Protein 8HUI (pdb70)

Sequence (1185 aa):
ADTVYDVTTWAGATVSPYVDIGAVINQIIADIKSKQTTQTTRPGAVIYIPPGHYDLLTRVVIDVSFLQIKGAGHGFLSEAIRDESQTGSWVETLPGASHIRRVRNNDGHNEAFLVSRTGAPATVGRLNSIVFQDFCLDGVVNASKPYLPGNGKTGISFQSDNDAVRIIEGMGFVYLAHALIIKGADAPNITNNFIAECGSSIELTGASQVAKITNNFLISAWAGYSIFAENAEGLQISGNTILWACNITLSSSGNRASITSNKLLSNFPSSQIALLNNSSENLISANHFRRVHGDGTSTRFDDKFGMVHIAGNKNTVTGNQFSFDVPSSQNITPAGQQDPTIVLVKSGDNNYLASNHITSNVAAKVVLDASTTATRVLHSATTAQLDALTTNHFMVATPSADTVYDVTTWAGATVSPYVDIGAVINQIIADIKSKQTTQTTRPGAVIYIPPGHYDLLTRVVIDVSFLQIKGAGHGFLSEAIRDESQTGSWVETLPGASHIRVRNNDGHNNEAFLVSRTGGAPATVGRLNSIVFQDFCLDGVVNASKPYLPGNGKTGISFQSDNDAVRIEGMGFVYLAHALIIKGADAPNITNNFIAECGSSIELTGASQVAKITNNFLISAWAGYSIFAENAEGLQISGNTILWWACNITLSSSGNRASITSNKLLSNFPSSQIALLNNSSENLISANHFRRVHGDGTSTRFDDKFGMVHIAGNKNTVTGNQFSFDVPSSQNITPAGQDPTIVLVKSGDNNYLASNHITSNVAAKVVLDASTTATRVLHSAATTAQLDALTTNHFMVATPSADTVYDVTTWAGATVSPYVDIGAVINQIIADIKSKQTTQTTRPGAVIYIPPGHYDLLTRVVIDVSFLQIKGAGHGFLSEAIRDESQTGSWVETLPGASHIRVRNNDGHNNEAFLVSRTGAPATVGRLNSIVFQQDFCLDGVVNASKPYLPGNGKTGISFQSDNDAVRIIEGMGFVYLAHALIIKGADAPNITNNFIAECGSSIELTGASQVAKITNNFLISAWAGYSIFAENAEGLQISGNTILWACNITLSSSGNRASITSNKLLSNFPSSQIALLNNSSENLISANHFRRVHGDGTSTRFDDKFGMVHIAGNKNTVTGNQFSFDVPSSQNITPAGQQDPTIVLVKSGDNNYLASNHITSNVAAKVVLDASTTATRVLHSAATTAQLDALTTNHFMVATPSHHHHHH

Radius of gyration: 28.02 Å; Cα contacts (8 Å, |Δi|>4): 4346; chains: 3; bounding box: 76×67×79 Å

Secondary structure (DSSP, 8-state):
-TTEEETTT-TT-SS-HHHHHHHHHHHHHHHHHHH--STTS---EEEE--SEEEEE-S-EEE--TTEEEE-S------HHHHHTS--TT-S--S--SEEEEE---SS--EEEEE---S-HHHH--EE--EEES-EEE-S---TT-SSTT--EEEEE-S-EES-EEES-EEES-SEEEEEEEEES-EEES-EEESSSEEEEEEEEEES-EEES-EEE--TTS-SEEEESEES-EEES-EE-SB--EEEES-BS-EEES-EEEESSS-SEEEESS--S-EEES-EEEE--BSB---SS-TTS-SEEEESSS-EEES-EEEE---GGG-SSTTPPPEEEEEEE-BS-EEES-EEEESS--EEEE-TT-BSEEEESS--GGGEEESSS-EEEEPPP-/-TTEEETTT-TT-SS-HHHHHHHHHHHHHHHHHHH--STTS---EEEE--SEEEEE-S-EEE--TTEEEE-S------HHHHTTS--TT-S--S--SEEEEE---SS-SEEEEE---S-HHHH--EE--EEES-EEE-S---TT-SSTT--EEEEE-S-EES-EEES-EEES-SEEEEEEEEES-EEES-EEES-SEEEEEEEEEES-EEES-EEE--TTS-SEEEESEES-EEES-EE-SB--EEEES-BS-EEES-EEEESSS-SEEEESS--S-EEES-EEEE--BSB---SS-TTS-SEEEESSS-EEES-EEEE---GGG-SSTTS--EEEEEEE-BS-EEES-EEEESS--EEEE-TT-BSEEEESS--GGGEEESSS-EEEEPPP-/-TTEEETTT-TT-SS-HHHHHHHHHHHHHHHHHHH--STTS---EEEE--SEEEEE-S-EEE--TTEEEE-S------HHHHHTS--TT-S--S--SEEEEE---SS--EEEEE---S-HHHH--EE--EEES-EEE-S---TT-SSTT--EEEEE-S-EES-EEES-EEES-SEEEEEEEEES-EEES-EEESSSEEEEEEEEEES-EEES-EEE--TTS-SEEEESEES-EEES-EE-SB--EEEES-BS-EEES-EEEESSS-SEEEESS--S-EEES-EEEE--BSB---SS-TTS-SEEEESSS-EEES-EEEE---GGG-SSTTPPPEEEEEEE-BS-EEES-EEEESS--EEEE-TT-BSEEEESS--GGGEEESSS-EEEEPPP-S-----

B-factor: mean 13.57, std 6.39, range [5.33, 101.72]

Foldseek 3Di:
DVQEEELCPDPQDPDRQQEAVQSSVQSVQVVLCVVQPDPVRQCHHEYEQFKDHGEHADAHEAAGANYEYEWAAQQDDPLVVLVVDDCPPPPDNDRITSEYAYHYPPPDQENYEYEDDDDCVVVNAREAYEYYGEYYEPPDWDPLQVVTPVHEYYAYDTAYEAYEYARHHYASHQHDYHYENYEAYEAEHYEYASYQEYYEHPPAYEQYEHAHYEQHHEANYAPYEHENYEAYEAEHYEYEAQQAHEYAQYENYEHEHYEFEYCDAHNDEDHNAYEHYEAAHYEYEHEHDSDDDVPDAQQCANYEAAHEHYEYEHYEHEYEYPQCPHPPRPDAGEHYEDAAYEQYEHEHYHYHYPDQYAHEYHQRYAAYEHYLNAAPSRYHYPHPRYHYDHNYD/DVQEEELCPDPQDPDRQQEAVQSSVQSVQVVLCVQQPDPVRQQHHEYEQFKDHGEHADAHEAAGANYEYEWDFAQDDALVVLVVDDCPPPPDNDRITSEYAYHYPPPDQENYEYDDDDDCVVPNAREAYHYYGEYYEPPDWDPLQVVTPVHEYYAYDTAYEAYEYARHHYASHQEDYEYENYEAYEAEHYEYASYQEYYEYPDAYEQYEAAHYEQHHEANYAPYEHENYEAYEAEHYEYDAQQAHEYAQYENYEHEHYEFEYCDAHNDEDHNAYEHHEAAHYEYEHEHDSDDDVPDAQQCANYEAAHEHYEYEHYEHEEEYDLCPHPPRPDAGEHYEDAAYEQYEHEHYHYHYPDQYAHEYHQHYAAYEHYLNAAPSRYHYPHPRYHYHHNYD/DVQEEELQPPPQDPDRQQEAVQSSVQSVQVVLCVQQPDPVRQQHHEYEQFKDHGEHADAHEAAGANYEYEWAFAQDDPLVVLVVDDCPPPPDNDRITSEYAYHYPPPDQENYEYEDDDDCVPPNAREAYEYYGEYYEPPDWDPLQVVTPVHEYYAYDTAYEAYEYARYHYASEQEDYEYENYEAYEAEHYEYASYQEYYEYPDAYEQYEHAHYEQHHEANHAPYEHENYENYEAEHYEYEAQQAHEYAQYENYEHEHYEFEYCDAHNDEDHNAYEHHEAAHYEYEHEHDSDDDVPDAQQCANYEAAHEHYEYEHYEHEYEYDLCPHPPRPDAGEHYEDAAYEQAEYEHYHYHYPDQYAHEYHQHYAAYEHYLNAAPSRYHYNHPRYHYHHNDDDPPDDD

Structure (mmCIF, N/CA/C/O backbone):
data_8HUI
#
_entry.id   8HUI
#
_cell.length_a   97.760
_cell.length_b   105.600
_cell.length_c   131.950
_cell.angle_alpha   90.00
_cell.angle_beta   90.00
_cell.angle_gamma   90.00
#
_symmetry.space_group_name_H-M   'P 21 21 21'
#
loop_
_entity.id
_entity.type
_entity.pdbx_description
1 polymer Fructotransferase
2 branched beta-D-fructofuranose-(2-1)-alpha-D-fructofuranose
3 branched beta-D-fructofuranose-(2-1)-beta-D-fructofuranose-(2-1)-beta-D-fructofuranose-(2-1)-beta-D-fructofuranose-(2-1)-alpha-D-glucopyranose
4 non-polymer beta-D-fructofuranose
5 non-polymer 1,2-ETHANEDIOL
6 non-polymer '2-(N-MORPHOLINO)-ETHANESULFONIC ACID'
7 non-polymer DI(HYDROXYETHYL)ETHER
8 water water
#
loop_
_atom_site.group_PDB
_atom_site.id
_atom_site.type_symbol
_atom_site.label_atom_id
_atom_site.label_alt_id
_atom_site.label_comp_id
_atom_site.label_asym_id
_atom_site.label_entity_id
_atom_site.label_seq_id
_atom_site.pdbx_PDB_ins_code
_atom_site.Cartn_x
_atom_site.Cartn_y
_atom_site.Cartn_z
_atom_site.occupancy
_atom_site.B_iso_or_equiv
_atom_site.auth_seq_id
_atom_site.auth_comp_id
_atom_site.auth_asym_id
_atom_site.auth_atom_id
_atom_site.pdbx_PDB_model_num
ATOM 1 N N . ALA A 1 2 ? -23.474 -24.530 49.185 1.00 16.98 2 ALA A N 1
ATOM 2 C CA . ALA A 1 2 ? -22.403 -25.228 48.473 1.00 15.51 2 ALA A CA 1
ATOM 3 C C . ALA A 1 2 ? -21.231 -24.302 48.150 1.00 13.75 2 ALA A C 1
ATOM 4 O O . ALA A 1 2 ? -21.409 -23.094 47.934 1.00 18.83 2 ALA A O 1
ATOM 10 N N . ASP A 1 3 ? -20.049 -24.888 48.006 1.00 13.81 3 ASP A N 1
ATOM 11 C CA . ASP A 1 3 ? -18.848 -24.114 47.713 1.00 13.28 3 ASP A CA 1
ATOM 12 C C . ASP A 1 3 ? -18.651 -23.850 46.225 1.00 14.08 3 ASP A C 1
ATOM 13 O O . ASP A 1 3 ? -17.627 -23.282 45.842 1.00 15.87 3 ASP A O 1
ATOM 22 N N . THR A 1 4 ? -19.639 -24.170 45.397 1.00 13.07 4 THR A N 1
ATOM 23 C CA . THR A 1 4 ? -19.595 -23.910 43.967 1.00 11.44 4 THR A CA 1
ATOM 24 C C . THR A 1 4 ? -20.237 -22.588 43.582 1.00 12.74 4 THR A C 1
ATOM 25 O O . THR A 1 4 ? -20.396 -22.318 42.381 1.00 12.15 4 THR A O 1
ATOM 36 N N . VAL A 1 5 ? -20.632 -21.775 44.557 1.00 10.63 5 VAL A N 1
ATOM 37 C CA . VAL A 1 5 ? -21.252 -20.476 44.325 1.00 10.29 5 VAL A CA 1
ATOM 38 C C . VAL A 1 5 ? -20.295 -19.405 44.824 1.00 11.52 5 VAL A C 1
ATOM 39 O O . VAL A 1 5 ? -19.891 -19.410 45.997 1.00 16.03 5 VAL A O 1
ATOM 52 N N . TYR A 1 6 ? -19.936 -18.489 43.944 1.00 9.85 6 TYR A N 1
ATOM 53 C CA . TYR A 1 6 ? -18.996 -17.429 44.253 1.00 11.19 6 TYR A CA 1
ATOM 54 C C . TYR A 1 6 ? -19.619 -16.093 43.882 1.00 13.25 6 TYR A C 1
ATOM 55 O O . TYR A 1 6 ? -20.398 -15.983 42.924 1.00 12.66 6 TYR A O 1
ATOM 73 N N . ASP A 1 7 ? -19.275 -15.072 44.652 1.00 10.08 7 ASP A N 1
ATOM 74 C CA . ASP A 1 7 ? -19.596 -13.679 44.344 1.00 10.20 7 ASP A CA 1
ATOM 75 C C . ASP A 1 7 ? -18.270 -12.936 44.325 1.00 13.12 7 ASP A C 1
ATOM 76 O O . ASP A 1 7 ? -17.505 -13.019 45.288 1.00 12.25 7 ASP A O 1
ATOM 85 N N . VAL A 1 8 ? -17.973 -12.241 43.216 1.00 11.20 8 VAL A N 1
ATOM 86 C CA . VAL A 1 8 ? -16.648 -11.659 43.049 1.00 12.24 8 VAL A CA 1
ATOM 87 C C . VAL A 1 8 ? -16.347 -10.610 44.113 1.00 12.35 8 VAL A C 1
ATOM 88 O O . VAL A 1 8 ? -15.175 -10.281 44.333 1.00 12.49 8 VAL A O 1
ATOM 101 N N . THR A 1 9 ? -17.370 -10.047 44.753 1.00 10.90 9 THR A N 1
ATOM 102 C CA . THR A 1 9 ? -17.183 -9.027 45.787 1.00 11.19 9 THR A CA 1
ATOM 103 C C . THR A 1 9 ? -17.168 -9.568 47.211 1.00 13.53 9 THR A C 1
ATOM 104 O O . THR A 1 9 ? -16.834 -8.802 48.128 1.00 13.91 9 THR A O 1
ATOM 115 N N . THR A 1 10 ? -17.507 -10.840 47.437 1.00 12.38 10 THR A N 1
ATOM 116 C CA . THR A 1 10 ? -17.481 -11.396 48.787 1.00 14.48 10 THR A CA 1
ATOM 117 C C . THR A 1 10 ? -16.573 -12.604 48.949 1.00 18.56 10 THR A C 1
ATOM 118 O O . THR A 1 10 ? -16.337 -13.028 50.090 1.00 20.42 10 THR A O 1
ATOM 129 N N . TRP A 1 11 ? -16.040 -13.160 47.870 1.00 16.19 11 TRP A N 1
ATOM 130 C CA . TRP A 1 11 ? -15.210 -14.345 48.006 1.00 15.34 11 TRP A CA 1
ATOM 131 C C . TRP A 1 11 ? -13.928 -13.986 48.741 1.00 15.74 11 TRP A C 1
ATOM 132 O O . TRP A 1 11 ? -13.194 -13.083 48.325 1.00 17.01 11 TRP A O 1
ATOM 153 N N . ALA A 1 12 ? -13.655 -14.714 49.830 1.00 20.27 12 ALA A N 1
ATOM 154 C CA . ALA A 1 12 ? -12.533 -14.371 50.700 1.00 21.08 12 ALA A CA 1
ATOM 155 C C . ALA A 1 12 ? -11.180 -14.748 50.116 1.00 27.79 12 ALA A C 1
ATOM 156 O O . ALA A 1 12 ? -10.160 -14.247 50.595 1.00 23.07 12 ALA A O 1
ATOM 163 N N . GLY A 1 13 ? -11.140 -15.615 49.095 1.00 18.70 13 GLY A N 1
ATOM 164 C CA . GLY A 1 13 ? -9.882 -16.013 48.499 1.00 17.49 13 GLY A CA 1
ATOM 165 C C . GLY A 1 13 ? -9.275 -15.020 47.542 1.00 21.30 13 GLY A C 1
ATOM 166 O O . GLY A 1 13 ? -8.150 -15.232 47.087 1.00 25.50 13 GLY A O 1
ATOM 170 N N . ALA A 1 14 ? -9.977 -13.929 47.233 1.00 20.34 14 ALA A N 1
ATOM 171 C CA . ALA A 1 14 ? -9.468 -12.959 46.272 1.00 25.71 14 ALA A CA 1
ATOM 172 C C . ALA A 1 14 ? -8.324 -12.149 46.877 1.00 25.82 14 ALA A C 1
ATOM 173 O O . ALA A 1 14 ? -8.444 -11.638 47.994 1.00 28.91 14 ALA A O 1
ATOM 180 N N . THR A 1 15 ? -7.221 -12.020 46.127 1.00 22.55 15 THR A N 1
ATOM 181 C CA . THR A 1 15 ? -6.058 -11.226 46.534 1.00 25.00 15 THR A CA 1
ATOM 182 C C . THR A 1 15 ? -5.966 -9.872 45.825 1.00 27.24 15 THR A C 1
ATOM 183 O O . THR A 1 15 ? -5.003 -9.120 46.047 1.00 26.05 15 THR A O 1
ATOM 194 N N . VAL A 1 16 ? -6.939 -9.555 44.970 1.00 19.38 16 VAL A N 1
ATOM 195 C CA . VAL A 1 16 ? -7.051 -8.281 44.279 1.00 19.18 16 VAL A CA 1
ATOM 196 C C . VAL A 1 16 ? -8.512 -7.876 44.398 1.00 17.45 16 VAL A C 1
ATOM 197 O O . VAL A 1 16 ? -9.386 -8.733 44.527 1.00 18.14 16 VAL A O 1
ATOM 210 N N . SER A 1 17 ? -8.766 -6.564 44.400 1.00 16.24 17 SER A N 1
ATOM 211 C CA . SER A 1 17 ? -10.141 -6.062 44.402 1.00 15.34 17 SER A CA 1
ATOM 212 C C . SER A 1 17 ? -10.776 -6.272 43.030 1.00 13.62 17 SER A C 1
ATOM 213 O O . SER A 1 17 ? -10.161 -5.936 42.008 1.00 13.98 17 SER A O 1
ATOM 221 N N . PRO A 1 18 ? -12.006 -6.792 42.959 1.00 13.46 18 PRO A N 1
ATOM 222 C CA . PRO A 1 18 ? -12.656 -6.929 41.646 1.00 14.63 18 PRO A CA 1
ATOM 223 C C . PRO A 1 18 ? -12.937 -5.599 40.986 1.00 12.61 18 PRO A C 1
ATOM 224 O O . PRO A 1 18 ? -13.109 -5.542 39.766 1.00 12.10 18 PRO A O 1
ATOM 235 N N . TYR A 1 19 ? -12.997 -4.516 41.753 1.00 12.60 19 TYR A N 1
ATOM 236 C CA . TYR A 1 19 ? -13.199 -3.207 41.144 1.00 11.77 19 TYR A CA 1
ATOM 237 C C . TYR A 1 19 ? -11.959 -2.755 40.397 1.00 12.22 19 TYR A C 1
ATOM 238 O O . TYR A 1 19 ? -12.065 -2.026 39.396 1.00 12.99 19 TYR A O 1
ATOM 256 N N . VAL A 1 20 ? -10.786 -3.199 40.863 1.00 13.56 20 VAL A N 1
ATOM 257 C CA . VAL A 1 20 ? -9.518 -2.848 40.229 1.00 13.73 20 VAL A CA 1
ATOM 258 C C . VAL A 1 20 ? -9.214 -3.781 39.065 1.00 10.75 20 VAL A C 1
ATOM 259 O O . VAL A 1 20 ? -8.822 -3.330 37.981 1.00 12.61 20 VAL A O 1
ATOM 272 N N . ASP A 1 21 ? -9.366 -5.088 39.269 1.00 12.20 21 ASP A N 1
ATOM 273 C CA . ASP A 1 21 ? -9.166 -6.032 38.171 1.00 12.18 21 ASP A CA 1
ATOM 274 C C . ASP A 1 21 ? -10.064 -7.247 38.404 1.00 12.22 21 ASP A C 1
ATOM 275 O O . ASP A 1 21 ? -9.648 -8.242 38.992 1.00 11.21 21 ASP A O 1
ATOM 284 N N . ILE A 1 22 ? -11.287 -7.177 37.870 1.00 11.22 22 ILE A N 1
ATOM 285 C CA . ILE A 1 22 ? -12.190 -8.314 37.991 1.00 11.21 22 ILE A CA 1
ATOM 286 C C . ILE A 1 22 ? -11.661 -9.517 37.214 1.00 10.93 22 ILE A C 1
ATOM 287 O O . ILE A 1 22 ? -11.995 -10.663 37.530 1.00 11.61 22 ILE A O 1
ATOM 303 N N . GLY A 1 23 ? -10.832 -9.287 36.195 1.00 11.04 23 GLY A N 1
ATOM 304 C CA . GLY A 1 23 ? -10.284 -10.416 35.474 1.00 11.19 23 GLY A CA 1
ATOM 305 C C . GLY A 1 23 ? -9.387 -11.275 36.343 1.00 11.90 23 GLY A C 1
ATOM 306 O O . GLY A 1 23 ? -9.465 -12.506 36.314 1.00 13.02 23 GLY A O 1
ATOM 310 N N . ALA A 1 24 ? -8.524 -10.632 37.133 1.00 15.11 24 ALA A N 1
ATOM 311 C CA . ALA A 1 24 ? -7.701 -11.375 38.079 1.00 13.95 24 ALA A CA 1
ATOM 312 C C . ALA A 1 24 ? -8.557 -12.115 39.096 1.00 12.55 24 ALA A C 1
ATOM 313 O O . ALA A 1 24 ? -8.294 -13.283 39.413 1.00 12.91 24 ALA A O 1
ATOM 320 N N . VAL A 1 25 ? -9.600 -11.466 39.610 1.00 12.04 25 VAL A N 1
ATOM 321 C CA . VAL A 1 25 ? -10.452 -12.139 40.582 1.00 11.26 25 VAL A CA 1
ATOM 322 C C . VAL A 1 25 ? -11.098 -13.375 39.961 1.00 10.44 25 VAL A C 1
ATOM 323 O O . VAL A 1 25 ? -11.129 -14.447 40.572 1.00 11.15 25 VAL A O 1
ATOM 336 N N . ILE A 1 26 ? -11.649 -13.240 38.748 1.00 11.18 26 ILE A N 1
ATOM 337 C CA . ILE A 1 26 ? -12.291 -14.394 38.125 1.00 11.11 26 ILE A CA 1
ATOM 338 C C . ILE A 1 26 ? -11.276 -15.497 37.843 1.00 10.96 26 ILE A C 1
ATOM 339 O O . ILE A 1 26 ? -11.566 -16.678 38.052 1.00 12.02 26 ILE A O 1
ATOM 355 N N . ASN A 1 27 ? -10.069 -15.136 37.390 1.00 11.85 27 ASN A N 1
ATOM 356 C CA . ASN A 1 27 ? -9.037 -16.157 37.196 1.00 11.60 27 ASN A CA 1
ATOM 357 C C . ASN A 1 27 ? -8.698 -16.867 38.509 1.00 11.23 27 ASN A C 1
ATOM 358 O O . ASN A 1 27 ? -8.484 -18.083 38.526 1.00 13.78 27 ASN A O 1
ATOM 369 N N . GLN A 1 28 ? -8.636 -16.121 39.623 1.00 12.69 28 GLN A N 1
ATOM 370 C CA . GLN A 1 28 ? -8.375 -16.753 40.919 1.00 11.19 28 GLN A CA 1
ATOM 371 C C . GLN A 1 28 ? -9.496 -17.707 41.309 1.00 12.72 28 GLN A C 1
ATOM 372 O O . GLN A 1 28 ? -9.243 -18.780 41.877 1.00 13.10 28 GLN A O 1
ATOM 386 N N . ILE A 1 29 ? -10.749 -17.338 41.013 1.00 11.92 29 ILE A N 1
ATOM 387 C CA . ILE A 1 29 ? -11.874 -18.225 41.290 1.00 12.06 29 ILE A CA 1
ATOM 388 C C . ILE A 1 29 ? -11.757 -19.499 40.465 1.00 12.46 29 ILE A C 1
ATOM 389 O O . ILE A 1 29 ? -11.991 -20.599 40.966 1.00 13.37 29 ILE A O 1
ATOM 405 N N . ILE A 1 30 ? -11.398 -19.364 39.186 1.00 11.20 30 ILE A N 1
ATOM 406 C CA . ILE A 1 30 ? -11.238 -20.521 38.316 1.00 12.49 30 ILE A CA 1
ATOM 407 C C . ILE A 1 30 ? -10.151 -21.435 38.859 1.00 13.39 30 ILE A C 1
ATOM 408 O O . ILE A 1 30 ? -10.288 -22.668 38.857 1.00 13.00 30 ILE A O 1
ATOM 424 N N . ALA A 1 31 ? -9.052 -20.850 39.335 1.00 13.30 31 ALA A N 1
ATOM 425 C CA . ALA A 1 31 ? -8.010 -21.670 39.939 1.00 14.49 31 ALA A CA 1
ATOM 426 C C . ALA A 1 31 ? -8.542 -22.390 41.172 1.00 13.90 31 ALA A C 1
ATOM 427 O O . ALA A 1 31 ? -8.222 -23.559 41.405 1.00 13.33 31 ALA A O 1
ATOM 434 N N . ASP A 1 32 ? -9.353 -21.703 41.978 1.00 11.07 32 ASP A N 1
ATOM 435 C CA . ASP A 1 32 ? -9.969 -22.360 43.124 1.00 12.35 32 ASP A CA 1
ATOM 436 C C . ASP A 1 32 ? -10.858 -23.520 42.694 1.00 14.63 32 ASP A C 1
ATOM 437 O O . ASP A 1 32 ? -10.816 -24.599 43.292 1.00 13.52 32 ASP A O 1
ATOM 446 N N . ILE A 1 33 ? -11.693 -23.309 41.671 1.00 13.72 33 ILE A N 1
ATOM 447 C CA . ILE A 1 33 ? -12.560 -24.380 41.186 1.00 14.07 33 ILE A CA 1
ATOM 448 C C . ILE A 1 33 ? -11.731 -25.597 40.796 1.00 14.05 33 ILE A C 1
ATOM 449 O O . ILE A 1 33 ? -12.050 -26.733 41.161 1.00 13.67 33 ILE A O 1
ATOM 465 N N . LYS A 1 34 ? -10.680 -25.377 40.002 1.00 13.26 34 LYS A N 1
ATOM 466 C CA . LYS A 1 34 ? -9.855 -26.484 39.532 1.00 14.02 34 LYS A CA 1
ATOM 467 C C . LYS A 1 34 ? -9.148 -27.195 40.678 1.00 15.06 34 LYS A C 1
ATOM 468 O O . LYS A 1 34 ? -8.880 -28.401 40.596 1.00 17.97 34 LYS A O 1
ATOM 487 N N . SER A 1 35 ? -8.837 -26.470 41.752 1.00 15.00 35 SER A N 1
ATOM 488 C CA . SER A 1 35 ? -8.218 -27.107 42.915 1.00 15.89 35 SER A CA 1
ATOM 489 C C . SER A 1 35 ? -9.188 -28.017 43.652 1.00 20.57 35 SER A C 1
ATOM 490 O O . SER A 1 35 ? -8.754 -28.967 44.315 1.00 19.30 35 SER A O 1
ATOM 498 N N . LYS A 1 36 ? -10.489 -27.769 43.523 1.00 15.62 36 LYS A N 1
ATOM 499 C CA . LYS A 1 36 ? -11.509 -28.541 44.214 1.00 14.87 36 LYS A CA 1
ATOM 500 C C . LYS A 1 36 ? -12.194 -29.577 43.332 1.00 17.78 36 LYS A C 1
ATOM 501 O O . LYS A 1 36 ? -12.781 -30.530 43.857 1.00 18.30 36 LYS A O 1
ATOM 520 N N . GLN A 1 37 ? -12.152 -29.408 42.021 1.00 12.71 37 GLN A N 1
ATOM 521 C CA . GLN A 1 37 ? -12.865 -30.261 41.076 1.00 11.72 37 GLN A CA 1
ATOM 522 C C . GLN A 1 37 ? -11.806 -30.890 40.173 1.00 12.92 37 GLN A C 1
ATOM 523 O O . GLN A 1 37 ? -11.378 -30.316 39.167 1.00 12.15 37 GLN A O 1
ATOM 537 N N . THR A 1 38 ? -11.369 -32.086 40.555 1.00 15.52 38 THR A N 1
ATOM 538 C CA . THR A 1 38 ? -10.085 -32.595 40.093 1.00 16.27 38 THR A CA 1
ATOM 539 C C . THR A 1 38 ? -10.153 -33.888 39.292 1.00 17.01 38 THR A C 1
ATOM 540 O O . THR A 1 38 ? -9.096 -34.401 38.901 1.00 17.41 38 THR A O 1
ATOM 551 N N . THR A 1 39 ? -11.343 -34.431 39.025 1.00 12.50 39 THR A N 1
ATOM 552 C CA . THR A 1 39 ? -11.455 -35.604 38.178 1.00 14.70 39 THR A CA 1
ATOM 553 C C . THR A 1 39 ? -12.624 -35.431 37.219 1.00 12.64 39 THR A C 1
ATOM 554 O O . THR A 1 39 ? -13.497 -34.579 37.416 1.00 13.53 39 THR A O 1
ATOM 565 N N . GLN A 1 40 ? -12.640 -36.268 36.186 1.00 13.47 40 GLN A N 1
ATOM 566 C CA . GLN A 1 40 ? -13.613 -36.078 35.112 1.00 12.24 40 GLN A CA 1
ATOM 567 C C . GLN A 1 40 ? -15.045 -36.334 35.568 1.00 13.21 40 GLN A C 1
ATOM 568 O O . GLN A 1 40 ? -15.980 -35.924 34.867 1.00 12.84 40 GLN A O 1
ATOM 582 N N . THR A 1 41 ? -15.245 -36.972 36.725 1.00 11.94 41 THR A N 1
ATOM 583 C CA . THR A 1 41 ? -16.573 -37.195 37.285 1.00 12.42 41 THR A CA 1
ATOM 584 C C . THR A 1 41 ? -16.883 -36.287 38.467 1.00 10.64 41 THR A C 1
ATOM 585 O O . THR A 1 41 ? -17.931 -36.450 39.098 1.00 13.88 41 THR A O 1
ATOM 596 N N . THR A 1 42 ? -16.003 -35.345 38.789 1.00 10.55 42 THR A N 1
ATOM 597 C CA . THR A 1 42 ? -16.217 -34.432 39.905 1.00 12.00 42 THR A CA 1
ATOM 598 C C . THR A 1 42 ? -16.032 -32.982 39.466 1.00 14.17 42 THR A C 1
ATOM 599 O O . THR A 1 42 ? -15.546 -32.134 40.222 1.00 12.69 42 THR A O 1
ATOM 610 N N . ARG A 1 43 ? -16.467 -32.663 38.245 1.00 11.67 43 ARG A N 1
ATOM 611 C CA . ARG A 1 43 ? -16.316 -31.326 37.663 1.00 11.38 43 ARG A CA 1
ATOM 612 C C . ARG A 1 43 ? -17.674 -30.781 37.210 1.00 8.90 43 ARG A C 1
ATOM 613 O O . ARG A 1 43 ? -17.891 -30.486 36.024 1.00 10.28 43 ARG A O 1
ATOM 634 N N . PRO A 1 44 ? -18.602 -30.591 38.159 1.00 10.20 44 PRO A N 1
ATOM 635 C CA . PRO A 1 44 ? -19.927 -30.043 37.808 1.00 9.09 44 PRO A CA 1
ATOM 636 C C . PRO A 1 44 ? -19.882 -28.581 37.441 1.00 11.79 44 PRO A C 1
ATOM 637 O O . PRO A 1 44 ? -20.844 -28.065 36.850 1.00 10.67 44 PRO A O 1
ATOM 648 N N . GLY A 1 45 ? -18.814 -27.890 37.788 1.00 9.72 45 GLY A N 1
ATOM 649 C CA . GLY A 1 45 ? -18.707 -26.475 37.494 1.00 9.24 45 GLY A CA 1
ATOM 650 C C . GLY A 1 45 ? -19.086 -25.592 38.667 1.00 9.84 45 GLY A C 1
ATOM 651 O O . GLY A 1 45 ? -19.043 -25.993 39.832 1.00 11.16 45 GLY A O 1
ATOM 655 N N . ALA A 1 46 ? -19.489 -24.362 38.344 1.00 9.26 46 ALA A N 1
ATOM 656 C CA . ALA A 1 46 ? -19.633 -23.326 39.357 1.00 9.38 46 ALA A CA 1
ATOM 657 C C . ALA A 1 46 ? -20.429 -22.150 38.807 1.00 10.38 46 ALA A C 1
ATOM 658 O O . ALA A 1 46 ? -20.649 -22.021 37.597 1.00 11.14 46 ALA A O 1
ATOM 665 N N . VAL A 1 47 ? -20.826 -21.263 39.712 1.00 9.02 47 VAL A N 1
ATOM 666 C CA . VAL A 1 47 ? -21.442 -19.992 39.349 1.00 8.77 47 VAL A CA 1
ATOM 667 C C . VAL A 1 47 ? -20.624 -18.860 39.945 1.00 9.68 47 VAL A C 1
ATOM 668 O O . VAL A 1 47 ? -20.237 -18.912 41.122 1.00 11.07 47 VAL A O 1
ATOM 681 N N . ILE A 1 48 ? -20.356 -17.853 39.134 1.00 9.29 48 ILE A N 1
ATOM 682 C CA . ILE A 1 48 ? -19.742 -16.611 39.578 1.00 10.77 48 ILE A CA 1
ATOM 683 C C . ILE A 1 48 ? -20.759 -15.503 39.379 1.00 12.32 48 ILE A C 1
ATOM 684 O O . ILE A 1 48 ? -21.123 -15.174 38.242 1.00 11.32 48 ILE A O 1
ATOM 700 N N . TYR A 1 49 ? -21.189 -14.905 40.476 1.00 9.54 49 TYR A N 1
ATOM 701 C CA . TYR A 1 49 ? -22.101 -13.777 40.441 1.00 11.36 49 TYR A CA 1
ATOM 702 C C . TYR A 1 49 ? -21.338 -12.462 40.514 1.00 10.48 49 TYR A C 1
ATOM 703 O O . TYR A 1 49 ? -20.400 -12.309 41.311 1.00 9.67 49 TYR A O 1
ATOM 721 N N . ILE A 1 50 ? -21.737 -11.522 39.664 1.00 9.27 50 ILE A N 1
ATOM 722 C CA . ILE A 1 50 ? -21.181 -10.170 39.625 1.00 8.85 50 ILE A CA 1
ATOM 723 C C . ILE A 1 50 ? -22.308 -9.229 40.041 1.00 9.34 50 ILE A C 1
ATOM 724 O O . ILE A 1 50 ? -23.238 -8.997 39.254 1.00 9.68 50 ILE A O 1
ATOM 740 N N . PRO A 1 51 ? -22.305 -8.699 41.258 1.00 8.06 51 PRO A N 1
ATOM 741 C CA . PRO A 1 51 ? -23.343 -7.738 41.634 1.00 9.91 51 PRO A CA 1
ATOM 742 C C . PRO A 1 51 ? -23.248 -6.472 40.805 1.00 8.94 51 PRO A C 1
ATOM 743 O O . PRO A 1 51 ? -22.220 -6.192 40.179 1.00 9.13 51 PRO A O 1
ATOM 754 N N . PRO A 1 52 ? -24.285 -5.647 40.820 1.00 8.71 52 PRO A N 1
ATOM 755 C CA . PRO A 1 52 ? -24.177 -4.344 40.162 1.00 7.57 52 PRO A CA 1
ATOM 756 C C . PRO A 1 52 ? -22.966 -3.582 40.689 1.00 9.21 52 PRO A C 1
ATOM 757 O O . PRO A 1 52 ? -22.665 -3.613 41.885 1.00 9.68 52 PRO A O 1
ATOM 768 N N . GLY A 1 53 ? -22.262 -2.921 39.784 1.00 10.28 53 GLY A N 1
ATOM 769 C CA . GLY A 1 53 ? -21.034 -2.226 40.128 1.00 9.88 53 GLY A CA 1
ATOM 770 C C . GLY A 1 53 ? -20.253 -1.894 38.881 1.00 8.91 53 GLY A C 1
ATOM 771 O O . GLY A 1 53 ? -20.505 -2.425 37.807 1.00 9.25 53 GLY A O 1
ATOM 775 N N . HIS A 1 54 ? -19.270 -0.998 39.045 1.00 9.15 54 HIS A N 1
ATOM 776 C CA . HIS A 1 54 ? -18.307 -0.651 37.997 1.00 8.44 54 HIS A CA 1
ATOM 777 C C . HIS A 1 54 ? -17.013 -1.398 38.285 1.00 9.50 54 HIS A C 1
ATOM 778 O O . HIS A 1 54 ? -16.337 -1.120 39.284 1.00 12.54 54 HIS A O 1
ATOM 792 N N . TYR A 1 55 ? -16.660 -2.343 37.425 1.00 8.18 55 TYR A N 1
ATOM 793 C CA . TYR A 1 55 ? -15.480 -3.169 37.608 1.00 9.83 55 TYR A CA 1
ATOM 794 C C . TYR A 1 55 ? -14.537 -2.983 36.431 1.00 11.47 55 TYR A C 1
ATOM 795 O O . TYR A 1 55 ? -14.936 -3.191 35.287 1.00 11.72 55 TYR A O 1
ATOM 813 N N . ASP A 1 56 ? -13.279 -2.640 36.696 1.00 11.17 56 ASP A N 1
ATOM 814 C CA . ASP A 1 56 ? -12.288 -2.653 35.641 1.00 11.61 56 ASP A CA 1
ATOM 815 C C . ASP A 1 56 ? -11.775 -4.073 35.444 1.00 10.94 56 ASP A C 1
ATOM 816 O O . ASP A 1 56 ? -11.544 -4.810 36.410 1.00 10.43 56 ASP A O 1
ATOM 825 N N . LEU A 1 57 ? -11.554 -4.445 34.184 1.00 11.22 57 LEU A N 1
ATOM 826 C CA . LEU A 1 57 ? -10.836 -5.660 33.834 1.00 10.94 57 LEU A CA 1
ATOM 827 C C . LEU A 1 57 ? -9.492 -5.267 33.237 1.00 10.32 57 LEU A C 1
ATOM 828 O O . LEU A 1 57 ? -9.437 -4.603 32.196 1.00 11.27 57 LEU A O 1
ATOM 844 N N . LEU A 1 58 ? -8.411 -5.678 33.897 1.00 10.91 58 LEU A N 1
ATOM 845 C CA . LEU A 1 58 ? -7.058 -5.479 33.398 1.00 10.25 58 LEU A CA 1
ATOM 846 C C . LEU A 1 58 ? -6.420 -6.744 32.860 1.00 11.34 58 LEU A C 1
ATOM 847 O O . LEU A 1 58 ? -5.545 -6.655 31.985 1.00 12.04 58 LEU A O 1
ATOM 863 N N . THR A 1 59 ? -6.829 -7.907 33.374 1.00 11.10 59 THR A N 1
ATOM 864 C CA . THR A 1 59 ? -6.299 -9.200 32.973 1.00 12.67 59 THR A CA 1
ATOM 865 C C . THR A 1 59 ? -7.359 -10.015 32.238 1.00 10.96 59 THR A C 1
ATOM 866 O O . THR A 1 59 ? -8.463 -10.217 32.754 1.00 13.48 59 THR A O 1
ATOM 877 N N . ARG A 1 60 ? -7.004 -10.496 31.053 1.00 11.03 60 ARG A N 1
ATOM 878 C CA . ARG A 1 60 ? -7.895 -11.387 30.331 1.00 11.18 60 ARG A CA 1
ATOM 879 C C . ARG A 1 60 ? -8.231 -12.600 31.190 1.00 13.20 60 ARG A C 1
ATOM 880 O O . ARG A 1 60 ? -7.374 -13.188 31.854 1.00 12.87 60 ARG A O 1
ATOM 901 N N . VAL A 1 61 ? -9.502 -12.977 31.189 1.00 11.62 61 VAL A N 1
ATOM 902 C CA . VAL A 1 61 ? -9.946 -14.197 31.843 1.00 9.98 61 VAL A CA 1
ATOM 903 C C . VAL A 1 61 ? -9.824 -15.333 30.841 1.00 10.44 61 VAL A C 1
ATOM 904 O O . VAL A 1 61 ? -10.271 -15.192 29.700 1.00 10.87 61 VAL A O 1
ATOM 917 N N . VAL A 1 62 ? -9.258 -16.468 31.265 1.00 9.73 62 VAL A N 1
ATOM 918 C CA . VAL A 1 62 ? -9.195 -17.660 30.436 1.00 10.50 62 VAL A CA 1
ATOM 919 C C . VAL A 1 62 ? -10.022 -18.752 31.094 1.00 12.33 62 VAL A C 1
ATOM 920 O O . VAL A 1 62 ? -9.769 -19.136 32.246 1.00 12.87 62 VAL A O 1
ATOM 933 N N . ILE A 1 63 ? -11.017 -19.251 30.363 1.00 11.06 63 ILE A N 1
ATOM 934 C CA . ILE A 1 63 ? -11.943 -20.265 30.850 1.00 11.37 63 ILE A CA 1
ATOM 935 C C . ILE A 1 63 ? -11.725 -21.546 30.060 1.00 12.34 63 ILE A C 1
ATOM 936 O O . ILE A 1 63 ? -11.930 -21.574 28.840 1.00 11.76 63 ILE A O 1
ATOM 952 N N . ASP A 1 64 ? -11.348 -22.613 30.757 1.00 13.20 64 ASP A N 1
ATOM 953 C CA . ASP A 1 64 ? -11.320 -23.948 30.172 1.00 12.84 64 ASP A CA 1
ATOM 954 C C . ASP A 1 64 ? -12.079 -24.928 31.050 1.00 11.94 64 ASP A C 1
ATOM 955 O O . ASP A 1 64 ? -11.817 -26.136 31.019 1.00 15.93 64 ASP A O 1
ATOM 964 N N . VAL A 1 65 ? -13.064 -24.413 31.775 1.00 9.58 65 VAL A N 1
ATOM 965 C CA . VAL A 1 65 ? -13.905 -25.168 32.693 1.00 11.67 65 VAL A CA 1
ATOM 966 C C . VAL A 1 65 ? -15.304 -25.216 32.094 1.00 14.37 65 VAL A C 1
ATOM 967 O O . VAL A 1 65 ? -15.932 -24.170 31.875 1.00 13.61 65 VAL A O 1
ATOM 980 N N . SER A 1 66 ? -15.811 -26.425 31.869 1.00 10.16 66 SER A N 1
ATOM 981 C CA . SER A 1 66 ? -17.180 -26.577 31.393 1.00 10.73 66 SER A CA 1
ATOM 982 C C . SER A 1 66 ? -18.166 -26.216 32.503 1.00 10.30 66 SER A C 1
ATOM 983 O O . SER A 1 66 ? -17.848 -26.265 33.700 1.00 10.66 66 SER A O 1
ATOM 991 N N . PHE A 1 67 ? -19.377 -25.838 32.096 1.00 9.38 67 PHE A N 1
ATOM 992 C CA . PHE A 1 67 ? -20.475 -25.581 33.029 1.00 9.58 67 PHE A CA 1
ATOM 993 C C . PHE A 1 67 ? -20.170 -24.450 33.996 1.00 12.29 67 PHE A C 1
ATOM 994 O O . PHE A 1 67 ? -20.662 -24.447 35.136 1.00 17.52 67 PHE A O 1
ATOM 1011 N N . LEU A 1 68 ? -19.345 -23.506 33.596 1.00 9.97 68 LEU A N 1
ATOM 1012 C CA . LEU A 1 68 ? -19.172 -22.283 34.351 1.00 9.28 68 LEU A CA 1
ATOM 1013 C C . LEU A 1 68 ? -20.233 -21.270 33.933 1.00 10.80 68 LEU A C 1
ATOM 1014 O O . LEU A 1 68 ? -20.396 -20.986 32.740 1.00 9.41 68 LEU A O 1
ATOM 1030 N N . GLN A 1 69 ? -20.949 -20.736 34.915 1.00 9.96 69 GLN A N 1
ATOM 1031 C CA . GLN A 1 69 ? -21.934 -19.685 34.711 1.00 8.87 69 GLN A CA 1
ATOM 1032 C C . GLN A 1 69 ? -21.363 -18.416 35.312 1.00 9.77 69 GLN A C 1
ATOM 1033 O O . GLN A 1 69 ? -20.944 -18.406 36.475 1.00 10.70 69 GLN A O 1
ATOM 1047 N N . ILE A 1 70 ? -21.317 -17.360 34.520 1.00 9.09 70 ILE A N 1
ATOM 1048 C CA . ILE A 1 70 ? -20.957 -16.040 35.000 1.00 9.83 70 ILE A CA 1
ATOM 1049 C C . ILE A 1 70 ? -22.172 -15.166 34.757 1.00 8.03 70 ILE A C 1
ATOM 1050 O O . ILE A 1 70 ? -22.626 -15.035 33.610 1.00 9.16 70 ILE A O 1
ATOM 1066 N N . LYS A 1 71 ? -22.719 -14.595 35.827 1.00 8.87 71 LYS A N 1
ATOM 1067 C CA . LYS A 1 71 ? -24.044 -13.992 35.789 1.00 8.22 71 LYS A CA 1
ATOM 1068 C C . LYS A 1 71 ? -24.050 -12.695 36.575 1.00 9.02 71 LYS A C 1
ATOM 1069 O O . LYS A 1 71 ? -23.392 -12.579 37.617 1.00 9.88 71 LYS A O 1
ATOM 1088 N N . GLY A 1 72 ? -24.824 -11.739 36.091 1.00 8.25 72 GLY A N 1
ATOM 1089 C CA . GLY A 1 72 ? -24.976 -10.476 36.778 1.00 9.55 72 GLY A CA 1
ATOM 1090 C C . GLY A 1 72 ? -26.428 -10.063 36.904 1.00 9.09 72 GLY A C 1
ATOM 1091 O O . GLY A 1 72 ? -27.343 -10.898 36.847 1.00 10.28 72 GLY A O 1
ATOM 1096 N N . ALA A 1 73 ? -26.644 -8.754 37.055 1.00 8.77 73 ALA A N 1
ATOM 1097 C CA . ALA A 1 73 ? -27.954 -8.184 37.337 1.00 8.50 73 ALA A CA 1
ATOM 1098 C C . ALA A 1 73 ? -28.592 -7.469 36.147 1.00 13.59 73 ALA A C 1
ATOM 1099 O O . ALA A 1 73 ? -29.595 -6.774 36.330 1.00 20.16 73 ALA A O 1
ATOM 1106 N N . GLY A 1 74 ? -28.063 -7.607 34.946 1.00 10.37 74 GLY A N 1
ATOM 1107 C CA . GLY A 1 74 ? -28.711 -6.987 33.804 1.00 10.77 74 GLY A CA 1
ATOM 1108 C C . GLY A 1 74 ? -27.712 -6.573 32.746 1.00 8.83 74 GLY A C 1
ATOM 1109 O O . GLY A 1 74 ? -26.490 -6.615 32.934 1.00 9.24 74 GLY A O 1
ATOM 1113 N N . HIS A 1 75 ? -28.266 -6.146 31.607 1.00 7.79 75 HIS A N 1
ATOM 1114 C CA . HIS A 1 75 ? -27.471 -5.804 30.429 1.00 7.90 75 HIS A CA 1
ATOM 1115 C C . HIS A 1 75 ? -26.844 -4.414 30.537 1.00 8.95 75 HIS A C 1
ATOM 1116 O O . HIS A 1 75 ? -25.826 -4.169 29.900 1.00 8.83 75 HIS A O 1
ATOM 1130 N N . GLY A 1 76 ? -27.412 -3.507 31.335 1.00 7.47 76 GLY A N 1
ATOM 1131 C CA . GLY A 1 76 ? -26.698 -2.300 31.727 1.00 9.21 76 GLY A CA 1
ATOM 1132 C C . GLY A 1 76 ? -26.411 -1.312 30.623 1.00 9.49 76 GLY A C 1
ATOM 1133 O O . GLY A 1 76 ? -25.533 -0.465 30.791 1.00 10.83 76 GLY A O 1
ATOM 1137 N N . PHE A 1 77 ? -27.128 -1.361 29.510 1.00 7.84 77 PHE A N 1
ATOM 1138 C CA . PHE A 1 77 ? -26.757 -0.532 28.372 1.00 8.07 77 PHE A CA 1
ATOM 1139 C C . PHE A 1 77 ? -27.059 0.951 28.609 1.00 10.56 77 PHE A C 1
ATOM 1140 O O . PHE A 1 77 ? -28.120 1.327 29.125 1.00 9.14 77 PHE A O 1
ATOM 1157 N N . LEU A 1 78 ? -26.126 1.799 28.156 1.00 8.28 78 LEU A N 1
ATOM 1158 C CA . LEU A 1 78 ? -26.315 3.229 27.983 1.00 9.10 78 LEU A CA 1
ATOM 1159 C C . LEU A 1 78 ? -25.627 3.571 26.670 1.00 8.89 78 LEU A C 1
ATOM 1160 O O . LEU A 1 78 ? -24.556 3.029 26.371 1.00 10.26 78 LEU A O 1
ATOM 1176 N N . SER A 1 79 ? -26.240 4.447 25.873 1.00 9.14 79 SER A N 1
ATOM 1177 C CA . SER A 1 79 ? -25.655 4.806 24.578 1.00 8.75 79 SER A CA 1
ATOM 1178 C C . SER A 1 79 ? -24.458 5.724 24.783 1.00 11.10 79 SER A C 1
ATOM 1179 O O . SER A 1 79 ? -24.592 6.934 24.994 1.00 11.57 79 SER A O 1
ATOM 1187 N N . GLU A 1 80 ? -23.271 5.142 24.726 1.00 9.63 80 GLU A N 1
ATOM 1188 C CA . GLU A 1 80 ? -22.052 5.938 24.776 1.00 9.72 80 GLU A CA 1
ATOM 1189 C C . GLU A 1 80 ? -21.864 6.732 23.496 1.00 12.04 80 GLU A C 1
ATOM 1190 O O . GLU A 1 80 ? -21.274 7.813 23.533 1.00 11.97 80 GLU A O 1
ATOM 1202 N N . ALA A 1 81 ? -22.397 6.251 22.369 1.00 9.87 81 ALA A N 1
ATOM 1203 C CA . ALA A 1 81 ? -22.365 7.061 21.148 1.00 10.29 81 ALA A CA 1
ATOM 1204 C C . ALA A 1 81 ? -23.125 8.371 21.324 1.00 11.38 81 ALA A C 1
ATOM 1205 O O . ALA A 1 81 ? -22.626 9.439 20.947 1.00 13.18 81 ALA A O 1
ATOM 1212 N N . ILE A 1 82 ? -24.341 8.319 21.878 1.00 12.86 82 ILE A N 1
ATOM 1213 C CA . ILE A 1 82 ? -25.080 9.556 22.097 1.00 10.46 82 ILE A CA 1
ATOM 1214 C C . ILE A 1 82 ? -24.370 10.410 23.133 1.00 13.09 82 ILE A C 1
ATOM 1215 O O . ILE A 1 82 ? -24.204 11.618 22.951 1.00 13.11 82 ILE A O 1
ATOM 1231 N N . ARG A 1 83 ? -23.922 9.791 24.223 1.00 12.77 83 ARG A N 1
ATOM 1232 C CA . ARG A 1 83 ? -23.176 10.525 25.237 1.00 11.78 83 ARG A CA 1
ATOM 1233 C C . ARG A 1 83 ? -22.037 11.314 24.610 1.00 15.16 83 ARG A C 1
ATOM 1234 O O . ARG A 1 83 ? -21.836 12.498 24.917 1.00 12.45 83 ARG A O 1
ATOM 1255 N N . ASP A 1 84 ? -21.266 10.663 23.741 1.00 14.26 84 ASP A N 1
ATOM 1256 C CA . ASP A 1 84 ? -20.059 11.276 23.202 1.00 14.43 84 ASP A CA 1
ATOM 1257 C C . ASP A 1 84 ? -20.356 12.401 22.216 1.00 17.72 84 ASP A C 1
ATOM 1258 O O . ASP A 1 84 ? -19.438 13.153 21.874 1.00 22.33 84 ASP A O 1
ATOM 1267 N N . GLU A 1 85 ? -21.595 12.546 21.754 1.00 12.26 85 GLU A N 1
ATOM 1268 C CA . GLU A 1 85 ? -21.966 13.702 20.941 1.00 17.20 85 GLU A CA 1
ATOM 1269 C C . GLU A 1 85 ? -22.873 14.676 21.679 1.00 17.66 85 GLU A C 1
ATOM 1270 O O . GLU A 1 85 ? -23.450 15.570 21.046 1.00 20.38 85 GLU A O 1
ATOM 1282 N N . SER A 1 86 ? -22.988 14.553 23.001 1.00 12.98 86 SER A N 1
ATOM 1283 C CA . SER A 1 86 ? -23.875 15.374 23.813 1.00 13.00 86 SER A CA 1
ATOM 1284 C C . SER A 1 86 ? -23.064 16.204 24.799 1.00 13.10 86 SER A C 1
ATOM 1285 O O . SER A 1 86 ? -21.874 15.985 24.994 1.00 15.54 86 SER A O 1
ATOM 1294 N N . GLN A 1 87 ? -23.742 17.161 25.435 1.00 16.10 87 GLN A N 1
ATOM 1295 C CA . GLN A 1 87 ? -23.185 17.927 26.545 1.00 16.06 87 GLN A CA 1
ATOM 1296 C C . GLN A 1 87 ? -23.685 17.245 27.811 1.00 13.07 87 GLN A C 1
ATOM 1297 O O . GLN A 1 87 ? -24.871 17.328 28.132 1.00 16.09 87 GLN A O 1
ATOM 1311 N N . THR A 1 88 ? -22.785 16.586 28.533 1.00 13.46 88 THR A N 1
ATOM 1312 C CA . THR A 1 88 ? -23.187 15.633 29.561 1.00 13.15 88 THR A CA 1
ATOM 1313 C C . THR A 1 88 ? -22.913 16.105 30.980 1.00 13.14 88 THR A C 1
ATOM 1314 O O . THR A 1 88 ? -23.052 15.311 31.913 1.00 12.81 88 THR A O 1
ATOM 1325 N N . GLY A 1 89 ? -22.597 17.384 31.181 1.00 14.27 89 GLY A N 1
ATOM 1326 C CA . GLY A 1 89 ? -22.259 17.856 32.516 1.00 15.01 89 GLY A CA 1
ATOM 1327 C C . GLY A 1 89 ? -23.341 17.606 33.548 1.00 14.73 89 GLY A C 1
ATOM 1328 O O . GLY A 1 89 ? -23.043 17.333 34.715 1.00 16.74 89 GLY A O 1
ATOM 1332 N N . SER A 1 90 ? -24.598 17.682 33.141 1.00 12.62 90 SER A N 1
ATOM 1333 C CA . SER A 1 90 ? -25.719 17.477 34.038 1.00 11.49 90 SER A CA 1
ATOM 1334 C C . SER A 1 90 ? -26.390 16.116 33.863 1.00 11.85 90 SER A C 1
ATOM 1335 O O . SER A 1 90 ? -27.456 15.892 34.443 1.00 13.61 90 SER A O 1
ATOM 1343 N N . TRP A 1 91 ? -25.807 15.198 33.094 1.00 10.71 91 TRP A N 1
ATOM 1344 C CA . TRP A 1 91 ? -26.406 13.869 33.001 1.00 10.48 91 TRP A CA 1
ATOM 1345 C C . TRP A 1 91 ? -26.349 13.178 34.359 1.00 9.45 91 TRP A C 1
ATOM 1346 O O . TRP A 1 91 ? -25.332 13.226 35.064 1.00 10.81 91 TRP A O 1
ATOM 1367 N N . VAL A 1 92 ? -27.437 12.506 34.731 1.00 8.66 92 VAL A N 1
ATOM 1368 C CA . VAL A 1 92 ? -27.435 11.820 36.011 1.00 10.22 92 VAL A CA 1
ATOM 1369 C C . VAL A 1 92 ? -26.395 10.710 36.002 1.00 9.83 92 VAL A C 1
ATOM 1370 O O . VAL A 1 92 ? -25.730 10.459 37.008 1.00 10.82 92 VAL A O 1
ATOM 1383 N N . GLU A 1 93 ? -26.256 10.012 34.877 1.00 10.23 93 GLU A N 1
ATOM 1384 C CA . GLU A 1 93 ? -25.237 8.987 34.749 1.00 9.81 93 GLU A CA 1
ATOM 1385 C C . GLU A 1 93 ? -24.620 9.067 33.363 1.00 11.35 93 GLU A C 1
ATOM 1386 O O . GLU A 1 93 ? -25.292 9.406 32.389 1.00 11.20 93 GLU A O 1
ATOM 1398 N N . THR A 1 94 ? -23.318 8.771 33.282 1.00 9.86 94 THR A N 1
ATOM 1399 C CA . THR A 1 94 ? -22.607 8.857 32.018 1.00 10.16 94 THR A CA 1
ATOM 1400 C C . THR A 1 94 ? -21.951 7.544 31.634 1.00 10.88 94 THR A C 1
ATOM 1401 O O . THR A 1 94 ? -21.291 7.485 30.590 1.00 14.70 94 THR A O 1
ATOM 1412 N N . LEU A 1 95 ? -22.125 6.486 32.430 1.00 9.33 95 LEU A N 1
ATOM 1413 C CA . LEU A 1 95 ? -21.533 5.192 32.127 1.00 10.01 95 LEU A CA 1
ATOM 1414 C C . LEU A 1 95 ? -22.610 4.123 32.024 1.00 8.58 95 LEU A C 1
ATOM 1415 O O . LEU A 1 95 ? -23.610 4.183 32.749 1.00 9.35 95 LEU A O 1
ATOM 1431 N N . PRO A 1 96 ? -22.419 3.107 31.159 1.00 8.55 96 PRO A N 1
ATOM 1432 C CA . PRO A 1 96 ? -23.212 1.875 31.295 1.00 9.74 96 PRO A CA 1
ATOM 1433 C C . PRO A 1 96 ? -23.097 1.347 32.713 1.00 10.38 96 PRO A C 1
ATOM 1434 O O . PRO A 1 96 ? -22.122 1.648 33.422 1.00 10.17 96 PRO A O 1
ATOM 1445 N N . GLY A 1 97 ? -24.088 0.572 33.153 1.00 9.53 97 GLY A N 1
ATOM 1446 C CA . GLY A 1 97 ? -24.146 0.107 34.523 1.00 8.71 97 GLY A CA 1
ATOM 1447 C C . GLY A 1 97 ? -24.564 -1.335 34.670 1.00 8.76 97 GLY A C 1
ATOM 1448 O O . GLY A 1 97 ? -24.119 -2.208 33.920 1.00 8.77 97 GLY A O 1
ATOM 1452 N N . ALA A 1 98 ? -25.390 -1.586 35.675 1.00 9.38 98 ALA A N 1
ATOM 1453 C CA . ALA A 1 98 ? -25.705 -2.933 36.153 1.00 9.00 98 ALA A CA 1
ATOM 1454 C C . ALA A 1 98 ? -24.392 -3.597 36.553 1.00 11.68 98 ALA A C 1
ATOM 1455 O O . ALA A 1 98 ? -23.544 -2.958 37.208 1.00 10.53 98 ALA A O 1
ATOM 1462 N N . SER A 1 99 ? -24.164 -4.843 36.161 1.00 7.15 99 SER A N 1
ATOM 1463 C CA . SER A 1 99 ? -22.933 -5.570 36.465 1.00 8.97 99 SER A CA 1
ATOM 1464 C C . SER A 1 99 ? -21.984 -5.256 35.326 1.00 8.28 99 SER A C 1
ATOM 1465 O O . SER A 1 99 ? -21.954 -5.948 34.303 1.00 10.36 99 SER A O 1
ATOM 1473 N N . HIS A 1 100 ? -21.216 -4.198 35.507 1.00 9.46 100 HIS A N 1
ATOM 1474 C CA . HIS A 1 100 ? -20.557 -3.484 34.422 1.00 7.59 100 HIS A CA 1
ATOM 1475 C C . HIS A 1 100 ? -19.051 -3.719 34.423 1.00 9.26 100 HIS A C 1
ATOM 1476 O O . HIS A 1 100 ? -18.333 -3.209 35.291 1.00 10.05 100 HIS A O 1
ATOM 1490 N N . ILE A 1 101 ? -18.559 -4.467 33.446 1.00 8.42 101 ILE A N 1
ATOM 1491 C CA . ILE A 1 101 ? -17.132 -4.712 33.279 1.00 10.22 101 ILE A CA 1
ATOM 1492 C C . ILE A 1 101 ? -16.590 -3.746 32.234 1.00 10.01 101 ILE A C 1
ATOM 1493 O O . ILE A 1 101 ? -17.020 -3.756 31.070 1.00 10.05 101 ILE A O 1
ATOM 1509 N N A ARG A 1 102 ? -15.664 -2.892 32.657 0.55 10.48 102 ARG A N 1
ATOM 1510 N N B ARG A 1 102 ? -15.627 -2.930 32.645 0.45 10.52 102 ARG A N 1
ATOM 1511 C CA A ARG A 1 102 ? -14.943 -2.000 31.759 0.55 9.31 102 ARG A CA 1
ATOM 1512 C CA B ARG A 1 102 ? -14.942 -1.998 31.757 0.45 9.34 102 ARG A CA 1
ATOM 1513 C C A ARG A 1 102 ? -13.719 -2.758 31.258 0.55 10.60 102 ARG A C 1
ATOM 1514 C C B ARG A 1 102 ? -13.698 -2.711 31.248 0.45 10.55 102 ARG A C 1
ATOM 1515 O O A ARG A 1 102 ? -12.846 -3.147 32.053 0.55 11.62 102 ARG A O 1
ATOM 1516 O O B ARG A 1 102 ? -12.776 -3.003 32.025 0.45 12.01 102 ARG A O 1
ATOM 1557 N N . VAL A 1 103 ? -13.685 -3.025 29.955 1.00 9.61 103 VAL A N 1
ATOM 1558 C CA . VAL A 1 103 ? -12.628 -3.840 29.359 1.00 10.71 103 VAL A CA 1
ATOM 1559 C C . VAL A 1 103 ? -11.425 -2.931 29.136 1.00 9.66 103 VAL A C 1
ATOM 1560 O O . VAL A 1 103 ? -11.432 -2.090 28.240 1.00 10.93 103 VAL A O 1
ATOM 1573 N N . ARG A 1 104 ? -10.385 -3.105 29.956 1.00 10.94 104 ARG A N 1
ATOM 1574 C CA . ARG A 1 104 ? -9.226 -2.215 29.975 1.00 12.52 104 ARG A CA 1
ATOM 1575 C C . ARG A 1 104 ? -7.933 -3.000 30.091 1.00 12.69 104 ARG A C 1
ATOM 1576 O O . ARG A 1 104 ? -7.041 -2.644 30.869 1.00 13.28 104 ARG A O 1
ATOM 1597 N N . ASN A 1 105 ? -7.811 -4.092 29.340 1.00 12.32 105 ASN A N 1
ATOM 1598 C CA . ASN A 1 105 ? -6.639 -4.948 29.413 1.00 10.67 105 ASN A CA 1
ATOM 1599 C C . ASN A 1 105 ? -5.352 -4.145 29.431 1.00 11.21 105 ASN A C 1
ATOM 1600 O O . ASN A 1 105 ? -5.151 -3.265 28.597 1.00 14.03 105 ASN A O 1
ATOM 1611 N N . ASN A 1 106 ? -4.468 -4.496 30.364 1.00 12.15 106 ASN A N 1
ATOM 1612 C CA . ASN A 1 106 ? -3.090 -4.009 30.364 1.00 15.17 106 ASN A CA 1
ATOM 1613 C C . ASN A 1 106 ? -2.096 -5.128 30.097 1.00 16.89 106 ASN A C 1
ATOM 1614 O O . ASN A 1 106 ? -0.880 -4.931 30.264 1.00 16.58 106 ASN A O 1
ATOM 1625 N N . ASP A 1 107 ? -2.582 -6.299 29.691 1.00 15.97 107 ASP A N 1
ATOM 1626 C CA . ASP A 1 107 ? -1.773 -7.495 29.551 1.00 15.84 107 ASP A CA 1
ATOM 1627 C C . ASP A 1 107 ? -1.413 -7.809 28.105 1.00 17.86 107 ASP A C 1
ATOM 1628 O O . ASP A 1 107 ? -0.860 -8.877 27.835 1.00 16.64 107 ASP A O 1
ATOM 1637 N N . GLY A 1 108 ? -1.691 -6.901 27.174 1.00 14.68 108 GLY A N 1
ATOM 1638 C CA . GLY A 1 108 ? -1.359 -7.127 25.784 1.00 17.20 108 GLY A CA 1
ATOM 1639 C C . GLY A 1 108 ? -2.336 -7.995 25.020 1.00 19.48 108 GLY A C 1
ATOM 1640 O O . GLY A 1 108 ? -2.105 -8.262 23.835 1.00 20.76 108 GLY A O 1
ATOM 1644 N N . HIS A 1 109 ? -3.424 -8.435 25.649 1.00 14.53 109 HIS A N 1
ATOM 1645 C CA . HIS A 1 109 ? -4.451 -9.220 24.978 1.00 13.44 109 HIS A CA 1
ATOM 1646 C C . HIS A 1 109 ? -5.661 -8.331 24.724 1.00 12.95 109 HIS A C 1
ATOM 1647 O O . HIS A 1 109 ? -5.876 -7.332 25.418 1.00 14.86 109 HIS A O 1
ATOM 1661 N N . ASN A 1 110 ? -6.445 -8.680 23.704 1.00 13.57 110 ASN A N 1
ATOM 1662 C CA . ASN A 1 110 ? -7.570 -7.833 23.348 1.00 15.11 110 ASN A CA 1
ATOM 1663 C C . ASN A 1 110 ? -8.917 -8.327 23.852 1.00 12.94 110 ASN A C 1
ATOM 1664 O O . ASN A 1 110 ? -9.870 -7.541 23.821 1.00 13.30 110 ASN A O 1
ATOM 1675 N N . GLU A 1 111 ? -9.009 -9.563 24.342 1.00 11.25 111 GLU A N 1
ATOM 1676 C CA . GLU A 1 111 ? -10.261 -10.132 24.840 1.00 11.03 111 GLU A CA 1
ATOM 1677 C C . GLU A 1 111 ? -10.412 -9.925 26.339 1.00 12.13 111 GLU A C 1
ATOM 1678 O O . GLU A 1 111 ? -9.463 -10.091 27.102 1.00 13.11 111 GLU A O 1
ATOM 1690 N N . ALA A 1 112 ? -11.628 -9.596 26.767 1.00 10.18 112 ALA A N 1
ATOM 1691 C CA . ALA A 1 112 ? -11.957 -9.684 28.185 1.00 11.32 112 ALA A CA 1
ATOM 1692 C C . ALA A 1 112 ? -12.043 -11.136 28.635 1.00 9.62 112 ALA A C 1
ATOM 1693 O O . ALA A 1 112 ? -11.474 -11.519 29.670 1.00 11.08 112 ALA A O 1
ATOM 1700 N N . PHE A 1 113 ? -12.761 -11.966 27.873 1.00 10.05 113 PHE A N 1
ATOM 1701 C CA . PHE A 1 113 ? -12.890 -13.389 28.153 1.00 10.07 113 PHE A CA 1
ATOM 1702 C C . PHE A 1 113 ? -12.429 -14.185 26.946 1.00 11.56 113 PHE A C 1
ATOM 1703 O O . PHE A 1 113 ? -12.909 -13.960 25.827 1.00 11.64 113 PHE A O 1
ATOM 1720 N N . LEU A 1 114 ? -11.508 -15.111 27.181 1.00 9.84 114 LEU A N 1
ATOM 1721 C CA . LEU A 1 114 ? -11.123 -16.117 26.208 1.00 8.47 114 LEU A CA 1
ATOM 1722 C C . LEU A 1 114 ? -11.559 -17.474 26.744 1.00 10.38 114 LEU A C 1
ATOM 1723 O O . LEU A 1 114 ? -11.153 -17.877 27.837 1.00 11.50 114 LEU A O 1
ATOM 1739 N N . VAL A 1 115 ? -12.397 -18.172 25.996 1.00 10.52 115 VAL A N 1
ATOM 1740 C CA . VAL A 1 115 ? -12.845 -19.503 26.372 1.00 10.12 115 VAL A CA 1
ATOM 1741 C C . VAL A 1 115 ? -12.122 -20.469 25.453 1.00 11.96 115 VAL A C 1
ATOM 1742 O O . VAL A 1 115 ? -12.378 -20.494 24.244 1.00 13.10 115 VAL A O 1
ATOM 1755 N N . SER A 1 116 ? -11.175 -21.224 26.000 1.00 10.21 116 SER A N 1
ATOM 1756 C CA . SER A 1 116 ? -10.319 -22.054 25.162 1.00 10.71 116 SER A CA 1
ATOM 1757 C C . SER A 1 116 ? -9.702 -23.161 26.001 1.00 10.76 116 SER A C 1
ATOM 1758 O O . SER A 1 116 ? -9.151 -22.896 27.078 1.00 12.66 116 SER A O 1
ATOM 1766 N N . ARG A 1 117 ? -9.787 -24.379 25.493 1.00 11.36 117 ARG A N 1
ATOM 1767 C CA . ARG A 1 117 ? -9.161 -25.561 26.063 1.00 12.42 117 ARG A CA 1
ATOM 1768 C C . ARG A 1 117 ? -8.149 -26.099 25.062 1.00 17.00 117 ARG A C 1
ATOM 1769 O O . ARG A 1 117 ? -8.435 -26.188 23.865 1.00 14.43 117 ARG A O 1
ATOM 1790 N N . THR A 1 118 ? -6.983 -26.487 25.567 1.00 18.51 118 THR A N 1
ATOM 1791 C CA . THR A 1 118 ? -5.945 -27.073 24.738 1.00 20.30 118 THR A CA 1
ATOM 1792 C C . THR A 1 118 ? -6.186 -28.564 24.574 1.00 17.05 118 THR A C 1
ATOM 1793 O O . THR A 1 118 ? -6.618 -29.240 25.510 1.00 22.51 118 THR A O 1
ATOM 1804 N N . GLY A 1 119 ? -5.895 -29.073 23.376 1.00 21.01 119 GLY A N 1
ATOM 1805 C CA . GLY A 1 119 ? -5.970 -30.497 23.107 1.00 19.22 119 GLY A CA 1
ATOM 1806 C C . GLY A 1 119 ? -6.974 -30.828 22.028 1.00 19.26 119 GLY A C 1
ATOM 1807 O O . GLY A 1 119 ? -7.863 -30.018 21.748 1.00 23.22 119 GLY A O 1
ATOM 1811 N N . ALA A 1 120 ? -6.839 -32.002 21.407 1.00 16.98 120 ALA A N 1
ATOM 1812 C CA . ALA A 1 120 ? -7.818 -32.447 20.431 1.00 19.75 120 ALA A CA 1
ATOM 1813 C C . ALA A 1 120 ? -9.137 -32.740 21.131 1.00 16.91 120 ALA A C 1
ATOM 1814 O O . ALA A 1 120 ? -9.150 -33.453 22.137 1.00 16.45 120 ALA A O 1
ATOM 1821 N N . PRO A 1 121 ? -10.266 -32.241 20.623 1.00 16.77 121 PRO A N 1
ATOM 1822 C CA . PRO A 1 121 ? -11.542 -32.508 21.301 1.00 14.87 121 PRO A CA 1
ATOM 1823 C C . PRO A 1 121 ? -11.880 -33.975 21.454 1.00 16.23 121 PRO A C 1
ATOM 1824 O O . PRO A 1 121 ? -12.550 -34.350 22.420 1.00 17.27 121 PRO A O 1
ATOM 1835 N N . ALA A 1 122 ? -11.471 -34.834 20.520 1.00 17.39 122 ALA A N 1
ATOM 1836 C CA . ALA A 1 122 ? -11.753 -36.256 20.689 1.00 17.20 122 ALA A CA 1
ATOM 1837 C C . ALA A 1 122 ? -11.031 -36.820 21.906 1.00 13.91 122 ALA A C 1
ATOM 1838 O O . ALA A 1 122 ? -11.507 -37.776 22.529 1.00 16.95 122 ALA A O 1
ATOM 1845 N N . THR A 1 123 ? -9.902 -36.218 22.272 1.00 17.12 123 THR A N 1
ATOM 1846 C CA . THR A 1 123 ? -9.069 -36.713 23.359 1.00 18.13 123 THR A CA 1
ATOM 1847 C C . THR A 1 123 ? -9.414 -36.075 24.696 1.00 14.96 123 THR A C 1
ATOM 1848 O O . THR A 1 123 ? -9.424 -36.768 25.717 1.00 14.80 123 THR A O 1
ATOM 1859 N N . VAL A 1 124 ? -9.688 -34.764 24.720 1.00 13.05 124 VAL A N 1
ATOM 1860 C CA . VAL A 1 124 ? -9.903 -34.039 25.970 1.00 14.31 124 VAL A CA 1
ATOM 1861 C C . VAL A 1 124 ? -11.335 -33.602 26.179 1.00 12.17 124 VAL A C 1
ATOM 1862 O O . VAL A 1 124 ? -11.653 -33.101 27.270 1.00 12.95 124 VAL A O 1
ATOM 1875 N N . GLY A 1 125 ? -12.194 -33.771 25.194 1.00 11.87 125 GLY A N 1
ATOM 1876 C CA . GLY A 1 125 ? -13.585 -33.343 25.276 1.00 13.22 125 GLY A CA 1
ATOM 1877 C C . GLY A 1 125 ? -13.763 -31.911 24.812 1.00 12.12 125 GLY A C 1
ATOM 1878 O O . GLY A 1 125 ? -12.867 -31.079 24.914 1.00 14.54 125 GLY A O 1
ATOM 1882 N N . ARG A 1 126 ? -14.951 -31.618 24.292 1.00 13.22 126 ARG A N 1
ATOM 1883 C CA . ARG A 1 126 ? -15.296 -30.231 24.010 1.00 10.90 126 ARG A CA 1
ATOM 1884 C C . ARG A 1 126 ? -15.551 -29.487 25.319 1.00 11.88 126 ARG A C 1
ATOM 1885 O O . ARG A 1 126 ? -15.789 -30.086 26.379 1.00 11.61 126 ARG A O 1
ATOM 1906 N N . LEU A 1 127 ? -15.534 -28.167 25.235 1.00 10.24 127 LEU A N 1
ATOM 1907 C CA . LEU A 1 127 ? -16.065 -27.333 26.305 1.00 9.19 127 LEU A CA 1
ATOM 1908 C C . LEU A 1 127 ? -17.576 -27.293 26.192 1.00 9.71 127 LEU A C 1
ATOM 1909 O O . LEU A 1 127 ? -18.117 -27.115 25.097 1.00 11.96 127 LEU A O 1
ATOM 1925 N N . ASN A 1 128 ? -18.255 -27.478 27.313 1.00 8.74 128 ASN A N 1
ATOM 1926 C CA . ASN A 1 128 ? -19.695 -27.718 27.329 1.00 8.64 128 ASN A CA 1
ATOM 1927 C C . ASN A 1 128 ? -20.435 -26.690 28.172 1.00 8.39 128 ASN A C 1
ATOM 1928 O O . ASN A 1 128 ? -20.085 -26.458 29.333 1.00 8.44 128 ASN A O 1
ATOM 1939 N N . SER A 1 129 ? -21.499 -26.126 27.602 1.00 8.27 129 SER A N 1
ATOM 1940 C CA . SER A 1 129 ? -22.552 -25.452 28.367 1.00 8.31 129 SER A CA 1
ATOM 1941 C C . SER A 1 129 ? -22.003 -24.407 29.345 1.00 8.67 129 SER A C 1
ATOM 1942 O O . SER A 1 129 ? -22.454 -24.302 30.489 1.00 10.33 129 SER A O 1
ATOM 1950 N N . ILE A 1 130 ? -21.032 -23.621 28.878 1.00 7.63 130 ILE A N 1
ATOM 1951 C CA . ILE A 1 130 ? -20.622 -22.407 29.567 1.00 8.94 130 ILE A CA 1
ATOM 1952 C C . ILE A 1 130 ? -21.678 -21.340 29.338 1.00 9.08 130 ILE A C 1
ATOM 1953 O O . ILE A 1 130 ? -22.188 -21.184 28.216 1.00 9.39 130 ILE A O 1
ATOM 1969 N N . VAL A 1 131 ? -22.025 -20.606 30.399 1.00 8.77 131 VAL A N 1
ATOM 1970 C CA . VAL A 1 131 ? -23.154 -19.676 30.386 1.00 9.31 131 VAL A CA 1
ATOM 1971 C C . VAL A 1 131 ? -22.680 -18.292 30.796 1.00 11.04 131 VAL A C 1
ATOM 1972 O O . VAL A 1 131 ? -22.142 -18.112 31.896 1.00 11.94 131 VAL A O 1
ATOM 1985 N N . PHE A 1 132 ? -22.912 -17.315 29.929 1.00 8.00 132 PHE A N 1
ATOM 1986 C CA . PHE A 1 132 ? -22.724 -15.906 30.241 1.00 7.40 132 PHE A CA 1
ATOM 1987 C C . PHE A 1 132 ? -24.109 -15.287 30.249 1.00 8.79 132 PHE A C 1
ATOM 1988 O O . PHE A 1 132 ? -24.800 -15.327 29.225 1.00 8.99 132 PHE A O 1
ATOM 2005 N N . GLN A 1 133 ? -24.516 -14.701 31.379 1.00 7.92 133 GLN A N 1
ATOM 2006 C CA . GLN A 1 133 ? -25.881 -14.216 31.518 1.00 8.28 133 GLN A CA 1
ATOM 2007 C C . GLN A 1 133 ? -25.927 -12.866 32.218 1.00 7.82 133 GLN A C 1
ATOM 2008 O O . GLN A 1 133 ? -25.320 -12.681 33.276 1.00 7.77 133 GLN A O 1
ATOM 2022 N N . ASP A 1 134 ? -26.681 -11.921 31.651 1.00 7.88 134 ASP A N 1
ATOM 2023 C CA . ASP A 1 134 ? -27.124 -10.743 32.389 1.00 6.98 134 ASP A CA 1
ATOM 2024 C C . ASP A 1 134 ? -25.966 -9.942 32.994 1.00 8.82 134 ASP A C 1
ATOM 2025 O O . ASP A 1 134 ? -26.028 -9.503 34.148 1.00 8.45 134 ASP A O 1
ATOM 2034 N N . PHE A 1 135 ? -24.923 -9.684 32.210 1.00 8.98 135 PHE A N 1
ATOM 2035 C CA . PHE A 1 135 ? -23.965 -8.656 32.612 1.00 9.09 135 PHE A CA 1
ATOM 2036 C C . PHE A 1 135 ? -23.551 -7.826 31.405 1.00 9.68 135 PHE A C 1
ATOM 2037 O O . PHE A 1 135 ? -23.983 -8.082 30.277 1.00 9.21 135 PHE A O 1
ATOM 2054 N N . CYS A 1 136 ? -22.762 -6.780 31.662 1.00 8.63 136 CYS A N 1
ATOM 2055 C CA . CYS A 1 136 ? -22.407 -5.789 30.661 1.00 8.80 136 CYS A CA 1
ATOM 2056 C C . CYS A 1 136 ? -20.903 -5.804 30.419 1.00 10.96 136 CYS A C 1
ATOM 2057 O O . CYS A 1 136 ? -20.108 -5.719 31.363 1.00 10.80 136 CYS A O 1
ATOM 2065 N N . LEU A 1 137 ? -20.520 -5.915 29.149 1.00 9.25 137 LEU A N 1
ATOM 2066 C CA . LEU A 1 137 ? -19.140 -5.751 28.704 1.00 9.00 137 LEU A CA 1
ATOM 2067 C C . LEU A 1 137 ? -19.012 -4.481 27.864 1.00 9.13 137 LEU A C 1
ATOM 2068 O O . LEU A 1 137 ? -19.724 -4.301 26.869 1.00 8.85 137 LEU A O 1
ATOM 2084 N N . ASP A 1 138 ? -18.058 -3.624 28.236 1.00 8.73 138 ASP A N 1
ATOM 2085 C CA . ASP A 1 138 ? -17.989 -2.250 27.748 1.00 8.80 138 ASP A CA 1
ATOM 2086 C C . ASP A 1 138 ? -16.545 -1.888 27.424 1.00 8.77 138 ASP A C 1
ATOM 2087 O O . ASP A 1 138 ? -15.673 -1.962 28.292 1.00 9.58 138 ASP A O 1
ATOM 2096 N N . GLY A 1 139 ? -16.291 -1.481 26.179 1.00 9.56 139 GLY A N 1
ATOM 2097 C CA . GLY A 1 139 ? -14.964 -1.052 25.771 1.00 10.08 139 GLY A CA 1
ATOM 2098 C C . GLY A 1 139 ? -14.572 0.360 26.167 1.00 10.18 139 GLY A C 1
ATOM 2099 O O . GLY A 1 139 ? -13.451 0.768 25.858 1.00 11.48 139 GLY A O 1
ATOM 2103 N N A VAL A 1 140 ? -15.482 1.113 26.792 0.50 10.37 140 VAL A N 1
ATOM 2104 N N B VAL A 1 140 ? -15.482 1.113 26.793 0.50 10.37 140 VAL A N 1
ATOM 2105 C CA A VAL A 1 140 ? -15.208 2.363 27.508 0.50 10.08 140 VAL A CA 1
ATOM 2106 C CA B VAL A 1 140 ? -15.208 2.363 27.508 0.50 10.08 140 VAL A CA 1
ATOM 2107 C C A VAL A 1 140 ? -15.090 3.571 26.584 0.50 9.31 140 VAL A C 1
ATOM 2108 C C B VAL A 1 140 ? -15.090 3.570 26.584 0.50 9.31 140 VAL A C 1
ATOM 2109 O O A VAL A 1 140 ? -15.767 4.584 26.789 0.50 12.41 140 VAL A O 1
ATOM 2110 O O B VAL A 1 140 ? -15.767 4.584 26.789 0.50 12.41 140 VAL A O 1
ATOM 2135 N N . ASN A 1 141 ? -14.217 3.488 25.578 1.00 10.84 141 ASN A N 1
ATOM 2136 C CA . ASN A 1 141 ? -14.051 4.564 24.610 1.00 11.26 141 ASN A CA 1
ATOM 2137 C C . ASN A 1 141 ? -13.863 3.947 23.238 1.00 10.38 141 ASN A C 1
ATOM 2138 O O . ASN A 1 141 ? -13.104 2.987 23.083 1.00 11.28 141 ASN A O 1
ATOM 2150 N N . ALA A 1 142 ? -14.543 4.520 22.250 1.00 11.22 142 ALA A N 1
ATOM 2151 C CA . ALA A 1 142 ? -14.521 3.997 20.889 1.00 12.37 142 ALA A CA 1
ATOM 2152 C C . ALA A 1 142 ? -15.108 5.068 19.988 1.00 11.43 142 ALA A C 1
ATOM 2153 O O . ALA A 1 142 ? -15.839 5.955 20.444 1.00 13.47 142 ALA A O 1
ATOM 2160 N N . SER A 1 143 ? -14.764 4.989 18.703 1.00 12.83 143 SER A N 1
ATOM 2161 C CA . SER A 1 143 ? -15.262 5.903 17.688 1.00 13.81 143 SER A CA 1
ATOM 2162 C C . SER A 1 143 ? -15.808 5.120 16.507 1.00 9.94 143 SER A C 1
ATOM 2163 O O . SER A 1 143 ? -15.238 4.094 16.115 1.00 12.50 143 SER A O 1
ATOM 2171 N N . LYS A 1 144 ? -16.890 5.635 15.931 1.00 12.26 144 LYS A N 1
ATOM 2172 C CA . LYS A 1 144 ? -17.540 4.972 14.806 1.00 10.47 144 LYS A CA 1
ATOM 2173 C C . LYS A 1 144 ? -16.551 4.766 13.662 1.00 13.46 144 LYS A C 1
ATOM 2174 O O . LYS A 1 144 ? -15.746 5.658 13.365 1.00 13.13 144 LYS A O 1
ATOM 2193 N N . PRO A 1 145 ? -16.605 3.628 12.966 1.00 11.21 145 PRO A N 1
ATOM 2194 C CA . PRO A 1 145 ? -17.570 2.526 13.099 1.00 9.71 145 PRO A CA 1
ATOM 2195 C C . PRO A 1 145 ? -17.097 1.425 14.022 1.00 9.80 145 PRO A C 1
ATOM 2196 O O . PRO A 1 145 ? -17.578 0.294 13.934 1.00 10.79 145 PRO A O 1
ATOM 2207 N N . TYR A 1 146 ? -16.133 1.688 14.903 1.00 10.56 146 TYR A N 1
ATOM 2208 C CA . TYR A 1 146 ? -15.730 0.782 15.971 1.00 8.49 146 TYR A CA 1
ATOM 2209 C C . TYR A 1 146 ? -14.961 -0.424 15.477 1.00 8.60 146 TYR A C 1
ATOM 2210 O O . TYR A 1 146 ? -14.720 -1.363 16.255 1.00 10.07 146 TYR A O 1
ATOM 2228 N N . LEU A 1 147 ? -14.536 -0.426 14.218 1.00 11.04 147 LEU A N 1
ATOM 2229 C CA . LEU A 1 147 ? -13.790 -1.543 13.658 1.00 12.10 147 LEU A CA 1
ATOM 2230 C C . LEU A 1 147 ? -12.922 -0.949 12.567 1.00 14.81 147 LEU A C 1
ATOM 2231 O O . LEU A 1 147 ? -13.458 -0.392 11.605 1.00 13.76 147 LEU A O 1
ATOM 2247 N N . PRO A 1 148 ? -11.593 -1.016 12.693 1.00 12.07 148 PRO A N 1
ATOM 2248 C CA . PRO A 1 148 ? -10.799 -1.669 13.754 1.00 12.61 148 PRO A CA 1
ATOM 2249 C C . PRO A 1 148 ? -11.050 -1.101 15.159 1.00 13.64 148 PRO A C 1
ATOM 2250 O O . PRO A 1 148 ? -10.882 -1.793 16.164 1.00 13.30 148 PRO A O 1
ATOM 2261 N N . GLY A 1 149 ? -11.439 0.163 15.226 1.00 13.73 149 GLY A N 1
ATOM 2262 C CA . GLY A 1 149 ? -11.802 0.787 16.486 1.00 13.96 149 GLY A CA 1
ATOM 2263 C C . GLY A 1 149 ? -10.745 0.642 17.558 1.00 13.48 149 GLY A C 1
ATOM 2264 O O . GLY A 1 149 ? -9.538 0.843 17.326 1.00 14.70 149 GLY A O 1
ATOM 2268 N N . ASN A 1 150 ? -11.200 0.281 18.758 1.00 10.85 150 ASN A N 1
ATOM 2269 C CA . ASN A 1 150 ? -10.321 0.119 19.912 1.00 11.46 150 ASN A CA 1
ATOM 2270 C C . ASN A 1 150 ? -9.736 -1.283 20.009 1.00 11.59 150 ASN A C 1
ATOM 2271 O O . ASN A 1 150 ? -9.011 -1.587 20.972 1.00 12.25 150 ASN A O 1
ATOM 2282 N N . GLY A 1 151 ? -10.053 -2.149 19.057 1.00 10.73 151 GLY A N 1
ATOM 2283 C CA . GLY A 1 151 ? -9.510 -3.494 19.013 1.00 11.82 151 GLY A CA 1
ATOM 2284 C C . GLY A 1 151 ? -9.982 -4.447 20.092 1.00 17.43 151 GLY A C 1
ATOM 2285 O O . GLY A 1 151 ? -9.477 -5.572 20.167 1.00 17.16 151 GLY A O 1
ATOM 2289 N N . LYS A 1 152 ? -10.954 -4.058 20.910 1.00 10.72 152 LYS A N 1
ATOM 2290 C CA . LYS A 1 152 ? -11.355 -4.857 22.059 1.00 9.83 152 LYS A CA 1
ATOM 2291 C C . LYS A 1 152 ? -12.447 -5.855 21.702 1.00 8.52 152 LYS A C 1
ATOM 2292 O O . LYS A 1 152 ? -13.322 -5.562 20.890 1.00 10.08 152 LYS A O 1
ATOM 2311 N N . THR A 1 153 ? -12.345 -7.045 22.288 1.00 9.49 153 THR A N 1
ATOM 2312 C CA . THR A 1 153 ? -13.306 -8.137 22.121 1.00 9.28 153 THR A CA 1
ATOM 2313 C C . THR A 1 153 ? -13.916 -8.476 23.471 1.00 10.83 153 THR A C 1
ATOM 2314 O O . THR A 1 153 ? -13.210 -8.546 24.483 1.00 10.39 153 THR A O 1
ATOM 2325 N N . GLY A 1 154 ? -15.233 -8.651 23.507 1.00 9.15 154 GLY A N 1
ATOM 2326 C CA . GLY A 1 154 ? -15.883 -9.061 24.741 1.00 8.55 154 GLY A CA 1
ATOM 2327 C C . GLY A 1 154 ? -15.630 -10.493 25.163 1.00 10.91 154 GLY A C 1
ATOM 2328 O O . GLY A 1 154 ? -14.961 -10.755 26.168 1.00 10.84 154 GLY A O 1
ATOM 2332 N N . ILE A 1 155 ? -16.187 -11.435 24.410 1.00 9.07 155 ILE A N 1
ATOM 2333 C CA . ILE A 1 155 ? -16.072 -12.860 24.687 1.00 9.92 155 ILE A CA 1
ATOM 2334 C C . ILE A 1 155 ? -15.646 -13.539 23.396 1.00 8.99 155 ILE A C 1
ATOM 2335 O O . ILE A 1 155 ? -16.254 -13.311 22.339 1.00 9.15 155 ILE A O 1
ATOM 2351 N N . SER A 1 156 ? -14.616 -14.376 23.482 1.00 9.50 156 SER A N 1
ATOM 2352 C CA . SER A 1 156 ? -14.118 -15.133 22.347 1.00 8.56 156 SER A CA 1
ATOM 2353 C C . SER A 1 156 ? -13.944 -16.591 22.742 1.00 9.66 156 SER A C 1
ATOM 2354 O O . SER A 1 156 ? -13.149 -16.906 23.631 1.00 10.45 156 SER A O 1
ATOM 2362 N N . PHE A 1 157 ? -14.674 -17.481 22.079 1.00 9.28 157 PHE A N 1
ATOM 2363 C CA . PHE A 1 157 ? -14.505 -18.914 22.250 1.00 8.82 157 PHE A CA 1
ATOM 2364 C C . PHE A 1 157 ? -13.589 -19.392 21.127 1.00 10.73 157 PHE A C 1
ATOM 2365 O O . PHE A 1 157 ? -13.913 -19.207 19.955 1.00 10.91 157 PHE A O 1
ATOM 2382 N N . GLN A 1 158 ? -12.451 -20.005 21.475 1.00 10.04 158 GLN A N 1
ATOM 2383 C CA . GLN A 1 158 ? -11.418 -20.322 20.487 1.00 9.56 158 GLN A CA 1
ATOM 2384 C C . GLN A 1 158 ? -11.083 -21.803 20.432 1.00 9.49 158 GLN A C 1
ATOM 2385 O O . GLN A 1 158 ? -10.094 -22.184 19.787 1.00 11.33 158 GLN A O 1
ATOM 2399 N N . SER A 1 159 ? -11.896 -22.649 21.045 1.00 8.47 159 SER A N 1
ATOM 2400 C CA . SER A 1 159 ? -11.774 -24.092 20.922 1.00 9.18 159 SER A CA 1
ATOM 2401 C C . SER A 1 159 ? -13.177 -24.690 20.858 1.00 10.77 159 SER A C 1
ATOM 2402 O O . SER A 1 159 ? -14.164 -24.038 21.213 1.00 9.95 159 SER A O 1
ATOM 2410 N N . ASP A 1 160 ? -13.264 -25.930 20.386 1.00 11.23 160 ASP A N 1
ATOM 2411 C CA . ASP A 1 160 ? -14.563 -26.505 20.038 1.00 10.94 160 ASP A CA 1
ATOM 2412 C C . ASP A 1 160 ? -15.472 -26.615 21.250 1.00 10.01 160 ASP A C 1
ATOM 2413 O O . ASP A 1 160 ? -15.041 -26.969 22.356 1.00 10.10 160 ASP A O 1
ATOM 2422 N N . ASN A 1 161 ? -16.752 -26.308 21.041 1.00 9.40 161 ASN A N 1
ATOM 2423 C CA . ASN A 1 161 ? -17.651 -26.111 22.161 1.00 7.80 161 ASN A CA 1
ATOM 2424 C C . ASN A 1 161 ? -19.042 -26.608 21.799 1.00 9.39 161 ASN A C 1
ATOM 2425 O O . ASN A 1 161 ? -19.429 -26.620 20.630 1.00 9.39 161 ASN A O 1
ATOM 2436 N N . ASP A 1 162 ? -19.786 -27.020 22.823 1.00 8.10 162 ASP A N 1
ATOM 2437 C CA . ASP A 1 162 ? -21.118 -27.567 22.664 1.00 7.78 162 ASP A CA 1
ATOM 2438 C C . ASP A 1 162 ? -22.069 -26.898 23.638 1.00 7.68 162 ASP A C 1
ATOM 2439 O O . ASP A 1 162 ? -21.785 -26.812 24.840 1.00 8.58 162 ASP A O 1
ATOM 2448 N N . ALA A 1 163 ? -23.202 -26.441 23.116 1.00 7.14 163 ALA A N 1
ATOM 2449 C CA . ALA A 1 163 ? -24.318 -25.960 23.915 1.00 7.46 163 ALA A CA 1
ATOM 2450 C C . ALA A 1 163 ? -23.958 -24.764 24.799 1.00 7.36 163 ALA A C 1
ATOM 2451 O O . ALA A 1 163 ? -24.511 -24.589 25.881 1.00 7.57 163 ALA A O 1
ATOM 2458 N N . VAL A 1 164 ? -23.048 -23.905 24.354 1.00 6.77 164 VAL A N 1
ATOM 2459 C CA . VAL A 1 164 ? -22.787 -22.685 25.112 1.00 6.93 164 VAL A CA 1
ATOM 2460 C C . VAL A 1 164 ? -23.988 -21.759 25.020 1.00 6.53 164 VAL A C 1
ATOM 2461 O O . VAL A 1 164 ? -24.877 -21.925 24.183 1.00 8.46 164 VAL A O 1
ATOM 2474 N N . ARG A 1 165 ? -24.014 -20.770 25.912 1.00 7.71 165 ARG A N 1
ATOM 2475 C CA . ARG A 1 165 ? -25.224 -19.978 26.115 1.00 8.68 165 ARG A CA 1
ATOM 2476 C C . ARG A 1 165 ? -24.808 -18.570 26.505 1.00 8.47 165 ARG A C 1
ATOM 2477 O O . ARG A 1 165 ? -24.133 -18.364 27.523 1.00 9.33 165 ARG A O 1
ATOM 2498 N N A ILE A 1 166 ? -25.203 -17.598 25.696 0.69 7.79 166 ILE A N 1
ATOM 2499 N N B ILE A 1 166 ? -25.176 -17.609 25.666 0.31 7.85 166 ILE A N 1
ATOM 2500 C CA A ILE A 1 166 ? -24.945 -16.187 25.937 0.69 8.99 166 ILE A CA 1
ATOM 2501 C CA B ILE A 1 166 ? -24.964 -16.189 25.907 0.31 8.88 166 ILE A CA 1
ATOM 2502 C C A ILE A 1 166 ? -26.309 -15.518 25.940 0.69 5.65 166 ILE A C 1
ATOM 2503 C C B ILE A 1 166 ? -26.353 -15.574 25.948 0.31 5.78 166 ILE A C 1
ATOM 2504 O O A ILE A 1 166 ? -26.951 -15.413 24.883 0.69 7.27 166 ILE A O 1
ATOM 2505 O O B ILE A 1 166 ? -27.055 -15.552 24.926 0.31 7.10 166 ILE A O 1
ATOM 2536 N N . GLU A 1 167 ? -26.761 -15.083 27.115 1.00 6.68 167 GLU A N 1
ATOM 2537 C CA . GLU A 1 167 ? -28.142 -14.655 27.307 1.00 7.97 167 GLU A CA 1
ATOM 2538 C C . GLU A 1 167 ? -28.293 -13.393 28.136 1.00 5.51 167 GLU A C 1
ATOM 2539 O O . GLU A 1 167 ? -27.704 -13.280 29.207 1.00 6.78 167 GLU A O 1
ATOM 2552 N N . GLY A 1 168 ? -29.117 -12.452 27.667 1.00 6.51 168 GLY A N 1
ATOM 2553 C CA . GLY A 1 168 ? -29.476 -11.325 28.511 1.00 8.27 168 GLY A CA 1
ATOM 2554 C C . GLY A 1 168 ? -28.380 -10.317 28.715 1.00 7.29 168 GLY A C 1
ATOM 2555 O O . GLY A 1 168 ? -28.510 -9.435 29.589 1.00 8.56 168 GLY A O 1
ATOM 2559 N N . MET A 1 169 ? -27.318 -10.408 27.928 1.00 6.80 169 MET A N 1
ATOM 2560 C CA . MET A 1 169 ? -26.144 -9.575 28.119 1.00 5.43 169 MET A CA 1
ATOM 2561 C C . MET A 1 169 ? -26.292 -8.233 27.458 1.00 9.35 169 MET A C 1
ATOM 2562 O O . MET A 1 169 ? -27.160 -8.020 26.606 1.00 8.97 169 MET A O 1
ATOM 2576 N N . GLY A 1 170 ? -25.431 -7.321 27.899 1.00 7.54 170 GLY A N 1
ATOM 2577 C CA . GLY A 1 170 ? -25.165 -6.088 27.192 1.00 7.49 170 GLY A CA 1
ATOM 2578 C C . GLY A 1 170 ? -23.724 -6.060 26.728 1.00 7.41 170 GLY A C 1
ATOM 2579 O O . GLY A 1 170 ? -22.814 -6.446 27.473 1.00 8.18 170 GLY A O 1
ATOM 2583 N N . PHE A 1 171 ? -23.523 -5.618 25.495 1.00 8.89 171 PHE A N 1
ATOM 2584 C CA . PHE A 1 171 ? -22.191 -5.397 24.944 1.00 7.81 171 PHE A CA 1
ATOM 2585 C C . PHE A 1 171 ? -22.185 -4.030 24.272 1.00 7.41 171 PHE A C 1
ATOM 2586 O O . PHE A 1 171 ? -23.081 -3.740 23.476 1.00 8.48 171 PHE A O 1
ATOM 2603 N N . VAL A 1 172 ? -21.164 -3.207 24.537 1.00 7.61 172 VAL A N 1
ATOM 2604 C CA . VAL A 1 172 ? -21.119 -1.857 23.989 1.00 6.78 172 VAL A CA 1
ATOM 2605 C C . VAL A 1 172 ? -19.674 -1.414 23.841 1.00 8.35 172 VAL A C 1
ATOM 2606 O O . VAL A 1 172 ? -18.824 -1.722 24.680 1.00 8.47 172 VAL A O 1
ATOM 2619 N N . TYR A 1 173 ? -19.410 -0.671 22.760 1.00 10.17 173 TYR A N 1
ATOM 2620 C CA . TYR A 1 173 ? -18.116 -0.016 22.535 1.00 8.08 173 TYR A CA 1
ATOM 2621 C C . TYR A 1 173 ? -16.964 -1.025 22.432 1.00 10.66 173 TYR A C 1
ATOM 2622 O O . TYR A 1 173 ? -15.833 -0.779 22.870 1.00 11.24 173 TYR A O 1
ATOM 2640 N N . LEU A 1 174 ? -17.236 -2.157 21.790 1.00 9.06 174 LEU A N 1
ATOM 2641 C CA . LEU A 1 174 ? -16.237 -3.170 21.512 1.00 9.93 174 LEU A CA 1
ATOM 2642 C C . LEU A 1 174 ? -16.099 -3.328 20.005 1.00 9.73 174 LEU A C 1
ATOM 2643 O O . LEU A 1 174 ? -17.067 -3.151 19.258 1.00 10.03 174 LEU A O 1
ATOM 2659 N N . ALA A 1 175 ? -14.872 -3.623 19.551 1.00 7.87 175 ALA A N 1
ATOM 2660 C CA . ALA A 1 175 ? -14.674 -3.961 18.146 1.00 10.25 175 ALA A CA 1
ATOM 2661 C C . ALA A 1 175 ? -15.410 -5.246 17.781 1.00 8.53 175 ALA A C 1
ATOM 2662 O O . ALA A 1 175 ? -16.045 -5.318 16.723 1.00 8.52 175 ALA A O 1
ATOM 2669 N N . HIS A 1 176 ? -15.345 -6.256 18.655 1.00 9.26 176 HIS A N 1
ATOM 2670 C CA . HIS A 1 176 ? -16.027 -7.532 18.476 1.00 8.44 176 HIS A CA 1
ATOM 2671 C C . HIS A 1 176 ? -16.738 -7.840 19.778 1.00 10.02 176 HIS A C 1
ATOM 2672 O O . HIS A 1 176 ? -16.084 -8.019 20.804 1.00 8.94 176 HIS A O 1
ATOM 2686 N N . ALA A 1 177 ? -18.065 -7.908 19.753 1.00 7.74 177 ALA A N 1
ATOM 2687 C CA . ALA A 1 177 ? -18.792 -8.274 20.969 1.00 9.68 177 ALA A CA 1
ATOM 2688 C C . ALA A 1 177 ? -18.590 -9.746 21.322 1.00 6.92 177 ALA A C 1
ATOM 2689 O O . ALA A 1 177 ? -18.061 -10.079 22.387 1.00 7.94 177 ALA A O 1
ATOM 2696 N N . LEU A 1 178 ? -18.988 -10.642 20.422 1.00 7.74 178 LEU A N 1
ATOM 2697 C CA . LEU A 1 178 ? -19.003 -12.079 20.655 1.00 8.09 178 LEU A CA 1
ATOM 2698 C C . LEU A 1 178 ? -18.438 -12.805 19.444 1.00 8.03 178 LEU A C 1
ATOM 2699 O O . LEU A 1 178 ? -18.936 -12.642 18.331 1.00 8.60 178 LEU A O 1
ATOM 2715 N N . ILE A 1 179 ? -17.432 -13.647 19.687 1.00 7.31 179 ILE A N 1
ATOM 2716 C CA . ILE A 1 179 ? -16.814 -14.500 18.684 1.00 8.26 179 ILE A CA 1
ATOM 2717 C C . ILE A 1 179 ? -16.881 -15.925 19.214 1.00 8.36 179 ILE A C 1
ATOM 2718 O O . ILE A 1 179 ? -16.461 -16.186 20.347 1.00 8.75 179 ILE A O 1
ATOM 2734 N N . ILE A 1 180 ? -17.437 -16.837 18.422 1.00 8.23 180 ILE A N 1
ATOM 2735 C CA . ILE A 1 180 ? -17.443 -18.248 18.774 1.00 8.21 180 ILE A CA 1
ATOM 2736 C C . ILE A 1 180 ? -16.899 -19.033 17.595 1.00 9.21 180 ILE A C 1
ATOM 2737 O O . ILE A 1 180 ? -17.530 -19.059 16.535 1.00 9.01 180 ILE A O 1
ATOM 2753 N N . LYS A 1 181 ? -15.766 -19.703 17.793 1.00 9.70 181 LYS A N 1
ATOM 2754 C CA . LYS A 1 181 ? -15.180 -20.581 16.793 1.00 8.11 181 LYS A CA 1
ATOM 2755 C C . LYS A 1 181 ? -15.571 -22.025 17.078 1.00 9.57 181 LYS A C 1
ATOM 2756 O O . LYS A 1 181 ? -15.503 -22.490 18.221 1.00 9.90 181 LYS A O 1
ATOM 2775 N N . GLY A 1 182 ? -15.962 -22.741 16.030 1.00 8.27 182 GLY A N 1
ATOM 2776 C CA . GLY A 1 182 ? -16.220 -24.164 16.163 1.00 8.86 182 GLY A CA 1
ATOM 2777 C C . GLY A 1 182 ? -17.339 -24.506 17.113 1.00 8.32 182 GLY A C 1
ATOM 2778 O O . GLY A 1 182 ? -17.226 -25.441 17.917 1.00 11.61 182 GLY A O 1
ATOM 2782 N N . ALA A 1 183 ? -18.436 -23.791 16.990 1.00 8.64 183 ALA A N 1
ATOM 2783 C CA . ALA A 1 183 ? -19.563 -23.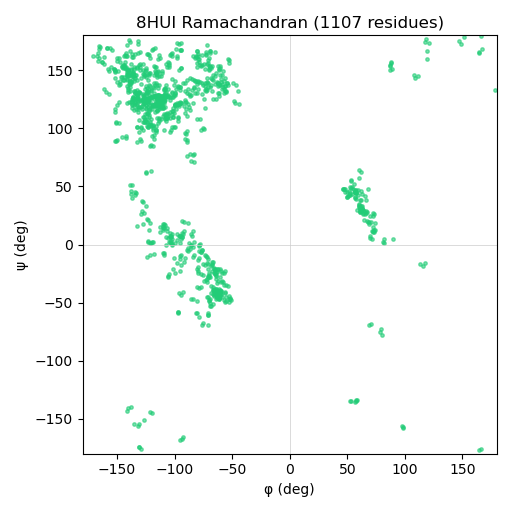932 17.904 1.00 8.76 183 ALA A CA 1
ATOM 2784 C C . ALA A 1 183 ? -20.573 -24.959 17.413 1.00 10.09 183 ALA A C 1
ATOM 2785 O O . ALA A 1 183 ? -20.997 -24.927 16.253 1.00 10.68 183 ALA A O 1
ATOM 2792 N N . ASP A 1 184 ? -20.975 -25.845 18.315 1.00 8.92 184 ASP A N 1
ATOM 2793 C CA . ASP A 1 184 ? -22.066 -26.781 18.100 1.00 8.10 184 ASP A CA 1
ATOM 2794 C C . ASP A 1 184 ? -23.196 -26.359 19.028 1.00 9.63 184 ASP A C 1
ATOM 2795 O O . ASP A 1 184 ? -22.991 -26.239 20.241 1.00 8.20 184 ASP A O 1
ATOM 2804 N N . ALA A 1 185 ? -24.396 -26.136 18.458 1.00 8.45 185 ALA A N 1
ATOM 2805 C CA . ALA A 1 185 ? -25.605 -25.767 19.189 1.00 7.63 185 ALA A CA 1
ATOM 2806 C C . ALA A 1 185 ? -25.410 -24.639 20.192 1.00 8.04 185 ALA A C 1
ATOM 2807 O O . ALA A 1 185 ? -25.936 -24.708 21.305 1.00 8.21 185 ALA A O 1
ATOM 2814 N N . PRO A 1 186 ? -24.716 -23.563 19.835 1.00 6.43 186 PRO A N 1
ATOM 2815 C CA . PRO A 1 186 ? -24.689 -22.392 20.711 1.00 7.21 186 PRO A CA 1
ATOM 2816 C C . PRO A 1 186 ? -26.030 -21.693 20.734 1.00 8.36 186 PRO A C 1
ATOM 2817 O O . PRO A 1 186 ? -26.770 -21.690 19.749 1.00 8.43 186 PRO A O 1
ATOM 2828 N N . ASN A 1 187 ? -26.324 -21.058 21.868 1.00 7.81 187 ASN A N 1
ATOM 2829 C CA . ASN A 1 187 ? -27.590 -20.361 22.095 1.00 7.27 187 ASN A CA 1
ATOM 2830 C C . ASN A 1 187 ? -27.243 -18.915 22.423 1.00 8.11 187 ASN A C 1
ATOM 2831 O O . ASN A 1 187 ? -26.686 -18.634 23.486 1.00 9.20 187 ASN A O 1
ATOM 2842 N N . ILE A 1 188 ? -27.581 -18.003 21.529 1.00 6.46 188 ILE A N 1
ATOM 2843 C CA . ILE A 1 188 ? -27.272 -16.587 21.679 1.00 6.91 188 ILE A CA 1
ATOM 2844 C C . ILE A 1 188 ? -28.623 -15.886 21.659 1.00 7.48 188 ILE A C 1
ATOM 2845 O O . ILE A 1 188 ? -29.221 -15.693 20.591 1.00 6.97 188 ILE A O 1
ATOM 2861 N N . THR A 1 189 ? -29.114 -15.501 22.832 1.00 6.74 189 THR A N 1
ATOM 2862 C CA . THR A 1 189 ? -30.521 -15.120 22.962 1.00 8.88 189 THR A CA 1
ATOM 2863 C C . THR A 1 189 ? -30.728 -13.981 23.951 1.00 8.56 189 THR A C 1
ATOM 2864 O O . THR A 1 189 ? -30.081 -13.914 24.987 1.00 7.94 189 THR A O 1
ATOM 2875 N N . ASN A 1 190 ? -31.649 -13.081 23.616 1.00 7.90 190 ASN A N 1
ATOM 2876 C CA . ASN A 1 190 ? -32.096 -12.026 24.515 1.00 7.08 190 ASN A CA 1
ATOM 2877 C C . ASN A 1 190 ? -30.998 -11.058 24.891 1.00 6.91 190 ASN A C 1
ATOM 2878 O O . ASN A 1 190 ? -31.071 -10.435 25.951 1.00 8.74 190 ASN A O 1
ATOM 2889 N N . ASN A 1 191 ? -30.034 -10.843 24.005 1.00 7.44 191 ASN A N 1
ATOM 2890 C CA . ASN A 1 191 ? -28.945 -9.922 24.293 1.00 6.16 191 ASN A CA 1
ATOM 2891 C C . ASN A 1 191 ? -29.219 -8.529 23.735 1.00 7.52 191 ASN A C 1
ATOM 2892 O O . ASN A 1 191 ? -30.124 -8.311 22.932 1.00 8.19 191 ASN A O 1
ATOM 2903 N N . PHE A 1 192 ? -28.405 -7.573 24.182 1.00 8.14 192 PHE A N 1
ATOM 2904 C CA . PHE A 1 192 ? -28.449 -6.194 23.711 1.00 6.67 192 PHE A CA 1
ATOM 2905 C C . PHE A 1 192 ? -27.015 -5.836 23.319 1.00 7.85 192 PHE A C 1
ATOM 2906 O O . PHE A 1 192 ? -26.172 -5.566 24.182 1.00 8.22 192 PHE A O 1
ATOM 2923 N N . ILE A 1 193 ? -26.727 -5.880 22.028 1.00 7.89 193 ILE A N 1
ATOM 2924 C CA . ILE A 1 193 ? -25.394 -5.625 21.509 1.00 8.25 193 ILE A CA 1
ATOM 2925 C C . ILE A 1 193 ? -25.490 -4.385 20.654 1.00 7.98 193 ILE A C 1
ATOM 2926 O O . ILE A 1 193 ? -26.219 -4.387 19.660 1.00 9.00 193 ILE A O 1
ATOM 2942 N N . ALA A 1 194 ? -24.752 -3.331 21.010 1.00 8.66 194 ALA A N 1
ATOM 2943 C CA . ALA A 1 194 ? -24.923 -2.078 20.299 1.00 8.68 194 ALA A CA 1
ATOM 2944 C C . ALA A 1 194 ? -23.644 -1.265 20.324 1.00 8.10 194 ALA A C 1
ATOM 2945 O O . ALA A 1 194 ? -22.862 -1.339 21.272 1.00 8.84 194 ALA A O 1
ATOM 2952 N N . GLU A 1 195 ? -23.455 -0.469 19.271 1.00 8.87 195 GLU A N 1
ATOM 2953 C CA . GLU A 1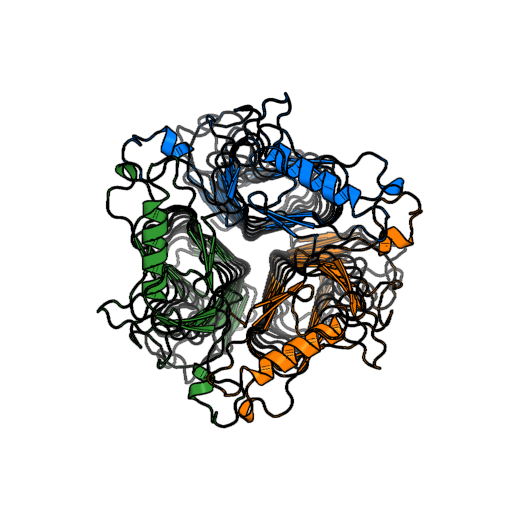 195 ? -22.304 0.438 19.188 1.00 8.52 195 GLU A CA 1
ATOM 2954 C C . GLU A 1 195 ? -21.018 -0.365 19.311 1.00 8.69 195 GLU A C 1
ATOM 2955 O O . GLU A 1 195 ? -20.108 -0.031 20.066 1.00 9.42 195 GLU A O 1
ATOM 2967 N N . CYS A 1 196 ? -20.991 -1.494 18.588 1.00 8.29 196 CYS A N 1
ATOM 2968 C CA . CYS A 1 196 ? -19.837 -2.364 18.434 1.00 7.47 196 CYS A CA 1
ATOM 2969 C C . CYS A 1 196 ? -19.502 -2.482 16.950 1.00 8.16 196 CYS A C 1
ATOM 2970 O O . CYS A 1 196 ? -20.316 -2.156 16.074 1.00 8.69 196 CYS A O 1
ATOM 2978 N N . GLY A 1 197 ? -18.264 -2.892 16.672 1.00 10.17 197 GLY A N 1
ATOM 2979 C CA . GLY A 1 197 ? -17.856 -3.066 15.286 1.00 8.94 197 GLY A CA 1
ATOM 2980 C C . GLY A 1 197 ? -18.604 -4.195 14.603 1.00 8.50 197 GLY A C 1
ATOM 2981 O O . GLY A 1 197 ? -19.140 -4.028 13.504 1.00 9.34 197 GLY A O 1
ATOM 2985 N N . SER A 1 198 ? -18.616 -5.355 15.238 1.00 8.22 198 SER A N 1
ATOM 2986 C CA . SER A 1 198 ? -19.405 -6.520 14.864 1.00 8.32 198 SER A CA 1
ATOM 2987 C C . SER A 1 198 ? -20.076 -7.038 16.123 1.00 7.20 198 SER A C 1
ATOM 2988 O O . SER A 1 198 ? -19.557 -6.848 17.230 1.00 9.67 198 SER A O 1
ATOM 2996 N N . SER A 1 199 ? -21.223 -7.701 15.954 1.00 7.72 199 SER A N 1
ATOM 2997 C CA . SER A 1 199 ? -21.981 -8.232 17.087 1.00 7.93 199 SER A CA 1
ATOM 2998 C C . SER A 1 199 ? -21.710 -9.710 17.351 1.00 10.15 199 SER A C 1
ATOM 2999 O O . SER A 1 199 ? -21.298 -10.076 18.459 1.00 9.36 199 SER A O 1
ATOM 3007 N N . ILE A 1 200 ? -21.945 -10.575 16.361 1.00 7.98 200 ILE A N 1
ATOM 3008 C CA . ILE A 1 200 ? -21.783 -12.014 16.507 1.00 7.33 200 ILE A CA 1
ATOM 3009 C C . ILE A 1 200 ? -20.976 -12.535 15.328 1.00 9.34 200 ILE A C 1
ATOM 3010 O O . ILE A 1 200 ? -21.382 -12.349 14.175 1.00 8.66 200 ILE A O 1
ATOM 3026 N N . GLU A 1 201 ? -19.877 -13.236 15.613 1.00 8.66 201 GLU A N 1
ATOM 3027 C CA . GLU A 1 201 ? -19.078 -13.903 14.583 1.00 6.94 201 GLU A CA 1
ATOM 3028 C C . GLU A 1 201 ? -18.940 -15.373 14.942 1.00 7.31 201 GLU A C 1
ATOM 3029 O O . GLU A 1 201 ? -18.377 -15.707 15.989 1.00 9.07 201 GLU A O 1
ATOM 3041 N N . LEU A 1 202 ? -19.465 -16.247 14.073 1.00 8.90 202 LEU A N 1
ATOM 3042 C CA . LEU A 1 202 ? -19.385 -17.705 14.223 1.00 7.46 202 LEU A CA 1
ATOM 3043 C C . LEU A 1 202 ? -18.328 -18.171 13.227 1.00 8.26 202 LEU A C 1
ATOM 3044 O O . LEU A 1 202 ? -18.607 -18.341 12.035 1.00 8.45 202 LEU A O 1
ATOM 3060 N N . THR A 1 203 ? -17.104 -18.349 13.713 1.00 8.63 203 THR A N 1
ATOM 3061 C CA . THR A 1 203 ? -15.944 -18.518 12.849 1.00 7.93 203 THR A CA 1
ATOM 3062 C C . THR A 1 203 ? -15.525 -19.975 12.804 1.00 7.32 203 THR A C 1
ATOM 3063 O O . THR A 1 203 ? -15.894 -20.771 13.664 1.00 9.04 203 THR A O 1
ATOM 3074 N N . GLY A 1 204 ? -14.714 -20.305 11.793 1.00 9.10 204 GLY A N 1
ATOM 3075 C CA . GLY A 1 204 ? -14.233 -21.658 11.554 1.00 10.11 204 GLY A CA 1
ATOM 3076 C C . GLY A 1 204 ? -15.315 -22.477 10.895 1.00 8.26 204 GLY A C 1
ATOM 3077 O O . GLY A 1 204 ? -15.300 -22.699 9.684 1.00 10.30 204 GLY A O 1
ATOM 3081 N N . ALA A 1 205 ? -16.296 -22.863 11.704 1.00 9.00 205 ALA A N 1
ATOM 3082 C CA . ALA A 1 205 ? -17.492 -23.561 11.277 1.00 8.79 205 ALA A CA 1
ATOM 3083 C C . ALA A 1 205 ? -18.448 -23.515 12.448 1.00 9.04 205 ALA A C 1
ATOM 3084 O O . ALA A 1 205 ? -18.035 -23.274 13.583 1.00 10.51 205 ALA A O 1
ATOM 3091 N N . SER A 1 206 ? -19.725 -23.769 12.164 1.00 7.31 206 SER A N 1
ATOM 3092 C CA . SER A 1 206 ? -20.706 -23.927 13.224 1.00 7.28 206 SER A CA 1
ATOM 3093 C C . SER A 1 206 ? -21.754 -24.929 12.781 1.00 8.00 206 SER A C 1
ATOM 3094 O O . SER A 1 206 ? -21.987 -25.147 11.591 1.00 8.55 206 SER A O 1
ATOM 3102 N N . GLN A 1 207 ? -22.401 -25.514 13.788 1.00 8.33 207 GLN A N 1
ATOM 3103 C CA . GLN A 1 207 ? -23.484 -26.469 13.590 1.00 6.82 207 GLN A CA 1
ATOM 3104 C C . GLN A 1 207 ? -24.662 -26.044 14.465 1.00 7.83 207 GLN A C 1
ATOM 3105 O O . GLN A 1 207 ? -24.486 -25.820 15.667 1.00 9.00 207 GLN A O 1
ATOM 3119 N N . VAL A 1 208 ? -25.834 -25.855 13.842 1.00 6.21 208 VAL A N 1
ATOM 3120 C CA . VAL A 1 208 ? -27.117 -25.547 14.491 1.00 7.39 208 VAL A CA 1
ATOM 3121 C C . VAL A 1 208 ? -27.022 -24.449 15.556 1.00 8.35 208 VAL A C 1
ATOM 3122 O O . VAL A 1 208 ? -27.614 -24.550 16.637 1.00 8.40 208 VAL A O 1
ATOM 3135 N N . ALA A 1 209 ? -26.369 -23.351 15.228 1.00 8.87 209 ALA A N 1
ATOM 3136 C CA . ALA A 1 209 ? -26.429 -22.203 16.109 1.00 6.02 209 ALA A CA 1
ATOM 3137 C C . ALA A 1 209 ? -27.846 -21.639 16.133 1.00 8.51 209 ALA A C 1
ATOM 3138 O O . ALA A 1 209 ? -28.552 -21.641 15.122 1.00 7.58 209 ALA A O 1
ATOM 3145 N N . LYS A 1 210 ? -28.246 -21.117 17.288 1.00 7.07 210 LYS A N 1
ATOM 3146 C CA . LYS A 1 210 ? -29.543 -20.486 17.472 1.00 6.89 210 LYS A CA 1
ATOM 3147 C C . LYS A 1 210 ? -29.340 -19.061 17.955 1.00 7.29 210 LYS A C 1
ATOM 3148 O O . LYS A 1 210 ? -28.785 -18.841 19.039 1.00 7.92 210 LYS A O 1
ATOM 3167 N N . ILE A 1 211 ? -29.742 -18.101 17.128 1.00 6.79 211 ILE A N 1
ATOM 3168 C CA . ILE A 1 211 ? -29.578 -16.681 17.417 1.00 6.06 211 ILE A CA 1
ATOM 3169 C C . ILE A 1 211 ? -30.972 -16.068 17.404 1.00 6.45 211 ILE A C 1
ATOM 3170 O O . ILE A 1 211 ? -31.560 -15.854 16.337 1.00 7.03 211 ILE A O 1
ATOM 3186 N N . THR A 1 212 ? -31.511 -15.786 18.593 1.00 6.67 212 THR A N 1
ATOM 3187 C CA . THR A 1 212 ? -32.914 -15.418 18.729 1.00 6.98 212 THR A CA 1
ATOM 3188 C C . THR A 1 212 ? -33.099 -14.253 19.685 1.00 7.03 212 THR A C 1
ATOM 3189 O O . THR A 1 212 ? -32.415 -14.124 20.703 1.00 7.80 212 THR A O 1
ATOM 3200 N N . ASN A 1 213 ? -34.078 -13.414 19.371 1.00 6.87 213 ASN A N 1
ATOM 3201 C CA . ASN A 1 213 ? -34.613 -12.475 20.351 1.00 6.71 213 ASN A CA 1
ATOM 3202 C C . ASN A 1 213 ? -33.564 -11.478 20.834 1.00 6.45 213 ASN A C 1
ATOM 3203 O O . ASN A 1 213 ? -33.624 -11.031 21.981 1.00 7.89 213 ASN A O 1
ATOM 3214 N N . ASN A 1 214 ? -32.625 -11.097 19.961 1.00 6.62 214 ASN A N 1
ATOM 3215 C CA . ASN A 1 214 ? -31.598 -10.131 20.318 1.00 6.44 214 ASN A CA 1
ATOM 3216 C C . ASN A 1 214 ? -31.877 -8.768 19.695 1.00 6.39 214 ASN A C 1
ATOM 3217 O O . ASN A 1 214 ? -32.511 -8.653 18.643 1.00 7.18 214 ASN A O 1
ATOM 3228 N N . PHE A 1 215 ? -31.323 -7.735 20.326 1.00 6.51 215 PHE A N 1
ATOM 3229 C CA . PHE A 1 215 ? -31.049 -6.461 19.676 1.00 6.33 215 PHE A CA 1
ATOM 3230 C C . PHE A 1 215 ? -29.594 -6.500 19.215 1.00 7.52 215 PHE A C 1
ATOM 3231 O O . PHE A 1 215 ? -28.694 -6.711 20.040 1.00 7.15 215 PHE A O 1
ATOM 3248 N N . LEU A 1 216 ? -29.365 -6.315 17.909 1.00 8.18 216 LEU A N 1
ATOM 3249 C CA . LEU A 1 216 ? -28.025 -6.292 17.311 1.00 6.66 216 LEU A CA 1
ATOM 3250 C C . LEU A 1 216 ? -27.868 -4.978 16.563 1.00 7.30 216 LEU A C 1
ATOM 3251 O O . LEU A 1 216 ? -28.590 -4.715 15.594 1.00 8.36 216 LEU A O 1
ATOM 3267 N N . ILE A 1 217 ? -26.982 -4.121 17.066 1.00 8.38 217 ILE A N 1
ATOM 3268 C CA . ILE A 1 217 ? -26.881 -2.730 16.621 1.00 8.83 217 ILE A CA 1
ATOM 3269 C C . ILE A 1 217 ? -25.429 -2.336 16.379 1.00 10.01 217 ILE A C 1
ATOM 3270 O O . ILE A 1 217 ? -24.956 -1.315 16.903 1.00 8.11 217 ILE A O 1
ATOM 3286 N N . SER A 1 218 ? -24.669 -3.228 15.748 1.00 7.74 218 SER A N 1
ATOM 3287 C CA . SER A 1 218 ? -23.315 -2.924 15.304 1.00 8.51 218 SER A CA 1
ATOM 3288 C C . SER A 1 218 ? -23.341 -2.055 14.046 1.00 8.49 218 SER A C 1
ATOM 3289 O O . SER A 1 218 ? -24.344 -1.968 13.330 1.00 9.38 218 SER A O 1
ATOM 3297 N N . ALA A 1 219 ? -22.194 -1.433 13.761 1.00 9.04 219 ALA A N 1
ATOM 3298 C CA . ALA A 1 219 ? -22.062 -0.420 12.728 1.00 8.71 219 ALA A CA 1
ATOM 3299 C C . ALA A 1 219 ? -21.569 -1.025 11.405 1.00 9.06 219 ALA A C 1
ATOM 3300 O O . ALA A 1 219 ? -21.599 -2.244 11.190 1.00 9.03 219 ALA A O 1
ATOM 3307 N N . TRP A 1 220 ? -21.185 -0.157 10.463 1.00 8.64 220 TRP A N 1
ATOM 3308 C CA . TRP A 1 220 ? -21.177 -0.482 9.039 1.00 8.96 220 TRP A CA 1
ATOM 3309 C C . TRP A 1 220 ? -19.893 -1.113 8.521 1.00 9.68 220 TRP A C 1
ATOM 3310 O O . TRP A 1 220 ? -19.839 -1.463 7.330 1.00 10.59 220 TRP A O 1
ATOM 3331 N N . ALA A 1 221 ? -18.860 -1.262 9.353 1.00 8.24 221 ALA A N 1
ATOM 3332 C CA . ALA A 1 221 ? -17.609 -1.863 8.910 1.00 8.09 221 ALA A CA 1
ATOM 3333 C C . ALA A 1 221 ? -17.527 -3.346 9.183 1.00 10.30 221 ALA A C 1
ATOM 3334 O O . ALA A 1 221 ? -16.674 -4.031 8.599 1.00 11.55 221 ALA A O 1
ATOM 3341 N N . GLY A 1 222 ? -18.377 -3.850 10.066 1.00 8.25 222 GLY A N 1
ATOM 3342 C CA . GLY A 1 222 ? -18.367 -5.241 10.435 1.00 8.50 222 GLY A CA 1
ATOM 3343 C C . GLY A 1 222 ? -19.676 -5.925 10.110 1.00 8.11 222 GLY A C 1
ATOM 3344 O O . GLY A 1 222 ? -20.327 -5.587 9.118 1.00 9.90 222 GLY A O 1
ATOM 3348 N N . TYR A 1 223 ? -20.080 -6.870 10.967 1.00 8.39 223 TYR A N 1
ATOM 3349 C CA . TYR A 1 223 ? -21.228 -7.724 10.709 1.00 8.32 223 TYR A CA 1
ATOM 3350 C C . TYR A 1 223 ? -22.101 -7.772 11.951 1.00 8.81 223 TYR A C 1
ATOM 3351 O O . TYR A 1 223 ? -21.588 -7.862 13.071 1.00 8.80 223 TYR A O 1
ATOM 3369 N N . SER A 1 224 ? -23.417 -7.767 11.743 1.00 8.90 224 SER A N 1
ATOM 3370 C CA . SER A 1 224 ? -24.322 -8.092 12.829 1.00 9.20 224 SER A CA 1
ATOM 3371 C C . SER A 1 224 ? -24.215 -9.566 13.161 1.00 9.49 224 SER A C 1
ATOM 3372 O O . SER A 1 224 ? -24.110 -9.952 14.326 1.00 8.39 224 SER A O 1
ATOM 3380 N N . ILE A 1 225 ? -24.271 -10.407 12.133 1.00 7.74 225 ILE A N 1
ATOM 3381 C CA . ILE A 1 225 ? -24.012 -11.835 12.264 1.00 6.96 225 ILE A CA 1
ATOM 3382 C C . ILE A 1 225 ? -23.152 -12.236 11.080 1.00 7.84 225 ILE A C 1
ATOM 3383 O O . ILE A 1 225 ? -23.572 -12.064 9.930 1.00 8.41 225 ILE A O 1
ATOM 3399 N N . PHE A 1 226 ? -21.959 -12.767 11.356 1.00 8.37 226 PHE A N 1
ATOM 3400 C CA . PHE A 1 226 ? -21.110 -13.394 10.360 1.00 6.51 226 PHE A CA 1
ATOM 3401 C C . PHE A 1 226 ? -20.996 -14.858 10.727 1.00 9.62 226 PHE A C 1
ATOM 3402 O O . PHE A 1 226 ? -20.681 -15.190 11.871 1.00 9.54 226 PHE A O 1
ATOM 3419 N N . ALA A 1 227 ? -21.252 -15.734 9.771 1.00 8.69 227 ALA A N 1
ATOM 3420 C CA . ALA A 1 227 ? -21.103 -17.157 10.010 1.00 6.92 227 ALA A CA 1
ATOM 3421 C C . ALA A 1 227 ? -20.479 -17.783 8.778 1.00 8.12 227 ALA A C 1
ATOM 3422 O O . ALA A 1 227 ? -21.055 -17.695 7.690 1.00 9.09 227 ALA A O 1
ATOM 3429 N N . GLU A 1 228 ? -19.339 -18.451 8.949 1.00 8.04 228 GLU A N 1
ATOM 3430 C CA . GLU A 1 228 ? -18.727 -19.199 7.861 1.00 7.84 228 GLU A CA 1
ATOM 3431 C C . GLU A 1 228 ? -18.804 -20.697 8.149 1.00 7.41 228 GLU A C 1
ATOM 3432 O O . GLU A 1 228 ? -18.715 -21.132 9.301 1.00 9.46 228 GLU A O 1
ATOM 3444 N N . ASN A 1 229 ? -18.991 -21.482 7.089 1.00 8.50 229 ASN A N 1
ATOM 3445 C CA . ASN A 1 229 ? -19.179 -22.928 7.211 1.00 8.60 229 ASN A CA 1
ATOM 3446 C C . ASN A 1 229 ? -20.217 -23.250 8.273 1.00 7.35 229 ASN A C 1
ATOM 3447 O O . ASN A 1 229 ? -20.029 -24.103 9.129 1.00 7.51 229 ASN A O 1
ATOM 3458 N N . ALA A 1 230 ? -21.342 -22.548 8.192 1.00 8.73 230 ALA A N 1
ATOM 3459 C CA . ALA A 1 230 ? -22.429 -22.722 9.144 1.00 8.38 230 ALA A CA 1
ATOM 3460 C C . ALA A 1 230 ? -23.460 -23.649 8.539 1.00 8.44 230 ALA A C 1
ATOM 3461 O O . ALA A 1 230 ? -24.022 -23.344 7.476 1.00 9.08 230 ALA A O 1
ATOM 3468 N N . GLU A 1 231 ? -23.704 -24.776 9.200 1.00 6.80 231 GLU A N 1
ATOM 3469 C CA . GLU A 1 231 ? -24.806 -25.665 8.857 1.00 8.40 231 GLU A CA 1
ATOM 3470 C C . GLU A 1 231 ? -25.969 -25.412 9.813 1.00 8.43 231 GLU A C 1
ATOM 3471 O O . GLU A 1 231 ? -25.782 -25.386 11.035 1.00 8.24 231 GLU A O 1
ATOM 3483 N N . GLY A 1 232 ? -27.155 -25.202 9.262 1.00 7.56 232 GLY A N 1
ATOM 3484 C CA . GLY A 1 232 ? -28.350 -25.219 10.096 1.00 6.46 232 GLY A CA 1
ATOM 3485 C C . GLY A 1 232 ? -28.556 -24.037 11.026 1.00 8.49 232 GLY A C 1
ATOM 3486 O O . GLY A 1 232 ? -29.267 -24.175 12.022 1.00 8.62 232 GLY A O 1
ATOM 3490 N N . LEU A 1 233 ? -27.988 -22.875 10.720 1.00 8.69 233 LEU A N 1
ATOM 3491 C CA . LEU A 1 233 ? -28.172 -21.695 11.547 1.00 8.47 233 LEU A CA 1
ATOM 3492 C C . LEU A 1 233 ? -29.638 -21.305 11.616 1.00 11.81 233 LEU A C 1
ATOM 3493 O O . LEU A 1 233 ? -30.353 -21.324 10.614 1.00 13.66 233 LEU A O 1
ATOM 3509 N N . GLN A 1 234 ? -30.099 -20.944 12.810 1.00 7.16 234 GLN A N 1
ATOM 3510 C CA . GLN A 1 234 ? -31.415 -20.363 12.980 1.00 9.01 234 GLN A CA 1
ATOM 3511 C C . GLN A 1 234 ? -31.262 -18.939 13.490 1.00 9.97 234 GLN A C 1
ATOM 3512 O O . GLN A 1 234 ? -30.643 -18.703 14.538 1.00 9.91 234 GLN A O 1
ATOM 3526 N N . ILE A 1 235 ? -31.883 -18.007 12.784 1.00 9.47 235 ILE A N 1
ATOM 3527 C CA . ILE A 1 235 ? -31.825 -16.595 13.128 1.00 5.82 235 ILE A CA 1
ATOM 3528 C C . ILE A 1 235 ? -33.268 -16.109 13.102 1.00 7.96 235 ILE A C 1
ATOM 3529 O O . ILE A 1 235 ? -33.858 -15.971 12.019 1.00 8.11 235 ILE A O 1
ATOM 3545 N N . SER A 1 236 ? -33.846 -15.856 14.277 1.00 7.67 236 SER A N 1
ATOM 3546 C CA . SER A 1 236 ? -35.242 -15.455 14.304 1.00 9.54 236 SER A CA 1
ATOM 3547 C C . SER A 1 236 ? -35.580 -14.592 15.509 1.00 8.38 236 SER A C 1
ATOM 3548 O O . SER A 1 236 ? -34.961 -14.695 16.564 1.00 7.72 236 SER A O 1
ATOM 3556 N N . GLY A 1 237 ? -36.573 -13.722 15.339 1.00 7.83 237 GLY A N 1
ATOM 3557 C CA . GLY A 1 237 ? -37.041 -12.892 16.427 1.00 9.23 237 GLY A CA 1
ATOM 3558 C C . GLY A 1 237 ? -36.102 -11.774 16.818 1.00 7.77 237 GLY A C 1
ATOM 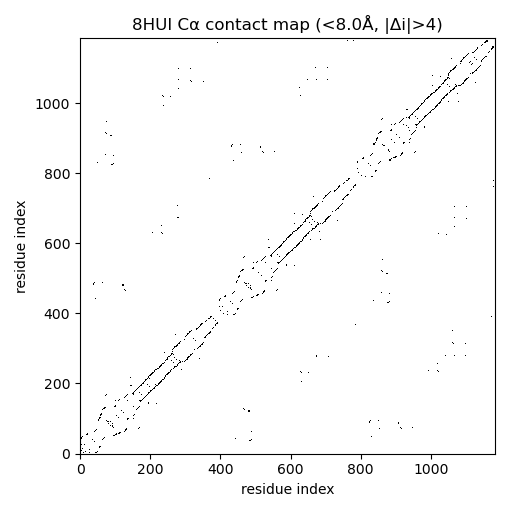3559 O O . GLY A 1 237 ? -36.287 -11.169 17.883 1.00 9.12 237 GLY A O 1
ATOM 3563 N N . ASN A 1 238 ? -35.116 -11.450 15.986 1.00 6.84 238 ASN A N 1
ATOM 3564 C CA . ASN A 1 238 ? -34.156 -10.418 16.316 1.00 6.09 238 ASN A CA 1
ATOM 3565 C C . ASN A 1 238 ? -34.580 -9.081 15.730 1.00 7.49 238 ASN A C 1
ATOM 3566 O O . ASN A 1 238 ? -35.294 -9.011 14.724 1.00 7.93 238 ASN A O 1
ATOM 3577 N N . THR A 1 239 ? -34.153 -8.006 16.400 1.00 7.64 239 THR A N 1
ATOM 3578 C CA . THR A 1 239 ? -34.220 -6.642 15.874 1.00 6.40 239 THR A CA 1
ATOM 3579 C C . THR A 1 239 ? -32.778 -6.260 15.596 1.00 7.14 239 THR A C 1
ATOM 3580 O O . THR A 1 239 ? -31.989 -6.092 16.536 1.00 7.94 239 THR A O 1
ATOM 3591 N N . ILE A 1 240 ? -32.445 -6.143 14.314 1.00 6.46 240 ILE A N 1
ATOM 3592 C CA . ILE A 1 240 ? -31.092 -5.875 13.844 1.00 6.67 240 ILE A CA 1
ATOM 3593 C C . ILE A 1 240 ? -31.103 -4.538 13.117 1.00 6.33 240 ILE A C 1
ATOM 3594 O O . ILE A 1 240 ? -31.815 -4.376 12.121 1.00 7.40 240 ILE A O 1
ATOM 3610 N N . LEU A 1 241 ? -30.324 -3.577 13.626 1.00 7.01 241 LEU A N 1
ATOM 3611 C CA . LEU A 1 241 ? -30.494 -2.174 13.295 1.00 6.44 241 LEU A CA 1
ATOM 3612 C C . LEU A 1 241 ? -29.171 -1.529 12.916 1.00 9.31 241 LEU A C 1
ATOM 3613 O O . LEU A 1 241 ? -28.118 -2.157 13.014 1.00 9.45 241 LEU A O 1
ATOM 3629 N N B TRP A 1 242 ? -29.257 -0.255 12.491 0.99 8.22 242 TRP A N 1
ATOM 3630 C CA B TRP A 1 242 ? -28.153 0.622 12.094 0.99 8.96 242 TRP A CA 1
ATOM 3631 C C B TRP A 1 242 ? -27.499 0.187 10.794 0.99 7.69 242 TRP A C 1
ATOM 3632 O O B TRP A 1 242 ? -27.615 0.863 9.764 0.99 8.06 242 TRP A O 1
ATOM 3653 N N . ALA A 1 243 ? -26.801 -0.939 10.855 1.00 7.46 243 ALA A N 1
ATOM 3654 C CA . ALA A 1 243 ? -26.072 -1.495 9.731 1.00 7.43 243 ALA A CA 1
ATOM 3655 C C . ALA A 1 243 ? -26.287 -2.995 9.671 1.00 7.54 243 ALA A C 1
ATOM 3656 O O . ALA A 1 243 ? -25.344 -3.782 9.627 1.00 9.98 243 ALA A O 1
ATOM 3663 N N . CYS A 1 244 ? -27.541 -3.412 9.715 1.00 6.87 244 CYS A N 1
ATOM 3664 C CA . CYS A 1 244 ? -27.842 -4.831 9.667 1.00 7.96 244 CYS A CA 1
ATOM 3665 C C . CYS A 1 244 ? -27.079 -5.482 8.526 1.00 8.83 244 CYS A C 1
ATOM 3666 O O . CYS A 1 244 ? -27.237 -5.093 7.364 1.00 8.44 244 CYS A O 1
ATOM 3674 N N . ASN A 1 245 ? -26.287 -6.499 8.866 1.00 8.62 245 ASN A N 1
ATOM 3675 C CA . ASN A 1 245 ? -25.544 -7.261 7.870 1.00 7.77 245 ASN A CA 1
ATOM 3676 C C . ASN A 1 245 ? -25.383 -8.664 8.444 1.00 7.03 245 ASN A C 1
ATOM 3677 O O . ASN A 1 245 ? -24.613 -8.879 9.391 1.00 8.55 245 ASN A O 1
ATOM 3688 N N . ILE A 1 246 ? -26.166 -9.584 7.902 1.00 7.07 246 ILE A N 1
ATOM 3689 C CA . ILE A 1 246 ? -26.058 -11.010 8.147 1.00 7.02 246 ILE A CA 1
ATOM 3690 C C . ILE A 1 246 ? -25.336 -11.594 6.938 1.00 6.50 246 ILE A C 1
ATOM 3691 O O . ILE A 1 246 ? -25.899 -11.633 5.839 1.00 8.67 246 ILE A O 1
ATOM 3707 N N . THR A 1 247 ? -24.093 -12.026 7.123 1.00 7.45 247 THR A N 1
ATOM 3708 C CA . THR A 1 247 ? -23.307 -12.632 6.060 1.00 7.77 247 THR A CA 1
ATOM 3709 C C . THR A 1 247 ? -23.070 -14.094 6.402 1.00 7.44 247 THR A C 1
ATOM 3710 O O . THR A 1 247 ? -22.480 -14.415 7.445 1.00 8.60 247 THR A O 1
ATOM 3721 N N . LEU A 1 248 ? -23.513 -14.966 5.509 1.00 7.94 248 LEU A N 1
ATOM 3722 C CA . LEU A 1 248 ? -23.168 -16.383 5.524 1.00 7.49 248 LEU A CA 1
ATOM 3723 C C . LEU A 1 248 ? -22.113 -16.616 4.460 1.00 7.73 248 LEU A C 1
ATOM 3724 O O . LEU A 1 248 ? -22.285 -16.190 3.316 1.00 9.90 248 LEU A O 1
ATOM 3740 N N . SER A 1 249 ? -20.995 -17.233 4.852 1.00 7.36 249 SER A N 1
ATOM 3741 C CA . SER A 1 249 ? -19.930 -17.627 3.937 1.00 8.23 249 SER A CA 1
ATOM 3742 C C . SER A 1 249 ? -19.940 -19.147 3.934 1.00 9.06 249 SER A C 1
ATOM 3743 O O . SER A 1 249 ? -19.558 -19.768 4.926 1.00 9.60 249 SER A O 1
ATOM 3751 N N A SER A 1 250 ? -20.377 -19.746 2.827 0.66 8.28 250 SER A N 1
ATOM 3752 N N B SER A 1 250 ? -20.406 -19.741 2.835 0.34 8.34 250 SER A N 1
ATOM 3753 C CA A SER A 1 250 ? -20.594 -21.192 2.771 0.66 9.29 250 SER A CA 1
ATOM 3754 C CA B SER A 1 250 ? -20.600 -21.190 2.753 0.34 9.34 250 SER A CA 1
ATOM 3755 C C A SER A 1 250 ? -21.501 -21.634 3.915 0.66 8.50 250 SER A C 1
ATOM 3756 C C B SER A 1 250 ? -21.539 -21.691 3.849 0.34 8.57 250 SER A C 1
ATOM 3757 O O A SER A 1 250 ? -21.161 -22.505 4.718 0.66 10.19 250 SER A O 1
ATOM 3758 O O B SER A 1 250 ? -21.269 -22.684 4.529 0.34 10.06 250 SER A O 1
ATOM 3773 N N . GLY A 1 251 ? -22.655 -20.990 4.011 1.00 8.07 251 GLY A N 1
ATOM 3774 C CA . GLY A 1 251 ? -23.685 -21.369 4.960 1.00 9.60 251 GLY A CA 1
ATOM 3775 C C . GLY A 1 251 ? -24.830 -22.048 4.231 1.00 9.88 251 GLY A C 1
ATOM 3776 O O . GLY A 1 251 ? -25.282 -21.580 3.185 1.00 10.61 251 GLY A O 1
ATOM 3781 N N . ASN A 1 252 ? -25.312 -23.139 4.798 1.00 8.51 252 ASN A N 1
ATOM 3782 C CA . ASN A 1 252 ? -26.340 -23.955 4.166 1.00 7.94 252 ASN A CA 1
ATOM 3783 C C . ASN A 1 252 ? -27.418 -24.319 5.174 1.00 8.13 252 ASN A C 1
ATOM 3784 O O . ASN A 1 252 ? -27.147 -24.537 6.352 1.00 8.41 252 ASN A O 1
ATOM 3795 N N . ARG A 1 253 ? -28.651 -24.396 4.688 1.00 7.46 253 ARG A N 1
ATOM 3796 C CA . ARG A 1 253 ? -29.782 -24.876 5.484 1.00 7.97 253 ARG A CA 1
ATOM 3797 C C . ARG A 1 253 ? -30.060 -23.973 6.682 1.00 10.30 253 ARG A C 1
ATOM 3798 O O . ARG A 1 253 ? -30.568 -24.421 7.723 1.00 9.09 253 ARG A O 1
ATOM 3819 N N . ALA A 1 254 ? -29.766 -22.686 6.528 1.00 8.63 254 ALA A N 1
ATOM 3820 C CA . ALA A 1 254 ? -30.148 -21.719 7.539 1.00 7.01 254 ALA A CA 1
ATOM 3821 C C . ALA A 1 254 ? -31.629 -21.380 7.432 1.00 9.02 254 ALA A C 1
ATOM 3822 O O . ALA A 1 254 ? -32.226 -21.436 6.360 1.00 8.77 254 ALA A O 1
ATOM 3829 N N . SER A 1 255 ? -32.203 -20.962 8.555 1.00 8.03 255 SER A N 1
ATOM 3830 C CA . SER A 1 255 ? -33.577 -20.494 8.643 1.00 8.21 255 SER A CA 1
ATOM 3831 C C . SER A 1 255 ? -33.530 -19.096 9.238 1.00 8.60 255 SER A C 1
ATOM 3832 O O . SER A 1 255 ? -33.218 -18.934 10.422 1.00 8.33 255 SER A O 1
ATOM 3840 N N . ILE A 1 256 ? -33.791 -18.094 8.397 1.00 7.75 256 ILE A N 1
ATOM 3841 C CA . ILE A 1 256 ? -33.704 -16.682 8.775 1.00 6.58 256 ILE A CA 1
ATOM 3842 C C . ILE A 1 256 ? -35.101 -16.107 8.651 1.00 7.41 256 ILE A C 1
ATOM 3843 O O . ILE A 1 256 ? -35.539 -15.727 7.557 1.00 7.73 256 ILE A O 1
ATOM 3859 N N . THR A 1 257 ? -35.805 -16.019 9.777 1.00 6.91 257 THR A N 1
ATOM 3860 C CA . THR A 1 257 ? -37.235 -15.797 9.756 1.00 8.80 257 THR A CA 1
ATOM 3861 C C . THR A 1 257 ? -37.657 -14.891 10.900 1.00 8.48 257 THR A C 1
ATOM 3862 O O . THR A 1 257 ? -37.057 -14.871 11.975 1.00 7.91 257 THR A O 1
ATOM 3873 N N . SER A 1 258 ? -38.743 -14.180 10.675 1.00 7.81 258 SER A N 1
ATOM 3874 C CA . SER A 1 258 ? -39.383 -13.394 11.728 1.00 6.54 258 SER A CA 1
ATOM 3875 C C . SER A 1 258 ? -38.390 -12.465 12.421 1.00 9.61 258 SER A C 1
ATOM 3876 O O . SER A 1 258 ? -38.358 -12.358 13.651 1.00 9.79 258 SER A O 1
ATOM 3884 N N . ASN A 1 259 ? -37.625 -11.720 11.609 1.00 7.14 259 ASN A N 1
ATOM 3885 C CA . ASN A 1 259 ? -36.751 -10.666 12.105 1.00 6.94 259 ASN A CA 1
ATOM 3886 C C . ASN A 1 259 ? -37.166 -9.311 11.559 1.00 8.57 259 ASN A C 1
ATOM 3887 O O . ASN A 1 259 ? -37.741 -9.202 10.470 1.00 8.23 259 ASN A O 1
ATOM 3898 N N . LYS A 1 260 ? -36.837 -8.280 12.336 1.00 7.76 260 LYS A N 1
ATOM 3899 C CA . LYS A 1 260 ? -36.923 -6.879 11.944 1.00 7.52 260 LYS A CA 1
ATOM 3900 C C . LYS A 1 260 ? -35.496 -6.470 11.602 1.00 8.21 260 LYS A C 1
ATOM 3901 O O . LYS A 1 260 ? -34.626 -6.481 12.480 1.00 8.13 260 LYS A O 1
ATOM 3920 N N . LEU A 1 261 ? -35.260 -6.097 10.338 1.00 8.02 261 LEU A N 1
ATOM 3921 C CA . LEU A 1 261 ? -33.926 -5.898 9.785 1.00 8.03 261 LEU A CA 1
ATOM 3922 C C . LEU A 1 261 ? -33.838 -4.506 9.184 1.00 8.83 261 LEU A C 1
ATOM 3923 O O . LEU A 1 261 ? -34.626 -4.154 8.301 1.00 9.49 261 LEU A O 1
ATOM 3939 N N . LEU A 1 262 ? -32.881 -3.715 9.633 1.00 7.88 262 LEU A N 1
ATOM 3940 C CA . LEU A 1 262 ? -32.760 -2.353 9.150 1.00 6.75 262 LEU A CA 1
ATOM 3941 C C . LEU A 1 262 ? -31.300 -1.987 8.975 1.00 7.98 262 LEU A C 1
ATOM 3942 O O . LEU A 1 262 ? -30.453 -2.287 9.829 1.00 8.32 262 LEU A O 1
ATOM 3958 N N . SER A 1 263 ? -31.004 -1.332 7.853 1.00 8.10 263 SER A N 1
ATOM 3959 C CA . SER A 1 263 ? -29.664 -0.824 7.617 1.00 7.31 263 SER A CA 1
ATOM 3960 C C . SER A 1 263 ? -29.704 0.501 6.879 1.00 7.51 263 SER A C 1
ATOM 3961 O O . SER A 1 263 ? -30.656 0.806 6.153 1.00 8.27 263 SER A O 1
ATOM 3969 N N . ASN A 1 264 ? -28.645 1.294 7.081 1.00 8.61 264 ASN A N 1
ATOM 3970 C CA . ASN A 1 264 ? -28.365 2.477 6.278 1.00 8.61 264 ASN A CA 1
ATOM 3971 C C . ASN A 1 264 ? -27.429 2.167 5.115 1.00 9.11 264 ASN A C 1
ATOM 3972 O O . ASN A 1 264 ? -26.956 3.092 4.432 1.00 10.56 264 ASN A O 1
ATOM 3983 N N . PHE A 1 265 ? -27.174 0.891 4.867 1.00 9.00 265 PHE A N 1
ATOM 3984 C CA . PHE A 1 265 ? -26.194 0.421 3.902 1.00 9.01 265 PHE A CA 1
ATOM 3985 C C . PHE A 1 265 ? -26.721 -0.808 3.199 1.00 9.98 265 PHE A C 1
ATOM 3986 O O . PHE A 1 265 ? -27.647 -1.463 3.688 1.00 9.35 265 PHE A O 1
ATOM 4003 N N . PRO A 1 266 ? -26.112 -1.183 2.082 1.00 9.52 266 PRO A N 1
ATOM 4004 C CA . PRO A 1 266 ? -26.461 -2.455 1.444 1.00 9.30 266 PRO A CA 1
ATOM 4005 C C . PRO A 1 266 ? -26.047 -3.664 2.266 1.00 8.23 266 PRO A C 1
ATOM 4006 O O . PRO A 1 266 ? -25.410 -3.531 3.320 1.00 9.38 266 PRO A O 1
ATOM 4017 N N A SER A 1 267 ? -26.384 -4.856 1.772 0.89 8.69 267 SER A N 1
ATOM 4018 N N B SER A 1 267 ? -26.375 -4.854 1.761 0.11 8.76 267 SER A N 1
ATOM 4019 C CA A SER A 1 267 ? -25.964 -6.132 2.349 0.89 8.63 267 SER A CA 1
ATOM 4020 C CA B SER A 1 267 ? -25.953 -6.122 2.358 0.11 8.67 267 SER A CA 1
ATOM 4021 C C A SER A 1 267 ? -26.626 -6.450 3.686 0.89 9.13 267 SER A C 1
ATOM 4022 C C B SER A 1 267 ? -26.609 -6.364 3.718 0.11 9.05 267 SER A C 1
ATOM 4023 O O A SER A 1 267 ? -25.970 -6.893 4.631 0.89 8.76 267 SER A O 1
ATOM 4024 O O B SER A 1 267 ? -25.936 -6.617 4.717 0.11 8.48 267 SER A O 1
ATOM 4039 N N . GLN A 1 268 ? -27.939 -6.279 3.753 1.00 8.42 268 GLN A N 1
ATOM 4040 C CA . GLN A 1 268 ? -28.661 -6.716 4.942 1.00 7.76 268 GLN A CA 1
ATOM 4041 C C . GLN A 1 268 ? -28.554 -8.226 5.139 1.00 7.37 268 GLN A C 1
ATOM 4042 O O . GLN A 1 268 ? -28.356 -8.691 6.268 1.00 8.36 268 GLN A O 1
ATOM 4057 N N . ILE A 1 269 ? -28.665 -9.008 4.068 1.00 8.67 269 ILE A N 1
ATOM 4058 C CA . ILE A 1 269 ? -28.291 -10.422 4.091 1.00 7.69 269 ILE A CA 1
ATOM 4059 C C . ILE A 1 269 ? -27.444 -10.697 2.861 1.00 8.20 269 ILE A C 1
ATOM 4060 O O . ILE A 1 269 ? -27.855 -10.398 1.736 1.00 8.56 269 ILE A O 1
ATOM 4076 N N . ALA A 1 270 ? -26.291 -11.310 3.073 1.00 9.10 270 ALA A N 1
ATOM 4077 C CA . ALA A 1 270 ? -25.423 -11.752 1.993 1.00 7.31 270 ALA A CA 1
ATOM 4078 C C . ALA A 1 270 ? -25.179 -13.242 2.154 1.00 8.66 270 ALA A C 1
ATOM 4079 O O . ALA A 1 270 ? -24.647 -13.683 3.180 1.00 8.31 270 ALA A O 1
ATOM 4086 N N . LEU A 1 271 ? -25.605 -14.008 1.166 1.00 7.80 271 LEU A N 1
ATOM 4087 C CA . LEU A 1 271 ? -25.359 -15.443 1.101 1.00 7.25 271 LEU A CA 1
ATOM 4088 C C . LEU A 1 271 ? -24.189 -15.598 0.134 1.00 8.39 271 LEU A C 1
ATOM 4089 O O . LEU A 1 271 ? -24.359 -15.490 -1.085 1.00 10.59 271 LEU A O 1
ATOM 4105 N N . LEU A 1 272 ? -22.992 -15.807 0.679 1.00 8.51 272 LEU A N 1
ATOM 4106 C CA . LEU A 1 272 ? -21.772 -15.764 -0.110 1.00 9.15 272 LEU A CA 1
ATOM 4107 C C . LEU A 1 272 ? -21.114 -17.134 -0.186 1.00 9.70 272 LEU A C 1
ATOM 4108 O O . LEU A 1 272 ? -21.367 -18.035 0.616 1.00 8.55 272 LEU A O 1
ATOM 4124 N N . ASN A 1 273 ? -20.208 -17.269 -1.147 1.00 10.17 273 ASN A N 1
ATOM 4125 C CA . ASN A 1 273 ? -19.351 -18.454 -1.250 1.00 8.36 273 ASN A CA 1
ATOM 4126 C C . ASN A 1 273 ? -20.182 -19.733 -1.256 1.00 10.21 273 ASN A C 1
ATOM 4127 O O . ASN A 1 273 ? -20.003 -20.646 -0.441 1.00 12.00 273 ASN A O 1
ATOM 4138 N N . ASN A 1 274 ? -21.128 -19.776 -2.192 1.00 10.24 274 ASN A N 1
ATOM 4139 C CA . ASN A 1 274 ? -21.962 -20.952 -2.437 1.00 10.24 274 ASN A CA 1
ATOM 4140 C C . ASN A 1 274 ? -22.764 -21.335 -1.196 1.00 11.67 274 ASN A C 1
ATOM 4141 O O . ASN A 1 274 ? -22.681 -22.458 -0.689 1.00 14.35 274 ASN A O 1
ATOM 4152 N N . SER A 1 275 ? -23.551 -20.381 -0.724 1.00 9.20 275 SER A N 1
ATOM 4153 C CA . SER A 1 275 ? -24.461 -20.600 0.395 1.00 8.86 275 SER A CA 1
ATOM 4154 C C . SER A 1 275 ? -25.806 -21.035 -0.169 1.00 8.39 275 SER A C 1
ATOM 4155 O O . SER A 1 275 ? -26.439 -20.276 -0.920 1.00 10.27 275 SER A O 1
ATOM 4163 N N . SER A 1 276 ? -26.251 -22.245 0.196 1.00 7.86 276 SER A N 1
ATOM 4164 C CA . SER A 1 276 ? -27.386 -22.883 -0.465 1.00 8.55 276 SER A CA 1
ATOM 4165 C C . SER A 1 276 ? -28.484 -23.354 0.484 1.00 8.03 276 SER A C 1
ATOM 4166 O O . SER A 1 276 ? -28.269 -23.650 1.661 1.00 8.91 276 SER A O 1
ATOM 4174 N N . GLU A 1 277 ? -29.687 -23.456 -0.073 1.00 7.25 277 GLU A N 1
ATOM 4175 C CA . GLU A 1 277 ? -30.830 -24.043 0.620 1.00 7.20 277 GLU A CA 1
ATOM 4176 C C . GLU A 1 277 ? -31.098 -23.324 1.938 1.00 8.03 277 GLU A C 1
ATOM 4177 O O . GLU A 1 277 ? -31.439 -23.949 2.947 1.00 7.62 277 GLU A O 1
ATOM 4189 N N . ASN A 1 278 ? -30.984 -21.994 1.921 1.00 7.37 278 ASN A N 1
ATOM 4190 C CA . ASN A 1 278 ? -31.310 -21.155 3.065 1.00 8.32 278 ASN A CA 1
ATOM 4191 C C . ASN A 1 278 ? -32.666 -20.494 2.860 1.00 7.80 278 ASN A C 1
ATOM 4192 O O . ASN A 1 278 ? -32.998 -20.090 1.748 1.00 8.38 278 ASN A O 1
ATOM 4204 N N . LEU A 1 279 ? -33.426 -20.371 3.943 1.00 6.90 279 LEU A N 1
ATOM 4205 C CA . LEU A 1 279 ? -34.740 -19.751 3.955 1.00 6.30 279 LEU A CA 1
ATOM 4206 C C . LEU A 1 279 ? -34.635 -18.350 4.539 1.00 6.01 279 LEU A C 1
ATOM 4207 O O . LEU A 1 279 ? -34.087 -18.158 5.624 1.00 7.68 279 LEU A O 1
ATOM 4223 N N . ILE A 1 280 ? -35.205 -17.390 3.827 1.00 6.49 280 ILE A N 1
ATOM 4224 C CA . ILE A 1 280 ? -35.372 -16.009 4.279 1.00 7.89 280 ILE A CA 1
ATOM 4225 C C . ILE A 1 280 ? -36.869 -15.745 4.171 1.00 8.18 280 ILE A C 1
ATOM 4226 O O . ILE A 1 280 ? -37.397 -15.525 3.071 1.00 7.34 280 ILE A O 1
ATOM 4242 N N . SER A 1 281 ? -37.578 -15.789 5.296 1.00 6.39 281 SER A N 1
ATOM 4243 C CA . SER A 1 281 ? -39.032 -15.723 5.239 1.00 8.42 281 SER A CA 1
ATOM 4244 C C . SER A 1 281 ? -39.607 -14.886 6.374 1.00 8.04 281 SER A C 1
ATOM 4245 O O . SER A 1 281 ? -39.117 -14.928 7.500 1.00 8.25 281 SER A O 1
ATOM 4253 N N . ALA A 1 282 ? -40.662 -14.135 6.079 1.00 9.37 282 ALA A N 1
ATOM 4254 C CA . ALA A 1 282 ? -41.376 -13.368 7.096 1.00 7.73 282 ALA A CA 1
ATOM 4255 C C . ALA A 1 282 ? -40.464 -12.408 7.857 1.00 7.81 282 ALA A C 1
ATOM 4256 O O . ALA A 1 282 ? -40.546 -12.283 9.083 1.00 8.36 282 ALA A O 1
ATOM 4263 N N . ASN A 1 283 ? -39.612 -11.680 7.120 1.00 7.03 283 ASN A N 1
ATOM 4264 C CA . ASN A 1 283 ? -38.792 -10.625 7.688 1.00 8.20 283 ASN A CA 1
ATOM 4265 C C . ASN A 1 283 ? -39.184 -9.281 7.104 1.00 8.92 283 ASN A C 1
ATOM 4266 O O . ASN A 1 283 ? -39.530 -9.175 5.927 1.00 9.29 283 ASN A O 1
ATOM 4277 N N . HIS A 1 284 ? -39.099 -8.250 7.922 1.00 7.30 284 HIS A N 1
ATOM 4278 C CA . HIS A 1 284 ? -39.224 -6.890 7.425 1.00 7.15 284 HIS A CA 1
ATOM 4279 C C . HIS A 1 284 ? -37.833 -6.322 7.184 1.00 9.96 284 HIS A C 1
ATOM 4280 O O . HIS A 1 284 ? -37.018 -6.242 8.111 1.00 8.67 284 HIS A O 1
ATOM 4294 N N . PHE A 1 285 ? -37.549 -5.930 5.937 1.00 7.95 285 PHE A N 1
ATOM 4295 C CA . PHE A 1 285 ? -36.300 -5.291 5.588 1.00 6.89 285 PHE A CA 1
ATOM 4296 C C . PHE A 1 285 ? -36.532 -3.807 5.313 1.00 6.79 285 PHE A C 1
ATOM 4297 O O . PHE A 1 285 ? -37.361 -3.454 4.466 1.00 9.24 285 PHE A O 1
ATOM 4314 N N . ARG A 1 286 ? -35.758 -2.946 5.967 1.00 7.82 286 ARG A N 1
ATOM 4315 C CA . ARG A 1 286 ? -35.816 -1.504 5.749 1.00 6.80 286 ARG A CA 1
ATOM 4316 C C . ARG A 1 286 ? -34.417 -1.005 5.447 1.00 7.03 286 ARG A C 1
ATOM 4317 O O . ARG A 1 286 ? -33.499 -1.186 6.248 1.00 8.82 286 ARG A O 1
ATOM 4338 N N . ARG A 1 287 ? -34.257 -0.355 4.295 1.00 8.37 287 ARG A N 1
ATOM 4339 C CA . ARG A 1 287 ? -33.028 0.320 3.912 1.00 7.44 287 ARG A CA 1
ATOM 4340 C C . ARG A 1 287 ? -33.300 1.810 3.914 1.00 8.03 287 ARG A C 1
ATOM 4341 O O . ARG A 1 287 ? -34.217 2.267 3.229 1.00 9.54 287 ARG A O 1
ATOM 4362 N N . VAL A 1 288 ? -32.489 2.547 4.663 1.00 9.20 288 VAL A N 1
ATOM 4363 C CA . VAL A 1 288 ? -32.552 4.003 4.764 1.00 10.59 288 VAL A CA 1
ATOM 4364 C C . VAL A 1 288 ? -31.142 4.559 4.554 1.00 10.53 288 VAL A C 1
ATOM 4365 O O . VAL A 1 288 ? -30.224 3.816 4.196 1.00 10.49 288 VAL A O 1
ATOM 4378 N N . HIS A 1 289 ? -30.962 5.870 4.728 1.00 11.41 289 HIS A N 1
ATOM 4379 C CA . HIS A 1 289 ? -29.661 6.481 4.487 1.00 10.91 289 HIS A CA 1
ATOM 4380 C C . HIS A 1 289 ? -29.378 7.556 5.525 1.00 10.00 289 HIS A C 1
ATOM 4381 O O . HIS A 1 289 ? -30.280 8.259 5.988 1.00 13.56 289 HIS A O 1
ATOM 4395 N N . GLY A 1 290 ? -28.100 7.689 5.870 1.00 14.21 290 GLY A N 1
ATOM 4396 C CA . GLY A 1 290 ? -27.597 8.886 6.525 1.00 13.96 290 GLY A CA 1
ATOM 4397 C C . GLY A 1 290 ? -27.044 8.693 7.914 1.00 15.38 290 GLY A C 1
ATOM 4398 O O . GLY A 1 290 ? -26.326 9.584 8.405 1.00 15.35 290 GLY A O 1
ATOM 4402 N N . ASP A 1 291 ? -27.328 7.566 8.569 1.00 13.30 291 ASP A N 1
ATOM 4403 C CA . ASP A 1 291 ? -26.806 7.296 9.916 1.00 11.14 291 ASP A CA 1
ATOM 4404 C C . ASP A 1 291 ? -25.441 6.649 9.736 1.00 13.81 291 ASP A C 1
ATOM 4405 O O . ASP A 1 291 ? -25.267 5.436 9.849 1.00 12.58 291 ASP A O 1
ATOM 4414 N N . GLY A 1 292 ? -24.459 7.493 9.427 1.00 11.35 292 GLY A N 1
ATOM 4415 C CA . GLY A 1 292 ? -23.174 7.047 8.938 1.00 13.40 292 GLY A CA 1
ATOM 4416 C C . GLY A 1 292 ? -23.176 6.905 7.426 1.00 13.97 292 GLY A C 1
ATOM 4417 O O . GLY A 1 292 ? -24.215 6.722 6.786 1.00 15.87 292 GLY A O 1
ATOM 4421 N N . THR A 1 293 ? -21.989 6.988 6.850 1.00 15.33 293 THR A N 1
ATOM 4422 C CA . THR A 1 293 ? -21.838 6.746 5.425 1.00 15.79 293 THR A CA 1
ATOM 4423 C C . THR A 1 293 ? -20.637 5.853 5.181 1.00 14.37 293 THR A C 1
ATOM 4424 O O . THR A 1 293 ? -19.699 5.798 5.979 1.00 14.69 293 THR A O 1
ATOM 4435 N N . SER A 1 294 ? -20.702 5.112 4.088 1.00 14.15 294 SER A N 1
ATOM 4436 C CA . SER A 1 294 ? -19.662 4.153 3.769 1.00 14.17 294 SER A CA 1
ATOM 4437 C C . SER A 1 294 ? -19.691 3.885 2.275 1.00 11.76 294 SER A C 1
ATOM 4438 O O . SER A 1 294 ? -20.743 3.951 1.636 1.00 15.04 294 SER A O 1
ATOM 4446 N N . THR A 1 295 ? -18.529 3.579 1.726 1.00 14.14 295 THR A N 1
ATOM 4447 C CA . THR A 1 295 ? -18.441 3.057 0.367 1.00 13.64 295 THR A CA 1
ATOM 4448 C C . THR A 1 295 ? -18.074 1.581 0.337 1.00 15.01 295 THR A C 1
ATOM 4449 O O . THR A 1 295 ? -17.668 1.064 -0.706 1.00 16.98 295 THR A O 1
ATOM 4460 N N . ARG A 1 296 ? -18.223 0.879 1.461 1.00 11.80 296 ARG A N 1
ATOM 4461 C CA . ARG A 1 296 ? -17.924 -0.543 1.492 1.00 10.07 296 ARG A CA 1
ATOM 4462 C C . ARG A 1 296 ? -18.704 -1.310 0.425 1.00 11.55 296 ARG A C 1
ATOM 4463 O O . ARG A 1 296 ? -18.147 -2.169 -0.272 1.00 11.02 296 ARG A O 1
ATOM 4484 N N . PHE A 1 297 ? -19.989 -1.018 0.291 1.00 10.66 297 PHE A N 1
ATOM 4485 C CA . PHE A 1 297 ? -20.821 -1.572 -0.758 1.00 9.98 297 PHE A CA 1
ATOM 4486 C C . PHE A 1 297 ? -21.474 -0.430 -1.508 1.00 12.64 297 PHE A C 1
ATOM 4487 O O . PHE A 1 297 ? -21.789 0.617 -0.923 1.00 14.68 297 PHE A O 1
ATOM 4504 N N . ASP A 1 298 ? -21.736 -0.635 -2.796 1.00 10.23 298 ASP A N 1
ATOM 4505 C CA . ASP A 1 298 ? -22.617 0.276 -3.517 1.00 10.11 298 ASP A CA 1
ATOM 4506 C C . ASP A 1 298 ? -24.030 -0.297 -3.550 1.00 11.06 298 ASP A C 1
ATOM 4507 O O . ASP A 1 298 ? -24.283 -1.422 -3.091 1.00 10.80 298 ASP A O 1
ATOM 4516 N N . ASP A 1 299 ? -24.969 0.501 -4.046 1.00 10.97 299 ASP A N 1
ATOM 4517 C CA . ASP A 1 299 ? -26.380 0.123 -3.957 1.00 11.87 299 ASP A CA 1
ATOM 4518 C C . ASP A 1 299 ? -26.802 -0.927 -4.983 1.00 12.01 299 ASP A C 1
ATOM 4519 O O . ASP A 1 299 ? -27.973 -1.335 -4.987 1.00 11.02 299 ASP A O 1
ATOM 4528 N N . LYS A 1 300 ? -25.887 -1.390 -5.833 1.00 10.40 300 LYS A N 1
ATOM 4529 C CA . LYS A 1 300 ? -26.122 -2.539 -6.680 1.00 9.05 300 LYS A CA 1
ATOM 4530 C C . LYS A 1 300 ? -25.781 -3.851 -5.983 1.00 10.80 300 LYS A C 1
ATOM 4531 O O . LYS A 1 300 ? -26.028 -4.914 -6.542 1.00 11.74 300 LYS A O 1
ATOM 4550 N N . PHE A 1 301 ? -25.246 -3.812 -4.759 1.00 8.33 301 PHE A N 1
ATOM 4551 C CA . PHE A 1 301 ? -24.899 -5.049 -4.069 1.00 9.24 301 PHE A CA 1
ATOM 4552 C C . PHE A 1 301 ? -26.138 -5.847 -3.670 1.00 10.18 301 PHE A C 1
ATOM 4553 O O . PHE A 1 301 ? -26.114 -7.091 -3.672 1.00 9.06 301 PHE A O 1
ATOM 4570 N N . GLY A 1 302 ? -27.201 -5.149 -3.308 1.00 9.84 302 GLY A N 1
ATOM 4571 C CA . GLY A 1 302 ? -28.454 -5.745 -2.911 1.00 10.99 302 GLY A CA 1
ATOM 4572 C C . GLY A 1 302 ? -28.743 -5.532 -1.434 1.00 11.67 302 GLY A C 1
ATOM 4573 O O . GLY A 1 302 ? -27.841 -5.525 -0.585 1.00 9.69 302 GLY A O 1
ATOM 4577 N N . MET A 1 303 ? -30.024 -5.361 -1.124 1.00 8.92 303 MET A N 1
ATOM 4578 C CA . MET A 1 303 ? -30.468 -5.524 0.253 1.00 8.24 303 MET A CA 1
ATOM 4579 C C . MET A 1 303 ? -30.278 -6.973 0.674 1.00 8.86 303 MET A C 1
ATOM 4580 O O . MET A 1 303 ? -29.813 -7.260 1.783 1.00 8.06 303 MET A O 1
ATOM 4594 N N . VAL A 1 304 ? -30.603 -7.896 -0.226 1.00 8.38 304 VAL A N 1
ATOM 4595 C CA . VAL A 1 304 ? -30.223 -9.308 -0.145 1.00 6.12 304 VAL A CA 1
ATOM 4596 C C . VAL A 1 304 ? -29.343 -9.620 -1.353 1.00 8.62 304 VAL A C 1
ATOM 4597 O O . VAL A 1 304 ? -29.689 -9.267 -2.486 1.00 8.32 304 VAL A O 1
ATOM 4610 N N . HIS A 1 305 ? -28.234 -10.328 -1.114 1.00 8.92 305 HIS A N 1
ATOM 4611 C CA . HIS A 1 305 ? -27.262 -10.703 -2.137 1.00 8.75 305 HIS A CA 1
ATOM 4612 C C . HIS A 1 305 ? -27.098 -12.212 -2.068 1.00 7.73 305 HIS A C 1
ATOM 4613 O O . HIS A 1 305 ? -26.788 -12.741 -0.998 1.00 9.03 305 HIS A O 1
ATOM 4627 N N . ILE A 1 306 ? -27.300 -12.909 -3.187 1.00 7.30 306 ILE A N 1
ATOM 4628 C CA . ILE A 1 306 ? -27.309 -14.374 -3.216 1.00 9.81 306 ILE A CA 1
ATOM 4629 C C . ILE A 1 306 ? -26.249 -14.898 -4.179 1.00 9.09 306 ILE A C 1
ATOM 4630 O O . ILE A 1 306 ? -26.310 -14.624 -5.388 1.00 9.41 306 ILE A O 1
ATOM 4646 N N . ALA A 1 307 ? -25.313 -15.690 -3.654 1.00 8.77 307 ALA A N 1
ATOM 4647 C CA . ALA A 1 307 ? -24.332 -16.455 -4.425 1.00 8.77 307 ALA A CA 1
ATOM 4648 C C . ALA A 1 307 ? -24.394 -17.891 -3.908 1.00 8.45 307 ALA A C 1
ATOM 4649 O O . ALA A 1 307 ? -23.664 -18.264 -2.986 1.00 10.22 307 ALA A O 1
ATOM 4656 N N . GLY A 1 308 ? -25.257 -18.697 -4.506 1.00 7.63 308 GLY A N 1
ATOM 4657 C CA . GLY A 1 308 ? -25.525 -20.034 -4.020 1.00 9.77 308 GLY A CA 1
ATOM 4658 C C . GLY A 1 308 ? -26.775 -20.573 -4.673 1.00 9.52 308 GLY A C 1
ATOM 4659 O O . GLY A 1 308 ? -27.417 -19.901 -5.474 1.00 9.84 308 GLY A O 1
ATOM 4663 N N . ASN A 1 309 ? -27.113 -21.803 -4.304 1.00 8.63 309 ASN A N 1
ATOM 4664 C CA . ASN A 1 309 ? -28.193 -22.530 -4.964 1.00 7.57 309 ASN A CA 1
ATOM 4665 C C . ASN A 1 309 ? -29.414 -22.726 -4.074 1.00 9.33 309 ASN A C 1
ATOM 4666 O O . ASN A 1 309 ? -29.310 -22.907 -2.862 1.00 8.86 309 ASN A O 1
ATOM 4677 N N . LYS A 1 310 ? -30.579 -22.771 -4.705 1.00 7.83 310 LYS A N 1
ATOM 4678 C CA . LYS A 1 310 ? -31.765 -23.356 -4.083 1.00 7.08 310 LYS A CA 1
ATOM 4679 C C . LYS A 1 310 ? -32.180 -22.627 -2.801 1.00 10.33 310 LYS A C 1
ATOM 4680 O O . LYS A 1 310 ? -32.794 -23.226 -1.915 1.00 8.85 310 LYS A O 1
ATOM 4699 N N . ASN A 1 311 ? -31.880 -21.331 -2.695 1.00 7.25 311 ASN A N 1
ATOM 4700 C CA . ASN A 1 311 ? -32.340 -20.540 -1.568 1.00 7.46 311 ASN A CA 1
ATOM 4701 C C . ASN A 1 311 ? -33.798 -20.138 -1.783 1.00 7.96 311 ASN A C 1
ATOM 4702 O O . ASN A 1 311 ? -34.322 -20.205 -2.895 1.00 9.84 311 ASN A O 1
ATOM 4713 N N . THR A 1 312 ? -34.466 -19.733 -0.698 1.00 8.19 312 THR A N 1
ATOM 4714 C CA . THR A 1 312 ? -35.902 -19.487 -0.679 1.00 8.24 312 THR A CA 1
ATOM 4715 C C . THR A 1 312 ? -36.160 -18.172 0.033 1.00 7.37 312 THR A C 1
ATOM 4716 O O . THR A 1 312 ? -35.792 -18.019 1.196 1.00 8.47 312 THR A O 1
ATOM 4727 N N . VAL A 1 313 ? -36.810 -17.245 -0.655 1.00 7.81 313 VAL A N 1
ATOM 4728 C CA . VAL A 1 313 ? -37.075 -15.904 -0.151 1.00 7.16 313 VAL A CA 1
ATOM 4729 C C . VAL A 1 313 ? -38.574 -15.672 -0.285 1.00 9.77 313 VAL A C 1
ATOM 4730 O O . VAL A 1 313 ? -39.066 -15.429 -1.398 1.00 9.82 313 VAL A O 1
ATOM 4743 N N . THR A 1 314 ? -39.303 -15.714 0.838 1.00 7.82 314 THR A N 1
ATOM 4744 C CA . THR A 1 314 ? -40.770 -15.700 0.816 1.00 9.58 314 THR A CA 1
ATOM 4745 C C . THR A 1 314 ? -41.368 -14.815 1.895 1.00 9.89 314 THR A C 1
ATOM 4746 O O . THR A 1 314 ? -40.892 -14.785 3.028 1.00 9.48 314 THR A O 1
ATOM 4757 N N . GLY A 1 315 ? -42.437 -14.111 1.548 1.00 7.59 315 GLY A N 1
ATOM 4758 C CA . GLY A 1 315 ? -43.229 -13.477 2.577 1.00 8.76 315 GLY A CA 1
ATOM 4759 C C . GLY A 1 315 ? -42.578 -12.317 3.285 1.00 11.03 315 GLY A C 1
ATOM 4760 O O . GLY A 1 315 ? -42.950 -12.007 4.419 1.00 14.72 315 GLY A O 1
ATOM 4764 N N . ASN A 1 316 ? -41.620 -11.661 2.647 1.00 8.04 316 ASN A N 1
ATOM 4765 C CA . ASN A 1 316 ? -40.912 -10.534 3.237 1.00 8.10 316 ASN A CA 1
ATOM 4766 C C . ASN A 1 316 ? -41.442 -9.222 2.671 1.00 7.87 316 ASN A C 1
ATOM 4767 O O . ASN A 1 316 ? -42.048 -9.189 1.595 1.00 8.13 316 ASN A O 1
ATOM 4778 N N . GLN A 1 317 ? -41.155 -8.127 3.377 1.00 7.02 317 GLN A N 1
ATOM 4779 C CA . GLN A 1 317 ? -41.247 -6.797 2.798 1.00 8.49 317 GLN A CA 1
ATOM 4780 C C . GLN A 1 317 ? -39.847 -6.235 2.612 1.00 8.72 317 GLN A C 1
ATOM 4781 O O . GLN A 1 317 ? -39.012 -6.293 3.526 1.00 8.50 317 GLN A O 1
ATOM 4795 N N . PHE A 1 318 ? -39.594 -5.665 1.440 1.00 7.11 318 PHE A N 1
ATOM 4796 C CA . PHE A 1 318 ? -38.362 -4.918 1.171 1.00 9.87 318 PHE A CA 1
ATOM 4797 C C . PHE A 1 318 ? -38.777 -3.472 1.005 1.00 7.61 318 PHE A C 1
ATOM 4798 O O . PHE A 1 318 ? -39.390 -3.115 -0.007 1.00 9.37 318 PHE A O 1
ATOM 4815 N N . SER A 1 319 ? -38.446 -2.647 1.988 1.00 8.57 319 SER A N 1
ATOM 4816 C CA . SER A 1 319 ? -38.795 -1.230 2.005 1.00 8.07 319 SER A CA 1
ATOM 4817 C C . SER A 1 319 ? -37.513 -0.409 1.894 1.00 9.34 319 SER A C 1
ATOM 4818 O O . SER A 1 319 ? -36.616 -0.533 2.731 1.00 10.22 319 SER A O 1
ATOM 4826 N N . PHE A 1 320 ? -37.420 0.421 0.853 1.00 10.34 320 PHE A N 1
ATOM 4827 C CA . PHE A 1 320 ? -36.182 1.107 0.487 1.00 9.99 320 PHE A CA 1
ATOM 4828 C C . PHE A 1 320 ? -36.478 2.595 0.361 1.00 10.14 320 PHE A C 1
ATOM 4829 O O . PHE A 1 320 ? -37.373 2.978 -0.394 1.00 10.93 320 PHE A O 1
ATOM 4846 N N . ASP A 1 321 ? -35.734 3.430 1.090 1.00 10.15 321 ASP A N 1
ATOM 4847 C CA . ASP A 1 321 ? -35.930 4.897 1.043 1.00 9.82 321 ASP A CA 1
ATOM 4848 C C . ASP A 1 321 ? -34.559 5.559 1.134 1.00 11.04 321 ASP A C 1
ATOM 4849 O O . ASP A 1 321 ? -34.066 5.838 2.230 1.00 11.17 321 ASP A O 1
ATOM 4858 N N . VAL A 1 322 ? -33.966 5.850 -0.026 1.00 9.53 322 VAL A N 1
ATOM 4859 C CA . VAL A 1 322 ? -32.667 6.515 -0.086 1.00 12.23 322 VAL A CA 1
ATOM 4860 C C . VAL A 1 322 ? -32.827 7.655 -1.085 1.00 11.40 322 VAL A C 1
ATOM 4861 O O . VAL A 1 322 ? -33.260 7.405 -2.211 1.00 12.30 322 VAL A O 1
ATOM 4874 N N . PRO A 1 323 ? -32.497 8.895 -0.737 1.00 15.80 323 PRO A N 1
ATOM 4875 C CA . PRO A 1 323 ? -32.622 9.983 -1.714 1.00 13.00 323 PRO A CA 1
ATOM 4876 C C . PRO A 1 323 ? -31.793 9.686 -2.954 1.00 14.99 323 PRO A C 1
ATOM 4877 O O . PRO A 1 323 ? -30.677 9.167 -2.864 1.00 15.00 323 PRO A O 1
ATOM 4888 N N A SER A 1 324 ? -32.345 10.043 -4.123 0.87 16.67 324 SER A N 1
ATOM 4889 N N B SER A 1 324 ? -32.352 10.034 -4.118 0.13 16.76 324 SER A N 1
ATOM 4890 C CA A SER A 1 324 ? -31.712 9.681 -5.388 0.87 15.54 324 SER A CA 1
ATOM 4891 C CA B SER A 1 324 ? -31.720 9.685 -5.387 0.13 15.72 324 SER A CA 1
ATOM 4892 C C A SER A 1 324 ? -30.283 10.202 -5.463 0.87 16.93 324 SER A C 1
ATOM 4893 C C B SER A 1 324 ? -30.288 10.197 -5.454 0.13 17.05 324 SER A C 1
ATOM 4894 O O A SER A 1 324 ? -29.386 9.518 -5.972 0.87 19.80 324 SER A O 1
ATOM 4895 O O B SER A 1 324 ? -29.397 9.511 -5.969 0.13 19.71 324 SER A O 1
ATOM 4910 N N . GLN A 1 325 ? -30.045 11.400 -4.934 1.00 18.29 325 GLN A N 1
ATOM 4911 C CA . GLN A 1 325 ? -28.709 11.985 -4.986 1.00 16.70 325 GLN A CA 1
ATOM 4912 C C . GLN A 1 325 ? -27.684 11.224 -4.154 1.00 18.36 325 GLN A C 1
ATOM 4913 O O . GLN A 1 325 ? -26.484 11.439 -4.337 1.00 22.88 325 GLN A O 1
ATOM 4928 N N . ASN A 1 326 ? -28.117 10.333 -3.261 1.00 14.86 326 ASN A N 1
ATOM 4929 C CA . ASN A 1 326 ? -27.214 9.544 -2.437 1.00 15.71 326 ASN A CA 1
ATOM 4930 C C . ASN A 1 326 ? -27.105 8.094 -2.897 1.00 14.53 326 ASN A C 1
ATOM 4931 O O . ASN A 1 326 ? -26.407 7.302 -2.256 1.00 18.46 326 ASN A O 1
ATOM 4942 N N . ILE A 1 327 ? -27.768 7.727 -3.971 1.00 13.64 327 ILE A N 1
ATOM 4943 C CA . ILE A 1 327 ? -27.666 6.367 -4.486 1.00 13.87 327 ILE A CA 1
ATOM 4944 C C . ILE A 1 327 ? -26.381 6.212 -5.283 1.00 12.41 327 ILE A C 1
ATOM 4945 O O . ILE A 1 327 ? -25.955 7.130 -5.994 1.00 15.66 327 ILE A O 1
ATOM 4961 N N . THR A 1 328 ? -25.737 5.055 -5.141 1.00 13.07 328 THR A N 1
ATOM 4962 C CA . THR A 1 328 ? -24.502 4.759 -5.843 1.00 14.22 328 THR A CA 1
ATOM 4963 C C . THR A 1 328 ? -24.627 3.463 -6.635 1.00 15.42 328 THR A C 1
ATOM 4964 O O . THR A 1 328 ? -25.301 2.519 -6.202 1.00 13.13 328 THR A O 1
ATOM 4975 N N . PRO A 1 329 ? -24.013 3.392 -7.809 1.00 13.43 329 PRO A N 1
ATOM 4976 C CA . PRO A 1 329 ? -23.396 4.507 -8.545 1.00 15.87 329 PRO A CA 1
ATOM 4977 C C . PRO A 1 329 ? -24.455 5.527 -8.899 1.00 17.58 329 PRO A C 1
ATOM 4978 O O . PRO A 1 329 ? -25.642 5.206 -9.046 1.00 15.82 329 PRO A O 1
ATOM 4989 N N . ALA A 1 330 ? -24.035 6.780 -9.062 1.00 19.38 330 ALA A N 1
ATOM 4990 C CA . ALA A 1 330 ? -24.971 7.869 -9.276 1.00 21.51 330 ALA A CA 1
ATOM 4991 C C . ALA A 1 330 ? -25.842 7.607 -10.493 1.00 19.10 330 ALA A C 1
ATOM 4992 O O . ALA A 1 330 ? -25.348 7.192 -11.547 1.00 24.40 330 ALA A O 1
ATOM 4999 N N . GLY A 1 331 ? -27.141 7.838 -10.329 1.00 19.62 331 GLY A N 1
ATOM 5000 C CA . GLY A 1 331 ? -28.095 7.725 -11.409 1.00 18.72 331 GLY A CA 1
ATOM 5001 C C . GLY A 1 331 ? -28.555 6.319 -11.727 1.00 22.95 331 GLY A C 1
ATOM 5002 O O . GLY A 1 331 ? -29.419 6.151 -12.594 1.00 22.18 331 GLY A O 1
ATOM 5006 N N A GLN A 1 332 ? -28.029 5.310 -11.058 0.90 18.74 332 GLN A N 1
ATOM 5007 N N B GLN A 1 332 ? -28.025 5.303 -11.054 0.10 18.73 332 GLN A N 1
ATOM 5008 C CA A GLN A 1 332 ? -28.385 3.937 -11.378 0.90 13.53 332 GLN A CA 1
ATOM 5009 C CA B GLN A 1 332 ? -28.357 3.919 -11.360 0.10 13.80 332 GLN A CA 1
ATOM 5010 C C A GLN A 1 332 ? -29.473 3.436 -10.436 0.90 13.51 332 GLN A C 1
ATOM 5011 C C B GLN A 1 332 ? -29.432 3.396 -10.413 0.10 13.69 332 GLN A C 1
ATOM 5012 O O A GLN A 1 332 ? -29.634 3.930 -9.318 0.90 16.00 332 GLN A O 1
ATOM 5013 O O B GLN A 1 332 ? -29.507 3.786 -9.246 0.10 15.93 332 GLN A O 1
ATOM 5040 N N . ASP A 1 333 ? -30.266 2.507 -10.939 1.00 12.23 333 ASP A N 1
ATOM 5041 C CA . ASP A 1 333 ? -31.365 1.954 -10.158 1.00 13.06 333 ASP A CA 1
ATOM 5042 C C . ASP A 1 333 ? -30.823 1.022 -9.081 1.00 10.68 333 ASP A C 1
ATOM 5043 O O . ASP A 1 333 ? -30.073 0.090 -9.403 1.00 12.34 333 ASP A O 1
ATOM 5053 N N . PRO A 1 334 ? -31.195 1.213 -7.817 1.00 10.72 334 PRO A N 1
ATOM 5054 C CA . PRO A 1 334 ? -30.666 0.346 -6.763 1.00 9.79 334 PRO A CA 1
ATOM 5055 C C . PRO A 1 334 ? -31.257 -1.045 -6.851 1.00 10.38 334 PRO A C 1
ATOM 5056 O O . PRO A 1 334 ? -32.334 -1.262 -7.411 1.00 9.89 334 PRO A O 1
ATOM 5067 N N . THR A 1 335 ? -30.537 -1.989 -6.255 1.00 9.57 335 THR A N 1
ATOM 5068 C CA . THR A 1 335 ? -30.905 -3.399 -6.302 1.00 7.70 335 THR A CA 1
ATOM 5069 C C . THR A 1 335 ? -31.510 -3.861 -4.980 1.00 7.84 335 THR A C 1
ATOM 5070 O O . THR A 1 335 ? -30.918 -3.685 -3.914 1.00 9.94 335 THR A O 1
ATOM 5081 N N . ILE A 1 336 ? -32.694 -4.466 -5.065 1.00 9.39 336 ILE A N 1
ATOM 5082 C CA . ILE A 1 336 ? -33.340 -5.030 -3.888 1.00 9.70 336 ILE A CA 1
ATOM 5083 C C . ILE A 1 336 ? -32.763 -6.398 -3.576 1.00 9.87 336 ILE A C 1
ATOM 5084 O O . ILE A 1 336 ? -32.240 -6.636 -2.483 1.00 8.82 336 ILE A O 1
ATOM 5100 N N . VAL A 1 337 ? -32.861 -7.321 -4.529 1.00 8.28 337 VAL A N 1
ATOM 5101 C CA . VAL A 1 337 ? -32.220 -8.630 -4.438 1.00 7.67 337 VAL A CA 1
ATOM 5102 C C . VAL A 1 337 ? -31.300 -8.780 -5.636 1.00 10.20 337 VAL A C 1
ATOM 5103 O O . VAL A 1 337 ? -31.757 -8.632 -6.774 1.00 9.86 337 VAL A O 1
ATOM 5116 N N . LEU A 1 338 ? -30.023 -9.092 -5.388 1.00 9.52 338 LEU A N 1
ATOM 5117 C CA . LEU A 1 338 ? -29.086 -9.448 -6.442 1.00 7.44 338 LEU A CA 1
ATOM 5118 C C . LEU A 1 338 ? -28.878 -10.946 -6.341 1.00 9.87 338 LEU A C 1
ATOM 5119 O O . LEU A 1 338 ? -28.309 -11.429 -5.355 1.00 9.96 338 LEU A O 1
ATOM 5135 N N . VAL A 1 339 ? -29.344 -11.680 -7.344 1.00 9.19 339 VAL A N 1
ATOM 5136 C CA . VAL A 1 339 ? -28.993 -13.086 -7.481 1.00 8.92 339 VAL A CA 1
ATOM 5137 C C . VAL A 1 339 ? -27.733 -13.083 -8.338 1.00 9.72 339 VAL A C 1
ATOM 5138 O O . VAL A 1 339 ? -27.794 -12.967 -9.561 1.00 10.01 339 VAL A O 1
ATOM 5151 N N . LYS A 1 340 ? -26.572 -13.109 -7.666 1.00 8.26 340 LYS A N 1
ATOM 5152 C CA . LYS A 1 340 ? -25.274 -12.939 -8.313 1.00 9.71 340 LYS A CA 1
ATOM 5153 C C . LYS A 1 340 ? -24.818 -14.198 -9.033 1.00 10.09 340 LYS A C 1
ATOM 5154 O O . LYS A 1 340 ? -24.178 -14.114 -10.088 1.00 10.21 340 LYS A O 1
ATOM 5173 N N . SER A 1 341 ? -25.103 -15.368 -8.475 1.00 9.03 341 SER A N 1
ATOM 5174 C CA . SER A 1 341 ? -24.774 -16.641 -9.091 1.00 10.69 341 SER A CA 1
ATOM 5175 C C . SER A 1 341 ? -25.623 -17.714 -8.435 1.00 9.13 341 SER A C 1
ATOM 5176 O O . SER A 1 341 ? -26.145 -17.523 -7.330 1.00 10.68 341 SER A O 1
ATOM 5184 N N . GLY A 1 342 ? -25.741 -18.845 -9.119 1.00 9.29 342 GLY A N 1
ATOM 5185 C CA . GLY A 1 342 ? -26.375 -20.026 -8.570 1.00 8.85 342 GLY A CA 1
ATOM 5186 C C . GLY A 1 342 ? -27.621 -20.448 -9.330 1.00 9.11 342 GLY A C 1
ATOM 5187 O O . GLY A 1 342 ? -28.126 -19.759 -10.219 1.00 10.95 342 GLY A O 1
ATOM 5191 N N . ASP A 1 343 ? -28.130 -21.598 -8.903 1.00 8.61 343 ASP A N 1
ATOM 5192 C CA . ASP A 1 343 ? -29.154 -22.361 -9.593 1.00 9.63 343 ASP A CA 1
ATOM 5193 C C . ASP A 1 343 ? -30.376 -22.550 -8.700 1.00 8.90 343 ASP A C 1
ATOM 5194 O O . ASP A 1 343 ? -30.259 -22.896 -7.521 1.00 8.65 343 ASP A O 1
ATOM 5203 N N . ASN A 1 344 ? -31.557 -22.366 -9.285 1.00 7.33 344 ASN A N 1
ATOM 5204 C CA . ASN A 1 344 ? -32.821 -22.770 -8.676 1.00 8.87 344 ASN A CA 1
ATOM 5205 C C . ASN A 1 344 ? -33.146 -21.984 -7.411 1.00 9.19 344 ASN A C 1
ATOM 5206 O O . ASN A 1 344 ? -33.847 -22.467 -6.535 1.00 8.38 344 ASN A O 1
ATOM 5217 N N . ASN A 1 345 ? -32.679 -20.751 -7.309 1.00 7.03 345 ASN A N 1
ATOM 5218 C CA . ASN A 1 345 ? -33.142 -19.875 -6.249 1.00 8.07 345 ASN A CA 1
ATOM 5219 C C . ASN A 1 345 ? -34.597 -19.489 -6.492 1.00 7.67 345 ASN A C 1
ATOM 5220 O O . ASN A 1 345 ? -35.094 -19.492 -7.624 1.00 8.48 345 ASN A O 1
ATOM 5231 N N . TYR A 1 346 ? -35.302 -19.200 -5.410 1.00 7.36 346 TYR A N 1
ATOM 5232 C CA . TYR A 1 346 ? -36.751 -19.017 -5.449 1.00 6.99 346 TYR A CA 1
ATOM 5233 C C . TYR A 1 346 ? -37.161 -17.804 -4.631 1.00 7.38 346 TYR A C 1
ATOM 5234 O O . TYR A 1 346 ? -36.849 -17.715 -3.432 1.00 8.17 346 TYR A O 1
ATOM 5252 N N . LEU A 1 347 ? -37.874 -16.882 -5.271 1.00 8.27 347 LEU A N 1
ATOM 5253 C CA . LEU A 1 347 ? -38.406 -15.690 -4.633 1.00 7.37 347 LEU A CA 1
ATOM 5254 C C . LEU A 1 347 ? -39.911 -15.722 -4.860 1.00 7.53 347 LEU A C 1
ATOM 5255 O O . LEU A 1 347 ? -40.358 -15.795 -6.011 1.00 9.40 347 LEU A O 1
ATOM 5271 N N . ALA A 1 348 ? -40.693 -15.680 -3.785 1.00 7.52 348 ALA A N 1
ATOM 5272 C CA . ALA A 1 348 ? -42.148 -15.664 -3.938 1.00 9.11 348 ALA A CA 1
ATOM 5273 C C . ALA A 1 348 ? -42.832 -14.832 -2.865 1.00 8.88 348 ALA A C 1
ATOM 5274 O O . ALA A 1 348 ? -42.441 -14.856 -1.698 1.00 9.34 348 ALA A O 1
ATOM 5281 N N . SER A 1 349 ? -43.905 -14.149 -3.260 1.00 9.30 349 SER A N 1
ATOM 5282 C CA . SER A 1 349 ? -44.784 -13.452 -2.321 1.00 9.59 349 SER A CA 1
ATOM 5283 C C . SER A 1 349 ? -44.013 -12.469 -1.438 1.00 7.74 349 SER A C 1
ATOM 5284 O O . SER A 1 349 ? -44.190 -12.426 -0.214 1.00 9.60 349 SER A O 1
ATOM 5292 N N . ASN A 1 350 ? -43.163 -11.666 -2.065 1.00 7.99 350 ASN A N 1
ATOM 5293 C CA . ASN A 1 350 ? -42.497 -10.561 -1.385 1.00 7.70 350 ASN A CA 1
ATOM 5294 C C . ASN A 1 350 ? -43.016 -9.263 -1.975 1.00 9.11 350 ASN A C 1
ATOM 5295 O O . ASN A 1 350 ? -43.282 -9.186 -3.176 1.00 10.36 350 ASN A O 1
ATOM 5306 N N . HIS A 1 351 ? -43.129 -8.240 -1.130 1.00 8.40 351 HIS A N 1
ATOM 5307 C CA . HIS A 1 351 ? -43.575 -6.915 -1.541 1.00 8.61 351 HIS A CA 1
ATOM 5308 C C . HIS A 1 351 ? -42.390 -5.955 -1.519 1.00 9.75 351 HIS A C 1
ATOM 5309 O O . HIS A 1 351 ? -41.728 -5.815 -0.489 1.00 9.95 351 HIS A O 1
ATOM 5323 N N . ILE A 1 352 ? -42.127 -5.296 -2.648 1.00 7.95 352 ILE A N 1
ATOM 5324 C CA . ILE A 1 352 ? -41.022 -4.352 -2.786 1.00 9.69 352 ILE A CA 1
ATOM 5325 C C . ILE A 1 352 ? -41.609 -2.959 -2.897 1.00 8.79 352 ILE A C 1
ATOM 5326 O O . ILE A 1 352 ? -42.343 -2.659 -3.853 1.00 10.41 352 ILE A O 1
ATOM 5342 N N . THR A 1 353 ? -41.283 -2.111 -1.944 1.00 10.14 353 THR A N 1
ATOM 5343 C CA . THR A 1 353 ? -41.719 -0.719 -1.940 1.00 9.65 353 THR A CA 1
ATOM 5344 C C . THR A 1 353 ? -40.485 0.165 -1.852 1.00 12.25 353 THR A C 1
ATOM 5345 O O . THR A 1 353 ? -39.662 -0.010 -0.951 1.00 14.15 353 THR A O 1
ATOM 5356 N N . SER A 1 354 ? -40.341 1.099 -2.791 1.00 11.72 354 SER A N 1
ATOM 5357 C CA . SER A 1 354 ? -39.129 1.901 -2.891 1.00 13.18 354 SER A CA 1
ATOM 5358 C C . SER A 1 354 ? -39.476 3.320 -3.320 1.00 13.12 354 SER A C 1
ATOM 5359 O O . SER A 1 354 ? -40.468 3.554 -4.008 1.00 15.34 354 SER A O 1
ATOM 5367 N N . ASN A 1 355 ? -38.632 4.268 -2.928 1.00 11.82 355 ASN A N 1
ATOM 5368 C CA . ASN A 1 355 ? -38.897 5.669 -3.261 1.00 10.63 355 ASN A CA 1
ATOM 5369 C C . ASN A 1 355 ? -38.479 6.012 -4.680 1.00 12.81 355 ASN A C 1
ATOM 5370 O O . ASN A 1 355 ? -38.976 6.997 -5.238 1.00 14.28 355 ASN A O 1
ATOM 5381 N N . VAL A 1 356 ? -37.588 5.221 -5.264 1.00 12.42 356 VAL A N 1
ATOM 5382 C CA . VAL A 1 356 ? -37.186 5.313 -6.659 1.00 12.26 356 VAL A CA 1
ATOM 5383 C C . VAL A 1 356 ? -37.297 3.914 -7.248 1.00 13.99 356 VAL A C 1
ATOM 5384 O O . VAL A 1 356 ? -37.381 2.931 -6.523 1.00 13.08 356 VAL A O 1
ATOM 5397 N N . ALA A 1 357 ? -37.261 3.830 -8.574 1.00 13.45 357 ALA A N 1
ATOM 5398 C CA . ALA A 1 357 ? -37.321 2.536 -9.242 1.00 15.73 357 ALA A CA 1
ATOM 5399 C C . ALA A 1 357 ? -36.184 1.661 -8.739 1.00 13.83 357 ALA A C 1
ATOM 5400 O O . ALA A 1 357 ? -35.029 2.085 -8.720 1.00 15.32 357 ALA A O 1
ATOM 5407 N N . ALA A 1 358 ? -36.509 0.429 -8.353 1.00 14.82 358 ALA A N 1
ATOM 5408 C CA . ALA A 1 358 ? -35.521 -0.499 -7.812 1.00 13.36 358 ALA A CA 1
ATOM 5409 C C . ALA A 1 358 ? -35.765 -1.861 -8.429 1.00 11.84 358 ALA A C 1
ATOM 5410 O O . ALA A 1 358 ? -36.827 -2.120 -8.988 1.00 17.05 358 ALA A O 1
ATOM 5417 N N . LYS A 1 359 ? -34.767 -2.733 -8.364 1.00 9.78 359 LYS A N 1
ATOM 5418 C CA . LYS A 1 359 ? -34.827 -3.954 -9.155 1.00 11.11 359 LYS A CA 1
ATOM 5419 C C . LYS A 1 359 ? -34.370 -5.190 -8.398 1.00 9.77 359 LYS A C 1
ATOM 5420 O O . LYS A 1 359 ? -33.478 -5.138 -7.551 1.00 11.69 359 LYS A O 1
ATOM 5439 N N . VAL A 1 360 ? -34.952 -6.317 -8.782 1.00 10.89 360 VAL A N 1
ATOM 5440 C CA . VAL A 1 360 ? -34.366 -7.632 -8.549 1.00 8.63 360 VAL A CA 1
ATOM 5441 C C . VAL A 1 360 ? -33.505 -7.919 -9.773 1.00 10.61 360 VAL A C 1
ATOM 5442 O O . VAL A 1 360 ? -34.004 -7.900 -10.907 1.00 10.07 360 VAL A O 1
ATOM 5455 N N . VAL A 1 361 ? -32.214 -8.173 -9.566 1.00 9.53 361 VAL A N 1
ATOM 5456 C CA . VAL A 1 361 ? -31.273 -8.388 -10.661 1.00 7.89 361 VAL A CA 1
ATOM 5457 C C . VAL A 1 361 ? -30.880 -9.849 -10.683 1.00 9.02 361 VAL A C 1
ATOM 5458 O O . VAL A 1 361 ? -30.486 -10.404 -9.643 1.00 9.99 361 VAL A O 1
ATOM 5471 N N . LEU A 1 362 ? -30.991 -10.478 -11.860 1.00 8.21 362 LEU A N 1
ATOM 5472 C CA . LEU A 1 362 ? -30.531 -11.846 -12.076 1.00 8.60 362 LEU A CA 1
ATOM 5473 C C . LEU A 1 362 ? -29.275 -11.779 -12.939 1.00 9.09 362 LEU A C 1
ATOM 5474 O O . LEU A 1 362 ? -29.350 -11.444 -14.125 1.00 9.57 362 LEU A O 1
ATOM 5490 N N . ASP A 1 363 ? -28.135 -12.124 -12.351 1.00 7.82 363 ASP A N 1
ATOM 5491 C CA . ASP A 1 363 ? -26.882 -12.152 -13.101 1.00 10.43 363 ASP A CA 1
ATOM 5492 C C . ASP A 1 363 ? -26.973 -13.166 -14.236 1.00 12.48 363 ASP A C 1
ATOM 5493 O O . ASP A 1 363 ? -27.682 -14.172 -14.151 1.00 10.10 363 ASP A O 1
ATOM 5502 N N . ALA A 1 364 ? -26.233 -12.899 -15.318 1.00 9.93 364 ALA A N 1
ATOM 5503 C CA . ALA A 1 364 ? -26.302 -13.772 -16.481 1.00 8.67 364 ALA A CA 1
ATOM 5504 C C . ALA A 1 364 ? -25.870 -15.207 -16.185 1.00 10.55 364 ALA A C 1
ATOM 5505 O O . ALA A 1 364 ? -26.245 -16.117 -16.930 1.00 11.34 364 ALA A O 1
ATOM 5512 N N . SER A 1 365 ? -25.111 -15.432 -15.118 1.00 11.06 365 SER A N 1
ATOM 5513 C CA . SER A 1 365 ? -24.656 -16.773 -14.766 1.00 10.52 365 SER A CA 1
ATOM 5514 C C . SER A 1 365 ? -25.725 -17.592 -14.055 1.00 11.12 365 SER A C 1
ATOM 5515 O O . SER A 1 365 ? -25.571 -18.816 -13.924 1.00 13.32 365 SER A O 1
ATOM 5523 N N . THR A 1 366 ? -26.799 -16.960 -13.604 1.00 9.39 366 THR A N 1
ATOM 5524 C CA . THR A 1 366 ? -27.798 -17.670 -12.814 1.00 9.79 366 THR A CA 1
ATOM 5525 C C . THR A 1 366 ? -28.673 -18.540 -13.702 1.00 11.13 366 THR A C 1
ATOM 5526 O O . THR A 1 366 ? -28.843 -18.282 -14.901 1.00 12.49 366 THR A O 1
ATOM 5537 N N . THR A 1 367 ? -29.223 -19.593 -13.101 1.00 9.78 367 THR A N 1
ATOM 5538 C CA . THR A 1 367 ? -30.082 -20.512 -13.829 1.00 10.40 367 THR A CA 1
ATOM 5539 C C . THR A 1 367 ? -31.297 -20.872 -12.990 1.00 11.17 367 THR A C 1
ATOM 5540 O O . THR A 1 367 ? -31.213 -21.026 -11.768 1.00 10.85 367 THR A O 1
ATOM 5551 N N . ALA A 1 368 ? -32.430 -20.982 -13.664 1.00 9.95 368 ALA A N 1
ATOM 5552 C CA . ALA A 1 368 ? -33.661 -21.508 -13.079 1.00 10.19 368 ALA A CA 1
ATOM 5553 C C . ALA A 1 368 ? -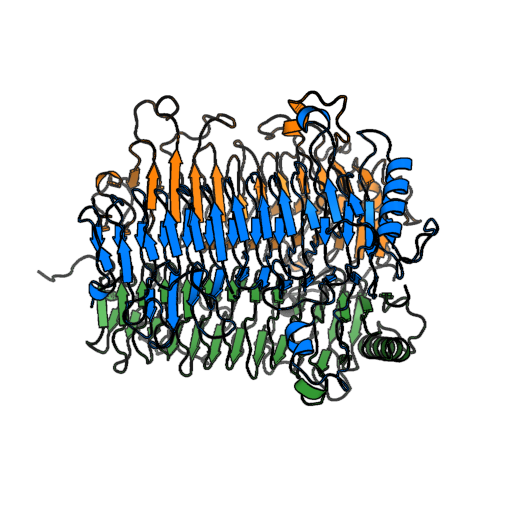34.124 -20.709 -11.862 1.00 11.43 368 ALA A C 1
ATOM 5554 O O . ALA A 1 368 ? -34.766 -21.267 -10.968 1.00 10.67 368 ALA A O 1
ATOM 5561 N N . THR A 1 369 ? -33.822 -19.409 -11.804 1.00 9.03 369 THR A N 1
ATOM 5562 C CA . THR A 1 369 ? -34.402 -18.583 -10.750 1.00 7.61 369 THR A CA 1
ATOM 5563 C C . THR A 1 369 ? -35.898 -18.401 -10.971 1.00 10.07 369 THR A C 1
ATOM 5564 O O . THR A 1 369 ? -36.346 -18.126 -12.079 1.00 10.36 369 THR A O 1
ATOM 5575 N N . ARG A 1 370 ? -36.679 -18.531 -9.907 1.00 8.78 370 ARG A N 1
ATOM 5576 C CA . ARG A 1 370 ? -38.113 -18.283 -9.952 1.00 8.09 370 ARG A CA 1
ATOM 5577 C C . ARG A 1 370 ? -38.415 -16.993 -9.197 1.00 8.66 370 ARG A C 1
ATOM 5578 O O . ARG A 1 370 ? -37.891 -16.774 -8.094 1.00 8.70 370 ARG A O 1
ATOM 5599 N N . VAL A 1 371 ? -39.229 -16.127 -9.799 1.00 8.70 371 VAL A N 1
ATOM 5600 C CA . VAL A 1 371 ? -39.617 -14.838 -9.228 1.00 9.27 371 VAL A CA 1
ATOM 5601 C C . VAL A 1 371 ? -41.128 -14.765 -9.397 1.00 9.57 371 VAL A C 1
ATOM 5602 O O . VAL A 1 371 ? -41.619 -14.487 -10.497 1.00 9.15 371 VAL A O 1
ATOM 5615 N N . LEU A 1 372 ? -41.866 -15.037 -8.312 1.00 8.18 372 LEU A N 1
ATOM 5616 C CA . LEU A 1 372 ? -43.292 -15.372 -8.354 1.00 8.09 372 LEU A CA 1
ATOM 5617 C C . LEU A 1 372 ? -44.025 -14.411 -7.427 1.00 10.05 372 LEU A C 1
ATOM 5618 O O . LEU A 1 372 ? -43.966 -14.552 -6.201 1.00 10.61 372 LEU A O 1
ATOM 5634 N N . HIS A 1 373 ? -44.736 -13.442 -7.996 1.00 9.21 373 HIS A N 1
ATOM 5635 C CA . HIS A 1 373 ? -45.367 -12.401 -7.195 1.00 9.81 373 HIS A CA 1
ATOM 5636 C C . HIS A 1 373 ? -44.375 -11.763 -6.229 1.00 8.70 373 HIS A C 1
ATOM 5637 O O . HIS A 1 373 ? -44.684 -11.503 -5.053 1.00 9.06 373 HIS A O 1
ATOM 5651 N N . SER A 1 374 ? -43.165 -11.527 -6.728 1.00 9.02 374 SER A N 1
ATOM 5652 C CA . SER A 1 374 ? -42.085 -10.966 -5.930 1.00 8.21 374 SER A CA 1
ATOM 5653 C C . SER A 1 374 ? -41.388 -9.821 -6.646 1.00 10.16 374 SER A C 1
ATOM 5654 O O . SER A 1 374 ? -40.258 -9.471 -6.291 1.00 10.75 374 SER A O 1
ATOM 5662 N N A ALA A 1 375 ? -42.014 -9.283 -7.688 1.00 9.86 375 ALA A N 1
ATOM 5663 C CA A ALA A 1 375 ? -41.480 -8.193 -8.491 1.00 9.34 375 ALA A CA 1
ATOM 5664 C C A ALA A 1 375 ? -42.498 -7.925 -9.601 1.00 8.56 375 ALA A C 1
ATOM 5665 O O A ALA A 1 375 ? -42.942 -8.869 -10.271 1.00 9.67 375 ALA A O 1
ATOM 5672 N N . THR A 1 376 ? -42.841 -6.669 -9.837 1.00 10.80 376 THR A N 1
ATOM 5673 C CA . THR A 1 376 ? -43.522 -6.331 -11.073 1.00 7.51 376 THR A CA 1
ATOM 5674 C C . THR A 1 376 ? -42.530 -6.430 -12.225 1.00 12.27 376 THR A C 1
ATOM 5675 O O . THR A 1 376 ? -41.325 -6.570 -12.016 1.00 10.64 376 THR A O 1
ATOM 5686 N N . THR A 1 377 ? -43.038 -6.316 -13.457 1.00 11.20 377 THR A N 1
ATOM 5687 C CA . THR A 1 377 ? -42.141 -6.335 -14.612 1.00 12.81 377 THR A CA 1
ATOM 5688 C C . THR A 1 377 ? -41.087 -5.243 -14.488 1.00 13.19 377 THR A C 1
ATOM 5689 O O . THR A 1 377 ? -39.900 -5.475 -14.757 1.00 14.96 377 THR A O 1
ATOM 5700 N N . ALA A 1 378 ? -41.487 -4.052 -14.048 1.00 12.69 378 ALA A N 1
ATOM 5701 C CA . ALA A 1 378 ? -40.520 -2.970 -13.907 1.00 14.25 378 ALA A CA 1
ATOM 5702 C C . ALA A 1 378 ? -39.472 -3.243 -12.834 1.00 15.89 378 ALA A C 1
ATOM 5703 O O . ALA A 1 378 ? -38.404 -2.623 -12.863 1.00 19.44 378 ALA A O 1
ATOM 5710 N N . GLN A 1 379 ? -39.753 -4.144 -11.891 1.00 10.03 379 GLN A N 1
ATOM 5711 C CA . GLN A 1 379 ? -38.848 -4.451 -10.792 1.00 10.98 379 GLN A CA 1
ATOM 5712 C C . GLN A 1 379 ? -37.945 -5.644 -11.060 1.00 14.48 379 GLN A C 1
ATOM 5713 O O . GLN A 1 379 ? -37.239 -6.074 -10.142 1.00 14.47 379 GLN A O 1
ATOM 5727 N N . LEU A 1 380 ? -37.980 -6.233 -12.250 1.00 10.51 380 LEU A N 1
ATOM 5728 C CA . LEU A 1 380 ? -37.078 -7.317 -12.599 1.00 10.97 380 LEU A CA 1
ATOM 5729 C C . LEU A 1 380 ? -36.126 -6.861 -13.692 1.00 11.44 380 LEU A C 1
ATOM 5730 O O . LEU A 1 380 ? -36.562 -6.327 -14.720 1.00 12.87 380 LEU A O 1
ATOM 5746 N N . ASP A 1 381 ? -34.831 -7.051 -13.450 1.00 11.40 381 ASP A N 1
ATOM 5747 C CA . ASP A 1 381 ? -33.761 -6.851 -14.421 1.00 9.53 381 ASP A CA 1
ATOM 5748 C C . ASP A 1 381 ? -33.077 -8.206 -14.589 1.00 11.26 381 ASP A C 1
ATOM 5749 O O . ASP A 1 381 ? -32.070 -8.510 -13.948 1.00 9.17 381 ASP A O 1
ATOM 5758 N N . ALA A 1 382 ? -33.635 -9.036 -15.455 1.00 10.67 382 ALA A N 1
ATOM 5759 C CA . ALA A 1 382 ? -33.100 -10.366 -15.697 1.00 10.31 382 ALA A CA 1
ATOM 5760 C C . ALA A 1 382 ? -32.051 -10.301 -16.808 1.00 11.66 382 ALA A C 1
ATOM 5761 O O . ALA A 1 382 ? -32.365 -9.890 -17.929 1.00 14.13 382 ALA A O 1
ATOM 5768 N N . LEU A 1 383 ? -30.817 -10.705 -16.507 1.00 10.91 383 LEU A N 1
ATOM 5769 C CA . LEU A 1 383 ? -29.722 -10.669 -17.478 1.00 9.37 383 LEU A CA 1
ATOM 5770 C C . LEU A 1 383 ? -29.499 -12.027 -18.135 1.00 10.01 383 LEU A C 1
ATOM 5771 O O . LEU A 1 383 ? -28.525 -12.207 -18.882 1.00 9.85 383 LEU A O 1
ATOM 5787 N N . THR A 1 384 ? -30.407 -12.974 -17.898 1.00 11.55 384 THR A N 1
ATOM 5788 C CA . THR A 1 384 ? -30.441 -14.253 -18.582 1.00 11.18 384 THR A CA 1
ATOM 5789 C C . THR A 1 384 ? -31.900 -14.628 -18.785 1.00 10.23 384 THR A C 1
ATOM 5790 O O . THR A 1 384 ? -32.743 -14.349 -17.928 1.00 11.96 384 THR A O 1
ATOM 5801 N N . THR A 1 385 ? -32.195 -15.271 -19.921 1.00 11.16 385 THR A N 1
ATOM 5802 C CA . THR A 1 385 ? -33.527 -15.812 -20.133 1.00 11.96 385 THR A CA 1
ATOM 5803 C C . THR A 1 385 ? -33.776 -17.057 -19.297 1.00 11.47 385 THR A C 1
ATOM 5804 O O . THR A 1 385 ? -34.914 -17.525 -19.239 1.00 12.00 385 THR A O 1
ATOM 5815 N N . ASN A 1 386 ? -32.755 -17.602 -18.640 1.00 10.72 386 ASN A N 1
ATOM 5816 C CA . ASN A 1 386 ? -32.906 -18.826 -17.844 1.00 9.08 386 ASN A CA 1
ATOM 5817 C C . ASN A 1 386 ? -33.449 -18.474 -16.457 1.00 12.11 386 ASN A C 1
ATOM 5818 O O . ASN A 1 386 ? -32.747 -18.493 -15.441 1.00 10.97 386 ASN A O 1
ATOM 5829 N N . HIS A 1 387 ? -34.718 -18.083 -16.446 1.00 9.26 387 HIS A N 1
ATOM 5830 C CA . HIS A 1 387 ? -35.455 -17.789 -15.225 1.00 10.89 387 HIS A CA 1
ATOM 5831 C C . HIS A 1 387 ? -36.935 -17.963 -15.531 1.00 9.61 387 HIS A C 1
ATOM 5832 O O . HIS A 1 387 ? -37.334 -18.128 -16.685 1.00 11.20 387 HIS A O 1
ATOM 5846 N N . PHE A 1 388 ? -37.750 -17.957 -14.472 1.00 10.42 388 PHE A N 1
ATOM 5847 C CA . PHE A 1 388 ? -39.206 -18.009 -14.588 1.00 8.18 388 PHE A CA 1
ATOM 5848 C C . PHE A 1 388 ? -39.799 -16.832 -13.834 1.00 11.01 388 PHE A C 1
ATOM 5849 O O . PHE A 1 388 ? -39.562 -16.679 -12.631 1.00 13.08 388 PHE A O 1
ATOM 5866 N N . MET A 1 389 ? -40.577 -16.009 -14.520 1.00 9.67 389 MET A N 1
ATOM 5867 C CA . MET A 1 389 ? -41.205 -14.825 -13.951 1.00 10.48 389 MET A CA 1
ATOM 5868 C C . MET A 1 389 ? -42.716 -15.024 -13.976 1.00 9.72 389 MET A C 1
ATOM 5869 O O . MET A 1 389 ? -43.294 -15.325 -15.035 1.00 12.27 389 MET A O 1
ATOM 5883 N N . VAL A 1 390 ? -43.357 -14.883 -12.824 1.00 8.12 390 VAL A N 1
ATOM 5884 C CA . VAL A 1 390 ? -44.797 -14.681 -12.720 1.00 9.64 390 VAL A CA 1
ATOM 5885 C C . VAL A 1 390 ? -44.934 -13.323 -12.056 1.00 10.25 390 VAL A C 1
ATOM 5886 O O . VAL A 1 390 ? -44.724 -13.185 -10.839 1.00 10.75 390 VAL A O 1
ATOM 5899 N N . ALA A 1 391 ? -45.210 -12.299 -12.855 1.00 11.34 391 ALA A N 1
ATOM 5900 C CA . ALA A 1 391 ? -45.075 -10.932 -12.385 1.00 9.80 391 ALA A CA 1
ATOM 5901 C C . ALA A 1 391 ? -46.089 -10.576 -11.307 1.00 9.27 391 ALA A C 1
ATOM 5902 O O . ALA A 1 391 ? -47.264 -10.958 -11.366 1.00 10.10 391 ALA A O 1
ATOM 5909 N N . THR A 1 392 ? -45.653 -9.792 -10.338 1.00 9.89 392 THR A N 1
ATOM 5910 C CA . THR A 1 392 ? -46.610 -9.059 -9.532 1.00 9.86 392 THR A CA 1
ATOM 5911 C C . THR A 1 392 ? -47.365 -8.107 -10.456 1.00 11.15 392 THR A C 1
ATOM 5912 O O . THR A 1 392 ? -46.731 -7.407 -11.249 1.00 9.75 392 THR A O 1
ATOM 5923 N N . PRO A 1 393 ? -48.700 -8.079 -10.426 1.00 10.14 393 PRO A N 1
ATOM 5924 C CA . PRO A 1 393 ? -49.418 -7.301 -11.444 1.00 10.63 393 PRO A CA 1
ATOM 5925 C C . PRO A 1 393 ? -49.124 -5.808 -11.360 1.00 12.58 393 PRO A C 1
ATOM 5926 O O . PRO A 1 393 ? -48.862 -5.257 -10.287 1.00 12.66 393 PRO A O 1
ATOM 5937 N N . SER A 1 394 ? -49.143 -5.156 -12.530 1.00 12.54 394 SER A N 1
ATOM 5938 C CA . SER A 1 394 ? -48.939 -3.716 -12.625 1.00 13.46 394 SER A CA 1
ATOM 5939 C C . SER A 1 394 ? -49.629 -3.124 -13.851 1.00 16.97 394 SER A C 1
ATOM 5940 O O . SER A 1 394 ? -49.840 -1.905 -13.875 1.00 20.64 394 SER A O 1
ATOM 5948 N N . ALA B 1 2 ? -36.365 -13.954 53.737 1.00 16.02 2 ALA B N 1
ATOM 5949 C CA . ALA B 1 2 ? -37.647 -14.618 53.984 1.00 14.64 2 ALA B CA 1
ATOM 5950 C C . ALA B 1 2 ? -37.461 -16.122 54.041 1.00 14.31 2 ALA B C 1
ATOM 5951 O O . ALA B 1 2 ? -36.542 -16.666 53.413 1.00 16.79 2 ALA B O 1
ATOM 5957 N N . ASP B 1 3 ? -38.358 -16.802 54.756 1.00 13.74 3 ASP B N 1
ATOM 5958 C CA . ASP B 1 3 ? -38.233 -18.244 54.918 1.00 12.64 3 ASP B CA 1
ATOM 5959 C C . ASP B 1 3 ? -38.818 -19.025 53.752 1.00 13.35 3 ASP B C 1
ATOM 5960 O O . ASP B 1 3 ? -38.969 -20.243 53.839 1.00 14.74 3 ASP B O 1
ATOM 5969 N N . THR B 1 4 ? -39.137 -18.347 52.661 1.00 11.00 4 THR B N 1
ATOM 5970 C CA . THR B 1 4 ? -39.658 -18.987 51.464 1.00 10.75 4 THR B CA 1
ATOM 5971 C C . THR B 1 4 ? -38.563 -19.277 50.461 1.00 10.55 4 THR B C 1
ATOM 5972 O O . THR B 1 4 ? -38.868 -19.686 49.327 1.00 11.03 4 THR B O 1
ATOM 5983 N N . VAL B 1 5 ? -37.306 -19.061 50.835 1.00 11.20 5 VAL B N 1
ATOM 5984 C CA . VAL B 1 5 ? -36.154 -19.275 49.968 1.00 8.95 5 VAL B CA 1
ATOM 5985 C C . VAL B 1 5 ? -35.311 -20.375 50.582 1.00 11.63 5 VAL B C 1
ATOM 5986 O O . VAL B 1 5 ? -34.847 -20.246 51.722 1.00 13.19 5 VAL B O 1
ATOM 5999 N N . TYR B 1 6 ? -35.104 -21.448 49.826 1.00 10.44 6 TYR B N 1
ATOM 6000 C CA . TYR B 1 6 ? -34.370 -22.623 50.262 1.00 9.21 6 TYR B CA 1
ATOM 6001 C C . TYR B 1 6 ? -33.248 -22.914 49.276 1.00 9.89 6 TYR B C 1
ATOM 6002 O O . TYR B 1 6 ? -33.385 -22.677 48.073 1.00 12.94 6 TYR B O 1
ATOM 6020 N N . ASP B 1 7 ? -32.137 -23.424 49.795 1.00 11.24 7 ASP B N 1
ATOM 6021 C CA . ASP B 1 7 ? -31.036 -23.974 49.009 1.00 11.37 7 ASP B CA 1
ATOM 6022 C C . ASP B 1 7 ? -30.851 -25.404 49.490 1.00 11.37 7 ASP B C 1
ATOM 6023 O O . ASP B 1 7 ? -30.698 -25.641 50.691 1.00 11.04 7 ASP B O 1
ATOM 6032 N N . VAL B 1 8 ? -30.906 -26.369 48.567 1.00 11.02 8 VAL B N 1
ATOM 6033 C CA . VAL B 1 8 ? -30.894 -27.762 48.986 1.00 11.00 8 VAL B CA 1
ATOM 6034 C C . VAL B 1 8 ? -29.618 -28.136 49.721 1.00 11.18 8 VAL B C 1
ATOM 6035 O O . VAL B 1 8 ? -29.591 -29.161 50.420 1.00 11.93 8 VAL B O 1
ATOM 6048 N N . THR B 1 9 ? -28.531 -27.374 49.532 1.00 10.00 9 THR B N 1
ATOM 6049 C CA . THR B 1 9 ? -27.259 -27.692 50.174 1.00 10.05 9 THR B CA 1
ATOM 6050 C C . THR B 1 9 ? -27.038 -26.965 51.491 1.00 11.83 9 THR B C 1
ATOM 6051 O O . THR B 1 9 ? -26.069 -27.284 52.190 1.00 16.51 9 THR B O 1
ATOM 6062 N N . THR B 1 10 ? -27.883 -25.992 51.851 1.00 11.63 10 THR B N 1
ATOM 6063 C CA . THR B 1 10 ? -27.691 -25.242 53.088 1.00 13.59 10 THR B CA 1
ATOM 6064 C C . THR B 1 10 ? -28.892 -25.267 54.017 1.00 18.30 10 THR B C 1
ATOM 6065 O O . THR B 1 10 ? -28.761 -24.838 55.169 1.00 17.61 10 THR B O 1
ATOM 6076 N N . TRP B 1 11 ? -30.049 -25.749 53.569 1.00 14.18 11 TRP B N 1
ATOM 6077 C CA . TRP B 1 11 ? -31.228 -25.748 54.419 1.00 13.84 11 TRP B CA 1
ATOM 6078 C C . TRP B 1 11 ? -31.001 -26.660 55.618 1.00 19.00 11 TRP B C 1
ATOM 6079 O O . TRP B 1 11 ? -30.690 -27.841 55.460 1.00 18.35 11 TRP B O 1
ATOM 6100 N N . ALA B 1 12 ? -31.182 -26.107 56.824 1.00 18.72 12 ALA B N 1
ATOM 6101 C CA . ALA B 1 12 ? -30.849 -26.836 58.051 1.00 22.90 12 ALA B CA 1
ATOM 6102 C C . ALA B 1 12 ? -31.845 -27.945 58.387 1.00 19.66 12 ALA B C 1
ATOM 6103 O O . ALA B 1 12 ? -31.521 -28.834 59.186 1.00 23.07 12 ALA B O 1
ATOM 6110 N N . GLY B 1 13 ? -33.049 -27.922 57.804 1.00 17.84 13 GLY B N 1
ATOM 6111 C CA . GLY B 1 13 ? -34.031 -28.956 58.063 1.00 18.56 13 GLY B CA 1
ATOM 6112 C C . GLY B 1 13 ? -33.800 -30.276 57.356 1.00 19.97 13 GLY B C 1
ATOM 6113 O O . GLY B 1 13 ? -34.522 -31.237 57.632 1.00 23.41 13 GLY B O 1
ATOM 6117 N N . ALA B 1 14 ? -32.819 -30.352 56.461 1.00 18.78 14 ALA B N 1
ATOM 6118 C CA . ALA B 1 14 ? -32.596 -31.574 55.697 1.00 21.47 14 ALA B CA 1
ATOM 6119 C C . ALA B 1 14 ? -32.014 -32.662 56.589 1.00 20.41 14 ALA B C 1
ATOM 6120 O O . ALA B 1 14 ? -31.051 -32.421 57.320 1.00 24.67 14 ALA B O 1
ATOM 6127 N N . THR B 1 15 ? -32.579 -33.868 56.496 1.00 18.37 15 THR B N 1
ATOM 6128 C CA . THR B 1 15 ? -32.092 -35.038 57.216 1.00 24.89 15 THR B CA 1
ATOM 6129 C C . THR B 1 15 ? -31.399 -36.050 56.310 1.00 23.59 15 THR B C 1
ATOM 6130 O O . THR B 1 15 ? -30.921 -37.085 56.794 1.00 18.83 15 THR B O 1
ATOM 6141 N N . VAL B 1 16 ? -31.324 -35.770 55.011 1.00 16.22 16 VAL B N 1
ATOM 6142 C CA . VAL B 1 16 ? -30.622 -36.582 54.029 1.00 17.07 16 VAL B CA 1
ATOM 6143 C C . VAL B 1 16 ? -29.736 -35.619 53.248 1.00 13.73 16 VAL B C 1
ATOM 6144 O O . VAL B 1 16 ? -30.068 -34.440 53.116 1.00 15.19 16 VAL B O 1
ATOM 6157 N N . SER B 1 17 ? -28.599 -36.116 52.751 1.00 14.22 17 SER B N 1
ATOM 6158 C CA . SER B 1 17 ? -27.739 -35.293 51.894 1.00 13.82 17 SER B CA 1
ATOM 6159 C C . SER B 1 17 ? -28.367 -35.139 50.514 1.00 11.71 17 SER B C 1
ATOM 6160 O O . SER B 1 17 ? -28.809 -36.138 49.929 1.00 13.83 17 SER B O 1
ATOM 6168 N N . PRO B 1 18 ? -28.433 -33.923 49.958 1.00 12.79 18 PRO B N 1
ATOM 6169 C CA . PRO B 1 18 ? -28.953 -33.789 48.593 1.00 12.73 18 PRO B CA 1
ATOM 6170 C C . PRO B 1 18 ? -28.084 -34.460 47.549 1.00 12.09 18 PRO B C 1
ATOM 6171 O O . PRO B 1 18 ? -28.553 -34.724 46.439 1.00 12.82 18 PRO B O 1
ATOM 6182 N N . TYR B 1 19 ? -26.808 -34.688 47.840 1.00 11.27 19 TYR B N 1
ATOM 6183 C CA . TYR B 1 19 ? -25.959 -35.381 46.889 1.00 10.27 19 TYR B CA 1
ATOM 6184 C C . TYR B 1 19 ? -26.323 -36.855 46.835 1.00 12.14 19 TYR B C 1
ATOM 6185 O O . TYR B 1 19 ? -26.216 -37.482 45.775 1.00 13.37 19 TYR B O 1
ATOM 6203 N N . VAL B 1 20 ? -26.797 -37.401 47.956 1.00 13.89 20 VAL B N 1
ATOM 6204 C CA . VAL B 1 20 ? -27.241 -38.787 48.013 1.00 14.16 20 VAL B CA 1
ATOM 6205 C C . VAL B 1 20 ? -28.656 -38.929 47.462 1.00 11.50 20 VAL B C 1
ATOM 6206 O O . VAL B 1 20 ? -28.919 -39.819 46.647 1.00 12.92 20 VAL B O 1
ATOM 6219 N N . ASP B 1 21 ? -29.593 -38.079 47.911 1.00 13.24 21 ASP B N 1
ATOM 6220 C CA . ASP B 1 21 ? -30.963 -38.145 47.386 1.00 11.39 21 ASP B CA 1
ATOM 6221 C C . ASP B 1 21 ? -31.591 -36.750 47.456 1.00 11.18 21 ASP B C 1
ATOM 6222 O O . ASP B 1 21 ? -32.306 -36.416 48.405 1.00 10.98 21 ASP B O 1
ATOM 6231 N N . ILE B 1 22 ? -31.394 -35.980 46.384 1.00 10.30 22 ILE B N 1
ATOM 6232 C CA . ILE B 1 22 ? -32.000 -34.657 46.293 1.00 9.89 22 ILE B CA 1
ATOM 6233 C C . ILE B 1 22 ? -33.520 -34.747 46.238 1.00 10.45 22 ILE B C 1
ATOM 6234 O O . ILE B 1 22 ? -34.226 -33.810 46.625 1.00 10.58 22 ILE B O 1
ATOM 6250 N N . GLY B 1 23 ? -34.055 -35.866 45.775 1.00 10.54 23 GLY B N 1
ATOM 6251 C CA . GLY B 1 23 ? -35.502 -36.025 45.786 1.00 10.23 23 GLY B CA 1
ATOM 6252 C C . GLY B 1 23 ? -36.059 -36.006 47.194 1.00 10.80 23 GLY B C 1
ATOM 6253 O O . GLY B 1 23 ? -37.045 -35.317 47.480 1.00 11.35 23 GLY B O 1
ATOM 6257 N N . ALA B 1 24 ? -35.405 -36.744 48.100 1.00 10.90 24 ALA B N 1
ATOM 6258 C CA . ALA B 1 24 ? -35.790 -36.717 49.507 1.00 10.19 24 ALA B CA 1
ATOM 6259 C C . ALA B 1 24 ? -35.691 -35.307 50.082 1.00 11.29 24 ALA B C 1
ATOM 6260 O O . ALA B 1 24 ? -36.593 -34.847 50.792 1.00 11.86 24 ALA B O 1
ATOM 6267 N N . VAL B 1 25 ? -34.593 -34.603 49.793 1.00 11.29 25 VAL B N 1
ATOM 6268 C CA . VAL B 1 25 ? -34.430 -33.255 50.336 1.00 10.84 25 VAL B CA 1
ATOM 6269 C C . VAL B 1 25 ? -35.540 -32.327 49.837 1.00 12.66 25 VAL B C 1
ATOM 6270 O O . VAL B 1 25 ? -36.128 -31.563 50.615 1.00 11.04 25 VAL B O 1
ATOM 6283 N N . ILE B 1 26 ? -35.845 -32.373 48.533 1.00 11.89 26 ILE B N 1
ATOM 6284 C CA . ILE B 1 26 ? -36.889 -31.503 48.002 1.00 12.97 26 ILE B CA 1
ATOM 6285 C C . ILE B 1 26 ? -38.246 -31.882 48.585 1.00 11.10 26 ILE B C 1
ATOM 6286 O O . ILE B 1 26 ? -39.062 -31.012 48.916 1.00 9.97 26 ILE B O 1
ATOM 6302 N N . ASN B 1 27 ? -38.499 -33.182 48.760 1.00 9.72 27 ASN B N 1
ATOM 6303 C CA . ASN B 1 27 ? -39.738 -33.579 49.417 1.00 11.45 27 ASN B CA 1
ATOM 6304 C C . ASN B 1 27 ? -39.801 -33.038 50.844 1.00 11.81 27 ASN B C 1
ATOM 6305 O O . ASN B 1 27 ? -40.868 -32.623 51.317 1.00 11.47 27 ASN B O 1
ATOM 6316 N N . GLN B 1 28 ? -38.668 -33.032 51.549 1.00 11.24 28 GLN B N 1
ATOM 6317 C CA . GLN B 1 28 ? -38.644 -32.487 52.906 1.00 10.05 28 GLN B CA 1
ATOM 6318 C C . GLN B 1 28 ? -38.901 -30.988 52.898 1.00 10.81 28 GLN B C 1
ATOM 6319 O O . GLN B 1 28 ? -39.608 -30.464 53.763 1.00 12.02 28 GLN B O 1
ATOM 6333 N N . ILE B 1 29 ? -38.350 -30.280 51.919 1.00 11.03 29 ILE B N 1
ATOM 6334 C CA . ILE B 1 29 ? -38.632 -28.852 51.799 1.00 9.72 29 ILE B CA 1
ATOM 6335 C C . ILE B 1 29 ? -40.114 -28.615 51.546 1.00 10.95 29 ILE B C 1
ATOM 6336 O O . ILE B 1 29 ? -40.720 -27.704 52.117 1.00 11.60 29 ILE B O 1
ATOM 6352 N N . ILE B 1 30 ? -40.708 -29.386 50.641 1.00 10.42 30 ILE B N 1
ATOM 6353 C CA . ILE B 1 30 ? -42.126 -29.227 50.347 1.00 10.34 30 ILE B CA 1
ATOM 6354 C C . ILE B 1 30 ? -42.974 -29.454 51.596 1.00 10.04 30 ILE B C 1
ATOM 6355 O O . ILE B 1 30 ? -43.941 -28.721 51.844 1.00 12.24 30 ILE B O 1
ATOM 6371 N N . ALA B 1 31 ? -42.643 -30.478 52.388 1.00 12.87 31 ALA B N 1
ATOM 6372 C CA . ALA B 1 31 ? -43.357 -30.683 53.647 1.00 11.74 31 ALA B CA 1
ATOM 6373 C C . ALA B 1 31 ? -43.213 -29.475 54.565 1.00 12.34 31 ALA B C 1
ATOM 6374 O O . ALA B 1 31 ? -44.169 -29.077 55.242 1.00 12.87 31 ALA B O 1
ATOM 6381 N N . ASP B 1 32 ? -42.023 -28.884 54.610 1.00 10.86 32 ASP B N 1
ATOM 6382 C CA . ASP B 1 32 ? -41.821 -27.684 55.412 1.00 10.51 32 ASP B CA 1
ATOM 6383 C C . ASP B 1 32 ? -42.681 -26.539 54.906 1.00 12.42 32 ASP B C 1
ATOM 6384 O O . ASP B 1 32 ? -43.331 -25.843 55.690 1.00 13.36 32 ASP B O 1
ATOM 6393 N N . ILE B 1 33 ? -42.702 -26.330 53.586 1.00 11.25 33 ILE B N 1
ATOM 6394 C CA . ILE B 1 33 ? -43.562 -25.304 53.018 1.00 12.79 33 ILE B CA 1
ATOM 6395 C C . ILE B 1 33 ? -45.007 -25.523 53.451 1.00 13.19 33 ILE B C 1
ATOM 6396 O O . ILE B 1 33 ? -45.696 -24.592 53.895 1.00 12.15 33 ILE B O 1
ATOM 6412 N N . LYS B 1 34 ? -45.495 -26.759 53.316 1.00 12.18 34 LYS B N 1
ATOM 6413 C CA . LYS B 1 34 ? -46.883 -27.044 53.665 1.00 13.67 34 LYS B CA 1
ATOM 6414 C C . LYS B 1 34 ? -47.149 -26.791 55.147 1.00 12.88 34 LYS B C 1
ATOM 6415 O O . LYS B 1 34 ? -48.269 -26.404 55.513 1.00 15.49 34 LYS B O 1
ATOM 6434 N N . SER B 1 35 ? -46.148 -26.999 56.010 1.00 11.60 35 SER B N 1
ATOM 6435 C CA . SER B 1 35 ? -46.337 -26.747 57.441 1.00 12.51 35 SER B CA 1
ATOM 6436 C C . SER B 1 35 ? -46.449 -25.262 57.756 1.00 15.93 35 SER B C 1
ATOM 6437 O O . SER B 1 35 ? -47.070 -24.894 58.767 1.00 15.31 35 SER B O 1
ATOM 6445 N N . LYS B 1 36 ? -45.824 -24.408 56.937 1.00 13.09 36 LYS B N 1
ATOM 6446 C CA . LYS B 1 36 ? -45.829 -22.965 57.139 1.00 12.18 36 LYS B CA 1
ATOM 6447 C C . LYS B 1 36 ? -46.905 -22.240 56.343 1.00 13.13 36 LYS B C 1
ATOM 6448 O O . LYS B 1 36 ? -47.281 -21.119 56.706 1.00 18.17 36 LYS B O 1
ATOM 6467 N N . GLN B 1 37 ? -47.384 -22.822 55.261 1.00 11.16 37 GLN B N 1
ATOM 6468 C CA . GLN B 1 37 ? -48.328 -22.171 54.353 1.00 12.26 37 GLN B CA 1
ATOM 6469 C C . GLN B 1 37 ? -49.610 -22.996 54.360 1.00 10.46 37 GLN B C 1
ATOM 6470 O O . GLN B 1 37 ? -49.750 -23.952 53.600 1.00 12.44 37 GLN B O 1
ATOM 6484 N N . THR B 1 38 ? -50.562 -22.599 55.207 1.00 13.09 38 THR B N 1
ATOM 6485 C CA . THR B 1 38 ? -51.607 -23.508 55.643 1.00 12.87 38 THR B CA 1
ATOM 6486 C C . THR B 1 38 ? -53.027 -23.088 55.314 1.00 13.99 38 THR B C 1
ATOM 6487 O O . THR B 1 38 ? -53.955 -23.808 55.710 1.00 15.31 38 THR B O 1
ATOM 6498 N N . THR B 1 39 ? -53.249 -21.952 54.643 1.00 13.01 39 THR B N 1
ATOM 6499 C CA . THR B 1 39 ? -54.589 -21.580 54.209 1.00 12.95 39 THR B CA 1
ATOM 6500 C C . THR B 1 39 ? -54.543 -21.097 52.766 1.00 11.97 39 THR B C 1
ATOM 6501 O O . THR B 1 39 ? -53.472 -20.803 52.214 1.00 12.49 39 THR B O 1
ATOM 6512 N N . GLN B 1 40 ? -55.713 -21.039 52.148 1.00 12.43 40 GLN B N 1
ATOM 6513 C CA . GLN B 1 40 ? -55.755 -20.730 50.720 1.00 11.55 40 GLN B CA 1
ATOM 6514 C C . GLN B 1 40 ? -55.308 -19.302 50.414 1.00 11.48 40 GLN B C 1
ATOM 6515 O O . GLN B 1 40 ? -55.002 -19.010 49.247 1.00 11.44 40 GLN B O 1
ATOM 6529 N N . THR B 1 41 ? -55.239 -18.416 51.413 1.00 11.60 41 THR B N 1
ATOM 6530 C CA . THR B 1 41 ? -54.723 -17.066 51.224 1.00 10.34 41 THR B CA 1
ATOM 6531 C C . THR B 1 41 ? -53.304 -16.884 51.756 1.00 11.06 41 THR B C 1
ATOM 6532 O O . THR B 1 41 ? -52.791 -15.761 51.724 1.00 11.93 41 THR B O 1
ATOM 6543 N N . THR B 1 42 ? -52.671 -17.944 52.258 1.00 11.36 42 THR B N 1
ATOM 6544 C CA . THR B 1 42 ? -51.321 -17.857 52.799 1.00 10.58 42 THR B CA 1
ATOM 6545 C C . THR B 1 42 ? -50.378 -18.855 52.132 1.00 9.95 42 THR B C 1
ATOM 6546 O O . THR B 1 42 ? -49.422 -19.333 52.756 1.00 11.40 42 THR B O 1
ATOM 6557 N N . ARG B 1 43 ? -50.597 -19.138 50.847 1.00 9.78 43 ARG B N 1
ATOM 6558 C CA . ARG B 1 43 ? -49.793 -20.099 50.085 1.00 9.08 43 ARG B CA 1
ATOM 6559 C C . ARG B 1 43 ? -49.127 -19.450 48.873 1.00 9.21 43 ARG B C 1
ATOM 6560 O O . ARG B 1 43 ? -49.373 -19.827 47.716 1.00 8.83 43 ARG B O 1
ATOM 6581 N N . PRO B 1 44 ? -48.240 -18.489 49.109 1.00 9.96 44 PRO B N 1
ATOM 6582 C CA . PRO B 1 44 ? -47.555 -17.840 47.979 1.00 9.47 44 PRO B CA 1
ATOM 6583 C C . PRO B 1 44 ? -46.537 -18.730 47.299 1.00 10.76 44 PRO B C 1
ATOM 6584 O O . PRO B 1 44 ? -46.113 -18.416 46.185 1.00 11.29 44 PRO B O 1
ATOM 6595 N N . GLY B 1 45 ? -46.119 -19.815 47.929 1.00 10.54 45 GLY B N 1
ATOM 6596 C CA . GLY B 1 45 ? -45.129 -20.688 47.344 1.00 10.20 45 GLY B CA 1
ATOM 6597 C C . GLY B 1 45 ? -43.734 -20.432 47.877 1.00 10.46 45 GLY B C 1
ATOM 6598 O O . GLY B 1 45 ? -43.537 -19.848 48.947 1.00 10.95 45 GLY B O 1
ATOM 6602 N N . ALA B 1 46 ? -42.737 -20.835 47.082 1.00 7.36 46 ALA B N 1
ATOM 6603 C CA . ALA B 1 46 ? -41.364 -20.841 47.555 1.00 9.05 46 ALA B CA 1
ATOM 6604 C C . ALA B 1 46 ? -40.419 -20.969 46.371 1.00 9.25 46 ALA B C 1
ATOM 6605 O O . ALA B 1 46 ? -40.845 -21.253 45.250 1.00 11.71 46 ALA B O 1
ATOM 6612 N N . VAL B 1 47 ? -39.126 -20.782 46.637 1.00 9.40 47 VAL B N 1
ATOM 6613 C CA . VAL B 1 47 ? -38.076 -21.068 45.668 1.00 8.95 47 VAL B CA 1
ATOM 6614 C C . VAL B 1 47 ? -37.097 -22.048 46.291 1.00 11.02 47 VAL B C 1
ATOM 6615 O O . VAL B 1 47 ? -36.689 -21.883 47.452 1.00 11.08 47 VAL B O 1
ATOM 6628 N N . ILE B 1 48 ? -36.727 -23.064 45.514 1.00 9.67 48 ILE B N 1
ATOM 6629 C CA . ILE B 1 48 ? -35.708 -24.048 45.855 1.00 8.60 48 ILE B CA 1
ATOM 6630 C C . ILE B 1 48 ? -34.577 -23.877 44.855 1.00 10.33 48 ILE B C 1
ATOM 6631 O O . ILE B 1 48 ? -34.756 -24.110 43.649 1.00 11.34 48 ILE B O 1
ATOM 6647 N N . TYR B 1 49 ? -33.411 -23.465 45.348 1.00 10.83 49 TYR B N 1
ATOM 6648 C CA . TYR B 1 49 ? -32.218 -23.282 44.537 1.00 10.35 49 TYR B CA 1
ATOM 6649 C C . TYR B 1 49 ? -31.335 -24.509 44.646 1.00 9.72 49 TYR B C 1
ATOM 6650 O O . TYR B 1 49 ? -31.124 -25.058 45.743 1.00 10.80 49 TYR B O 1
ATOM 6668 N N . ILE B 1 50 ? -30.822 -24.939 43.497 1.00 10.77 50 ILE B N 1
ATOM 6669 C CA . ILE B 1 50 ? -29.889 -26.054 43.421 1.00 10.27 50 ILE B CA 1
ATOM 6670 C C . ILE B 1 50 ? -28.570 -25.493 42.910 1.00 8.92 50 ILE B C 1
ATOM 6671 O O . ILE B 1 50 ? -28.478 -25.143 41.730 1.00 10.10 50 ILE B O 1
ATOM 6687 N N . PRO B 1 51 ? -27.532 -25.389 43.734 1.00 9.18 51 PRO B N 1
ATOM 6688 C CA . PRO B 1 51 ? -26.257 -24.895 43.241 1.00 9.11 51 PRO B CA 1
ATOM 6689 C C . PRO B 1 51 ? -25.610 -25.897 42.307 1.00 11.22 51 PRO B C 1
ATOM 6690 O O . PRO B 1 51 ? -25.997 -27.073 42.259 1.00 10.26 51 PRO B O 1
ATOM 6701 N N . PRO B 1 52 ? -24.588 -25.484 41.570 1.00 8.86 52 PRO B N 1
ATOM 6702 C CA . PRO B 1 52 ? -23.858 -26.461 40.759 1.00 9.58 52 PRO B CA 1
ATOM 6703 C C . PRO B 1 52 ? -23.386 -27.620 41.624 1.00 11.53 52 PRO B C 1
ATOM 6704 O O . PRO B 1 52 ? -22.930 -27.429 42.755 1.00 11.49 52 PRO B O 1
ATOM 6715 N N . GLY B 1 53 ? -23.532 -28.823 41.088 1.00 9.47 53 GLY B N 1
ATOM 6716 C CA . GLY B 1 53 ? -23.131 -30.028 41.787 1.00 8.66 53 GLY B CA 1
ATOM 6717 C C . GLY B 1 53 ? -23.708 -31.239 41.086 1.00 9.85 53 GLY B C 1
ATOM 6718 O O . GLY B 1 53 ? -24.562 -31.130 40.205 1.00 10.20 53 GLY B O 1
ATOM 6722 N N . HIS B 1 54 ? -23.219 -32.413 41.485 1.00 10.59 54 HIS B N 1
ATOM 6723 C CA . HIS B 1 54 ? -23.736 -33.695 41.020 1.00 10.43 54 HIS B CA 1
ATOM 6724 C C . HIS B 1 54 ? -24.613 -34.275 42.124 1.00 10.63 54 HIS B C 1
ATOM 6725 O O . HIS B 1 54 ? -24.112 -34.637 43.196 1.00 12.22 54 HIS B O 1
ATOM 6739 N N . TYR B 1 55 ? -25.903 -34.406 41.859 1.00 10.44 55 TYR B N 1
ATOM 6740 C CA . TYR B 1 55 ? -26.868 -34.857 42.848 1.00 8.52 55 TYR B CA 1
ATOM 6741 C C . TYR B 1 55 ? -27.595 -36.083 42.333 1.00 11.83 55 TYR B C 1
ATOM 6742 O O . TYR B 1 55 ? -28.219 -36.034 41.266 1.00 12.70 55 TYR B O 1
ATOM 6760 N N . ASP B 1 56 ? -27.566 -37.166 43.098 1.00 11.98 56 ASP B N 1
ATOM 6761 C CA . ASP B 1 56 ? -28.420 -38.297 42.782 1.00 11.04 56 ASP B CA 1
ATOM 6762 C C . ASP B 1 56 ? -29.836 -38.040 43.271 1.00 10.45 56 ASP B C 1
ATOM 6763 O O . ASP B 1 56 ? -30.046 -37.513 44.368 1.00 10.64 56 ASP B O 1
ATOM 6772 N N . LEU B 1 57 ? -30.819 -38.432 42.463 1.00 9.85 57 LEU B N 1
ATOM 6773 C CA . LEU B 1 57 ? -32.207 -38.479 42.899 1.00 9.04 57 LEU B CA 1
ATOM 6774 C C . LEU B 1 57 ? -32.618 -39.939 43.003 1.00 10.51 57 LEU B C 1
ATOM 6775 O O . LEU B 1 57 ? -32.601 -40.665 42.002 1.00 12.10 57 LEU B O 1
ATOM 6791 N N . LEU B 1 58 ? -32.960 -40.367 44.217 1.00 10.44 58 LEU B N 1
ATOM 6792 C CA . LEU B 1 58 ? -33.443 -41.729 44.449 1.00 9.94 58 LEU B CA 1
ATOM 6793 C C . LEU B 1 58 ? -34.941 -41.792 44.682 1.00 11.21 58 LEU B C 1
ATOM 6794 O O . LEU B 1 58 ? -35.561 -42.842 44.449 1.00 13.14 58 LEU B O 1
ATOM 6810 N N . THR B 1 59 ? -35.536 -40.701 45.155 1.00 9.00 59 THR B N 1
ATOM 6811 C CA . THR B 1 59 ? -36.949 -40.629 45.475 1.00 10.56 59 THR B CA 1
ATOM 6812 C C . THR B 1 59 ? -37.614 -39.608 44.567 1.00 10.60 59 THR B C 1
ATOM 6813 O O . THR B 1 59 ? -37.173 -38.458 44.495 1.00 12.58 59 THR B O 1
ATOM 6824 N N . ARG B 1 60 ? -38.687 -40.023 43.907 1.00 9.52 60 ARG B N 1
ATOM 6825 C CA . ARG B 1 60 ? -39.491 -39.099 43.129 1.00 9.52 60 ARG B CA 1
ATOM 6826 C C . ARG B 1 60 ? -39.984 -37.945 43.987 1.00 12.52 60 ARG B C 1
ATOM 6827 O O . ARG B 1 60 ? -40.443 -38.130 45.123 1.00 11.86 60 ARG B O 1
ATOM 6848 N N . VAL B 1 61 ? -39.904 -36.749 43.429 1.00 10.05 61 VAL B N 1
ATOM 6849 C CA . VAL B 1 61 ? -40.473 -35.553 44.044 1.00 10.71 61 VAL B CA 1
ATOM 6850 C C . VAL B 1 61 ? -41.917 -35.429 43.597 1.00 10.02 61 VAL B C 1
ATOM 6851 O O . VAL B 1 61 ? -42.200 -35.469 42.396 1.00 10.71 61 VAL B O 1
ATOM 6864 N N . VAL B 1 62 ? -42.834 -35.239 44.545 1.00 10.99 62 VAL B N 1
ATOM 6865 C CA . VAL B 1 62 ? -44.235 -34.968 44.240 1.00 9.93 62 VAL B CA 1
ATOM 6866 C C . VAL B 1 62 ? -44.536 -33.518 44.599 1.00 13.25 62 VAL B C 1
ATOM 6867 O O . VAL B 1 62 ? -44.363 -33.086 45.754 1.00 13.12 62 VAL B O 1
ATOM 6880 N N . ILE B 1 63 ? -44.978 -32.752 43.610 1.00 13.73 63 ILE B N 1
ATOM 6881 C CA . ILE B 1 63 ? -45.308 -31.346 43.794 1.00 11.91 63 ILE B CA 1
ATOM 6882 C C . ILE B 1 63 ? -46.801 -31.205 43.629 1.00 11.44 63 ILE B C 1
ATOM 6883 O O . ILE B 1 63 ? -47.330 -31.460 42.540 1.00 10.34 63 ILE B O 1
ATOM 6899 N N . ASP B 1 64 ? -47.487 -30.766 44.695 1.00 11.47 64 ASP B N 1
ATOM 6900 C CA . ASP B 1 64 ? -48.886 -30.362 44.610 1.00 11.81 64 ASP B CA 1
ATOM 6901 C C . ASP B 1 64 ? -49.056 -28.963 45.188 1.00 12.89 64 ASP B C 1
ATOM 6902 O O . ASP B 1 64 ? -50.134 -28.615 45.696 1.00 13.45 64 ASP B O 1
ATOM 6911 N N . VAL B 1 65 ? -47.996 -28.167 45.127 1.00 10.92 65 VAL B N 1
ATOM 6912 C CA . VAL B 1 65 ? -47.970 -26.796 45.610 1.00 11.72 65 VAL B CA 1
ATOM 6913 C C . VAL B 1 65 ? -47.851 -25.866 44.409 1.00 11.43 65 VAL B C 1
ATOM 6914 O O . VAL B 1 65 ? -46.928 -25.998 43.599 1.00 12.40 65 VAL B O 1
ATOM 6927 N N . SER B 1 66 ? -48.763 -24.919 44.301 1.00 9.50 66 SER B N 1
ATOM 6928 C CA . SER B 1 66 ? -48.657 -23.914 43.249 1.00 9.99 66 SER B CA 1
ATOM 6929 C C . SER B 1 66 ? -47.526 -22.932 43.544 1.00 9.93 66 SER B C 1
ATOM 6930 O O . SER B 1 66 ? -47.139 -22.707 44.694 1.00 10.36 66 SER B O 1
ATOM 6938 N N . PHE B 1 67 ? -47.000 -22.324 42.477 1.00 8.13 67 PHE B N 1
ATOM 6939 C CA . PHE B 1 67 ? -46.008 -21.261 42.587 1.00 10.00 67 PHE B CA 1
ATOM 6940 C C . PHE B 1 67 ? -44.720 -21.736 43.241 1.00 11.26 67 PHE B C 1
ATOM 6941 O O . PHE B 1 67 ? -44.058 -20.983 43.963 1.00 17.29 67 PHE B O 1
ATOM 6958 N N . LEU B 1 68 ? -44.353 -22.988 43.052 1.00 6.77 68 LEU B N 1
ATOM 6959 C CA . LEU B 1 68 ? -43.040 -23.450 43.454 1.00 8.53 68 LEU B CA 1
ATOM 6960 C C . LEU B 1 68 ? -42.093 -23.226 42.290 1.00 8.30 68 LEU B C 1
ATOM 6961 O O . LEU B 1 68 ? -42.391 -23.616 41.156 1.00 9.99 68 LEU B O 1
ATOM 6977 N N . GLN B 1 69 ? -40.960 -22.601 42.577 1.00 8.78 69 GLN B N 1
ATOM 6978 C CA . GLN B 1 69 ? -39.868 -22.453 41.631 1.00 8.37 69 GLN B CA 1
ATOM 6979 C C . GLN B 1 69 ? -38.714 -23.337 42.082 1.00 11.16 69 GLN B C 1
ATOM 6980 O O . GLN B 1 69 ? -38.297 -23.285 43.246 1.00 10.03 69 GLN B O 1
ATOM 6994 N N . ILE B 1 70 ? -38.208 -24.150 41.170 1.00 9.15 70 ILE B N 1
ATOM 6995 C CA . ILE B 1 70 ? -36.991 -24.917 41.382 1.00 8.21 70 ILE B CA 1
ATOM 6996 C C . ILE B 1 70 ? -36.027 -24.457 40.317 1.00 8.12 70 ILE B C 1
ATOM 6997 O O . ILE B 1 70 ? -36.335 -24.553 39.113 1.00 9.08 70 ILE B O 1
ATOM 7013 N N . LYS B 1 71 ? -34.895 -23.904 40.749 1.00 8.89 71 LYS B N 1
ATOM 7014 C CA . LYS B 1 71 ? -33.989 -23.193 39.857 1.00 10.14 71 LYS B CA 1
ATOM 7015 C C . LYS B 1 71 ? -32.555 -23.583 40.138 1.00 11.03 71 LYS B C 1
ATOM 7016 O O . LYS B 1 71 ? -32.179 -23.814 41.294 1.00 11.19 71 LYS B O 1
ATOM 7035 N N . GLY B 1 72 ? -31.746 -23.636 39.082 1.00 7.98 72 GLY B N 1
ATOM 7036 C CA . GLY B 1 72 ? -30.326 -23.855 39.222 1.00 11.20 72 GLY B CA 1
ATOM 7037 C C . GLY B 1 72 ? -29.482 -22.864 38.438 1.00 9.79 72 GLY B C 1
ATOM 7038 O O . GLY B 1 72 ? -29.899 -21.750 38.133 1.00 10.53 72 GLY B O 1
ATOM 7043 N N . ALA B 1 73 ? -28.265 -23.316 38.103 1.00 9.82 73 ALA B N 1
ATOM 7044 C CA . ALA B 1 73 ? -27.238 -22.476 37.512 1.00 11.47 73 ALA B CA 1
ATOM 7045 C C . ALA B 1 73 ? -27.063 -22.677 36.015 1.00 17.12 73 ALA B C 1
ATOM 7046 O O . ALA B 1 73 ? -26.141 -22.093 35.435 1.00 23.69 73 ALA B O 1
ATOM 7053 N N . GLY B 1 74 ? -27.903 -23.468 35.374 1.00 9.22 74 GLY B N 1
ATOM 7054 C CA . GLY B 1 74 ? -27.792 -23.633 33.933 1.00 11.61 74 GLY B CA 1
ATOM 7055 C C . GLY B 1 74 ? -28.187 -25.020 33.475 1.00 10.85 74 GLY B C 1
ATOM 7056 O O . GLY B 1 74 ? -28.451 -25.939 34.257 1.00 9.71 74 GLY B O 1
ATOM 7060 N N . HIS B 1 75 ? -28.201 -25.168 32.146 1.00 9.88 75 HIS B N 1
ATOM 7061 C CA . HIS B 1 75 ? -28.718 -26.374 31.523 1.00 8.76 75 HIS B CA 1
ATOM 7062 C C . HIS B 1 75 ? -27.743 -27.545 31.595 1.00 9.02 75 HIS B C 1
ATOM 7063 O O . HIS B 1 75 ? -28.187 -28.687 31.518 1.00 8.40 75 HIS B O 1
ATOM 7077 N N . GLY B 1 76 ? -26.437 -27.289 31.697 1.00 8.35 76 GLY B N 1
ATOM 7078 C CA . GLY B 1 76 ? -25.465 -28.326 32.040 1.00 10.07 76 GLY B CA 1
ATOM 7079 C C . GLY B 1 76 ? -25.246 -29.423 31.014 1.00 10.09 76 GLY B C 1
ATOM 7080 O O . GLY B 1 76 ? -24.725 -30.484 31.363 1.00 9.98 76 GLY B O 1
ATOM 7084 N N . PHE B 1 77 ? -25.600 -29.208 29.757 1.00 9.29 77 PHE B N 1
ATOM 7085 C CA . PHE B 1 77 ? -25.591 -30.296 28.791 1.00 8.45 77 PHE B CA 1
ATOM 7086 C C . PHE B 1 77 ? -24.166 -30.719 28.440 1.00 8.28 77 PHE B C 1
ATOM 7087 O O . PHE B 1 77 ? -23.279 -29.886 28.229 1.00 9.05 77 PHE B O 1
ATOM 7104 N N . LEU B 1 78 ? -23.978 -32.036 28.327 1.00 9.35 78 LEU B N 1
ATOM 7105 C CA . LEU B 1 78 ? -22.825 -32.671 27.703 1.00 8.03 78 LEU B CA 1
ATOM 7106 C C . LEU B 1 78 ? -23.406 -33.815 26.888 1.00 10.78 78 LEU B C 1
ATOM 7107 O O . LEU B 1 78 ? -24.333 -34.488 27.346 1.00 10.46 78 LEU B O 1
ATOM 7123 N N . SER B 1 79 ? -22.868 -34.027 25.686 1.00 8.87 79 SER B N 1
ATOM 7124 C CA . SER B 1 79 ? -23.392 -35.058 24.792 1.00 10.07 79 SER B CA 1
ATOM 7125 C C . SER B 1 79 ? -22.896 -36.409 25.290 1.00 11.55 79 SER B C 1
ATOM 7126 O O . SER B 1 79 ? -21.754 -36.806 25.028 1.00 12.08 79 SER B O 1
ATOM 7134 N N . GLU B 1 80 ? -23.749 -37.110 26.029 1.00 10.80 80 GLU B N 1
ATOM 7135 C CA . GLU B 1 80 ? -23.419 -38.454 26.483 1.00 7.84 80 GLU B CA 1
ATOM 7136 C C . GLU B 1 80 ? -23.403 -39.429 25.322 1.00 11.64 80 GLU B C 1
ATOM 7137 O O . GLU B 1 80 ? -22.693 -40.443 25.364 1.00 11.88 80 GLU B O 1
ATOM 7149 N N . ALA B 1 81 ? -24.154 -39.138 24.272 1.00 11.59 81 ALA B N 1
ATOM 7150 C CA . ALA B 1 81 ? -24.104 -39.988 23.095 1.00 12.15 81 ALA B CA 1
ATOM 7151 C C . ALA B 1 81 ? -22.702 -39.993 22.499 1.00 12.10 81 ALA B C 1
ATOM 7152 O O . ALA B 1 81 ? -22.180 -41.057 22.146 1.00 12.81 81 ALA B O 1
ATOM 7159 N N . ILE B 1 82 ? -22.082 -38.813 22.365 1.00 10.65 82 ILE B N 1
ATOM 7160 C CA . ILE B 1 82 ? -20.725 -38.743 21.828 1.00 14.19 82 ILE B CA 1
ATOM 7161 C C . ILE B 1 82 ? -19.737 -39.360 22.810 1.00 12.58 82 ILE B C 1
ATOM 7162 O O . ILE B 1 82 ? -18.856 -40.130 22.417 1.00 13.58 82 ILE B O 1
ATOM 7178 N N . ARG B 1 83 ? -19.896 -39.078 24.101 1.00 10.96 83 ARG B N 1
ATOM 7179 C CA . ARG B 1 83 ? -19.054 -39.707 25.116 1.00 10.92 83 ARG B CA 1
ATOM 7180 C C . ARG B 1 83 ? -19.054 -41.223 24.962 1.00 12.41 83 ARG B C 1
ATOM 7181 O O . ARG B 1 83 ? -18.004 -41.879 24.992 1.00 12.49 83 ARG B O 1
ATOM 7202 N N . ASP B 1 84 ? -20.231 -41.802 24.803 1.00 11.02 84 ASP B N 1
ATOM 7203 C CA . ASP B 1 84 ? -20.367 -43.248 24.795 1.00 13.17 84 ASP B CA 1
ATOM 7204 C C . ASP B 1 84 ? -19.812 -43.907 23.538 1.00 18.13 84 ASP B C 1
ATOM 7205 O O . ASP B 1 84 ? -19.737 -45.137 23.505 1.00 23.52 84 ASP B O 1
ATOM 7214 N N . GLU B 1 85 ? -19.467 -43.148 22.501 1.00 13.27 85 GLU B N 1
ATOM 7215 C CA . GLU B 1 85 ? -18.811 -43.688 21.313 1.00 14.81 85 GLU B CA 1
ATOM 7216 C C . GLU B 1 85 ? -17.377 -43.187 21.170 1.00 20.18 85 GLU B C 1
ATOM 7217 O O . GLU B 1 85 ? -16.784 -43.324 20.096 1.00 24.29 85 GLU B O 1
ATOM 7229 N N . SER B 1 86 ? -16.809 -42.619 22.237 1.00 14.92 86 SER B N 1
ATOM 7230 C CA . SER B 1 86 ? -15.485 -42.020 22.234 1.00 16.05 86 SER B CA 1
ATOM 7231 C C . SER B 1 86 ? -14.594 -42.740 23.233 1.00 16.91 86 SER B C 1
ATOM 7232 O O . SER B 1 86 ? -15.062 -43.497 24.086 1.00 17.35 86 SER B O 1
ATOM 7241 N N . GLN B 1 87 ? -13.296 -42.463 23.130 1.00 15.99 87 GLN B N 1
ATOM 7242 C CA . GLN B 1 87 ? -12.311 -42.913 24.104 1.00 16.59 87 GLN B CA 1
ATOM 7243 C C . GLN B 1 87 ? -12.098 -41.748 25.061 1.00 16.47 87 GLN B C 1
ATOM 7244 O O . GLN B 1 87 ? -11.474 -40.747 24.694 1.00 20.26 87 GLN B O 1
ATOM 7258 N N . THR B 1 88 ? -12.637 -41.863 26.273 1.00 14.82 88 THR B N 1
ATOM 7259 C CA . THR B 1 88 ? -12.781 -40.715 27.163 1.00 16.83 88 THR B CA 1
ATOM 7260 C C . THR B 1 88 ? -11.807 -40.702 28.333 1.00 19.28 88 THR B C 1
ATOM 7261 O O . THR B 1 88 ? -11.985 -39.906 29.261 1.00 14.57 88 THR B O 1
ATOM 7272 N N . GLY B 1 89 ? -10.761 -41.526 28.310 1.00 18.51 89 GLY B N 1
ATOM 7273 C CA . GLY B 1 89 ? -9.870 -41.578 29.458 1.00 17.10 89 GLY B CA 1
ATOM 7274 C C . GLY B 1 89 ? -9.227 -40.247 29.791 1.00 16.86 89 GLY B C 1
ATOM 7275 O O . GLY B 1 89 ? -8.941 -39.970 30.960 1.00 20.09 89 GLY B O 1
ATOM 7279 N N . SER B 1 90 ? -8.980 -39.415 28.781 1.00 15.59 90 SER B N 1
ATOM 7280 C CA . SER B 1 90 ? -8.370 -38.104 28.958 1.00 14.21 90 SER B CA 1
ATOM 7281 C C . SER B 1 90 ? -9.372 -36.952 28.858 1.00 13.22 90 SER B C 1
ATOM 7282 O O . SER B 1 90 ? -8.957 -35.783 28.889 1.00 15.38 90 SER B O 1
ATOM 7290 N N . TRP B 1 91 ? -10.670 -37.248 28.751 1.00 14.28 91 TRP B N 1
ATOM 7291 C CA . TRP B 1 91 ? -11.659 -36.176 28.778 1.00 12.09 91 TRP B CA 1
ATOM 7292 C C . TRP B 1 91 ? -11.599 -35.437 30.112 1.00 14.29 91 TRP B C 1
ATOM 7293 O O . TRP B 1 91 ? -11.501 -36.047 31.184 1.00 14.10 91 TRP B O 1
ATOM 7314 N N . VAL B 1 92 ? -11.671 -34.105 30.038 1.00 13.22 92 VAL B N 1
ATOM 7315 C CA . VAL B 1 92 ? -11.637 -33.292 31.247 1.00 10.57 92 VAL B CA 1
ATOM 7316 C C . VAL B 1 92 ? -12.887 -33.542 32.082 1.00 12.96 92 VAL B C 1
ATOM 7317 O O . VAL B 1 92 ? -12.822 -33.594 33.317 1.00 12.77 92 VAL B O 1
ATOM 7330 N N . GLU B 1 93 ? -14.042 -33.695 31.430 1.00 13.11 93 GLU B N 1
ATOM 7331 C CA . GLU B 1 93 ? -15.269 -34.080 32.118 1.00 11.97 93 GLU B CA 1
ATOM 7332 C C . GLU B 1 93 ? -16.010 -35.110 31.283 1.00 12.13 93 GLU B C 1
ATOM 7333 O O . GLU B 1 93 ? -15.981 -35.073 30.050 1.00 12.34 93 GLU B O 1
ATOM 7345 N N . THR B 1 94 ? -16.685 -36.033 31.972 1.00 10.58 94 THR B N 1
ATOM 7346 C CA . THR B 1 94 ? -17.467 -37.061 31.304 1.00 11.67 94 THR B CA 1
ATOM 7347 C C . THR B 1 94 ? -18.935 -37.041 31.697 1.00 13.44 94 THR B C 1
ATOM 7348 O O . THR B 1 94 ? -19.698 -37.884 31.216 1.00 14.62 94 THR B O 1
ATOM 7359 N N . LEU B 1 95 ? -19.351 -36.105 32.548 1.00 10.54 95 LEU B N 1
ATOM 7360 C CA . LEU B 1 95 ? -20.730 -36.040 32.994 1.00 13.09 95 LEU B CA 1
ATOM 7361 C C . LEU B 1 95 ? -21.326 -34.686 32.655 1.00 10.71 95 LEU B C 1
ATOM 7362 O O . LEU B 1 95 ? -20.628 -33.658 32.710 1.00 9.89 95 LEU B O 1
ATOM 7378 N N . PRO B 1 96 ? -22.625 -34.641 32.326 1.00 9.05 96 PRO B N 1
ATOM 7379 C CA . PRO B 1 96 ? -23.316 -33.347 32.355 1.00 10.50 96 PRO B CA 1
ATOM 7380 C C . PRO B 1 96 ? -23.133 -32.677 33.707 1.00 11.67 96 PRO B C 1
ATOM 7381 O O . PRO B 1 96 ? -22.848 -33.340 34.714 1.00 10.51 96 PRO B O 1
ATOM 7392 N N . GLY B 1 97 ? -23.332 -31.362 33.754 1.00 10.36 97 GLY B N 1
ATOM 7393 C CA . GLY B 1 97 ? -22.964 -30.596 34.923 1.00 10.46 97 GLY B CA 1
ATOM 7394 C C . GLY B 1 97 ? -23.945 -29.498 35.261 1.00 9.33 97 GLY B C 1
ATOM 7395 O O . GLY B 1 97 ? -25.163 -29.673 35.117 1.00 9.80 97 GLY B O 1
ATOM 7399 N N . ALA B 1 98 ? -23.411 -28.378 35.723 1.00 8.50 98 ALA B N 1
ATOM 7400 C CA . ALA B 1 98 ? -24.193 -27.287 36.301 1.00 8.38 98 ALA B CA 1
ATOM 7401 C C . ALA B 1 98 ? -24.961 -27.851 37.490 1.00 9.39 98 ALA B C 1
ATOM 7402 O O . ALA B 1 98 ? -24.370 -28.573 38.317 1.00 10.97 98 ALA B O 1
ATOM 7409 N N . SER B 1 99 ? -26.250 -27.568 37.622 1.00 8.53 99 SER B N 1
ATOM 7410 C CA . SER B 1 99 ? -27.062 -28.078 38.723 1.00 7.97 99 SER B CA 1
ATOM 7411 C C . SER B 1 99 ? -27.635 -29.389 38.213 1.00 9.59 99 SER B C 1
ATOM 7412 O O . SER B 1 99 ? -28.663 -29.424 37.551 1.00 10.53 99 SER B O 1
ATOM 7420 N N . HIS B 1 100 ? -26.924 -30.477 38.466 1.00 9.02 100 HIS B N 1
ATOM 7421 C CA . HIS B 1 100 ? -27.061 -31.713 37.703 1.00 8.54 100 HIS B CA 1
ATOM 7422 C C . HIS B 1 100 ? -27.738 -32.782 38.549 1.00 11.05 100 HIS B C 1
ATOM 7423 O O . HIS B 1 100 ? -27.145 -33.307 39.504 1.00 10.94 100 HIS B O 1
ATOM 7437 N N . ILE B 1 101 ? -28.954 -33.151 38.175 1.00 8.46 101 ILE B N 1
ATOM 7438 C CA . ILE B 1 101 ? -29.692 -34.210 38.847 1.00 10.20 101 ILE B CA 1
ATOM 7439 C C . ILE B 1 101 ? -29.549 -35.476 38.025 1.00 11.81 101 ILE B C 1
ATOM 7440 O O . ILE B 1 101 ? -29.943 -35.528 36.847 1.00 11.05 101 ILE B O 1
ATOM 7456 N N . ARG B 1 102 ? -28.978 -36.490 38.653 1.00 10.74 102 ARG B N 1
ATOM 7457 C CA . ARG B 1 102 ? -28.881 -37.826 38.077 1.00 10.08 102 ARG B CA 1
ATOM 7458 C C . ARG B 1 102 ? -30.117 -38.594 38.518 1.00 10.09 102 ARG B C 1
ATOM 7459 O O . ARG B 1 102 ? -30.309 -38.883 39.713 1.00 9.84 102 ARG B O 1
ATOM 7480 N N . VAL B 1 103 ? -30.970 -38.906 37.555 1.00 8.60 103 VAL B N 1
ATOM 7481 C CA . VAL B 1 103 ? -32.260 -39.510 37.830 1.00 11.15 103 VAL B CA 1
ATOM 7482 C C . VAL B 1 103 ? -31.983 -40.992 38.044 1.00 9.05 103 VAL B C 1
ATOM 7483 O O . VAL B 1 103 ? -31.670 -41.712 37.099 1.00 12.41 103 VAL B O 1
ATOM 7496 N N . ARG B 1 104 ? -32.079 -41.439 39.297 1.00 9.95 104 ARG B N 1
ATOM 7497 C CA . ARG B 1 104 ? -31.704 -42.809 39.694 1.00 12.82 104 ARG B CA 1
ATOM 7498 C C . ARG B 1 104 ? -32.720 -43.399 40.666 1.00 10.76 104 ARG B C 1
ATOM 7499 O O . ARG B 1 104 ? -32.360 -44.009 41.677 1.00 12.80 104 ARG B O 1
ATOM 7520 N N . ASN B 1 105 ? -34.014 -43.252 40.366 1.00 11.63 105 ASN B N 1
ATOM 7521 C CA . ASN B 1 105 ? -35.055 -43.721 41.270 1.00 11.86 105 ASN B CA 1
ATOM 7522 C C . ASN B 1 105 ? -34.831 -45.153 41.724 1.00 14.15 105 ASN B C 1
ATOM 7523 O O . ASN B 1 105 ? -34.482 -46.031 40.931 1.00 12.65 105 ASN B O 1
ATOM 7534 N N . ASN B 1 106 ? -35.085 -45.378 43.014 1.00 13.32 106 ASN B N 1
ATOM 7535 C CA . ASN B 1 106 ? -35.148 -46.718 43.579 1.00 14.30 106 ASN B CA 1
ATOM 7536 C C . ASN B 1 106 ? -36.451 -46.933 44.336 1.00 16.65 106 ASN B C 1
ATOM 7537 O O . ASN B 1 106 ? -36.550 -47.878 45.136 1.00 17.42 106 ASN B O 1
ATOM 7548 N N . ASP B 1 107 ? -37.457 -46.089 44.084 1.00 13.00 107 ASP B N 1
ATOM 7549 C CA . ASP B 1 107 ? -38.709 -46.078 44.824 1.00 12.87 107 ASP B CA 1
ATOM 7550 C C . ASP B 1 107 ? -39.872 -46.701 44.066 1.00 14.27 107 ASP B C 1
ATOM 7551 O O . ASP B 1 107 ? -41.012 -46.638 44.546 1.00 16.33 107 ASP B O 1
ATOM 7560 N N . GLY B 1 108 ? -39.613 -47.302 42.914 1.00 15.33 108 GLY B N 1
ATOM 7561 C CA . GLY B 1 108 ? -40.647 -47.922 42.128 1.00 15.56 108 GLY B CA 1
ATOM 7562 C C . GLY B 1 108 ? -41.312 -47.002 41.134 1.00 15.54 108 GLY B C 1
ATOM 7563 O O . GLY B 1 108 ? -42.282 -47.413 40.484 1.00 16.07 108 GLY B O 1
ATOM 7567 N N . HIS B 1 109 ? -40.829 -45.765 41.001 1.00 13.25 109 HIS B N 1
ATOM 7568 C CA . HIS B 1 109 ? -41.378 -44.804 40.065 1.00 12.51 109 HIS B CA 1
ATOM 7569 C C . HIS B 1 109 ? -40.331 -44.422 39.027 1.00 12.94 109 HIS B C 1
ATOM 7570 O O . HIS B 1 109 ? -39.126 -44.553 39.251 1.00 16.67 109 HIS B O 1
ATOM 7584 N N A ASN B 1 110 ? -40.819 -43.947 37.873 0.52 13.00 110 ASN B N 1
ATOM 7585 N N B ASN B 1 110 ? -40.801 -43.940 37.873 0.48 12.98 110 ASN B N 1
ATOM 7586 C CA A ASN B 1 110 ? -39.973 -43.623 36.731 0.52 13.14 110 ASN B CA 1
ATOM 7587 C CA B ASN B 1 110 ? -39.906 -43.618 36.773 0.48 13.16 110 ASN B CA 1
ATOM 7588 C C A ASN B 1 110 ? -39.641 -42.139 36.627 0.52 11.81 110 ASN B C 1
ATOM 7589 C C B ASN B 1 110 ? -39.689 -42.130 36.567 0.48 11.77 110 ASN B C 1
ATOM 7590 O O A ASN B 1 110 ? -38.668 -41.791 35.955 0.52 11.65 110 ASN B O 1
ATOM 7591 O O B ASN B 1 110 ? -38.847 -41.764 35.747 0.48 11.90 110 ASN B O 1
ATOM 7612 N N . GLU B 1 111 ? -40.411 -41.276 37.279 1.00 10.93 111 GLU B N 1
ATOM 7613 C CA . GLU B 1 111 ? -40.264 -39.833 37.136 1.00 12.32 111 GLU B CA 1
ATOM 7614 C C . GLU B 1 111 ? -39.375 -39.262 38.227 1.00 10.59 111 GLU B C 1
ATOM 7615 O O . GLU B 1 111 ? -39.480 -39.644 39.397 1.00 11.09 111 GLU B O 1
ATOM 7628 N N . ALA B 1 112 ? -38.532 -38.302 37.853 1.00 10.86 112 ALA B N 1
ATOM 7629 C CA . ALA B 1 112 ? -37.846 -37.514 38.871 1.00 9.75 112 ALA B CA 1
ATOM 7630 C C . ALA B 1 112 ? -38.820 -36.570 39.572 1.00 12.29 112 ALA B C 1
ATOM 7631 O O . ALA B 1 112 ? -38.815 -36.461 40.808 1.00 11.14 112 ALA B O 1
ATOM 7638 N N . PHE B 1 113 ? -39.668 -35.881 38.799 1.00 9.57 113 PHE B N 1
ATOM 7639 C CA . PHE B 1 113 ? -40.653 -34.946 39.322 1.00 9.70 113 PHE B CA 1
ATOM 7640 C C . PHE B 1 113 ? -42.025 -35.318 38.795 1.00 12.80 113 PHE B C 1
ATOM 7641 O O . PHE B 1 113 ? -42.222 -35.420 37.584 1.00 11.72 113 PHE B O 1
ATOM 7658 N N . LEU B 1 114 ? -42.971 -35.503 39.705 1.00 11.46 114 LEU B N 1
ATOM 7659 C CA . LEU B 1 114 ? -44.380 -35.693 39.388 1.00 7.61 114 LEU B CA 1
ATOM 7660 C C . LEU B 1 114 ? -45.109 -34.488 39.964 1.00 10.40 114 LEU B C 1
ATOM 7661 O O . LEU B 1 114 ? -45.049 -34.242 41.173 1.00 12.45 114 LEU B O 1
ATOM 7677 N N . VAL B 1 115 ? -45.771 -33.729 39.105 1.00 10.44 115 VAL B N 1
ATOM 7678 C CA . VAL B 1 115 ? -46.525 -32.548 39.506 1.00 9.52 115 VAL B CA 1
ATOM 7679 C C . VAL B 1 115 ? -47.994 -32.933 39.389 1.00 9.81 115 VAL B C 1
ATOM 7680 O O . VAL B 1 115 ? -48.507 -33.095 38.276 1.00 11.87 115 VAL B O 1
ATOM 7693 N N . SER B 1 116 ? -48.666 -33.142 40.522 1.00 10.40 116 SER B N 1
ATOM 7694 C CA . SER B 1 116 ? -49.996 -33.726 40.492 1.00 12.00 116 SER B CA 1
ATOM 7695 C C . SER B 1 116 ? -50.773 -33.374 41.744 1.00 10.41 116 SER B C 1
ATOM 7696 O O . SER B 1 116 ? -50.286 -33.564 42.861 1.00 12.42 116 SER B O 1
ATOM 7704 N N . ARG B 1 117 ? -51.990 -32.881 41.531 1.00 10.10 117 ARG B N 1
ATOM 7705 C CA . ARG B 1 117 ? -52.974 -32.648 42.574 1.00 10.71 117 ARG B CA 1
ATOM 7706 C C . ARG B 1 117 ? -54.202 -33.443 42.177 1.00 14.33 117 ARG B C 1
ATOM 7707 O O . ARG B 1 117 ? -54.747 -33.246 41.084 1.00 14.84 117 ARG B O 1
ATOM 7728 N N . THR B 1 118 ? -54.613 -34.355 43.047 1.00 12.37 118 THR B N 1
ATOM 7729 C CA . THR B 1 118 ? -55.723 -35.229 42.727 1.00 12.86 118 THR B CA 1
ATOM 7730 C C . THR B 1 118 ? -57.034 -34.537 43.054 1.00 14.58 118 THR B C 1
ATOM 7731 O O . THR B 1 118 ? -57.092 -33.560 43.805 1.00 20.50 118 THR B O 1
ATOM 7742 N N A GLY B 1 119 ? -58.092 -35.010 42.437 0.58 19.78 119 GLY B N 1
ATOM 7743 N N B GLY B 1 119 ? -58.106 -35.097 42.517 0.42 19.97 119 GLY B N 1
ATOM 7744 C CA A GLY B 1 119 ? -59.375 -34.430 42.755 0.58 25.63 119 GLY B CA 1
ATOM 7745 C CA B GLY B 1 119 ? -59.434 -34.576 42.754 0.42 24.74 119 GLY B CA 1
ATOM 7746 C C A GLY B 1 119 ? -59.684 -33.185 41.939 0.58 22.16 119 GLY B C 1
ATOM 7747 C C B GLY B 1 119 ? -59.911 -33.740 41.586 0.42 22.90 119 GLY B C 1
ATOM 7748 O O A GLY B 1 119 ? -58.804 -32.463 41.459 0.58 17.50 119 GLY B O 1
ATOM 7749 O O B GLY B 1 119 ? -59.354 -33.782 40.487 0.42 16.88 119 GLY B O 1
ATOM 7756 N N . ALA B 1 120 ? -60.968 -32.924 41.849 1.00 18.66 120 ALA B N 1
ATOM 7757 C CA . ALA B 1 120 ? -61.534 -32.171 40.750 1.00 16.07 120 ALA B CA 1
ATOM 7758 C C . ALA B 1 120 ? -61.023 -30.744 40.753 1.00 14.40 120 ALA B C 1
ATOM 7759 O O . ALA B 1 120 ? -61.152 -30.054 41.764 1.00 14.69 120 ALA B O 1
ATOM 7767 N N . PRO B 1 121 ? -60.481 -30.258 39.645 1.00 12.59 121 PRO B N 1
ATOM 7768 C CA . PRO B 1 121 ? -60.022 -28.857 39.595 1.00 13.21 121 PRO B CA 1
ATOM 7769 C C . PRO B 1 121 ? -61.064 -27.832 40.003 1.00 15.60 121 PRO B C 1
ATOM 7770 O O . PRO B 1 121 ? -60.719 -26.799 40.595 1.00 14.23 121 PRO B O 1
ATOM 7781 N N . ALA B 1 122 ? -62.334 -28.055 39.687 1.00 13.80 122 ALA B N 1
ATOM 7782 C CA . ALA B 1 122 ? -63.334 -27.078 40.097 1.00 16.98 122 ALA B CA 1
ATOM 7783 C C . ALA B 1 122 ? -63.468 -26.997 41.611 1.00 18.61 122 ALA B C 1
ATOM 7784 O O . ALA B 1 122 ? -63.912 -25.965 42.127 1.00 17.08 122 ALA B O 1
ATOM 7791 N N . THR B 1 123 ? -63.114 -28.073 42.323 1.00 14.34 123 THR B N 1
ATOM 7792 C CA . THR B 1 123 ? -63.284 -28.175 43.768 1.00 14.69 123 THR B CA 1
ATOM 7793 C C . THR B 1 123 ? -62.029 -27.763 44.525 1.00 13.75 123 THR B C 1
ATOM 7794 O O . THR B 1 123 ? -62.112 -27.067 45.543 1.00 13.72 123 THR B O 1
ATOM 7805 N N . VAL B 1 124 ? -60.860 -28.206 44.061 1.00 14.97 124 VAL B N 1
ATOM 7806 C CA . VAL B 1 124 ? -59.607 -27.985 44.778 1.00 14.14 124 VAL B CA 1
ATOM 7807 C C . VAL B 1 124 ? -58.685 -26.983 44.116 1.00 12.02 124 VAL B C 1
ATOM 7808 O O . VAL B 1 124 ? -57.659 -26.643 44.719 1.00 12.78 124 VAL B O 1
ATOM 7821 N N . GLY B 1 125 ? -58.997 -26.510 42.920 1.00 12.10 125 GLY B N 1
ATOM 7822 C CA . GLY B 1 125 ? -58.125 -25.620 42.159 1.00 12.19 125 GLY B CA 1
ATOM 7823 C C . GLY B 1 125 ? -57.123 -26.381 41.318 1.00 12.14 125 GLY B C 1
ATOM 7824 O O . GLY B 1 125 ? -56.742 -27.513 41.615 1.00 13.50 125 GLY B O 1
ATOM 7828 N N . ARG B 1 126 ? -56.694 -25.748 40.238 1.00 11.57 126 ARG B N 1
ATOM 7829 C CA . ARG B 1 126 ? -55.605 -26.303 39.445 1.00 11.07 126 ARG B CA 1
ATOM 7830 C C . ARG B 1 126 ? -54.257 -25.983 40.085 1.00 9.34 126 ARG B C 1
ATOM 7831 O O . ARG B 1 126 ? -54.135 -25.142 40.988 1.00 11.81 126 ARG B O 1
ATOM 7852 N N . LEU B 1 127 ? -53.224 -26.663 39.601 1.00 9.67 127 LEU B N 1
ATOM 7853 C CA . LEU B 1 127 ? -51.855 -26.285 39.928 1.00 7.70 127 LEU B CA 1
ATOM 7854 C C . LEU B 1 127 ? -51.453 -25.141 38.995 1.00 9.21 127 LEU B C 1
ATOM 7855 O O . LEU B 1 127 ? -51.653 -25.227 37.778 1.00 10.65 127 LEU B O 1
ATOM 7871 N N . ASN B 1 128 ? -50.910 -24.068 39.566 1.00 8.69 128 ASN B N 1
ATOM 7872 C CA . ASN B 1 128 ? -50.693 -22.809 38.869 1.00 8.53 128 ASN B CA 1
ATOM 7873 C C . ASN B 1 128 ? -49.234 -22.391 38.930 1.00 8.36 128 ASN B C 1
ATOM 7874 O O . ASN B 1 128 ? -48.628 -22.385 40.006 1.00 8.45 128 ASN B O 1
ATOM 7885 N N . SER B 1 129 ? -48.680 -22.039 37.770 1.00 8.49 129 SER B N 1
ATOM 7886 C CA . SER B 1 129 ? -47.432 -21.278 37.676 1.00 7.37 129 SER B CA 1
ATOM 7887 C C . SER B 1 129 ? -46.295 -21.886 38.482 1.00 7.77 129 SER B C 1
ATOM 7888 O O . SER B 1 129 ? -45.545 -21.198 39.181 1.00 9.28 129 SER B O 1
ATOM 7896 N N . ILE B 1 130 ? -46.162 -23.195 38.372 1.00 8.75 130 ILE B N 1
ATOM 7897 C CA . ILE B 1 130 ? -44.966 -23.880 38.827 1.00 7.31 130 ILE B CA 1
ATOM 7898 C C . ILE B 1 130 ? -43.865 -23.643 37.799 1.00 9.03 130 ILE B C 1
ATOM 7899 O O . ILE B 1 130 ? -44.130 -23.668 36.590 1.00 9.63 130 ILE B O 1
ATOM 7915 N N . VAL B 1 131 ? -42.644 -23.390 38.280 1.00 8.62 131 VAL B N 1
ATOM 7916 C CA . VAL B 1 131 ? -41.521 -22.927 37.459 1.00 6.97 131 VAL B CA 1
ATOM 7917 C C . VAL B 1 131 ? -40.331 -23.848 37.659 1.00 8.65 131 VAL B C 1
ATOM 7918 O O . VAL B 1 131 ? -39.821 -23.982 38.781 1.00 9.99 131 VAL B O 1
ATOM 7931 N N . PHE B 1 132 ? -39.862 -24.440 36.572 1.00 9.11 132 PHE B N 1
ATOM 7932 C CA . PHE B 1 132 ? -38.612 -25.191 36.549 1.00 8.62 132 PHE B CA 1
ATOM 7933 C C . PHE B 1 132 ? -37.658 -24.401 35.669 1.00 7.78 132 PHE B C 1
ATOM 7934 O O . PHE B 1 132 ? -37.962 -24.162 34.490 1.00 8.02 132 PHE B O 1
ATOM 7951 N N . GLN B 1 133 ? -36.516 -24.007 36.220 1.00 9.75 133 GLN B N 1
ATOM 7952 C CA . GLN B 1 133 ? -35.624 -23.118 35.492 1.00 7.91 133 GLN B CA 1
ATOM 7953 C C . GLN B 1 133 ? -34.170 -23.498 35.684 1.00 8.49 133 GLN B C 1
ATOM 7954 O O . GLN B 1 133 ? -33.701 -23.685 36.808 1.00 8.69 133 GLN B O 1
ATOM 7968 N N . ASP B 1 134 ? -33.449 -23.591 34.576 1.00 7.87 134 ASP B N 1
ATOM 7969 C CA . ASP B 1 134 ? -31.993 -23.5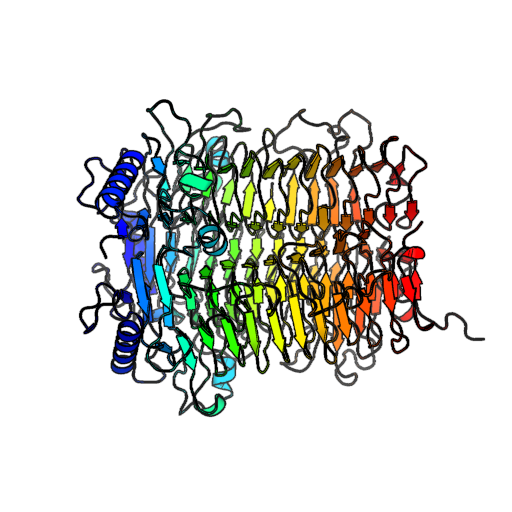64 34.594 1.00 8.50 134 ASP B CA 1
ATOM 7970 C C . ASP B 1 134 ? -31.387 -24.665 35.470 1.00 7.76 134 ASP B C 1
ATOM 7971 O O . ASP B 1 134 ? -30.477 -24.423 36.257 1.00 8.27 134 ASP B O 1
ATOM 7980 N N . PHE B 1 135 ? -31.868 -25.897 35.323 1.00 8.77 135 PHE B N 1
ATOM 7981 C CA . PHE B 1 135 ? -31.129 -27.023 35.870 1.00 8.40 135 PHE B CA 1
ATOM 7982 C C . PHE B 1 135 ? -31.168 -28.180 34.885 1.00 8.37 135 PHE B C 1
ATOM 7983 O O . PHE B 1 135 ? -31.797 -28.096 33.828 1.00 8.25 135 PHE B O 1
ATOM 8000 N N . CYS B 1 136 ? -30.455 -29.250 35.221 1.00 8.32 136 CYS B N 1
ATOM 8001 C CA . CYS B 1 136 ? -30.210 -30.362 34.317 1.00 7.94 136 CYS B CA 1
ATOM 8002 C C . CYS B 1 136 ? -30.770 -31.645 34.904 1.00 10.66 136 CYS B C 1
ATOM 8003 O O . CYS B 1 136 ? -30.453 -32.013 36.045 1.00 10.59 136 CYS B O 1
ATOM 8011 N N . LEU B 1 137 ? -31.585 -32.328 34.110 1.00 7.94 137 LEU B N 1
ATOM 8012 C CA . LEU B 1 137 ? -32.110 -33.652 34.411 1.00 7.85 137 LEU B CA 1
ATOM 8013 C C . LEU B 1 137 ? -31.497 -34.667 33.455 1.00 9.93 137 LEU B C 1
ATOM 8014 O O . LEU B 1 137 ? -31.602 -34.526 32.228 1.00 9.50 137 LEU B O 1
ATOM 8030 N N . ASP B 1 138 ? -30.900 -35.720 34.022 1.00 8.70 138 ASP B N 1
ATOM 8031 C CA . ASP B 1 138 ? -30.008 -36.625 33.303 1.00 8.19 138 ASP B CA 1
ATOM 8032 C C . ASP B 1 138 ? -30.340 -38.053 33.696 1.00 9.20 138 ASP B C 1
ATOM 8033 O O . ASP B 1 138 ? -30.335 -38.390 34.881 1.00 10.49 138 ASP B O 1
ATOM 8042 N N . GLY B 1 139 ? -30.619 -38.900 32.708 1.00 9.39 139 GLY B N 1
ATOM 8043 C CA . GLY B 1 139 ? -30.849 -40.318 32.950 1.00 11.04 139 GLY B CA 1
ATOM 8044 C C . GLY B 1 139 ? -29.606 -41.182 33.100 1.00 10.86 139 GLY B C 1
ATOM 8045 O O . GLY B 1 139 ? -29.742 -42.379 33.362 1.00 12.12 139 GLY B O 1
ATOM 8049 N N A VAL B 1 140 ? -28.415 -40.609 32.915 0.50 11.87 140 VAL B N 1
ATOM 8050 N N B VAL B 1 140 ? -28.415 -40.609 32.915 0.50 11.87 140 VAL B N 1
ATOM 8051 C CA A VAL B 1 140 ? -27.136 -41.205 33.302 0.50 10.95 140 VAL B CA 1
ATOM 8052 C CA B VAL B 1 140 ? -27.136 -41.205 33.302 0.50 10.95 140 VAL B CA 1
ATOM 8053 C C A VAL B 1 140 ? -26.624 -42.214 32.277 0.50 8.83 140 VAL B C 1
ATOM 8054 C C B VAL B 1 140 ? -26.624 -42.214 32.277 0.50 8.83 140 VAL B C 1
ATOM 8055 O O A VAL B 1 140 ? -25.489 -42.104 31.809 0.50 13.02 140 VAL B O 1
ATOM 8056 O O B VAL B 1 140 ? -25.489 -42.104 31.809 0.50 13.02 140 VAL B O 1
ATOM 8081 N N . ASN B 1 141 ? -27.439 -43.212 31.934 1.00 10.51 141 ASN B N 1
ATOM 8082 C CA . ASN B 1 141 ? -27.061 -44.184 30.917 1.00 12.25 141 ASN B CA 1
ATOM 8083 C C . ASN B 1 141 ? -28.287 -44.518 30.090 1.00 10.14 141 ASN B C 1
ATOM 8084 O O . ASN B 1 141 ? -29.371 -44.732 30.637 1.00 11.77 141 ASN B O 1
ATOM 8096 N N . ALA B 1 142 ? -28.101 -44.564 28.777 1.00 11.48 142 ALA B N 1
ATOM 8097 C CA . ALA B 1 142 ? -29.180 -44.875 27.859 1.00 11.79 142 ALA B CA 1
ATOM 8098 C C . ALA B 1 142 ? -28.565 -45.257 26.524 1.00 13.70 142 ALA B C 1
ATOM 8099 O O . ALA B 1 142 ? -27.436 -44.876 26.214 1.00 15.06 142 ALA B O 1
ATOM 8106 N N . SER B 1 143 ? -29.331 -46.010 25.741 1.00 15.19 143 SER B N 1
ATOM 8107 C CA . SER B 1 143 ? -28.923 -46.415 24.406 1.00 15.06 143 SER B CA 1
ATOM 8108 C C . SER B 1 143 ? -29.952 -45.954 23.382 1.00 10.54 143 SER B C 1
ATOM 8109 O O . SER B 1 143 ? -31.160 -46.019 23.628 1.00 12.29 143 SER B O 1
ATOM 8117 N N . LYS B 1 144 ? -29.453 -45.529 22.226 1.00 13.57 144 LYS B N 1
ATOM 8118 C CA . LYS B 1 144 ? -30.317 -45.064 21.154 1.00 12.22 144 LYS B CA 1
ATOM 8119 C C . LYS B 1 144 ? -31.326 -46.146 20.771 1.00 12.04 144 LYS B C 1
ATOM 8120 O O . LYS B 1 144 ? -30.989 -47.343 20.729 1.00 13.74 144 LYS B O 1
ATOM 8139 N N . PRO B 1 145 ? -32.555 -45.772 20.436 1.00 12.69 145 PRO B N 1
ATOM 8140 C CA . PRO B 1 145 ? -33.120 -44.406 20.356 1.00 11.72 145 PRO B CA 1
ATOM 8141 C C . PRO B 1 145 ? -33.718 -43.868 21.649 1.00 11.48 145 PRO B C 1
ATOM 8142 O O . PRO B 1 145 ? -34.517 -42.910 21.621 1.00 11.59 145 PRO B O 1
ATOM 8153 N N . TYR B 1 146 ? -33.364 -44.462 22.789 1.00 10.71 146 TYR B N 1
ATOM 8154 C CA . TYR B 1 146 ? -33.711 -43.958 24.117 1.00 10.88 146 TYR B CA 1
ATOM 8155 C C . TYR B 1 146 ? -35.172 -44.157 24.456 1.00 10.75 146 TYR B C 1
ATOM 8156 O O . TYR B 1 146 ? -35.645 -43.604 25.458 1.00 12.34 146 TYR B O 1
ATOM 8174 N N . LEU B 1 147 ? -35.906 -44.921 23.662 1.00 11.43 147 LEU B N 1
ATOM 8175 C CA . LEU B 1 147 ? -37.322 -45.124 23.904 1.00 12.44 147 LEU B CA 1
ATOM 8176 C C . LEU B 1 147 ? -37.774 -46.487 23.399 1.00 16.48 147 LEU B C 1
ATOM 8177 O O . LEU B 1 147 ? -37.665 -46.769 22.199 1.00 17.19 147 LEU B O 1
ATOM 8193 N N . PRO B 1 148 ? -38.308 -47.354 24.271 1.00 15.71 148 PRO B N 1
ATOM 8194 C CA . PRO B 1 148 ? -38.531 -47.182 25.719 1.00 14.33 148 PRO B CA 1
ATOM 8195 C C . PRO B 1 148 ? -37.262 -46.885 26.518 1.00 16.40 148 PRO B C 1
ATOM 8196 O O . PRO B 1 148 ? -37.336 -46.277 27.582 1.00 17.10 148 PRO B O 1
ATOM 8207 N N . GLY B 1 149 ? -36.094 -47.276 26.022 1.00 15.51 149 GLY B N 1
ATOM 8208 C CA . GLY B 1 149 ? -34.831 -46.871 26.628 1.00 16.46 149 GLY B CA 1
ATOM 8209 C C . GLY B 1 149 ? -34.740 -47.254 28.093 1.00 19.83 149 GLY B C 1
ATOM 8210 O O . GLY B 1 149 ? -35.123 -48.360 28.503 1.00 18.36 149 GLY B O 1
ATOM 8214 N N . ASN B 1 150 ? -34.255 -46.315 28.906 1.00 13.53 150 ASN B N 1
ATOM 8215 C CA . ASN B 1 150 ? -34.112 -46.555 30.342 1.00 13.85 150 ASN B CA 1
ATOM 8216 C C . ASN B 1 150 ? -35.404 -46.325 31.125 1.00 11.63 150 ASN B C 1
ATOM 8217 O O . ASN B 1 150 ? -35.400 -46.453 32.356 1.00 13.03 150 ASN B O 1
ATOM 8228 N N . GLY B 1 151 ? -36.502 -45.993 30.458 1.00 12.66 151 GLY B N 1
ATOM 8229 C CA . GLY B 1 151 ? -37.762 -45.792 31.130 1.00 12.15 151 GLY B CA 1
ATOM 8230 C C . GLY B 1 151 ? -37.871 -44.545 31.979 1.00 12.87 151 GLY B C 1
ATOM 8231 O O . GLY B 1 151 ? -38.902 -44.367 32.643 1.00 15.49 151 GLY B O 1
ATOM 8235 N N . LYS B 1 152 ? -36.870 -43.676 31.983 1.00 10.37 152 LYS B N 1
ATOM 8236 C CA . LYS B 1 152 ? -36.842 -42.568 32.921 1.00 11.97 152 LYS B CA 1
ATOM 8237 C C . LYS B 1 152 ? -37.505 -41.324 32.344 1.00 10.22 152 LYS B C 1
ATOM 8238 O O . LYS B 1 152 ? -37.339 -41.001 31.162 1.00 10.35 152 LYS B O 1
ATOM 8257 N N . THR B 1 153 ? -38.272 -40.645 33.184 1.00 10.02 153 THR B N 1
ATOM 8258 C CA . THR B 1 153 ? -38.951 -39.403 32.830 1.00 11.17 153 THR B CA 1
ATOM 8259 C C . THR B 1 153 ? -38.398 -38.270 33.685 1.00 9.24 153 THR B C 1
ATOM 8260 O O . THR B 1 153 ? -38.178 -38.434 34.889 1.00 10.41 153 THR B O 1
ATOM 8271 N N . GLY B 1 154 ? -38.191 -37.102 33.071 1.00 8.37 154 GLY B N 1
ATOM 8272 C CA . GLY B 1 154 ? -37.712 -35.946 33.820 1.00 7.44 154 GLY B CA 1
ATOM 8273 C C . GLY B 1 154 ? -38.788 -35.277 34.669 1.00 9.36 154 GLY B C 1
ATOM 8274 O O . GLY B 1 154 ? -38.761 -35.345 35.901 1.00 10.64 154 GLY B O 1
ATOM 8278 N N . ILE B 1 155 ? -39.751 -34.638 34.020 1.00 8.60 155 ILE B N 1
ATOM 8279 C CA . ILE B 1 155 ? -40.839 -33.921 34.685 1.00 9.00 155 ILE B CA 1
ATOM 8280 C C . ILE B 1 155 ? -42.142 -34.371 34.045 1.00 9.83 155 ILE B C 1
ATOM 8281 O O . ILE B 1 155 ? -42.274 -34.343 32.813 1.00 10.11 155 ILE B O 1
ATOM 8297 N N . SER B 1 156 ? -43.124 -34.733 34.876 1.00 7.85 156 SER B N 1
ATOM 8298 C CA . SER B 1 156 ? -44.434 -35.154 34.406 1.00 8.67 156 SER B CA 1
ATOM 8299 C C . SER B 1 156 ? -45.493 -34.431 35.226 1.00 9.65 156 SER B C 1
ATOM 8300 O O . SER B 1 156 ? -45.570 -34.625 36.442 1.00 11.26 156 SER B O 1
ATOM 8308 N N . PHE B 1 157 ? -46.298 -33.599 34.558 1.00 7.78 157 PHE B N 1
ATOM 8309 C CA . PHE B 1 157 ? -47.471 -32.969 35.153 1.00 8.00 157 PHE B CA 1
ATOM 8310 C C . PHE B 1 157 ? -48.658 -33.860 34.815 1.00 9.77 157 PHE B C 1
ATOM 8311 O O . PHE B 1 157 ? -48.930 -34.103 33.632 1.00 10.16 157 PHE B O 1
ATOM 8328 N N . GLN B 1 158 ? -49.368 -34.360 35.837 1.00 9.10 158 GLN B N 1
ATOM 8329 C CA . GLN B 1 158 ? -50.425 -35.343 35.617 1.00 11.41 158 GLN B CA 1
ATOM 8330 C C . GLN B 1 158 ? -51.777 -34.901 36.159 1.00 12.69 158 GLN B C 1
ATOM 8331 O O . GLN B 1 158 ? -52.668 -35.732 36.358 1.00 12.91 158 GLN B O 1
ATOM 8345 N N . SER B 1 159 ? -51.965 -33.602 36.353 1.00 10.51 159 SER B N 1
ATOM 8346 C CA . SER B 1 159 ? -53.260 -33.045 36.712 1.00 11.10 159 SER B CA 1
ATOM 8347 C C . SER B 1 159 ? -53.360 -31.648 36.109 1.00 9.51 159 SER B C 1
ATOM 8348 O O . SER B 1 159 ? -52.355 -31.046 35.720 1.00 10.54 159 SER B O 1
ATOM 8356 N N . ASP B 1 160 ? -54.594 -31.159 35.981 1.00 9.04 160 ASP B N 1
ATOM 8357 C CA . ASP B 1 160 ? -54.824 -29.940 35.209 1.00 9.95 160 ASP B CA 1
ATOM 8358 C C . ASP B 1 160 ? -54.025 -28.780 35.791 1.00 10.91 160 ASP B C 1
ATOM 8359 O O . ASP B 1 160 ? -53.971 -28.578 37.008 1.00 10.17 160 ASP B O 1
ATOM 8368 N N . ASN B 1 161 ? -53.423 -27.988 34.904 1.00 9.59 161 ASN B N 1
ATOM 8369 C CA . ASN B 1 161 ? -52.471 -26.977 35.336 1.00 8.83 161 ASN B CA 1
ATOM 8370 C C . ASN B 1 161 ? -52.600 -25.751 34.441 1.00 9.28 161 ASN B C 1
ATOM 8371 O O . ASN B 1 161 ? -53.041 -25.831 33.296 1.00 8.73 161 ASN B O 1
ATOM 8382 N N . ASP B 1 162 ? -52.221 -24.599 34.988 1.00 8.93 162 ASP B N 1
ATOM 8383 C CA . ASP B 1 162 ? -52.338 -23.327 34.295 1.00 8.00 162 ASP B CA 1
ATOM 8384 C C . ASP B 1 162 ? -51.048 -22.539 34.453 1.00 9.29 162 ASP B C 1
ATOM 8385 O O . ASP B 1 162 ? -50.518 -22.411 35.566 1.00 8.78 162 ASP B O 1
ATOM 8394 N N . ALA B 1 163 ? -50.549 -22.008 33.336 1.00 7.38 163 ALA B N 1
ATOM 8395 C CA . ALA B 1 163 ? -49.421 -21.075 33.317 1.00 8.52 163 ALA B CA 1
ATOM 8396 C C . ALA B 1 163 ? -48.145 -21.669 33.906 1.00 8.19 163 ALA B C 1
ATOM 8397 O O . ALA B 1 163 ? -47.301 -20.960 34.452 1.00 7.88 163 ALA B O 1
ATOM 8404 N N . VAL B 1 164 ? -47.931 -22.975 33.734 1.00 7.62 164 VAL B N 1
ATOM 8405 C CA . VAL B 1 164 ? -46.664 -23.548 34.179 1.00 6.87 164 VAL B CA 1
ATOM 8406 C C . VAL B 1 164 ? -45.545 -23.111 33.231 1.00 7.36 164 VAL B C 1
ATOM 8407 O O . VAL B 1 164 ? -45.785 -22.557 32.154 1.00 8.36 164 VAL B O 1
ATOM 8420 N N . ARG B 1 165 ? -44.305 -23.274 33.683 1.00 7.87 165 ARG B N 1
ATOM 8421 C CA . ARG B 1 165 ? -43.172 -22.655 32.993 1.00 7.92 165 ARG B CA 1
ATOM 8422 C C . ARG B 1 165 ? -41.950 -23.541 33.159 1.00 9.13 165 ARG B C 1
ATOM 8423 O O . ARG B 1 165 ? -41.547 -23.853 34.286 1.00 8.59 165 ARG B O 1
ATOM 8444 N N . ILE B 1 166 ? -41.377 -23.962 32.032 1.00 6.62 166 ILE B N 1
ATOM 8445 C CA . ILE B 1 166 ? -40.170 -24.786 31.991 1.00 6.52 166 ILE B CA 1
ATOM 8446 C C . ILE B 1 166 ? -39.206 -24.022 31.095 1.00 7.44 166 ILE B C 1
ATOM 8447 O O . ILE B 1 166 ? -39.457 -23.879 29.889 1.00 6.96 166 ILE B O 1
ATOM 8463 N N . GLU B 1 167 ? -38.131 -23.506 31.676 1.00 8.59 167 GLU B N 1
ATOM 8464 C CA . GLU B 1 167 ? -37.298 -22.536 30.976 1.00 7.31 167 GLU B CA 1
ATOM 8465 C C . GLU B 1 167 ? -35.822 -22.771 31.249 1.00 6.66 167 GLU B C 1
ATOM 8466 O O . GLU B 1 167 ? -35.400 -22.918 32.396 1.00 7.69 167 GLU B O 1
ATOM 8478 N N . GLY B 1 168 ? -35.020 -22.759 30.194 1.00 6.33 168 GLY B N 1
ATOM 8479 C CA . GLY B 1 168 ? -33.576 -22.754 30.358 1.00 7.82 168 GLY B CA 1
ATOM 8480 C C . GLY B 1 168 ? -32.997 -24.058 30.851 1.00 7.75 168 GLY B C 1
ATOM 8481 O O . GLY B 1 168 ? -31.840 -24.101 31.268 1.00 8.57 168 GLY B O 1
ATOM 8485 N N . MET B 1 169 ? -33.788 -25.119 30.860 1.00 6.37 169 MET B N 1
ATOM 8486 C CA . MET B 1 169 ? -33.367 -26.406 31.389 1.00 7.20 169 MET B CA 1
ATOM 8487 C C . MET B 1 169 ? -32.535 -27.213 30.403 1.00 9.01 169 MET B C 1
ATOM 8488 O O . MET B 1 169 ? -32.543 -26.983 29.199 1.00 9.31 169 MET B O 1
ATOM 8502 N N . GLY B 1 170 ? -31.823 -28.193 30.948 1.00 7.28 170 GLY B N 1
ATOM 8503 C CA . GLY B 1 170 ? -31.209 -29.256 30.166 1.00 7.07 170 GLY B CA 1
ATOM 8504 C C . GLY B 1 170 ? -31.866 -30.574 30.532 1.00 8.14 170 GLY B C 1
ATOM 8505 O O . GLY B 1 170 ? -32.112 -30.852 31.709 1.00 8.30 170 GLY B O 1
ATOM 8509 N N . PHE B 1 171 ? -32.188 -31.354 29.512 1.00 7.54 171 PHE B N 1
ATOM 8510 C CA . PHE B 1 171 ? -32.692 -32.707 29.694 1.00 7.53 171 PHE B CA 1
ATOM 8511 C C . PHE B 1 171 ? -31.881 -33.609 28.774 1.00 8.08 171 PHE B C 1
ATOM 8512 O O . PHE B 1 171 ? -31.736 -33.298 27.587 1.00 8.91 171 PHE B O 1
ATOM 8529 N N . VAL B 1 172 ? -31.367 -34.716 29.304 1.00 7.98 172 VAL B N 1
ATOM 8530 C CA . VAL B 1 172 ? -30.488 -35.594 28.531 1.00 9.12 172 VAL B CA 1
ATOM 8531 C C . VAL B 1 172 ? -30.630 -37.033 29.007 1.00 8.18 172 VAL B C 1
ATOM 8532 O O . VAL B 1 172 ? -30.729 -37.305 30.204 1.00 9.15 172 VAL B O 1
ATOM 8545 N N . TYR B 1 173 ? -30.632 -37.962 28.048 1.00 9.98 173 TYR B N 1
ATOM 8546 C CA . TYR B 1 173 ? -30.602 -39.401 28.345 1.00 8.95 173 TYR B CA 1
ATOM 8547 C C . TYR B 1 173 ? -31.826 -39.854 29.150 1.00 9.75 173 TYR B C 1
ATOM 8548 O O . TYR B 1 173 ? -31.737 -40.722 30.031 1.00 10.20 173 TYR B O 1
ATOM 8566 N N . LEU B 1 174 ? -32.997 -39.292 28.822 1.00 9.89 174 LEU B N 1
ATOM 8567 C CA . LEU B 1 174 ? -34.259 -39.689 29.424 1.00 9.59 174 LEU B CA 1
ATOM 8568 C C . LEU B 1 174 ? -35.156 -40.274 28.344 1.00 9.33 174 LEU B C 1
ATOM 8569 O O . LEU B 1 174 ? -35.104 -39.857 27.183 1.00 9.95 174 LEU B O 1
ATOM 8585 N N . ALA B 1 175 ? -35.997 -41.237 28.726 1.00 10.28 175 ALA B N 1
ATOM 8586 C CA . ALA B 1 175 ? -37.012 -41.716 27.789 1.00 9.52 175 ALA B CA 1
ATOM 8587 C C . ALA B 1 175 ? -38.007 -40.615 27.445 1.00 10.34 175 ALA B C 1
ATOM 8588 O O . ALA B 1 175 ? -38.363 -40.427 26.280 1.00 9.08 175 ALA B O 1
ATOM 8595 N N . HIS B 1 176 ? -38.500 -39.903 28.460 1.00 10.35 176 HIS B N 1
ATOM 8596 C CA . HIS B 1 176 ? -39.419 -38.784 28.260 1.00 10.18 176 HIS B CA 1
ATOM 8597 C C . HIS B 1 176 ? -38.867 -37.599 29.028 1.00 9.91 176 HIS B C 1
ATOM 8598 O O . HIS B 1 176 ? -38.713 -37.669 30.248 1.00 10.61 176 HIS B O 1
ATOM 8612 N N . ALA B 1 177 ? -38.538 -36.521 28.334 1.00 9.62 177 ALA B N 1
ATOM 8613 C CA . ALA B 1 177 ? -38.022 -35.359 29.050 1.00 8.83 177 ALA B CA 1
ATOM 8614 C C . ALA B 1 177 ? -39.132 -34.682 29.845 1.00 10.74 177 ALA B C 1
ATOM 8615 O O . ALA B 1 177 ? -39.063 -34.576 31.077 1.00 9.27 177 ALA B O 1
ATOM 8622 N N . LEU B 1 178 ? -40.164 -34.220 29.151 1.00 8.96 178 LEU B N 1
ATOM 8623 C CA . LEU B 1 178 ? -41.226 -33.407 29.719 1.00 8.05 178 LEU B CA 1
ATOM 8624 C C . LEU B 1 178 ? -42.571 -33.918 29.224 1.00 9.44 178 LEU B C 1
ATOM 8625 O O . LEU B 1 178 ? -42.798 -34.014 28.012 1.00 9.30 178 LEU B O 1
ATOM 8641 N N . ILE B 1 179 ? -43.465 -34.232 30.162 1.00 8.55 179 ILE B N 1
ATOM 8642 C CA . ILE B 1 179 ? -44.840 -34.618 29.868 1.00 9.06 179 ILE B CA 1
ATOM 8643 C C . ILE B 1 179 ? -45.739 -33.667 30.642 1.00 7.68 179 ILE B C 1
ATOM 8644 O O . ILE B 1 179 ? -45.540 -33.478 31.842 1.00 9.41 179 ILE B O 1
ATOM 8660 N N . ILE B 1 180 ? -46.735 -33.081 29.974 1.00 7.49 180 ILE B N 1
ATOM 8661 C CA . ILE B 1 180 ? -47.726 -32.251 30.648 1.00 8.20 180 ILE B CA 1
ATOM 8662 C C . ILE B 1 180 ? -49.107 -32.687 30.205 1.00 9.13 180 ILE B C 1
ATOM 8663 O O . ILE B 1 180 ? -49.462 -32.534 29.028 1.00 8.77 180 ILE B O 1
ATOM 8679 N N . LYS B 1 181 ? -49.914 -33.154 31.153 1.00 9.83 181 LYS B N 1
ATOM 8680 C CA . LYS B 1 181 ? -51.296 -33.534 30.887 1.00 9.16 181 LYS B CA 1
ATOM 8681 C C . LYS B 1 181 ? -52.237 -32.405 31.292 1.00 9.08 181 LYS B C 1
ATOM 8682 O O . LYS B 1 181 ? -52.115 -31.838 32.384 1.00 9.58 181 LYS B O 1
ATOM 8701 N N . GLY B 1 182 ? -53.185 -32.089 30.422 1.00 8.17 182 GLY B N 1
ATOM 8702 C CA . GLY B 1 182 ? -54.170 -31.064 30.753 1.00 9.62 182 GLY B CA 1
ATOM 8703 C C . GLY B 1 182 ? -53.600 -29.680 30.981 1.00 9.63 182 GLY B C 1
ATOM 8704 O O . GLY B 1 182 ? -54.022 -28.980 31.915 1.00 9.39 182 GLY B O 1
ATOM 8708 N N . ALA B 1 183 ? -52.677 -29.258 30.125 1.00 8.91 183 ALA B N 1
ATOM 8709 C CA . ALA B 1 183 ? -52.006 -27.973 30.259 1.00 9.79 183 ALA B CA 1
ATOM 8710 C C . ALA B 1 183 ? -52.834 -26.838 29.665 1.00 10.99 183 ALA B C 1
ATOM 8711 O O . ALA B 1 183 ? -53.347 -26.940 28.542 1.00 10.24 183 ALA B O 1
ATOM 8718 N N . ASP B 1 184 ? -52.904 -25.731 30.398 1.00 7.63 184 ASP B N 1
ATOM 8719 C CA . ASP B 1 184 ? -53.494 -24.484 29.928 1.00 9.52 184 ASP B CA 1
ATOM 8720 C C . ASP B 1 184 ? -52.382 -23.444 29.980 1.00 8.53 184 ASP B C 1
ATOM 8721 O O . ASP B 1 184 ? -51.788 -23.226 31.042 1.00 8.02 184 ASP B O 1
ATOM 8730 N N . ALA B 1 185 ? -52.065 -22.857 28.818 1.00 7.02 185 ALA B N 1
ATOM 8731 C CA . ALA B 1 185 ? -51.054 -21.817 28.678 1.00 8.13 185 ALA B CA 1
ATOM 8732 C C . ALA B 1 185 ? -49.704 -22.172 29.339 1.00 8.00 185 ALA B C 1
ATOM 8733 O O . ALA B 1 185 ? -49.088 -21.340 29.975 1.00 8.61 185 ALA B O 1
ATOM 8740 N N . PRO B 1 186 ? -49.210 -23.401 29.132 1.00 7.44 186 PRO B N 1
ATOM 8741 C CA . PRO B 1 186 ? -47.833 -23.679 29.546 1.00 7.35 186 PRO B CA 1
ATOM 8742 C C . PRO B 1 186 ? -46.844 -22.910 28.677 1.00 8.56 186 PRO B C 1
ATOM 8743 O O . PRO B 1 186 ? -47.104 -22.623 27.502 1.00 8.36 186 PRO B O 1
ATOM 8754 N N . ASN B 1 187 ? -45.690 -22.598 29.267 1.00 9.46 187 ASN B N 1
ATOM 8755 C CA . ASN B 1 187 ? -44.625 -21.869 28.600 1.00 8.03 187 ASN B CA 1
ATOM 8756 C C . ASN B 1 187 ? -43.388 -22.745 28.661 1.00 7.77 187 ASN B C 1
ATOM 8757 O O . ASN B 1 187 ? -42.815 -22.929 29.735 1.00 9.06 187 ASN B O 1
ATOM 8768 N N . ILE B 1 188 ? -42.972 -23.288 27.526 1.00 7.66 188 ILE B N 1
ATOM 8769 C CA . ILE B 1 188 ? -41.836 -24.210 27.436 1.00 7.54 188 ILE B CA 1
ATOM 8770 C C . ILE B 1 188 ? -40.830 -23.525 26.523 1.00 8.52 188 ILE B C 1
ATOM 8771 O O . ILE B 1 188 ? -41.014 -23.468 25.297 1.00 8.20 188 ILE B O 1
ATOM 8787 N N . THR B 1 189 ? -39.792 -22.942 27.101 1.00 7.20 189 THR B N 1
ATOM 8788 C CA . THR B 1 189 ? -39.010 -21.970 26.349 1.00 7.56 189 THR B CA 1
ATOM 8789 C C . THR B 1 189 ? -37.545 -22.004 26.745 1.00 7.02 189 THR B C 1
ATOM 8790 O O . THR B 1 189 ? -37.194 -22.188 27.917 1.00 7.26 189 THR B O 1
ATOM 8801 N N . ASN B 1 190 ? -36.678 -21.860 25.743 1.00 8.80 190 ASN B N 1
ATOM 8802 C CA . ASN B 1 190 ? -35.237 -21.720 25.947 1.00 7.17 190 ASN B CA 1
ATOM 8803 C C . ASN B 1 190 ? -34.595 -22.949 26.571 1.00 7.36 190 ASN B C 1
ATOM 8804 O O . ASN B 1 190 ? -33.588 -22.833 27.262 1.00 7.36 190 ASN B O 1
ATOM 8815 N N . ASN B 1 191 ? -35.149 -24.124 26.323 1.00 6.79 191 ASN B N 1
ATOM 8816 C CA . ASN B 1 191 ? -34.585 -25.338 26.887 1.00 7.31 191 ASN B CA 1
ATOM 8817 C C . ASN B 1 191 ? -33.631 -26.014 25.910 1.00 6.51 191 ASN B C 1
ATOM 8818 O O . ASN B 1 191 ? -33.587 -25.702 24.720 1.00 7.76 191 ASN B O 1
ATOM 8829 N N . PHE B 1 192 ? -32.883 -26.973 26.438 1.00 7.21 192 PHE B N 1
ATOM 8830 C CA . PHE B 1 192 ? -31.969 -27.791 25.651 1.00 6.95 192 PHE B CA 1
ATOM 8831 C C . PHE B 1 192 ? -32.323 -29.237 25.982 1.00 6.18 192 PHE B C 1
ATOM 8832 O O . PHE B 1 192 ? -31.910 -29.752 27.025 1.00 8.37 192 PHE B O 1
ATOM 8849 N N . ILE B 1 193 ? -33.113 -29.881 25.132 1.00 6.70 193 ILE B N 1
ATOM 8850 C CA . ILE B 1 193 ? -33.565 -31.257 25.336 1.00 8.25 193 ILE B CA 1
ATOM 8851 C C . ILE B 1 193 ? -32.910 -32.088 24.246 1.00 10.35 193 ILE B C 1
ATOM 8852 O O . ILE B 1 193 ? -33.159 -31.856 23.059 1.00 9.30 193 ILE B O 1
ATOM 8868 N N . ALA B 1 194 ? -32.077 -33.055 24.627 1.00 8.95 194 ALA B N 1
ATOM 8869 C CA . ALA B 1 194 ? -31.294 -33.747 23.615 1.00 7.30 194 ALA B CA 1
ATOM 8870 C C . ALA B 1 194 ? -30.981 -35.154 24.061 1.00 8.13 194 ALA B C 1
ATOM 8871 O O . ALA B 1 194 ? -30.819 -35.426 25.248 1.00 9.69 194 ALA B O 1
ATOM 8878 N N . GLU B 1 195 ? -30.869 -36.052 23.084 1.00 7.99 195 GLU B N 1
ATOM 8879 C CA . GLU B 1 195 ? -30.528 -37.443 23.370 1.00 10.23 195 GLU B CA 1
ATOM 8880 C C . GLU B 1 195 ? -31.525 -38.046 24.354 1.00 10.54 195 GLU B C 1
ATOM 8881 O O . GLU B 1 195 ? -31.163 -38.727 25.323 1.00 9.38 195 GLU B O 1
ATOM 8893 N N . CYS B 1 196 ? -32.805 -37.779 24.093 1.00 8.47 196 CYS B N 1
ATOM 8894 C CA . CYS B 1 196 ? -33.936 -38.339 24.810 1.00 8.65 196 CYS B CA 1
ATOM 8895 C C . CYS B 1 196 ? -34.842 -39.068 23.829 1.00 8.91 196 CYS B C 1
ATOM 8896 O O . CYS B 1 196 ? -34.755 -38.886 22.616 1.00 8.84 196 CYS B O 1
ATOM 8904 N N . GLY B 1 197 ? -35.718 -39.911 24.377 1.00 8.53 197 GLY B N 1
ATOM 8905 C CA . GLY B 1 197 ? -36.644 -40.650 23.533 1.00 9.18 197 GLY B CA 1
ATOM 8906 C C . GLY B 1 197 ? -37.687 -39.759 22.889 1.00 8.64 197 GLY B C 1
ATOM 8907 O O . GLY B 1 197 ? -37.905 -39.803 21.674 1.00 8.93 197 GLY B O 1
ATOM 8911 N N . SER B 1 198 ? -38.368 -38.971 23.712 1.00 7.96 198 SER B N 1
ATOM 8912 C CA . SER B 1 198 ? -39.288 -37.925 23.310 1.00 8.11 198 SER B CA 1
ATOM 8913 C C . SER B 1 198 ? -38.942 -36.685 24.117 1.00 8.48 198 SER B C 1
ATOM 8914 O O . SER B 1 198 ? -38.435 -36.790 25.237 1.00 8.95 198 SER B O 1
ATOM 8922 N N . SER B 1 199 ? -39.217 -35.507 23.549 1.00 8.15 199 SER B N 1
ATOM 8923 C CA . SER B 1 199 ? -38.878 -34.249 24.202 1.00 7.74 199 SER B CA 1
ATOM 8924 C C . SER B 1 199 ? -40.052 -33.643 24.959 1.00 9.10 199 SER B C 1
ATOM 8925 O O . SER B 1 199 ? -39.939 -33.409 26.162 1.00 9.69 199 SER B O 1
ATOM 8933 N N . ILE B 1 200 ? -41.162 -33.358 24.273 1.00 7.95 200 ILE B N 1
ATOM 8934 C CA . ILE B 1 200 ? -42.310 -32.679 24.853 1.00 7.00 200 ILE B CA 1
ATOM 8935 C C . ILE B 1 200 ? -43.558 -33.466 24.487 1.00 9.05 200 ILE B C 1
ATOM 8936 O O . ILE B 1 200 ? -43.850 -33.651 23.304 1.00 8.80 200 ILE B O 1
ATOM 8952 N N . GLU B 1 201 ? -44.328 -33.885 25.491 1.00 8.35 201 GLU B N 1
ATOM 8953 C CA . GLU B 1 201 ? -45.603 -34.535 25.245 1.00 8.44 201 GLU B CA 1
ATOM 8954 C C . GLU B 1 201 ? -46.690 -33.809 26.022 1.00 7.62 201 GLU B C 1
ATOM 8955 O O . GLU B 1 201 ? -46.624 -33.732 27.256 1.00 9.60 201 GLU B O 1
ATOM 8967 N N . LEU B 1 202 ? -47.698 -33.308 25.305 1.00 8.10 202 LEU B N 1
ATOM 8968 C CA . LEU B 1 202 ? -48.834 -32.591 25.875 1.00 8.51 202 LEU B CA 1
ATOM 8969 C C . LEU B 1 202 ? -50.026 -33.513 25.734 1.00 7.40 202 LEU B C 1
ATOM 8970 O O . LEU B 1 202 ? -50.631 -33.597 24.666 1.00 9.72 202 LEU B O 1
ATOM 8986 N N . THR B 1 203 ? -50.357 -34.217 26.813 1.00 8.34 203 THR B N 1
ATOM 8987 C CA . THR B 1 203 ? -51.311 -35.316 26.761 1.00 8.47 203 THR B CA 1
ATOM 8988 C C . THR B 1 203 ? -52.681 -34.898 27.288 1.00 9.00 203 THR B C 1
ATOM 8989 O O . THR B 1 203 ? -52.840 -33.877 27.957 1.00 10.43 203 THR B O 1
ATOM 9000 N N . GLY B 1 204 ? -53.672 -35.733 26.976 1.00 9.96 204 GLY B N 1
ATOM 9001 C CA . GLY B 1 204 ? -55.047 -35.504 27.385 1.00 10.06 204 GLY B CA 1
ATOM 9002 C C . GLY B 1 204 ? -55.728 -34.503 26.485 1.00 9.23 204 GLY B C 1
ATOM 9003 O O . GLY B 1 204 ? -56.527 -34.844 25.600 1.00 10.67 204 GLY B O 1
ATOM 9007 N N . ALA B 1 205 ? -55.392 -33.238 26.730 1.00 7.36 205 ALA B N 1
ATOM 9008 C CA . ALA B 1 205 ? -55.777 -32.090 25.935 1.00 8.17 205 ALA B CA 1
ATOM 9009 C C . ALA B 1 205 ? -54.886 -30.956 26.401 1.00 6.78 205 ALA B C 1
ATOM 9010 O O . ALA B 1 205 ? -54.273 -31.033 27.474 1.00 8.94 205 ALA B O 1
ATOM 9017 N N . SER B 1 206 ? -54.847 -29.893 25.599 1.00 9.12 206 SER B N 1
ATOM 9018 C CA . SER B 1 206 ? -54.208 -28.664 26.032 1.00 9.28 206 SER B CA 1
ATOM 9019 C C . SER B 1 206 ? -54.879 -27.466 25.379 1.00 8.84 206 SER B C 1
ATOM 9020 O O . SER B 1 206 ? -55.582 -27.572 24.360 1.00 9.01 206 SER B O 1
ATOM 9028 N N . GLN B 1 207 ? -54.648 -26.316 26.001 1.00 9.04 207 GLN B N 1
ATOM 9029 C CA . GLN B 1 207 ? -55.051 -25.038 25.458 1.00 7.72 207 GLN B CA 1
ATOM 9030 C C . GLN B 1 207 ? -53.844 -24.123 25.428 1.00 7.78 207 GLN B C 1
ATOM 9031 O O . GLN B 1 207 ? -53.174 -23.949 26.449 1.00 8.08 207 GLN B O 1
ATOM 9045 N N . VAL B 1 208 ? -53.596 -23.530 24.257 1.00 7.10 208 VAL B N 1
ATOM 9046 C CA . VAL B 1 208 ? -52.663 -22.431 24.033 1.00 8.00 208 VAL B CA 1
ATOM 9047 C C . VAL B 1 208 ? -51.301 -22.641 24.678 1.00 7.41 208 VAL B C 1
ATOM 9048 O O . VAL B 1 208 ? -50.731 -21.731 25.292 1.00 9.30 208 VAL B O 1
ATOM 9061 N N . ALA B 1 209 ? -50.739 -23.814 24.486 1.00 8.84 209 ALA B N 1
ATOM 9062 C CA . ALA B 1 209 ? -49.355 -24.023 24.858 1.00 8.09 209 ALA B CA 1
ATOM 9063 C C . ALA B 1 209 ? -48.434 -23.157 23.995 1.00 8.61 209 ALA B C 1
ATOM 9064 O O . ALA B 1 209 ? -48.691 -22.941 22.806 1.00 8.52 209 ALA B O 1
ATOM 9071 N N . LYS B 1 210 ? -47.349 -22.672 24.596 1.00 7.13 210 LYS B N 1
ATOM 9072 C CA . LYS B 1 210 ? -46.337 -21.903 23.890 1.00 7.64 210 LYS B CA 1
ATOM 9073 C C . LYS B 1 210 ? -45.014 -22.641 23.991 1.00 8.45 210 LYS B C 1
ATOM 9074 O O . LYS B 1 210 ? -44.480 -22.809 25.090 1.00 9.04 210 LYS B O 1
ATOM 9093 N N . ILE B 1 211 ? -44.485 -23.067 22.851 1.00 7.23 211 ILE B N 1
ATOM 9094 C CA . ILE B 1 211 ? -43.234 -23.820 22.767 1.00 6.18 211 ILE B CA 1
ATOM 9095 C C . ILE B 1 211 ? -42.305 -23.018 21.874 1.00 6.39 211 ILE B C 1
ATOM 9096 O O . ILE B 1 211 ? -42.457 -23.020 20.644 1.00 6.74 211 ILE B O 1
ATOM 9112 N N . THR B 1 212 ? -41.345 -22.316 22.487 1.00 8.13 212 THR B N 1
ATOM 9113 C CA . THR B 1 212 ? -40.524 -21.354 21.768 1.00 7.42 212 THR B CA 1
ATOM 9114 C C . THR B 1 212 ? -39.057 -21.463 22.141 1.00 8.75 212 THR B C 1
ATOM 9115 O O . THR B 1 212 ? -38.688 -21.745 23.285 1.00 8.54 212 THR B O 1
ATOM 9126 N N . ASN B 1 213 ? -38.205 -21.200 21.157 1.00 7.26 213 ASN B N 1
ATOM 9127 C CA . ASN B 1 213 ? -36.801 -20.925 21.408 1.00 7.77 213 ASN B CA 1
ATOM 9128 C C . ASN B 1 213 ? -36.077 -22.098 22.069 1.00 7.47 213 ASN B C 1
ATOM 9129 O O . ASN B 1 213 ? -35.145 -21.882 22.835 1.00 7.13 213 ASN B O 1
ATOM 9140 N N . ASN B 1 214 ? -36.470 -23.335 21.753 1.00 6.21 214 ASN B N 1
ATOM 9141 C CA . ASN B 1 214 ? -35.854 -24.526 22.323 1.00 6.75 214 ASN B CA 1
ATOM 9142 C C . ASN B 1 214 ? -34.947 -25.215 21.312 1.00 7.46 214 ASN B C 1
ATOM 9143 O O . ASN B 1 214 ? -35.160 -25.123 20.098 1.00 7.16 214 ASN B O 1
ATOM 9154 N N . PHE B 1 215 ? -33.940 -25.923 21.815 1.00 8.08 215 PHE B N 1
ATOM 9155 C CA . PHE B 1 215 ? -33.326 -27.019 21.079 1.00 7.44 215 PHE B CA 1
ATOM 9156 C C . PHE B 1 215 ? -34.074 -28.276 21.482 1.00 7.28 215 PHE B C 1
ATOM 9157 O O . PHE B 1 215 ? -34.160 -28.579 22.674 1.00 7.36 215 PHE B O 1
ATOM 9174 N N . LEU B 1 216 ? -34.619 -28.996 20.505 1.00 8.16 216 LEU B N 1
ATOM 9175 C CA . LEU B 1 216 ? -35.315 -30.260 20.739 1.00 7.62 216 LEU B CA 1
ATOM 9176 C C . LEU B 1 216 ? -34.640 -31.319 19.871 1.00 9.75 216 LEU B C 1
ATOM 9177 O O . LEU B 1 216 ? -34.685 -31.236 18.635 1.00 8.67 216 LEU B O 1
ATOM 9193 N N . ILE B 1 217 ? -33.979 -32.281 20.522 1.00 8.34 217 ILE B N 1
ATOM 9194 C CA . ILE B 1 217 ? -33.085 -33.231 19.857 1.00 7.55 217 ILE B CA 1
ATOM 9195 C C . ILE B 1 217 ? -33.343 -34.667 20.314 1.00 10.68 217 ILE B C 1
ATOM 9196 O O . ILE B 1 217 ? -32.414 -35.377 20.723 1.00 8.04 217 ILE B O 1
ATOM 9212 N N . SER B 1 218 ? -34.611 -35.051 20.393 1.00 7.73 218 SER B N 1
ATOM 9213 C CA . SER B 1 218 ? -34.973 -36.433 20.658 1.00 7.87 218 SER B CA 1
ATOM 9214 C C . SER B 1 218 ? -34.868 -37.269 19.378 1.00 9.10 218 SER B C 1
ATOM 9215 O O . SER B 1 218 ? -34.849 -36.752 18.256 1.00 9.55 218 SER B O 1
ATOM 9223 N N . ALA B 1 219 ? -34.759 -38.582 19.569 1.00 9.58 219 ALA B N 1
ATOM 9224 C CA . ALA B 1 219 ? -34.476 -39.509 18.485 1.00 8.28 219 ALA B CA 1
ATOM 9225 C C . ALA B 1 219 ? -35.755 -40.082 17.852 1.00 9.14 219 ALA B C 1
ATOM 9226 O O . ALA B 1 219 ? -36.869 -39.577 18.023 1.00 9.75 219 ALA B O 1
ATOM 9233 N N . TRP B 1 220 ? -35.593 -41.153 17.064 1.00 8.20 220 TRP B N 1
ATOM 9234 C CA . TRP B 1 220 ? -36.538 -41.533 16.023 1.00 9.58 220 TRP B CA 1
ATOM 9235 C C . TRP B 1 220 ? -37.669 -42.443 16.479 1.00 8.26 220 TRP B C 1
ATOM 9236 O O . TRP B 1 220 ? -38.561 -42.727 15.674 1.00 9.41 220 TRP B O 1
ATOM 9257 N N . ALA B 1 221 ? -37.671 -42.921 17.722 1.00 9.61 221 ALA B N 1
ATOM 9258 C CA . ALA B 1 221 ? -38.743 -43.769 18.225 1.00 10.60 221 ALA B CA 1
ATOM 9259 C C . ALA B 1 221 ? -39.866 -42.993 18.886 1.00 10.37 221 ALA B C 1
ATOM 9260 O O . ALA B 1 221 ? -40.924 -43.571 19.148 1.00 11.53 221 ALA B O 1
ATOM 9267 N N . GLY B 1 222 ? -39.668 -41.701 19.146 1.00 7.99 222 GLY B N 1
ATOM 9268 C CA . GLY B 1 222 ? -40.603 -40.874 19.872 1.00 8.01 222 GLY B CA 1
ATOM 9269 C C . GLY B 1 222 ? -40.951 -39.618 19.098 1.00 8.91 222 GLY B C 1
ATOM 9270 O O . GLY B 1 222 ? -40.988 -39.600 17.863 1.00 9.88 222 GLY B O 1
ATOM 9274 N N . TYR B 1 223 ? -41.269 -38.572 19.856 1.00 7.77 223 TYR B N 1
ATOM 9275 C CA . TYR B 1 223 ? -41.775 -37.315 19.321 1.00 7.79 223 TYR B CA 1
ATOM 9276 C C . TYR B 1 223 ? -40.964 -36.164 19.879 1.00 8.60 223 TYR B C 1
ATOM 9277 O O . TYR B 1 223 ? -40.626 -36.150 21.066 1.00 8.78 223 TYR B O 1
ATOM 9295 N N . SER B 1 224 ? -40.642 -35.195 19.015 1.00 7.42 224 SER B N 1
ATOM 9296 C CA . SER B 1 224 ? -40.109 -33.928 19.501 1.00 6.40 224 SER B CA 1
ATOM 9297 C C . SER B 1 224 ? -41.196 -33.159 20.242 1.00 7.93 224 SER B C 1
ATOM 9298 O O . SER B 1 224 ? -40.988 -32.665 21.359 1.00 8.29 224 SER B O 1
ATOM 9306 N N . ILE B 1 225 ? -42.358 -33.024 19.612 1.00 7.12 225 ILE B N 1
ATOM 9307 C CA . ILE B 1 225 ? -43.553 -32.477 20.234 1.00 6.79 225 ILE B CA 1
ATOM 9308 C C . ILE B 1 225 ? -44.703 -33.399 19.864 1.00 8.60 225 ILE B C 1
ATOM 9309 O O . ILE B 1 225 ? -45.001 -33.571 18.678 1.00 9.20 225 ILE B O 1
ATOM 9325 N N . PHE B 1 226 ? -45.368 -33.966 20.864 1.00 7.94 226 PHE B N 1
ATOM 9326 C CA . PHE B 1 226 ? -46.587 -34.734 20.666 1.00 9.79 226 PHE B CA 1
ATOM 9327 C C . PHE B 1 226 ? -47.692 -34.009 21.409 1.00 9.42 226 PHE B C 1
ATOM 9328 O O . PHE B 1 226 ? -47.530 -33.666 22.583 1.00 11.33 226 PHE B O 1
ATOM 9345 N N . ALA B 1 227 ? -48.815 -33.779 20.753 1.00 7.45 227 ALA B N 1
ATOM 9346 C CA . ALA B 1 227 ? -49.918 -33.087 21.410 1.00 9.29 227 ALA B CA 1
ATOM 9347 C C . ALA B 1 227 ? -51.234 -33.700 20.986 1.00 11.12 227 ALA B C 1
ATOM 9348 O O . ALA B 1 227 ? -51.549 -33.727 19.791 1.00 13.55 227 ALA B O 1
ATOM 9355 N N . GLU B 1 228 ? -52.012 -34.182 21.946 1.00 10.60 228 GLU B N 1
ATOM 9356 C CA . GLU B 1 228 ? -53.332 -34.695 21.616 1.00 13.34 228 GLU B CA 1
ATOM 9357 C C . GLU B 1 228 ? -54.394 -33.721 22.111 1.00 9.43 228 GLU B C 1
ATOM 9358 O O . GLU B 1 228 ? -54.263 -33.117 23.187 1.00 9.96 228 GLU B O 1
ATOM 9370 N N . ASN B 1 229 ? -55.391 -33.498 21.265 1.00 9.60 229 ASN B N 1
ATOM 9371 C CA . ASN B 1 229 ? -56.499 -32.613 21.582 1.00 9.44 229 ASN B CA 1
ATOM 9372 C C . ASN B 1 229 ? -56.005 -31.237 22.005 1.00 10.63 229 ASN B C 1
ATOM 9373 O O . ASN B 1 229 ? -56.508 -30.622 22.957 1.00 11.12 229 ASN B O 1
ATOM 9384 N N . ALA B 1 230 ? -55.026 -30.739 21.262 1.00 9.58 230 ALA B N 1
ATOM 9385 C CA . ALA B 1 230 ? -54.439 -29.429 21.509 1.00 8.11 230 ALA B CA 1
ATOM 9386 C C . ALA B 1 230 ? -55.175 -28.355 20.720 1.00 9.20 230 ALA B C 1
ATOM 9387 O O . ALA B 1 230 ? -55.231 -28.408 19.488 1.00 11.40 230 ALA B O 1
ATOM 9394 N N . GLU B 1 231 ? -55.705 -27.358 21.412 1.00 8.58 231 GLU B N 1
ATOM 9395 C CA . GLU B 1 231 ? -56.234 -26.168 20.764 1.00 8.51 231 GLU B CA 1
ATOM 9396 C C . GLU B 1 231 ? -55.204 -25.054 20.871 1.00 8.13 231 GLU B C 1
ATOM 9397 O O . GLU B 1 231 ? -54.736 -24.756 21.968 1.00 8.54 231 GLU B O 1
ATOM 9409 N N . GLY B 1 232 ? -54.872 -24.432 19.740 1.00 6.80 232 GLY B N 1
ATOM 9410 C CA . GLY B 1 232 ? -54.120 -23.184 19.757 1.00 8.00 232 GLY B CA 1
ATOM 9411 C C . GLY B 1 232 ? -52.654 -23.270 20.128 1.00 8.19 232 GLY B C 1
ATOM 9412 O O . GLY B 1 232 ? -52.090 -22.283 20.621 1.00 10.14 232 GLY B O 1
ATOM 9416 N N . LEU B 1 233 ? -52.018 -24.403 19.889 1.00 9.48 233 LEU B N 1
ATOM 9417 C CA . LEU B 1 233 ? -50.596 -24.557 20.171 1.00 9.28 233 LEU B CA 1
ATOM 9418 C C . LEU B 1 233 ? -49.796 -23.583 19.331 1.00 12.01 233 LEU B C 1
ATOM 9419 O O . LEU B 1 233 ? -50.079 -23.403 18.152 1.00 15.81 233 LEU B O 1
ATOM 9435 N N . GLN B 1 234 ? -48.808 -22.925 19.945 1.00 6.75 234 GLN B N 1
ATOM 9436 C CA . GLN B 1 234 ? -47.885 -22.072 19.222 1.00 8.14 234 GLN B CA 1
ATOM 9437 C C . GLN B 1 234 ? -46.523 -22.721 19.343 1.00 10.14 234 GLN B C 1
ATOM 9438 O O . GLN B 1 234 ? -46.045 -22.947 20.463 1.00 11.33 234 GLN B O 1
ATOM 9452 N N . ILE B 1 235 ? -45.894 -22.998 18.207 1.00 9.16 235 ILE B N 1
ATOM 9453 C CA . ILE B 1 235 ? -44.557 -23.595 18.138 1.00 8.21 235 ILE B CA 1
ATOM 9454 C C . ILE B 1 235 ? -43.725 -22.705 17.231 1.00 6.98 235 ILE B C 1
ATOM 9455 O O . ILE B 1 235 ? -43.951 -22.681 16.011 1.00 7.26 235 ILE B O 1
ATOM 9471 N N . SER B 1 236 ? -42.762 -21.977 17.805 1.00 7.36 236 SER B N 1
ATOM 9472 C CA . SER B 1 236 ? -41.997 -21.027 17.002 1.00 8.05 236 SER B CA 1
ATOM 9473 C C . SER B 1 236 ? -40.605 -20.799 17.573 1.00 10.39 236 SER B C 1
ATOM 9474 O O . SER B 1 236 ? -40.369 -20.898 18.774 1.00 8.24 236 SER B O 1
ATOM 9482 N N . GLY B 1 237 ? -39.679 -20.480 16.684 1.00 8.33 237 GLY B N 1
ATOM 9483 C CA . GLY B 1 237 ? -38.312 -20.188 17.066 1.00 6.69 237 GLY B CA 1
ATOM 9484 C C . GLY B 1 237 ? -37.512 -21.347 17.585 1.00 6.59 237 GLY B C 1
ATOM 9485 O O . GLY B 1 237 ? -36.451 -21.135 18.187 1.00 8.86 237 GLY B O 1
ATOM 9489 N N . ASN B 1 238 ? -37.947 -22.578 17.327 1.00 7.06 238 ASN B N 1
ATOM 9490 C CA . ASN B 1 238 ? -37.234 -23.741 17.824 1.00 6.19 238 ASN B CA 1
ATOM 9491 C C . ASN B 1 238 ? -36.291 -24.286 16.764 1.00 7.80 238 ASN B C 1
ATOM 9492 O O . ASN B 1 238 ? -36.538 -24.153 15.560 1.00 7.87 238 ASN B O 1
ATOM 9503 N N . THR B 1 239 ? -35.199 -24.895 17.239 1.00 7.39 239 THR B N 1
ATOM 9504 C CA . THR B 1 239 ? -34.330 -25.735 16.429 1.00 6.39 239 THR B CA 1
ATOM 9505 C C . THR B 1 239 ? -34.577 -27.173 16.842 1.00 7.15 239 THR B C 1
ATOM 9506 O O . THR B 1 239 ? -34.233 -27.576 17.957 1.00 8.10 239 THR B O 1
ATOM 9517 N N . ILE B 1 240 ? -35.216 -27.928 15.952 1.00 7.87 240 ILE B N 1
ATOM 9518 C CA . ILE B 1 240 ? -35.656 -29.285 16.225 1.00 6.24 240 ILE B CA 1
ATOM 9519 C C . ILE B 1 240 ? -34.889 -30.195 15.285 1.00 9.30 240 ILE B C 1
ATOM 9520 O O . ILE B 1 240 ? -34.991 -30.047 14.062 1.00 9.35 240 ILE B O 1
ATOM 9536 N N . LEU B 1 241 ? -34.120 -31.126 15.852 1.00 6.25 241 LEU B N 1
ATOM 9537 C CA . LEU B 1 241 ? -33.069 -31.828 15.135 1.00 6.89 241 LEU B CA 1
ATOM 9538 C C . LEU B 1 241 ? -33.142 -33.342 15.330 1.00 6.35 241 LEU B C 1
ATOM 9539 O O . LEU B 1 241 ? -33.930 -33.866 16.133 1.00 8.28 241 LEU B O 1
ATOM 9555 N N A TRP B 1 242 ? -32.270 -34.034 14.583 0.50 7.93 242 TRP B N 1
ATOM 9556 N N B TRP B 1 242 ? -32.274 -34.033 14.579 0.50 7.93 242 TRP B N 1
ATOM 9557 C CA A TRP B 1 242 ? -32.090 -35.485 14.595 0.50 7.92 242 TRP B CA 1
ATOM 9558 C CA B TRP B 1 242 ? -32.089 -35.483 14.591 0.50 7.92 242 TRP B CA 1
ATOM 9559 C C A TRP B 1 242 ? -33.280 -36.219 13.995 0.50 7.78 242 TRP B C 1
ATOM 9560 C C B TRP B 1 242 ? -33.279 -36.222 13.996 0.50 7.78 242 TRP B C 1
ATOM 9561 O O A TRP B 1 242 ? -33.173 -36.824 12.921 0.50 8.28 242 TRP B O 1
ATOM 9562 O O B TRP B 1 242 ? -33.171 -36.833 12.925 0.50 8.27 242 TRP B O 1
ATOM 9603 N N . ALA B 1 243 ? -34.402 -36.210 14.707 1.00 7.59 243 ALA B N 1
ATOM 9604 C CA . ALA B 1 243 ? -35.626 -36.894 14.300 1.00 8.20 243 ALA B CA 1
ATOM 9605 C C . ALA B 1 243 ? -36.825 -35.995 14.574 1.00 7.24 243 ALA B C 1
ATOM 9606 O O . ALA B 1 243 ? -37.754 -36.373 15.290 1.00 8.08 243 ALA B O 1
ATOM 9614 N N . CYS B 1 244 ? -36.762 -34.752 14.112 1.00 8.28 244 CYS B N 1
ATOM 9615 C CA . CYS B 1 244 ? -37.882 -33.834 14.263 1.00 7.39 244 CYS B CA 1
ATOM 9616 C C . CYS B 1 244 ? -39.184 -34.535 13.929 1.00 8.09 244 CYS B C 1
ATOM 9617 O O . CYS B 1 244 ? -39.378 -35.012 12.803 1.00 8.39 244 CYS B O 1
ATOM 9625 N N . ASN B 1 245 ? -40.094 -34.567 14.908 1.00 7.58 245 ASN B N 1
ATOM 9626 C CA . ASN B 1 245 ? -41.421 -35.130 14.702 1.00 6.52 245 ASN B CA 1
ATOM 9627 C C . ASN B 1 245 ? -42.355 -34.342 15.615 1.00 7.47 245 ASN B C 1
ATOM 9628 O O . ASN B 1 245 ? -42.312 -34.485 16.841 1.00 8.55 245 ASN B O 1
ATOM 9639 N N . ILE B 1 246 ? -43.124 -33.456 15.001 1.00 7.05 246 ILE B N 1
ATOM 9640 C CA . ILE B 1 246 ? -44.201 -32.732 15.650 1.00 6.91 246 ILE B CA 1
ATOM 9641 C C . ILE B 1 246 ? -45.482 -33.427 15.222 1.00 8.34 246 ILE B C 1
ATOM 9642 O O . ILE B 1 246 ? -45.868 -33.360 14.047 1.00 8.59 246 ILE B O 1
ATOM 9658 N N . THR B 1 247 ? -46.136 -34.132 16.150 1.00 8.73 247 THR B N 1
ATOM 9659 C CA . THR B 1 247 ? -47.379 -34.835 15.853 1.00 9.44 247 THR B CA 1
ATOM 9660 C C . THR B 1 247 ? -48.510 -34.233 16.668 1.00 8.18 247 THR B C 1
ATOM 9661 O O . THR B 1 247 ? -48.439 -34.175 17.901 1.00 9.44 247 THR B O 1
ATOM 9672 N N . LEU B 1 248 ? -49.543 -33.780 15.967 1.00 8.10 248 LEU B N 1
ATOM 9673 C CA . LEU B 1 248 ? -50.790 -33.333 16.569 1.00 9.16 248 LEU B CA 1
ATOM 9674 C C . LEU B 1 248 ? -51.829 -34.405 16.278 1.00 8.29 248 LEU B C 1
ATOM 9675 O O . LEU B 1 248 ? -52.003 -34.810 15.122 1.00 10.23 248 LEU B O 1
ATOM 9691 N N . SER B 1 249 ? -52.507 -34.864 17.314 1.00 9.91 249 SER B N 1
ATOM 9692 C CA . SER B 1 249 ? -53.638 -35.761 17.155 1.00 11.39 249 SER B CA 1
ATOM 9693 C C . SER B 1 249 ? -54.876 -34.970 17.541 1.00 11.33 249 SER B C 1
ATOM 9694 O O . SER B 1 249 ? -55.025 -34.562 18.697 1.00 10.91 249 SER B O 1
ATOM 9702 N N A SER B 1 250 ? -55.747 -34.735 16.566 0.61 10.01 250 SER B N 1
ATOM 9703 N N B SER B 1 250 ? -55.758 -34.740 16.570 0.39 10.04 250 SER B N 1
ATOM 9704 C CA A SER B 1 250 ? -56.937 -33.920 16.774 0.61 9.64 250 SER B CA 1
ATOM 9705 C CA B SER B 1 250 ? -56.956 -33.928 16.787 0.39 9.72 250 SER B CA 1
ATOM 9706 C C A SER B 1 250 ? -56.573 -32.566 17.362 0.61 8.94 250 SER B C 1
ATOM 9707 C C B SER B 1 250 ? -56.604 -32.547 17.330 0.39 9.01 250 SER B C 1
ATOM 9708 O O A SER B 1 250 ? -57.167 -32.106 18.344 0.61 12.86 250 SER B O 1
ATOM 9709 O O B SER B 1 250 ? -57.256 -32.039 18.247 0.39 12.85 250 SER B O 1
ATOM 9724 N N . GLY B 1 251 ? -55.562 -31.942 16.770 1.00 10.44 251 GLY B N 1
ATOM 9725 C CA . GLY B 1 251 ? -55.149 -30.594 17.145 1.00 10.68 251 GLY B CA 1
ATOM 9726 C C . GLY B 1 251 ? -55.600 -29.584 16.106 1.00 9.63 251 GLY B C 1
ATOM 9727 O O . GLY B 1 251 ? -55.596 -29.874 14.911 1.00 9.22 251 GLY B O 1
ATOM 9732 N N . ASN B 1 252 ? -55.985 -28.396 16.571 1.00 9.59 252 ASN B N 1
ATOM 9733 C CA . ASN B 1 252 ? -56.608 -27.392 15.731 1.00 7.23 252 ASN B CA 1
ATOM 9734 C C . ASN B 1 252 ? -56.100 -26.015 16.100 1.00 7.80 252 ASN B C 1
ATOM 9735 O O . ASN B 1 252 ? -55.784 -25.735 17.256 1.00 8.68 252 ASN B O 1
ATOM 9746 N N . ARG B 1 253 ? -56.038 -25.146 15.087 1.00 7.57 253 ARG B N 1
ATOM 9747 C CA . ARG B 1 253 ? -55.673 -23.737 15.254 1.00 9.08 253 ARG B CA 1
ATOM 9748 C C . ARG B 1 253 ? -54.261 -23.577 15.824 1.00 9.17 253 ARG B C 1
ATOM 9749 O O . ARG B 1 253 ? -53.951 -22.583 16.501 1.00 8.60 253 ARG B O 1
ATOM 9770 N N . ALA B 1 254 ? -53.380 -24.513 15.505 1.00 7.52 254 ALA B N 1
ATOM 9771 C CA . ALA B 1 254 ? -51.977 -24.363 15.852 1.00 6.80 254 ALA B CA 1
ATOM 9772 C C . ALA B 1 254 ? -51.286 -23.384 14.903 1.00 8.84 254 ALA B C 1
ATOM 9773 O O . ALA B 1 254 ? -51.670 -23.208 13.745 1.00 8.71 254 ALA B O 1
ATOM 9780 N N . SER B 1 255 ? -50.233 -22.758 15.415 1.00 8.47 255 SER B N 1
ATOM 9781 C CA . SER B 1 255 ? -49.392 -21.831 14.669 1.00 7.68 255 SER B CA 1
ATOM 9782 C C . SER B 1 255 ? -47.966 -22.349 14.786 1.00 9.52 255 SER B C 1
ATOM 9783 O O . SER B 1 255 ? -47.360 -22.261 15.856 1.00 8.49 255 SER B O 1
ATOM 9791 N N . ILE B 1 256 ? -47.459 -22.941 13.705 1.00 8.88 256 ILE B N 1
ATOM 9792 C CA . ILE B 1 256 ? -46.154 -23.591 13.669 1.00 7.53 256 ILE B CA 1
ATOM 9793 C C . ILE B 1 256 ? -45.326 -22.795 12.676 1.00 8.63 256 ILE B C 1
ATOM 9794 O O . ILE B 1 256 ? -45.436 -23.002 11.459 1.00 8.46 256 ILE B O 1
ATOM 9810 N N . THR B 1 257 ? -44.509 -21.869 13.190 1.00 7.79 257 THR B N 1
ATOM 9811 C CA . THR B 1 257 ? -43.898 -20.853 12.358 1.00 9.30 257 THR B CA 1
ATOM 9812 C C . THR B 1 257 ? -42.474 -20.578 12.806 1.00 8.46 257 THR B C 1
ATOM 9813 O O . THR B 1 257 ? -42.122 -20.723 13.979 1.00 9.45 257 THR B O 1
ATOM 9824 N N . SER B 1 258 ? -41.638 -20.176 11.850 1.00 7.64 258 SER B N 1
ATOM 9825 C CA . SER B 1 258 ? -40.307 -19.682 12.176 1.00 6.26 258 SER B CA 1
ATOM 9826 C C . SER B 1 258 ? -39.472 -20.682 12.982 1.00 8.43 258 SER B C 1
ATOM 9827 O O . SER B 1 258 ? -38.777 -20.311 13.948 1.00 8.67 258 SER B O 1
ATOM 9835 N N . ASN B 1 259 ? -39.492 -21.955 12.560 1.00 7.36 259 ASN B N 1
ATOM 9836 C CA . ASN B 1 259 ? -38.678 -23.013 13.143 1.00 7.75 259 ASN B CA 1
ATOM 9837 C C . ASN B 1 259 ? -37.681 -23.553 12.125 1.00 7.97 259 ASN B C 1
ATOM 9838 O O . ASN B 1 259 ? -37.931 -23.554 10.904 1.00 8.32 259 ASN B O 1
ATOM 9850 N N . LYS B 1 260 ? -36.564 -24.058 12.655 1.00 6.32 260 LYS B N 1
ATOM 9851 C CA . LYS B 1 260 ? -35.567 -24.814 11.912 1.00 7.86 260 LYS B CA 1
ATOM 9852 C C . LYS B 1 260 ? -35.819 -26.278 12.258 1.00 7.52 260 LYS B C 1
ATOM 9853 O O . LYS B 1 260 ? -35.701 -26.661 13.426 1.00 8.34 260 LYS B O 1
ATOM 9872 N N . LEU B 1 261 ? -36.227 -27.086 11.256 1.00 7.82 261 LEU B N 1
ATOM 9873 C CA . LEU B 1 261 ? -36.720 -28.448 11.469 1.00 8.47 261 LEU B CA 1
ATOM 9874 C C . LEU B 1 261 ? -35.895 -29.438 10.655 1.00 8.61 261 LEU B C 1
ATOM 9875 O O . LEU B 1 261 ? -35.807 -29.323 9.433 1.00 8.41 261 LEU B O 1
ATOM 9891 N N . LEU B 1 262 ? -35.318 -30.425 11.321 1.00 7.70 262 LEU B N 1
ATOM 9892 C CA . LEU B 1 262 ? -34.483 -31.388 10.632 1.00 6.45 262 LEU B CA 1
ATOM 9893 C C . LEU B 1 262 ? -34.745 -32.794 11.135 1.00 7.88 262 LEU B C 1
ATOM 9894 O O . LEU B 1 262 ? -34.826 -33.031 12.341 1.00 8.22 262 LEU B O 1
ATOM 9910 N N . SER B 1 263 ? -34.852 -33.735 10.197 1.00 7.29 263 SER B N 1
ATOM 9911 C CA . SER B 1 263 ? -34.938 -35.138 10.566 1.00 7.99 263 SER B CA 1
ATOM 9912 C C . SER B 1 263 ? -34.190 -36.035 9.594 1.00 6.05 263 SER B C 1
ATOM 9913 O O . SER B 1 263 ? -34.066 -35.731 8.407 1.00 7.73 263 SER B O 1
ATOM 9921 N N . ASN B 1 264 ? -33.758 -37.189 10.110 1.00 8.12 264 ASN B N 1
ATOM 9922 C CA . ASN B 1 264 ? -33.274 -38.288 9.278 1.00 6.31 264 ASN B CA 1
ATOM 9923 C C . ASN B 1 264 ? -34.384 -39.266 8.910 1.00 7.94 264 ASN B C 1
ATOM 9924 O O . ASN B 1 264 ? -34.093 -40.338 8.370 1.00 9.02 264 ASN B O 1
ATOM 9935 N N . PHE B 1 265 ? -35.637 -38.902 9.165 1.00 8.22 265 PHE B N 1
ATOM 9936 C CA . PHE B 1 265 ? -36.791 -39.784 9.056 1.00 8.42 265 PHE B CA 1
ATOM 9937 C C . PHE B 1 265 ? -37.992 -39.010 8.551 1.00 10.17 265 PHE B C 1
ATOM 9938 O O . PHE B 1 265 ? -38.018 -37.778 8.622 1.00 8.22 265 PHE B O 1
ATOM 9955 N N . PRO B 1 266 ? -39.016 -39.706 8.045 1.00 8.25 266 PRO B N 1
ATOM 9956 C CA . PRO B 1 266 ? -40.270 -39.021 7.702 1.00 8.29 266 PRO B CA 1
ATOM 9957 C C . PRO B 1 266 ? -41.004 -38.468 8.912 1.00 10.06 266 PRO B C 1
ATOM 9958 O O . PRO B 1 266 ? -40.575 -38.665 10.055 1.00 8.85 266 PRO B O 1
ATOM 9969 N N A SER B 1 267 ? -42.116 -37.776 8.661 0.55 8.52 267 SER B N 1
ATOM 9970 N N B SER B 1 267 ? -42.133 -37.812 8.665 0.45 8.50 267 SER B N 1
ATOM 9971 C CA A SER B 1 267 ? -43.024 -37.268 9.695 0.55 7.07 267 SER B CA 1
ATOM 9972 C CA B SER B 1 267 ? -42.997 -37.272 9.708 0.45 7.08 267 SER B CA 1
ATOM 9973 C C A SER B 1 267 ? -42.448 -36.115 10.517 0.55 8.74 267 SER B C 1
ATOM 9974 C C B SER B 1 267 ? -42.316 -36.175 10.525 0.45 8.49 267 SER B C 1
ATOM 9975 O O A SER B 1 267 ? -42.600 -36.072 11.737 0.55 8.04 267 SER B O 1
ATOM 9976 O O B SER B 1 267 ? -42.222 -36.257 11.744 0.45 10.47 267 SER B O 1
ATOM 9991 N N . GLN B 1 268 ? -41.862 -35.129 9.834 1.00 7.37 268 GLN B N 1
ATOM 9992 C CA . GLN B 1 268 ? -41.424 -33.934 10.550 1.00 8.79 268 GLN B CA 1
ATOM 9993 C C . GLN B 1 268 ? -42.607 -33.195 11.169 1.00 7.46 268 GLN B C 1
ATOM 9994 O O . GLN B 1 268 ? -42.510 -32.732 12.307 1.00 8.71 268 GLN B O 1
ATOM 10009 N N . ILE B 1 269 ? -43.731 -33.082 10.449 1.00 6.92 269 ILE B N 1
ATOM 10010 C CA . ILE B 1 269 ? -44.994 -32.656 11.044 1.00 9.69 269 ILE B CA 1
ATOM 10011 C C . ILE B 1 269 ? -46.084 -33.608 10.578 1.00 8.55 269 ILE B C 1
ATOM 10012 O O . ILE B 1 269 ? -46.271 -33.799 9.369 1.00 9.03 269 ILE B O 1
ATOM 10028 N N . ALA B 1 270 ? -46.822 -34.179 11.527 1.00 8.02 270 ALA B N 1
ATOM 10029 C CA . ALA B 1 270 ? -47.968 -35.032 11.239 1.00 7.96 270 ALA B CA 1
ATOM 10030 C C . ALA B 1 270 ? -49.191 -34.411 11.904 1.00 7.63 270 ALA B C 1
ATOM 10031 O O . ALA B 1 270 ? -49.249 -34.293 13.131 1.00 9.65 270 ALA B O 1
ATOM 10038 N N . LEU B 1 271 ? -50.166 -34.015 11.093 1.00 7.35 271 LEU B N 1
ATOM 10039 C CA . LEU B 1 271 ? -51.454 -33.494 11.564 1.00 7.95 271 LEU B CA 1
ATOM 10040 C C . LEU B 1 271 ? -52.421 -34.650 11.394 1.00 8.44 271 LEU B C 1
ATOM 10041 O O . LEU B 1 271 ? -52.856 -34.948 10.278 1.00 10.92 271 LEU B O 1
ATOM 10057 N N . LEU B 1 272 ? -52.721 -35.330 12.495 1.00 9.84 272 LEU B N 1
ATOM 10058 C CA . LEU B 1 272 ? -53.399 -36.624 12.466 1.00 8.34 272 LEU B CA 1
ATOM 10059 C C . LEU B 1 272 ? -54.786 -36.532 13.094 1.00 9.83 272 LEU B C 1
ATOM 10060 O O . LEU B 1 272 ? -55.103 -35.610 13.859 1.00 9.52 272 LEU B O 1
ATOM 10076 N N . ASN B 1 273 ? -55.632 -37.507 12.748 1.00 9.62 273 ASN B N 1
ATOM 10077 C CA . ASN B 1 273 ? -56.943 -37.685 13.390 1.00 9.26 273 ASN B CA 1
ATOM 10078 C C . ASN B 1 273 ? -57.775 -36.405 13.369 1.00 10.13 273 ASN B C 1
ATOM 10079 O O . ASN B 1 273 ? -58.238 -35.907 14.394 1.00 13.25 273 ASN B O 1
ATOM 10090 N N . ASN B 1 274 ? -57.964 -35.889 12.153 1.00 9.18 274 ASN B N 1
ATOM 10091 C CA . ASN B 1 274 ? -58.764 -34.702 11.889 1.00 10.69 274 ASN B CA 1
ATOM 10092 C C . ASN B 1 274 ? -58.227 -33.475 12.626 1.00 12.44 274 ASN B C 1
ATOM 10093 O O . ASN B 1 274 ? -58.878 -32.901 13.497 1.00 14.69 274 ASN B O 1
ATOM 10104 N N . SER B 1 275 ? -57.022 -33.088 12.253 1.00 9.27 275 SER B N 1
ATOM 10105 C CA . SER B 1 275 ? -56.368 -31.892 12.765 1.00 8.13 275 SER B CA 1
ATOM 10106 C C . SER B 1 275 ? -56.552 -30.789 11.729 1.00 7.63 275 SER B C 1
ATOM 10107 O O . SER B 1 275 ? -56.113 -30.945 10.581 1.00 8.90 275 SER B O 1
ATOM 10115 N N . SER B 1 276 ? -57.178 -29.672 12.122 1.00 7.85 276 SER B N 1
ATOM 10116 C CA . SER B 1 276 ? -57.664 -28.677 11.176 1.00 7.35 276 SER B CA 1
ATOM 10117 C C . SER B 1 276 ? -57.241 -27.245 11.496 1.00 7.01 276 SER B C 1
ATOM 10118 O O . SER B 1 276 ? -57.016 -26.860 12.647 1.00 7.50 276 SER B O 1
ATOM 10126 N N . GLU B 1 277 ? -57.169 -26.449 10.432 1.00 8.09 277 GLU B N 1
ATOM 10127 C CA . GLU B 1 277 ? -56.962 -25.007 10.531 1.00 8.72 277 GLU B CA 1
ATOM 10128 C C . GLU B 1 277 ? -55.680 -24.687 11.280 1.00 7.13 277 GLU B C 1
ATOM 10129 O O . GLU B 1 277 ? -55.614 -23.756 12.083 1.00 8.95 277 GLU B O 1
ATOM 10141 N N . ASN B 1 278 ? -54.656 -25.484 11.007 1.00 6.66 278 ASN B N 1
ATOM 10142 C CA . ASN B 1 278 ? -53.313 -25.291 11.556 1.00 9.00 278 ASN B CA 1
ATOM 10143 C C . ASN B 1 278 ? -52.429 -24.630 10.513 1.00 8.33 278 ASN B C 1
ATOM 10144 O O . ASN B 1 278 ? -52.502 -24.977 9.330 1.00 8.79 278 ASN B O 1
ATOM 10156 N N . LEU B 1 279 ? -51.623 -23.652 10.952 1.00 6.79 279 LEU B N 1
ATOM 10157 C CA . LEU B 1 279 ? -50.714 -22.920 10.085 1.00 6.19 279 LEU B CA 1
ATOM 10158 C C . LEU B 1 279 ? -49.308 -23.481 10.227 1.00 7.86 279 LEU B C 1
ATOM 10159 O O . LEU B 1 279 ? -48.804 -23.631 11.342 1.00 9.03 279 LEU B O 1
ATOM 10175 N N . ILE B 1 280 ? -48.674 -23.773 9.089 1.00 6.98 280 ILE B N 1
ATOM 10176 C CA . ILE B 1 280 ? -47.276 -24.180 8.990 1.00 7.41 280 ILE B CA 1
ATOM 10177 C C . ILE B 1 280 ? -46.648 -23.166 8.042 1.00 7.99 280 ILE B C 1
ATOM 10178 O O . ILE B 1 280 ? -46.861 -23.232 6.826 1.00 7.96 280 ILE B O 1
ATOM 10194 N N . SER B 1 281 ? -45.930 -22.169 8.585 1.00 7.69 281 SER B N 1
ATOM 10195 C CA . SER B 1 281 ? -45.459 -21.071 7.757 1.00 7.91 281 SER B CA 1
ATOM 10196 C C . SER B 1 281 ? -44.057 -20.650 8.168 1.00 10.62 281 SER B C 1
ATOM 10197 O O . SER B 1 281 ? -43.716 -20.620 9.346 1.00 9.41 281 SER B O 1
ATOM 10205 N N . ALA B 1 282 ? -43.243 -20.316 7.178 1.00 9.11 282 ALA B N 1
ATOM 10206 C CA . ALA B 1 282 ? -41.922 -19.739 7.418 1.00 7.64 282 ALA B CA 1
ATOM 10207 C C . ALA B 1 282 ? -41.028 -20.656 8.235 1.00 8.36 282 ALA B C 1
ATOM 10208 O O . ALA B 1 282 ? -40.322 -20.216 9.143 1.00 8.34 282 ALA B O 1
ATOM 10215 N N . ASN B 1 283 ? -41.060 -21.950 7.912 1.00 6.97 283 ASN B N 1
ATOM 10216 C CA . ASN B 1 283 ? -40.157 -22.918 8.507 1.00 6.21 283 ASN B CA 1
ATOM 10217 C C . ASN B 1 283 ? -39.212 -23.481 7.460 1.00 6.72 283 ASN B C 1
ATOM 10218 O O . ASN B 1 283 ? -39.583 -23.658 6.298 1.00 7.36 283 ASN B O 1
ATOM 10229 N N . HIS B 1 284 ? -38.013 -23.841 7.888 1.00 7.91 284 HIS B N 1
ATOM 10230 C CA . HIS B 1 284 ? -37.084 -24.583 7.055 1.00 8.04 284 HIS B CA 1
ATOM 10231 C C . HIS B 1 284 ? -37.149 -26.053 7.451 1.00 8.18 284 HIS B C 1
ATOM 10232 O O . HIS B 1 284 ? -36.879 -26.395 8.601 1.00 8.26 284 HIS B O 1
ATOM 10246 N N . PHE B 1 285 ? -37.517 -26.913 6.498 1.00 8.06 285 PHE B N 1
ATOM 10247 C CA . PHE B 1 285 ? -37.530 -28.356 6.686 1.00 7.74 285 PHE B CA 1
ATOM 10248 C C . PHE B 1 285 ? -36.363 -28.984 5.938 1.00 7.68 285 PHE B C 1
ATOM 10249 O O . PHE B 1 285 ? -36.192 -28.754 4.727 1.00 8.63 285 PHE B O 1
ATOM 10266 N N . ARG B 1 286 ? -35.596 -29.810 6.632 1.00 7.47 286 ARG B N 1
ATOM 10267 C CA . ARG B 1 286 ? -34.491 -30.552 6.039 1.00 7.75 286 ARG B CA 1
ATOM 10268 C C . ARG B 1 286 ? -34.674 -32.020 6.374 1.00 8.85 286 ARG B C 1
ATOM 10269 O O . ARG B 1 286 ? -34.722 -32.388 7.553 1.00 9.66 286 ARG B O 1
ATOM 10290 N N . ARG B 1 287 ? -34.778 -32.854 5.342 1.00 7.53 287 ARG B N 1
ATOM 10291 C CA . ARG B 1 287 ? -34.802 -34.303 5.483 1.00 9.11 287 ARG B CA 1
ATOM 10292 C C . ARG B 1 287 ? -33.492 -34.838 4.938 1.00 8.07 287 ARG B C 1
ATOM 10293 O O . ARG B 1 287 ? -33.173 -34.600 3.765 1.00 8.73 287 ARG B O 1
ATOM 10314 N N . VAL B 1 288 ? -32.766 -35.582 5.775 1.00 8.93 288 VAL B N 1
ATOM 10315 C CA . VAL B 1 288 ? -31.503 -36.246 5.446 1.00 10.38 288 VAL B CA 1
ATOM 10316 C C . VAL B 1 288 ? -31.609 -37.715 5.862 1.00 10.16 288 VAL B C 1
ATOM 10317 O O . VAL B 1 288 ? -32.675 -38.173 6.263 1.00 10.41 288 VAL B O 1
ATOM 10330 N N . HIS B 1 289 ? -30.507 -38.477 5.716 1.00 10.61 289 HIS B N 1
ATOM 10331 C CA . HIS B 1 289 ? -30.539 -39.907 6.023 1.00 11.08 289 HIS B CA 1
ATOM 10332 C C . HIS B 1 289 ? -29.250 -40.329 6.716 1.00 10.17 289 HIS B C 1
ATOM 10333 O O . HIS B 1 289 ? -28.177 -39.799 6.447 1.00 11.36 289 HIS B O 1
ATOM 10347 N N . GLY B 1 290 ? -29.378 -41.294 7.625 1.00 12.68 290 GLY B N 1
ATOM 10348 C CA . GLY B 1 290 ? -28.247 -42.072 8.072 1.00 12.26 290 GLY B CA 1
ATOM 10349 C C . GLY B 1 290 ? -27.836 -41.881 9.511 1.00 12.66 290 GLY B C 1
ATOM 10350 O O . GLY B 1 290 ? -27.075 -42.711 10.027 1.00 13.87 290 GLY B O 1
ATOM 10354 N N . ASP B 1 291 ? -28.277 -40.813 10.175 1.00 11.39 291 ASP B N 1
ATOM 10355 C CA . ASP B 1 291 ? -27.988 -40.625 11.594 1.00 10.79 291 ASP B CA 1
ATOM 10356 C C . ASP B 1 291 ? -29.014 -41.428 12.383 1.00 11.67 291 ASP B C 1
ATOM 10357 O O . ASP B 1 291 ? -29.977 -40.911 12.959 1.00 12.08 291 ASP B O 1
ATOM 10366 N N . GLY B 1 292 ? -28.775 -42.725 12.423 1.00 11.48 292 GLY B N 1
ATOM 10367 C CA . GLY B 1 292 ? -29.775 -43.665 12.852 1.00 11.18 292 GLY B CA 1
ATOM 10368 C C . GLY B 1 292 ? -30.651 -44.084 11.695 1.00 13.19 292 GLY B C 1
ATOM 10369 O O . GLY B 1 292 ? -30.805 -43.373 10.704 1.00 14.63 292 GLY B O 1
ATOM 10373 N N . THR B 1 293 ? -31.219 -45.274 11.814 1.00 12.87 293 THR B N 1
ATOM 10374 C CA . THR B 1 293 ? -32.125 -45.758 10.784 1.00 14.32 293 THR B CA 1
ATOM 10375 C C . THR B 1 293 ? -33.322 -46.425 11.450 1.00 14.13 293 THR B C 1
ATOM 10376 O O . THR B 1 293 ? -33.238 -46.942 12.577 1.00 14.95 293 THR B O 1
ATOM 10387 N N . SER B 1 294 ? -34.449 -46.369 10.751 1.00 12.08 294 SER B N 1
ATOM 10388 C CA . SER B 1 294 ? -35.696 -46.881 11.290 1.00 10.48 294 SER B CA 1
ATOM 10389 C C . SER B 1 294 ? -36.608 -47.246 10.133 1.00 13.69 294 SER B C 1
ATOM 10390 O O . SER B 1 294 ? -36.526 -46.652 9.055 1.00 14.37 294 SER B O 1
ATOM 10398 N N . THR B 1 295 ? -37.499 -48.213 10.373 1.00 15.64 295 THR B N 1
ATOM 10399 C CA . THR B 1 295 ? -38.609 -48.483 9.464 1.00 15.55 295 THR B CA 1
ATOM 10400 C C . THR B 1 295 ? -39.957 -48.083 10.063 1.00 13.21 295 THR B C 1
ATOM 10401 O O . THR B 1 295 ? -41.010 -48.503 9.572 1.00 12.78 295 THR B O 1
ATOM 10412 N N . ARG B 1 296 ? -39.943 -47.246 11.098 1.00 11.76 296 ARG B N 1
ATOM 10413 C CA . ARG B 1 296 ? -41.181 -46.753 11.690 1.00 12.52 296 ARG B CA 1
ATOM 10414 C C . ARG B 1 296 ? -42.098 -46.150 10.636 1.00 10.49 296 ARG B C 1
ATOM 10415 O O . ARG B 1 296 ? -43.298 -46.455 10.579 1.00 12.17 296 ARG B O 1
ATOM 10436 N N . PHE B 1 297 ? -41.549 -45.264 9.799 1.00 10.50 297 PHE B N 1
ATOM 10437 C CA . PHE B 1 297 ? -42.249 -44.693 8.668 1.00 10.94 297 PHE B CA 1
ATOM 10438 C C . PHE B 1 297 ? -41.466 -44.985 7.397 1.00 13.35 297 PHE B C 1
ATOM 10439 O O . PHE B 1 297 ? -40.232 -45.003 7.412 1.00 17.53 297 PHE B O 1
ATOM 10456 N N . ASP B 1 298 ? -42.171 -45.183 6.290 1.00 9.74 298 ASP B N 1
ATOM 10457 C CA . ASP B 1 298 ? -41.504 -45.164 4.998 1.00 8.81 298 ASP B CA 1
ATOM 10458 C C . ASP B 1 298 ? -41.596 -43.776 4.375 1.00 11.70 298 ASP B C 1
ATOM 10459 O O . ASP B 1 298 ? -42.276 -42.873 4.883 1.00 9.48 298 ASP B O 1
ATOM 10468 N N . ASP B 1 299 ? -40.912 -43.602 3.252 1.00 9.25 299 ASP B N 1
ATOM 10469 C CA . ASP B 1 299 ? -40.764 -42.265 2.686 1.00 9.01 299 ASP B CA 1
ATOM 10470 C C . ASP B 1 299 ? -41.981 -41.781 1.923 1.00 10.78 299 ASP B C 1
ATOM 10471 O O . ASP B 1 299 ? -41.972 -40.645 1.424 1.00 10.80 299 ASP B O 1
ATOM 10480 N N . LYS B 1 300 ? -43.023 -42.597 1.826 1.00 10.20 300 LYS B N 1
ATOM 10481 C CA . LYS B 1 300 ? -44.313 -42.142 1.339 1.00 10.30 300 LYS B CA 1
ATOM 10482 C C . LYS B 1 300 ? -45.149 -41.503 2.434 1.00 9.57 300 LYS B C 1
ATOM 10483 O O . LYS B 1 300 ? -46.242 -41.026 2.145 1.00 9.77 300 LYS B O 1
ATOM 10502 N N . PHE B 1 301 ? -44.667 -41.454 3.681 1.00 9.95 301 PHE B N 1
ATOM 10503 C CA . PHE B 1 301 ? -45.503 -40.903 4.744 1.00 7.65 301 PHE B CA 1
ATOM 10504 C C . PHE B 1 301 ? -45.599 -39.388 4.652 1.00 9.19 301 PHE B C 1
ATOM 10505 O O . PHE B 1 301 ? -46.616 -38.816 5.054 1.00 9.66 301 PHE B O 1
ATOM 10522 N N . GLY B 1 302 ? -44.547 -38.748 4.164 1.00 10.04 302 GLY B N 1
ATOM 10523 C CA . GLY B 1 302 ? -44.409 -37.318 3.992 1.00 9.20 302 GLY B CA 1
ATOM 10524 C C . GLY B 1 302 ? -43.453 -36.692 4.996 1.00 7.67 302 GLY B C 1
ATOM 10525 O O . GLY B 1 302 ? -43.344 -37.117 6.161 1.00 8.76 302 GLY B O 1
ATOM 10529 N N . MET B 1 303 ? -42.745 -35.661 4.535 1.00 7.95 303 MET B N 1
ATOM 10530 C CA . MET B 1 303 ? -42.123 -34.742 5.484 1.00 8.19 303 MET B CA 1
ATOM 10531 C C . MET B 1 303 ? -43.200 -34.072 6.313 1.00 9.22 303 MET B C 1
ATOM 10532 O O . MET B 1 303 ? -43.050 -33.889 7.528 1.00 9.51 303 MET B O 1
ATOM 10546 N N . VAL B 1 304 ? -44.290 -33.685 5.661 1.00 8.05 304 VAL B N 1
ATOM 10547 C CA . VAL B 1 304 ? -45.508 -33.230 6.314 1.00 7.31 304 VAL B CA 1
ATOM 10548 C C . VAL B 1 304 ? -46.627 -34.163 5.873 1.00 8.19 304 VAL B C 1
ATOM 10549 O O . VAL B 1 304 ? -46.760 -34.463 4.678 1.00 9.07 304 VAL B O 1
ATOM 10562 N N . HIS B 1 305 ? -47.425 -34.627 6.838 1.00 8.34 305 HIS B N 1
ATOM 10563 C CA . HIS B 1 305 ? -48.548 -35.536 6.617 1.00 8.76 305 HIS B CA 1
ATOM 10564 C C . HIS B 1 305 ? -49.791 -34.879 7.183 1.00 7.92 305 HIS B C 1
ATOM 10565 O O . HIS B 1 305 ? -49.795 -34.480 8.347 1.00 9.41 305 HIS B O 1
ATOM 10579 N N . ILE B 1 306 ? -50.833 -34.743 6.367 1.00 8.22 306 ILE B N 1
ATOM 10580 C CA . ILE B 1 306 ? -52.035 -34.002 6.735 1.00 9.03 306 ILE B CA 1
ATOM 10581 C C . ILE B 1 306 ? -53.252 -34.910 6.660 1.00 9.86 306 ILE B C 1
ATOM 10582 O O . ILE B 1 306 ? -53.595 -35.410 5.581 1.00 10.22 306 ILE B O 1
ATOM 10598 N N . ALA B 1 307 ? -53.963 -35.021 7.778 1.00 9.40 307 ALA B N 1
ATOM 10599 C CA . ALA B 1 307 ? -55.249 -35.717 7.869 1.00 10.23 307 ALA B CA 1
ATOM 10600 C C . ALA B 1 307 ? -56.167 -34.769 8.629 1.00 9.60 307 ALA B C 1
ATOM 10601 O O . ALA B 1 307 ? -56.241 -34.819 9.859 1.00 9.71 307 ALA B O 1
ATOM 10608 N N . GLY B 1 308 ? -56.836 -33.883 7.899 1.00 7.90 308 GLY B N 1
ATOM 10609 C CA . GLY B 1 308 ? -57.654 -32.848 8.506 1.00 8.52 308 GLY B CA 1
ATOM 10610 C C . GLY B 1 308 ? -58.000 -31.810 7.464 1.00 9.44 308 GLY B C 1
ATOM 10611 O O . GLY B 1 308 ? -57.648 -31.946 6.296 1.00 9.34 308 GLY B O 1
ATOM 10615 N N . ASN B 1 309 ? -58.682 -30.755 7.906 1.00 7.70 309 ASN B N 1
ATOM 10616 C CA . ASN B 1 309 ? -59.277 -29.798 6.996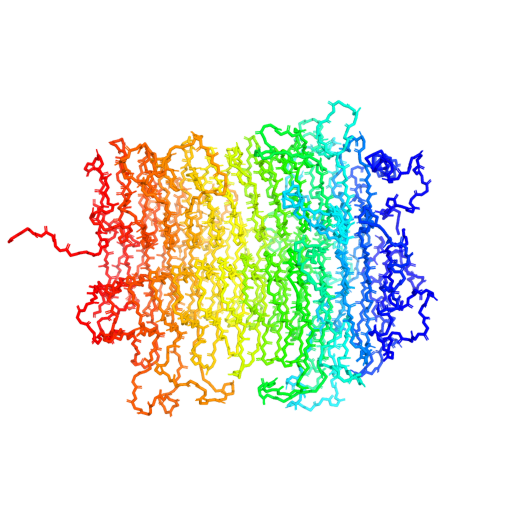 1.00 6.82 309 ASN B CA 1
ATOM 10617 C C . ASN B 1 309 ? -58.639 -28.426 7.152 1.00 11.13 309 ASN B C 1
ATOM 10618 O O . ASN B 1 309 ? -58.250 -28.023 8.254 1.00 8.72 309 ASN B O 1
ATOM 10629 N N . LYS B 1 310 ? -58.561 -27.696 6.040 1.00 9.26 310 LYS B N 1
ATOM 10630 C CA . LYS B 1 310 ? -58.402 -26.238 6.087 1.00 8.30 310 LYS B CA 1
ATOM 10631 C C . LYS B 1 310 ? -57.071 -25.816 6.699 1.00 8.28 310 LYS B C 1
ATOM 10632 O O . LYS B 1 310 ? -56.945 -24.724 7.263 1.00 9.09 310 LYS B O 1
ATOM 10651 N N . ASN B 1 311 ? -56.062 -26.678 6.602 1.00 8.35 311 ASN B N 1
ATOM 10652 C CA . ASN B 1 311 ? -54.736 -26.303 7.062 1.00 8.99 311 ASN B CA 1
ATOM 10653 C C . ASN B 1 311 ? -54.031 -25.444 6.011 1.00 9.84 311 ASN B C 1
ATOM 10654 O O . ASN B 1 311 ? -54.433 -25.387 4.847 1.00 9.01 311 ASN B O 1
ATOM 10665 N N . THR B 1 312 ? -52.968 -24.769 6.443 1.00 8.20 312 THR B N 1
ATOM 10666 C CA . THR B 1 312 ? -52.318 -23.733 5.646 1.00 7.86 312 THR B CA 1
ATOM 10667 C C . THR B 1 312 ? -50.822 -23.947 5.734 1.00 7.28 312 THR B C 1
ATOM 10668 O O . THR B 1 312 ? -50.258 -23.872 6.828 1.00 9.22 312 THR B O 1
ATOM 10679 N N . VAL B 1 313 ? -50.188 -24.176 4.594 1.00 8.20 313 VAL B N 1
ATOM 10680 C CA . VAL B 1 313 ? -48.756 -24.457 4.497 1.00 7.75 313 VAL B CA 1
ATOM 10681 C C . VAL B 1 313 ? -48.160 -23.426 3.541 1.00 7.78 313 VAL B C 1
ATOM 10682 O O . VAL B 1 313 ? -48.366 -23.527 2.326 1.00 8.99 313 VAL B O 1
ATOM 10695 N N . THR B 1 314 ? -47.441 -22.429 4.071 1.00 7.33 314 THR B N 1
ATOM 10696 C CA . THR B 1 314 ? -47.037 -21.267 3.278 1.00 7.89 314 THR B CA 1
ATOM 10697 C C . THR B 1 314 ? -45.612 -20.858 3.594 1.00 10.72 314 THR B C 1
ATOM 10698 O O . THR B 1 314 ? -45.188 -20.856 4.753 1.00 8.62 314 THR B O 1
ATOM 10709 N N . GLY B 1 315 ? -44.870 -20.491 2.553 1.00 9.70 315 GLY B N 1
ATOM 10710 C CA . GLY B 1 315 ? -43.594 -19.806 2.734 1.00 7.74 315 GLY B CA 1
ATOM 10711 C C . GLY B 1 315 ? -42.466 -20.638 3.292 1.00 14.54 315 GLY B C 1
ATOM 10712 O O . GLY B 1 315 ? -41.490 -20.085 3.809 1.00 16.56 315 GLY B O 1
ATOM 10716 N N . ASN B 1 316 ? -42.568 -21.949 3.211 1.00 7.20 316 ASN B N 1
ATOM 10717 C CA . ASN B 1 316 ? -41.555 -22.848 3.746 1.00 7.13 316 ASN B CA 1
ATOM 10718 C C . ASN B 1 316 ? -40.597 -23.323 2.658 1.00 9.10 316 ASN B C 1
ATOM 10719 O O . ASN B 1 316 ? -40.911 -23.279 1.466 1.00 8.61 316 ASN B O 1
ATOM 10730 N N . GLN B 1 317 ? -39.426 -23.807 3.088 1.00 7.19 317 GLN B N 1
ATOM 10731 C CA . GLN B 1 317 ? -38.570 -24.630 2.237 1.00 8.22 317 GLN B CA 1
ATOM 10732 C C . GLN B 1 317 ? -38.653 -26.078 2.685 1.00 8.49 317 GLN B C 1
ATOM 10733 O O . GLN B 1 317 ? -38.540 -26.379 3.878 1.00 7.39 317 GLN B O 1
ATOM 10747 N N . PHE B 1 318 ? -38.807 -26.965 1.722 1.00 7.70 318 PHE B N 1
ATOM 10748 C CA . PHE B 1 318 ? -38.720 -28.407 1.926 1.00 7.02 318 PHE B CA 1
ATOM 10749 C C . PHE B 1 318 ? -37.483 -28.864 1.173 1.00 10.44 318 PHE B C 1
ATOM 10750 O O . PHE B 1 318 ? -37.485 -28.883 -0.060 1.00 9.66 318 PHE B O 1
ATOM 10767 N N . SER B 1 319 ? -36.430 -29.219 1.913 1.00 7.22 319 SER B N 1
ATOM 10768 C CA . SER B 1 319 ? -35.157 -29.664 1.367 1.00 9.13 319 SER B CA 1
ATOM 10769 C C . SER B 1 319 ? -34.988 -31.132 1.718 1.00 10.24 319 SER B C 1
ATOM 10770 O O . SER B 1 319 ? -34.954 -31.485 2.902 1.00 9.59 319 SER B O 1
ATOM 10778 N N . PHE B 1 320 ? -34.868 -31.984 0.694 1.00 9.24 320 PHE B N 1
ATOM 10779 C CA . PHE B 1 320 ? -34.878 -33.435 0.841 1.00 8.59 320 PHE B CA 1
ATOM 10780 C C . PHE B 1 320 ? -33.611 -33.982 0.205 1.00 9.05 320 PHE B C 1
ATOM 10781 O O . PHE B 1 320 ? -33.363 -33.742 -0.982 1.00 10.03 320 PHE B O 1
ATOM 10798 N N . ASP B 1 321 ? -32.827 -34.726 0.969 1.00 9.92 321 ASP B N 1
ATOM 10799 C CA . ASP B 1 321 ? -31.579 -35.308 0.454 1.00 10.85 321 ASP B CA 1
ATOM 10800 C C . ASP B 1 321 ? -31.414 -36.697 1.061 1.00 10.70 321 ASP B C 1
ATOM 10801 O O . ASP B 1 321 ? -30.836 -36.837 2.139 1.00 10.60 321 ASP B O 1
ATOM 10810 N N . VAL B 1 322 ? -31.916 -37.714 0.359 1.00 11.39 322 VAL B N 1
ATOM 10811 C CA . VAL B 1 322 ? -31.828 -39.101 0.803 1.00 9.71 322 VAL B CA 1
ATOM 10812 C C . VAL B 1 322 ? -31.349 -39.930 -0.383 1.00 11.38 322 VAL B C 1
ATOM 10813 O O . VAL B 1 322 ? -31.945 -39.847 -1.463 1.00 11.00 322 VAL B O 1
ATOM 10826 N N . PRO B 1 323 ? -30.324 -40.758 -0.240 1.00 12.25 323 PRO B N 1
ATOM 10827 C CA . PRO B 1 323 ? -29.901 -41.581 -1.385 1.00 12.91 323 PRO B CA 1
ATOM 10828 C C . PRO B 1 323 ? -31.006 -42.515 -1.879 1.00 11.88 323 PRO B C 1
ATOM 10829 O O . PRO B 1 323 ? -31.737 -43.116 -1.086 1.00 12.96 323 PRO B O 1
ATOM 10840 N N A SER B 1 324 ? -31.104 -42.649 -3.209 0.36 11.68 324 SER B N 1
ATOM 10841 N N B SER B 1 324 ? -31.106 -42.651 -3.210 0.64 11.53 324 SER B N 1
ATOM 10842 C CA A SER B 1 324 ? -32.159 -43.468 -3.801 0.36 14.44 324 SER B CA 1
ATOM 10843 C CA B SER B 1 324 ? -32.168 -43.467 -3.795 0.64 14.44 324 SER B CA 1
ATOM 10844 C C A SER B 1 324 ? -32.139 -44.878 -3.233 0.36 12.16 324 SER B C 1
ATOM 10845 C C B SER B 1 324 ? -32.142 -44.880 -3.235 0.64 12.08 324 SER B C 1
ATOM 10846 O O A SER B 1 324 ? -33.195 -45.488 -3.022 0.36 14.94 324 SER B O 1
ATOM 10847 O O B SER B 1 324 ? -33.198 -45.492 -3.029 0.64 14.95 324 SER B O 1
ATOM 10862 N N . GLN B 1 325 ? -30.941 -45.411 -2.975 1.00 14.72 325 GLN B N 1
ATOM 10863 C CA . GLN B 1 325 ? -30.805 -46.771 -2.462 1.00 14.56 325 GLN B CA 1
ATOM 10864 C C . GLN B 1 325 ? -31.444 -46.932 -1.089 1.00 17.95 325 GLN B C 1
ATOM 10865 O O . GLN B 1 325 ? -31.781 -48.055 -0.700 1.00 19.01 325 GLN B O 1
ATOM 10880 N N . ASN B 1 326 ? -31.631 -45.841 -0.351 1.00 13.68 326 ASN B N 1
ATOM 10881 C CA . ASN B 1 326 ? -32.208 -45.883 0.985 1.00 15.63 326 ASN B CA 1
ATOM 10882 C C . ASN B 1 326 ? -33.669 -45.467 1.028 1.00 14.83 326 ASN B C 1
ATOM 10883 O O . ASN B 1 326 ? -34.253 -45.457 2.113 1.00 20.05 326 ASN B O 1
ATOM 10894 N N . ILE B 1 327 ? -34.265 -45.111 -0.096 1.00 10.73 327 ILE B N 1
ATOM 10895 C CA . ILE B 1 327 ? -35.645 -44.655 -0.109 1.00 13.60 327 ILE B CA 1
ATOM 10896 C C . ILE B 1 327 ? -36.569 -45.860 -0.079 1.00 13.35 327 ILE B C 1
ATOM 10897 O O . ILE B 1 327 ? -36.345 -46.850 -0.786 1.00 14.52 327 ILE B O 1
ATOM 10913 N N . THR B 1 328 ? -37.631 -45.771 0.721 1.00 13.98 328 THR B N 1
ATOM 10914 C CA . THR B 1 328 ? -38.616 -46.824 0.816 1.00 13.20 328 THR B CA 1
ATOM 10915 C C . THR B 1 328 ? -40.000 -46.266 0.527 1.00 15.79 328 THR B C 1
ATOM 10916 O O . THR B 1 328 ? -40.254 -45.083 0.765 1.00 12.56 328 THR B O 1
ATOM 10927 N N . PRO B 1 329 ? -40.913 -47.084 -0.023 1.00 12.31 329 PRO B N 1
ATOM 10928 C CA . PRO B 1 329 ? -40.685 -48.430 -0.586 1.00 12.74 329 PRO B CA 1
ATOM 10929 C C . PRO B 1 329 ? -39.705 -48.354 -1.735 1.00 13.44 329 PRO B C 1
ATOM 10930 O O . PRO B 1 329 ? -39.594 -47.331 -2.418 1.00 13.77 329 PRO B O 1
ATOM 10941 N N . ALA B 1 330 ? -38.967 -49.437 -1.965 1.00 15.07 330 ALA B N 1
ATOM 10942 C CA . ALA B 1 330 ? -37.897 -49.403 -2.944 1.00 18.37 330 ALA B CA 1
ATOM 10943 C C . ALA B 1 330 ? -38.426 -49.015 -4.312 1.00 14.35 330 ALA B C 1
ATOM 10944 O O . ALA B 1 330 ? -39.473 -49.493 -4.750 1.00 16.70 330 ALA B O 1
ATOM 10951 N N . GLY B 1 331 ? -37.701 -48.121 -4.969 1.00 14.89 331 GLY B N 1
ATOM 10952 C CA . GLY B 1 331 ? -38.008 -47.723 -6.320 1.00 16.88 331 GLY B CA 1
ATOM 10953 C C . GLY B 1 331 ? -39.088 -46.677 -6.469 1.00 21.43 331 GLY B C 1
ATOM 10954 O O . GLY B 1 331 ? -39.397 -46.302 -7.601 1.00 24.97 331 GLY B O 1
ATOM 10958 N N . GLN B 1 332 ? -39.658 -46.173 -5.375 1.00 17.46 332 GLN B N 1
ATOM 10959 C CA . GLN B 1 332 ? -40.782 -45.250 -5.442 1.00 14.50 332 GLN B CA 1
ATOM 10960 C C . GLN B 1 332 ? -40.345 -43.836 -5.097 1.00 13.59 332 GLN B C 1
ATOM 10961 O O . GLN B 1 332 ? -39.382 -43.628 -4.359 1.00 14.62 332 GLN B O 1
ATOM 10975 N N . ASP B 1 333 ? -41.066 -42.874 -5.629 1.00 12.51 333 ASP B N 1
ATOM 10976 C CA . ASP B 1 333 ? -40.706 -41.476 -5.400 1.00 11.56 333 ASP B CA 1
ATOM 10977 C C . ASP B 1 333 ? -41.133 -41.069 -3.997 1.00 11.10 333 ASP B C 1
ATOM 10978 O O . ASP B 1 333 ? -42.300 -41.260 -3.634 1.00 12.88 333 ASP B O 1
ATOM 10987 N N . PRO B 1 334 ? -40.245 -40.474 -3.205 1.00 11.06 334 PRO B N 1
ATOM 10988 C CA . PRO B 1 334 ? -40.625 -40.066 -1.849 1.00 10.43 334 PRO B CA 1
ATOM 10989 C C . PRO B 1 334 ? -41.593 -38.895 -1.859 1.00 10.31 334 PRO B C 1
ATOM 10990 O O . PRO B 1 334 ? -41.708 -38.121 -2.822 1.00 10.91 334 PRO B O 1
ATOM 11001 N N . THR B 1 335 ? -42.280 -38.734 -0.735 1.00 10.06 335 THR B N 1
ATOM 11002 C CA . THR B 1 335 ? -43.333 -37.738 -0.611 1.00 10.69 335 THR B CA 1
ATOM 11003 C C . THR B 1 335 ? -42.921 -36.575 0.278 1.00 9.76 335 THR B C 1
ATOM 11004 O O . THR B 1 335 ? -42.478 -36.774 1.420 1.00 9.89 335 THR B O 1
ATOM 11015 N N . ILE B 1 336 ? -43.090 -35.367 -0.257 1.00 8.75 336 ILE B N 1
ATOM 11016 C CA . ILE B 1 336 ? -42.789 -34.146 0.486 1.00 7.82 336 ILE B CA 1
ATOM 11017 C C . ILE B 1 336 ? -43.936 -33.793 1.427 1.00 9.04 336 ILE B C 1
ATOM 11018 O O . ILE B 1 336 ? -43.755 -33.689 2.647 1.00 8.07 336 ILE B O 1
ATOM 11034 N N . VAL B 1 337 ? -45.130 -33.601 0.872 1.00 8.31 337 VAL B N 1
ATOM 11035 C CA . VAL B 1 337 ? -46.342 -33.395 1.640 1.00 8.38 337 VAL B CA 1
ATOM 11036 C C . VAL B 1 337 ? -47.333 -34.443 1.177 1.00 8.16 337 VAL B C 1
ATOM 11037 O O . VAL B 1 337 ? -47.629 -34.522 -0.026 1.00 9.26 337 VAL B O 1
ATOM 11050 N N . LEU B 1 338 ? -47.850 -35.227 2.118 1.00 8.69 338 LEU B N 1
ATOM 11051 C CA . LEU B 1 338 ? -48.963 -36.138 1.862 1.00 6.68 338 LEU B CA 1
ATOM 11052 C C . LEU B 1 338 ? -50.226 -35.520 2.451 1.00 9.79 338 LEU B C 1
ATOM 11053 O O . LEU B 1 338 ? -50.341 -35.374 3.672 1.00 9.48 338 LEU B O 1
ATOM 11069 N N . VAL B 1 339 ? -51.170 -35.154 1.591 1.00 8.62 339 VAL B N 1
ATOM 11070 C CA . VAL B 1 339 ? -52.502 -34.771 2.041 1.00 10.03 339 VAL B CA 1
ATOM 11071 C C . VAL B 1 339 ? -53.279 -36.080 2.003 1.00 9.85 339 VAL B C 1
ATOM 11072 O O . VAL B 1 339 ? -53.730 -36.532 0.948 1.00 9.30 339 VAL B O 1
ATOM 11085 N N . LYS B 1 340 ? -53.362 -36.731 3.160 1.00 9.34 340 LYS B N 1
ATOM 11086 C CA . LYS B 1 340 ? -53.911 -38.081 3.246 1.00 8.90 340 LYS B CA 1
ATOM 11087 C C . LYS B 1 340 ? -55.432 -38.082 3.226 1.00 9.12 340 LYS B C 1
ATOM 11088 O O . LYS B 1 340 ? -56.049 -38.994 2.664 1.00 10.09 340 LYS B O 1
ATOM 11107 N N . SER B 1 341 ? -56.044 -37.093 3.867 1.00 9.55 341 SER B N 1
ATOM 11108 C CA . SER B 1 341 ? -57.489 -36.980 3.959 1.00 9.66 341 SER B CA 1
ATOM 11109 C C . SER B 1 341 ? -57.789 -35.539 4.328 1.00 11.42 341 SER B C 1
ATOM 11110 O O . SER B 1 341 ? -56.946 -34.841 4.905 1.00 11.27 341 SER B O 1
ATOM 11118 N N . GLY B 1 342 ? -58.980 -35.086 3.977 1.00 11.15 342 GLY B N 1
ATOM 11119 C CA . GLY B 1 342 ? -59.454 -33.783 4.403 1.00 9.36 342 GLY B CA 1
ATOM 11120 C C . GLY B 1 342 ? -59.798 -32.857 3.252 1.00 7.53 342 GLY B C 1
ATOM 11121 O O . GLY B 1 342 ? -59.568 -33.141 2.075 1.00 9.17 342 GLY B O 1
ATOM 11125 N N . ASP B 1 343 ? -60.366 -31.716 3.643 1.00 7.94 343 ASP B N 1
ATOM 11126 C CA . ASP B 1 343 ? -60.982 -30.764 2.742 1.00 8.71 343 ASP B CA 1
ATOM 11127 C C . ASP B 1 343 ? -60.343 -29.389 2.871 1.00 9.01 343 ASP B C 1
ATOM 11128 O O . ASP B 1 343 ? -60.100 -28.898 3.980 1.00 9.63 343 ASP B O 1
ATOM 11137 N N . ASN B 1 344 ? -60.115 -28.753 1.730 1.00 9.58 344 ASN B N 1
ATOM 11138 C CA . ASN B 1 344 ? -59.786 -27.332 1.672 1.00 7.19 344 ASN B CA 1
ATOM 11139 C C . ASN B 1 344 ? -58.431 -27.024 2.291 1.00 8.58 344 ASN B C 1
ATOM 11140 O O . ASN B 1 344 ? -58.201 -25.907 2.767 1.00 8.20 344 ASN B O 1
ATOM 11151 N N . ASN B 1 345 ? -57.524 -27.990 2.267 1.00 7.45 345 ASN B N 1
ATOM 11152 C CA . ASN B 1 345 ? -56.148 -27.665 2.652 1.00 9.23 345 ASN B CA 1
ATOM 11153 C C . ASN B 1 345 ? -55.516 -26.763 1.599 1.00 8.35 345 ASN B C 1
ATOM 11154 O O . ASN B 1 345 ? -55.896 -26.788 0.425 1.00 8.59 345 ASN B O 1
ATOM 11165 N N . TYR B 1 346 ? -54.539 -25.956 2.028 1.00 7.92 346 TYR B N 1
ATOM 11166 C CA . TYR B 1 346 ? -53.963 -24.882 1.219 1.00 7.56 346 TYR B CA 1
ATOM 11167 C C . TYR B 1 346 ? -52.449 -24.926 1.339 1.00 8.30 346 TYR B C 1
ATOM 11168 O O . TYR B 1 346 ? -51.906 -24.833 2.450 1.00 8.46 346 TYR B O 1
ATOM 11186 N N . LEU B 1 347 ? -51.766 -25.048 0.197 1.00 7.52 347 LEU B N 1
ATOM 11187 C CA . LEU B 1 347 ? -50.310 -25.007 0.096 1.00 8.37 347 LEU B CA 1
ATOM 11188 C C . LEU B 1 347 ? -49.973 -23.888 -0.871 1.00 10.84 347 LEU B C 1
ATOM 11189 O O . LEU B 1 347 ? -50.453 -23.896 -2.009 1.00 9.87 347 LEU B O 1
ATOM 11205 N N . ALA B 1 348 ? -49.172 -22.933 -0.430 1.00 7.96 348 ALA B N 1
ATOM 11206 C CA . ALA B 1 348 ? -48.836 -21.797 -1.286 1.00 8.38 348 ALA B CA 1
ATOM 11207 C C . ALA B 1 348 ? -47.430 -21.293 -1.012 1.00 9.15 348 ALA B C 1
ATOM 11208 O O . ALA B 1 348 ? -47.002 -21.178 0.140 1.00 8.37 348 ALA B O 1
ATOM 11215 N N . SER B 1 349 ? -46.723 -20.970 -2.091 1.00 9.79 349 SER B N 1
ATOM 11216 C CA . SER B 1 349 ? -45.447 -20.274 -1.998 1.00 8.55 349 SER B CA 1
ATOM 11217 C C . SER B 1 349 ? -44.464 -21.046 -1.133 1.00 8.68 349 SER B C 1
ATOM 11218 O O . SER B 1 349 ? -43.811 -20.476 -0.256 1.00 10.41 349 SER B O 1
ATOM 11226 N N . ASN B 1 350 ? -44.371 -22.349 -1.372 1.00 8.39 350 ASN B N 1
ATOM 11227 C CA . ASN B 1 350 ? -43.325 -23.168 -0.785 1.00 9.21 350 ASN B CA 1
ATOM 11228 C C . ASN B 1 350 ? -42.360 -23.608 -1.877 1.00 9.62 350 ASN B C 1
ATOM 11229 O O . ASN B 1 350 ? -42.765 -23.849 -3.017 1.00 10.73 350 ASN B O 1
ATOM 11240 N N . HIS B 1 351 ? -41.095 -23.754 -1.514 1.00 8.03 351 HIS B N 1
ATOM 11241 C CA . HIS B 1 351 ? -40.044 -24.183 -2.427 1.00 8.00 351 HIS B CA 1
ATOM 11242 C C . HIS B 1 351 ? -39.639 -25.595 -2.046 1.00 8.66 351 HIS B C 1
ATOM 11243 O O . HIS B 1 351 ? -39.269 -25.851 -0.891 1.00 9.79 351 HIS B O 1
ATOM 11257 N N . ILE B 1 352 ? -39.701 -26.510 -3.002 1.00 7.78 352 ILE B N 1
ATOM 11258 C CA . ILE B 1 352 ? -39.343 -27.904 -2.781 1.00 8.47 352 ILE B CA 1
ATOM 11259 C C . ILE B 1 352 ? -38.078 -28.193 -3.563 1.00 8.67 352 ILE B C 1
ATOM 11260 O O . ILE B 1 352 ? -38.066 -28.061 -4.795 1.00 9.53 352 ILE B O 1
ATOM 11276 N N . THR B 1 353 ? -37.026 -28.608 -2.859 1.00 9.91 353 THR B N 1
ATOM 11277 C CA . THR B 1 353 ? -35.734 -28.946 -3.465 1.00 9.14 353 THR B CA 1
ATOM 11278 C C . THR B 1 353 ? -35.324 -30.336 -3.000 1.00 10.48 353 THR B C 1
ATOM 11279 O O . THR B 1 353 ? -35.264 -30.600 -1.797 1.00 11.96 353 THR B O 1
ATOM 11290 N N . SER B 1 354 ? -35.054 -31.233 -3.946 1.00 9.24 354 SER B N 1
ATOM 11291 C CA . SER B 1 354 ? -34.824 -32.633 -3.603 1.00 10.74 354 SER B CA 1
ATOM 11292 C C . SER B 1 354 ? -33.768 -33.234 -4.518 1.00 11.44 354 SER B C 1
ATOM 11293 O O . SER B 1 354 ? -33.588 -32.805 -5.662 1.00 12.86 354 SER B O 1
ATOM 11301 N N . ASN B 1 355 ? -33.057 -34.224 -4.000 1.00 10.50 355 ASN B N 1
ATOM 11302 C CA . ASN B 1 355 ? -31.999 -34.846 -4.785 1.00 12.04 355 ASN B CA 1
ATOM 11303 C C . ASN B 1 355 ? -32.532 -35.849 -5.795 1.00 13.86 355 ASN B C 1
ATOM 11304 O O . ASN B 1 355 ? -31.809 -36.191 -6.738 1.00 14.97 355 ASN B O 1
ATOM 11315 N N . VAL B 1 356 ? -33.754 -36.332 -5.600 1.00 11.94 356 VAL B N 1
ATOM 11316 C CA . VAL B 1 356 ? -34.458 -37.221 -6.511 1.00 13.35 356 VAL B CA 1
ATOM 11317 C C . VAL B 1 356 ? -35.856 -36.659 -6.697 1.00 12.46 356 VAL B C 1
ATOM 11318 O O . VAL B 1 356 ? -36.313 -35.818 -5.924 1.00 13.73 356 VAL B O 1
ATOM 11331 N N . ALA B 1 357 ? -36.550 -37.147 -7.716 1.00 13.78 357 ALA B N 1
ATOM 11332 C CA . ALA B 1 357 ? -37.918 -36.708 -7.936 1.00 14.33 357 ALA B CA 1
ATOM 11333 C C . ALA B 1 357 ? -38.722 -36.975 -6.676 1.00 14.76 357 ALA B C 1
ATOM 11334 O O . ALA B 1 357 ? -38.647 -38.059 -6.098 1.00 15.19 357 ALA B O 1
ATOM 11341 N N . ALA B 1 358 ? -39.470 -35.974 -6.228 1.00 12.56 358 ALA B N 1
ATOM 11342 C CA . ALA B 1 358 ? -40.256 -36.092 -5.010 1.00 11.39 358 ALA B CA 1
ATOM 11343 C C . ALA B 1 358 ? -41.561 -35.350 -5.223 1.00 11.29 358 ALA B C 1
ATOM 11344 O O . ALA B 1 358 ? -41.651 -34.463 -6.074 1.00 17.20 358 ALA B O 1
ATOM 11351 N N . LYS B 1 359 ? -42.586 -35.708 -4.460 1.00 9.61 359 LYS B N 1
ATOM 11352 C CA . LYS B 1 359 ? -43.932 -35.286 -4.819 1.00 10.27 359 LYS B CA 1
ATOM 11353 C C . LYS B 1 359 ? -44.735 -34.793 -3.626 1.00 11.36 359 LYS B C 1
ATOM 11354 O O . LYS B 1 359 ? -44.602 -35.296 -2.504 1.00 10.97 359 LYS B O 1
ATOM 11373 N N . VAL B 1 360 ? -45.624 -33.844 -3.911 1.00 8.95 360 VAL B N 1
ATOM 11374 C CA . VAL B 1 360 ? -46.813 -33.593 -3.099 1.00 8.67 360 VAL B CA 1
ATOM 11375 C C . VAL B 1 360 ? -47.878 -34.576 -3.570 1.00 9.86 360 VAL B C 1
ATOM 11376 O O . VAL B 1 360 ? -48.231 -34.598 -4.758 1.00 10.99 360 VAL B O 1
ATOM 11389 N N . VAL B 1 361 ? -48.373 -35.410 -2.655 1.00 8.49 361 VAL B N 1
ATOM 11390 C CA . VAL B 1 361 ? -49.355 -36.436 -2.990 1.00 8.69 361 VAL B CA 1
ATOM 11391 C C . VAL B 1 361 ? -50.693 -36.005 -2.422 1.00 9.45 361 VAL B C 1
ATOM 11392 O O . VAL B 1 361 ? -50.793 -35.682 -1.235 1.00 9.32 361 VAL B O 1
ATOM 11405 N N . LEU B 1 362 ? -51.729 -35.997 -3.267 1.00 8.51 362 LEU B N 1
ATOM 11406 C CA . LEU B 1 362 ? -53.099 -35.739 -2.826 1.00 9.22 362 LEU B CA 1
ATOM 11407 C C . LEU B 1 362 ? -53.854 -37.059 -2.888 1.00 9.87 362 LEU B C 1
ATOM 11408 O O . LEU B 1 362 ? -54.125 -37.574 -3.980 1.00 10.52 362 LEU B O 1
ATOM 11424 N N . ASP B 1 363 ? -54.232 -37.579 -1.732 1.00 7.82 363 ASP B N 1
ATOM 11425 C CA . ASP B 1 363 ? -54.958 -38.841 -1.687 1.00 8.93 363 ASP B CA 1
ATOM 11426 C C . ASP B 1 363 ? -56.287 -38.715 -2.428 1.00 11.00 363 ASP B C 1
ATOM 11427 O O . ASP B 1 363 ? -56.917 -37.654 -2.463 1.00 9.83 363 ASP B O 1
ATOM 11436 N N . ALA B 1 364 ? -56.744 -39.845 -2.969 1.00 8.96 364 ALA B N 1
ATOM 11437 C CA . ALA B 1 364 ? -57.991 -39.866 -3.727 1.00 10.01 364 ALA B CA 1
ATOM 11438 C C . ALA B 1 364 ? -59.188 -39.355 -2.932 1.00 10.61 364 ALA B C 1
ATOM 11439 O O . ALA B 1 364 ? -60.166 -38.899 -3.539 1.00 12.07 364 ALA B O 1
ATOM 11446 N N . SER B 1 365 ? -59.142 -39.422 -1.600 1.00 10.41 365 SER B N 1
ATOM 11447 C CA . SER B 1 365 ? -60.255 -39.003 -0.756 1.00 9.42 365 SER B CA 1
ATOM 11448 C C . SER B 1 365 ? -60.283 -37.517 -0.479 1.00 9.84 365 SER B C 1
ATOM 11449 O O . SER B 1 365 ? -61.278 -37.027 0.077 1.00 11.03 365 SER B O 1
ATOM 11457 N N . THR B 1 366 ? -59.225 -36.802 -0.825 1.00 9.67 366 THR B N 1
ATOM 11458 C CA . THR B 1 366 ? -59.161 -35.399 -0.452 1.00 8.77 366 THR B CA 1
ATOM 11459 C C . THR B 1 366 ? -60.017 -34.546 -1.381 1.00 9.13 366 THR B C 1
ATOM 11460 O O . THR B 1 366 ? -60.311 -34.912 -2.531 1.00 9.96 366 THR B O 1
ATOM 11471 N N . THR B 1 367 ? -60.409 -33.380 -0.874 1.00 8.88 367 THR B N 1
ATOM 11472 C CA . THR B 1 367 ? -61.254 -32.474 -1.633 1.00 8.57 367 THR B CA 1
ATOM 11473 C C . THR B 1 367 ? -60.719 -31.055 -1.495 1.00 9.45 367 THR B C 1
ATOM 11474 O O . THR B 1 367 ? -60.290 -30.643 -0.412 1.00 8.96 367 THR B O 1
ATOM 11485 N N . ALA B 1 368 ? -60.761 -30.311 -2.605 1.00 9.31 368 ALA B N 1
ATOM 11486 C CA . ALA B 1 368 ? -60.558 -28.869 -2.606 1.00 9.98 368 ALA B CA 1
ATOM 11487 C C . ALA B 1 368 ? -59.173 -28.463 -2.119 1.00 8.84 368 ALA B C 1
ATOM 11488 O O . ALA B 1 368 ? -59.007 -27.356 -1.590 1.00 9.66 368 ALA B O 1
ATOM 11495 N N . THR B 1 369 ? -58.165 -29.322 -2.304 1.00 7.73 369 THR B N 1
ATOM 11496 C CA . THR B 1 369 ? -56.811 -28.894 -1.965 1.00 6.88 369 THR B CA 1
ATOM 11497 C C . THR B 1 369 ? -56.336 -27.868 -2.983 1.00 10.21 369 THR B C 1
ATOM 11498 O O . THR B 1 369 ? -56.516 -28.040 -4.191 1.00 8.87 369 THR B O 1
ATOM 11509 N N . ARG B 1 370 ? -55.723 -26.797 -2.503 1.00 7.81 370 ARG B N 1
ATOM 11510 C CA . ARG B 1 370 ? -55.120 -25.785 -3.359 1.00 7.27 370 ARG B CA 1
ATOM 11511 C C . ARG B 1 370 ? -53.615 -25.897 -3.251 1.00 8.36 370 ARG B C 1
ATOM 11512 O O . ARG B 1 370 ? -53.077 -25.950 -2.146 1.00 9.70 370 ARG B O 1
ATOM 11533 N N . VAL B 1 371 ? -52.944 -25.935 -4.395 1.00 8.28 371 VAL B N 1
ATOM 11534 C CA . VAL B 1 371 ? -51.495 -26.073 -4.480 1.00 7.98 371 VAL B CA 1
ATOM 11535 C C . VAL B 1 371 ? -51.046 -24.960 -5.410 1.00 8.17 371 VAL B C 1
ATOM 11536 O O . VAL B 1 371 ? -51.207 -25.072 -6.627 1.00 9.35 371 VAL B O 1
ATOM 11549 N N . LEU B 1 372 ? -50.522 -23.866 -4.839 1.00 7.47 372 LEU B N 1
ATOM 11550 C CA . LEU B 1 372 ? -50.353 -22.592 -5.531 1.00 8.05 372 LEU B CA 1
ATOM 11551 C C . LEU B 1 372 ? -48.893 -22.169 -5.416 1.00 9.46 372 LEU B C 1
ATOM 11552 O O . LEU B 1 372 ? -48.446 -21.769 -4.336 1.00 10.56 372 LEU B O 1
ATOM 11568 N N . HIS B 1 373 ? -48.145 -22.251 -6.509 1.00 8.18 373 HIS B N 1
ATOM 11569 C CA . HIS B 1 373 ? -46.708 -21.970 -6.477 1.00 9.55 373 HIS B CA 1
ATOM 11570 C C . HIS B 1 373 ? -46.033 -22.732 -5.346 1.00 8.95 373 HIS B C 1
ATOM 11571 O O . HIS B 1 373 ? -45.190 -22.195 -4.619 1.00 9.26 373 HIS B O 1
ATOM 11585 N N . SER B 1 374 ? -46.448 -23.992 -5.173 1.00 8.79 374 SER B N 1
ATOM 11586 C CA . SER B 1 374 ? -45.950 -24.870 -4.120 1.00 9.25 374 SER B CA 1
ATOM 11587 C C . SER B 1 374 ? -45.559 -26.246 -4.640 1.00 10.61 374 SER B C 1
ATOM 11588 O O . SER B 1 374 ? -45.409 -27.177 -3.844 1.00 10.58 374 SER B O 1
ATOM 11596 N N A ALA B 1 375 ? -45.438 -26.411 -5.957 0.82 9.08 375 ALA B N 1
ATOM 11597 N N B ALA B 1 375 ? -45.487 -26.404 -5.957 0.18 9.25 375 ALA B N 1
ATOM 11598 C CA A ALA B 1 375 ? -45.045 -27.641 -6.609 0.82 9.26 375 ALA B CA 1
ATOM 11599 C CA B ALA B 1 375 ? -45.026 -27.613 -6.611 0.18 9.25 375 ALA B CA 1
ATOM 11600 C C A ALA B 1 375 ? -45.023 -27.358 -8.104 0.82 9.03 375 ALA B C 1
ATOM 11601 C C B ALA B 1 375 ? -45.009 -27.324 -8.104 0.18 9.09 375 ALA B C 1
ATOM 11602 O O A ALA B 1 375 ? -45.975 -26.770 -8.630 0.82 9.42 375 ALA B O 1
ATOM 11603 O O B ALA B 1 375 ? -45.930 -26.683 -8.621 0.18 9.46 375 ALA B O 1
ATOM 11616 N N . THR B 1 376 ? -43.982 -27.783 -8.805 1.00 10.12 376 THR B N 1
ATOM 11617 C CA . THR B 1 376 ? -44.055 -27.829 -10.255 1.00 9.93 376 THR B CA 1
ATOM 11618 C C . THR B 1 376 ? -44.987 -28.977 -10.652 1.00 9.24 376 THR B C 1
ATOM 11619 O O . THR B 1 376 ? -45.397 -29.769 -9.814 1.00 9.78 376 THR B O 1
ATOM 11631 N N . THR B 1 377 ? -45.319 -29.076 -11.942 1.00 9.91 377 THR B N 1
ATOM 11632 C CA . THR B 1 377 ? -46.155 -30.187 -12.390 1.00 9.73 377 THR B CA 1
ATOM 11633 C C . THR B 1 377 ? -45.513 -31.521 -12.017 1.00 11.79 377 THR B C 1
ATOM 11634 O O . THR B 1 377 ? -46.192 -32.455 -11.571 1.00 11.84 377 THR B O 1
ATOM 11645 N N . ALA B 1 378 ? -44.195 -31.620 -12.165 1.00 11.68 378 ALA B N 1
ATOM 11646 C CA . ALA B 1 378 ? -43.469 -32.840 -11.841 1.00 11.89 378 ALA B CA 1
ATOM 11647 C C . ALA B 1 378 ? -43.463 -33.148 -10.352 1.00 13.03 378 ALA B C 1
ATOM 11648 O O . ALA B 1 378 ? -43.163 -34.286 -9.967 1.00 16.23 378 ALA B O 1
ATOM 11655 N N . GLN B 1 379 ? -43.764 -32.165 -9.512 1.00 10.24 379 GLN B N 1
ATOM 11656 C CA . GLN B 1 379 ? -43.782 -32.345 -8.062 1.00 9.48 379 GLN B CA 1
ATOM 11657 C C . GLN B 1 379 ? -45.168 -32.588 -7.496 1.00 13.81 379 GLN B C 1
ATOM 11658 O O . GLN B 1 379 ? -45.325 -32.626 -6.268 1.00 15.91 379 GLN B O 1
ATOM 11672 N N . LEU B 1 380 ? -46.183 -32.699 -8.334 1.00 10.15 380 LEU B N 1
ATOM 11673 C CA . LEU B 1 380 ? -47.533 -32.962 -7.860 1.00 8.79 380 LEU B CA 1
ATOM 11674 C C . LEU B 1 380 ? -47.960 -34.332 -8.356 1.00 9.53 380 LEU B C 1
ATOM 11675 O O . LEU B 1 380 ? -47.881 -34.612 -9.556 1.00 11.57 380 LEU B O 1
ATOM 11691 N N . ASP B 1 381 ? -48.431 -35.168 -7.438 1.00 9.57 381 ASP B N 1
ATOM 11692 C CA . ASP B 1 381 ? -49.063 -36.457 -7.742 1.00 8.31 381 ASP B CA 1
ATOM 11693 C C . ASP B 1 381 ? -50.470 -36.421 -7.153 1.00 8.75 381 ASP B C 1
ATOM 11694 O O . ASP B 1 381 ? -50.730 -36.884 -6.036 1.00 9.71 381 ASP B O 1
ATOM 11703 N N . ALA B 1 382 ? -51.397 -35.853 -7.922 1.00 9.66 382 ALA B N 1
ATOM 11704 C CA . ALA B 1 382 ? -52.778 -35.708 -7.490 1.00 9.59 382 ALA B CA 1
ATOM 11705 C C . ALA B 1 382 ? -53.542 -36.977 -7.835 1.00 10.42 382 ALA B C 1
ATOM 11706 O O . ALA B 1 382 ? -53.699 -37.310 -9.014 1.00 12.51 382 ALA B O 1
ATOM 11713 N N . LEU B 1 383 ? -54.011 -37.693 -6.817 1.00 10.23 383 LEU B N 1
ATOM 11714 C CA . LEU B 1 383 ? -54.732 -38.947 -7.030 1.00 10.40 383 LEU B CA 1
ATOM 11715 C C . LEU B 1 383 ? -56.230 -38.721 -7.026 1.00 12.40 383 LEU B C 1
ATOM 11716 O O . LEU B 1 383 ? -57.012 -39.694 -7.034 1.00 11.63 383 LEU B O 1
ATOM 11732 N N . THR B 1 384 ? -56.637 -37.453 -6.988 1.00 9.83 384 THR B N 1
ATOM 11733 C CA . THR B 1 384 ? -58.013 -37.031 -7.211 1.00 9.24 384 THR B CA 1
ATOM 11734 C C . THR B 1 384 ? -57.998 -35.820 -8.134 1.00 9.77 384 THR B C 1
ATOM 11735 O O . THR B 1 384 ? -57.105 -34.966 -8.043 1.00 9.78 384 THR B O 1
ATOM 11746 N N . THR B 1 385 ? -59.002 -35.736 -9.001 1.00 7.76 385 THR B N 1
ATOM 11747 C CA . THR B 1 385 ? -59.230 -34.562 -9.827 1.00 8.43 385 THR B CA 1
ATOM 11748 C C . THR B 1 385 ? -59.847 -33.416 -9.036 1.00 8.12 385 THR B C 1
ATOM 11749 O O . THR B 1 385 ? -59.974 -32.306 -9.562 1.00 9.21 385 THR B O 1
ATOM 11760 N N . ASN B 1 386 ? -60.189 -33.640 -7.768 1.00 7.90 386 ASN B N 1
ATOM 11761 C CA . ASN B 1 386 ? -60.769 -32.599 -6.923 1.00 10.79 386 ASN B CA 1
ATOM 11762 C C . ASN B 1 386 ? -59.659 -31.831 -6.202 1.00 8.82 386 ASN B C 1
ATOM 11763 O O . ASN B 1 386 ? -59.405 -32.010 -5.008 1.00 10.31 386 ASN B O 1
ATOM 11774 N N . HIS B 1 387 ? -58.995 -30.960 -6.953 1.00 8.70 387 HIS B N 1
ATOM 11775 C CA . HIS B 1 387 ? -57.987 -30.059 -6.411 1.00 9.45 387 HIS B CA 1
ATOM 11776 C C . HIS B 1 387 ? -57.837 -28.888 -7.368 1.00 9.57 387 HIS B C 1
ATOM 11777 O O . HIS B 1 387 ? -58.362 -28.896 -8.485 1.00 10.20 387 HIS B O 1
ATOM 11791 N N . PHE B 1 388 ? -57.116 -27.870 -6.914 1.00 9.15 388 PHE B N 1
ATOM 11792 C CA . PHE B 1 388 ? -56.729 -26.732 -7.742 1.00 8.87 388 PHE B CA 1
ATOM 11793 C C . PHE B 1 388 ? -55.209 -26.681 -7.788 1.00 8.93 388 PHE B C 1
ATOM 11794 O O . PHE B 1 388 ? -54.565 -26.644 -6.738 1.00 10.73 388 PHE B O 1
ATOM 11811 N N . MET B 1 389 ? -54.640 -26.619 -8.982 1.00 8.96 389 MET B N 1
ATOM 11812 C CA . MET B 1 389 ? -53.200 -26.497 -9.185 1.00 7.80 389 MET B CA 1
ATOM 11813 C C . MET B 1 389 ? -52.915 -25.186 -9.913 1.00 12.25 389 MET B C 1
ATOM 11814 O O . MET B 1 389 ? -53.467 -24.933 -10.995 1.00 13.13 389 MET B O 1
ATOM 11828 N N . VAL B 1 390 ? -52.055 -24.360 -9.322 1.00 9.07 390 VAL B N 1
ATOM 11829 C CA . VAL B 1 390 ? -51.402 -23.248 -10.013 1.00 9.28 390 VAL B CA 1
ATOM 11830 C C . VAL B 1 390 ? -49.913 -23.563 -9.919 1.00 9.21 390 VAL B C 1
ATOM 11831 O O . VAL B 1 390 ? -49.295 -23.392 -8.863 1.00 9.55 390 VAL B O 1
ATOM 11844 N N . ALA B 1 391 ? -49.353 -24.132 -10.980 1.00 9.59 391 ALA B N 1
ATOM 11845 C CA . ALA B 1 391 ? -48.037 -24.754 -10.913 1.00 8.32 391 ALA B CA 1
ATOM 11846 C C . ALA B 1 391 ? -46.934 -23.736 -10.663 1.00 9.72 391 ALA B C 1
ATOM 11847 O O . ALA B 1 391 ? -46.948 -22.643 -11.221 1.00 10.93 391 ALA B O 1
ATOM 11854 N N . THR B 1 392 ? -45.950 -24.119 -9.852 1.00 9.28 392 THR B N 1
ATOM 11855 C CA . THR B 1 392 ? -44.661 -23.445 -9.915 1.00 9.04 392 THR B CA 1
ATOM 11856 C C . THR B 1 392 ? -44.105 -23.660 -11.313 1.00 8.85 392 THR B C 1
ATOM 11857 O O . THR B 1 392 ? -44.100 -24.794 -11.794 1.00 10.82 392 THR B O 1
ATOM 11868 N N . PRO B 1 393 ? -43.699 -22.605 -12.012 1.00 8.89 393 PRO B N 1
ATOM 11869 C CA . PRO B 1 393 ? -43.274 -22.774 -13.403 1.00 11.11 393 PRO B CA 1
ATOM 11870 C C . PRO B 1 393 ? -42.092 -23.710 -13.570 1.00 10.86 393 PRO B C 1
ATOM 11871 O O . PRO B 1 393 ? -41.219 -23.810 -12.707 1.00 12.19 393 PRO B O 1
ATOM 11882 N N . SER B 1 394 ? -42.103 -24.440 -14.691 1.00 10.87 394 SER B N 1
ATOM 11883 C CA . SER B 1 394 ? -41.010 -25.314 -15.060 1.00 11.60 394 SER B CA 1
ATOM 11884 C C . SER B 1 394 ? -40.942 -25.477 -16.579 1.00 16.99 394 SER B C 1
ATOM 11885 O O . SER B 1 394 ? -39.920 -25.966 -17.059 1.00 25.49 394 SER B O 1
ATOM 11893 N N . ALA C 1 2 ? -21.502 -7.189 47.908 1.00 15.10 2 ALA C N 1
ATOM 11894 C CA . ALA C 1 2 ? -21.561 -5.776 47.547 1.00 12.10 2 ALA C CA 1
ATOM 11895 C C . ALA C 1 2 ? -22.785 -5.109 48.145 1.00 12.33 2 ALA C C 1
ATOM 11896 O O . ALA C 1 2 ? -23.802 -5.761 48.410 1.00 16.14 2 ALA C O 1
ATOM 11902 N N . ASP C 1 3 ? -22.718 -3.797 48.315 1.00 10.83 3 ASP C N 1
ATOM 11903 C CA . ASP C 1 3 ? -23.843 -3.114 48.926 1.00 13.78 3 ASP C CA 1
ATOM 11904 C C . ASP C 1 3 ? -24.940 -2.744 47.930 1.00 12.48 3 ASP C C 1
ATOM 11905 O O . ASP C 1 3 ? -25.936 -2.134 48.315 1.00 13.19 3 ASP C O 1
ATOM 11914 N N . THR C 1 4 ? -24.829 -3.195 46.687 1.00 10.79 4 THR C N 1
ATOM 11915 C CA . THR C 1 4 ? -25.814 -2.934 45.650 1.00 11.03 4 THR C CA 1
ATOM 11916 C C . THR C 1 4 ? -26.857 -4.040 45.535 1.00 12.99 4 THR C C 1
ATOM 11917 O O . THR C 1 4 ? -27.677 -4.005 44.608 1.00 11.28 4 THR C O 1
ATOM 11928 N N . VAL C 1 5 ? -26.840 -5.009 46.439 1.00 10.63 5 VAL C N 1
ATOM 11929 C CA . VAL C 1 5 ? -27.775 -6.126 46.441 1.00 11.13 5 VAL C CA 1
ATOM 11930 C C . VAL C 1 5 ? -28.681 -5.988 47.658 1.00 11.28 5 VAL C C 1
ATOM 11931 O O . VAL C 1 5 ? -28.199 -5.957 48.796 1.00 12.94 5 VAL C O 1
ATOM 11944 N N . TYR C 1 6 ? -29.989 -5.932 47.423 1.00 10.33 6 TYR C N 1
ATOM 11945 C CA . TYR C 1 6 ? -30.985 -5.789 48.468 1.00 10.72 6 TYR C CA 1
ATOM 11946 C C . TYR C 1 6 ? -32.029 -6.885 48.336 1.00 12.71 6 TYR C C 1
ATOM 11947 O O . TYR C 1 6 ? -32.330 -7.344 47.229 1.00 12.69 6 TYR C O 1
ATOM 11965 N N . ASP C 1 7 ? -32.608 -7.268 49.470 1.00 12.27 7 ASP C N 1
ATOM 11966 C CA . ASP C 1 7 ? -33.752 -8.166 49.539 1.00 11.36 7 ASP C CA 1
ATOM 11967 C C . ASP C 1 7 ? -34.766 -7.442 50.407 1.00 11.54 7 ASP C C 1
ATOM 11968 O O . ASP C 1 7 ? -34.438 -7.045 51.519 1.00 11.44 7 ASP C O 1
ATOM 11977 N N . VAL C 1 8 ? -35.979 -7.232 49.895 1.00 9.37 8 VAL C N 1
ATOM 11978 C CA . VAL C 1 8 ? -36.961 -6.423 50.606 1.00 11.05 8 VAL C CA 1
ATOM 11979 C C . VAL C 1 8 ? -37.309 -6.980 51.981 1.00 11.39 8 VAL C C 1
ATOM 11980 O O . VAL C 1 8 ? -37.804 -6.232 52.842 1.00 12.80 8 VAL C O 1
ATOM 11993 N N . THR C 1 9 ? -37.091 -8.271 52.197 1.00 9.56 9 THR C N 1
ATOM 11994 C CA . THR C 1 9 ? -37.426 -8.913 53.463 1.00 10.99 9 THR C CA 1
ATOM 11995 C C . THR C 1 9 ? -36.261 -8.995 54.440 1.00 13.76 9 THR C C 1
ATOM 11996 O O . THR C 1 9 ? -36.494 -9.313 55.610 1.00 15.76 9 THR C O 1
ATOM 12007 N N . THR C 1 10 ? -35.025 -8.738 54.012 1.00 12.18 10 THR C N 1
ATOM 12008 C CA . THR C 1 10 ? -33.894 -8.817 54.923 1.00 13.10 10 THR C CA 1
ATOM 12009 C C . THR C 1 10 ? -33.186 -7.492 55.088 1.00 14.81 10 THR C C 1
ATOM 12010 O O . THR C 1 10 ? -32.308 -7.384 55.950 1.00 18.03 10 THR C O 1
ATOM 12021 N N . TRP C 1 11 ? -33.539 -6.489 54.302 1.00 13.09 11 TRP C N 1
ATOM 12022 C CA . TRP C 1 11 ? -32.885 -5.195 54.407 1.00 12.27 11 TRP C CA 1
ATOM 12023 C C . TRP C 1 11 ? -33.380 -4.510 55.673 1.00 15.81 11 TRP C C 1
ATOM 12024 O O . TRP C 1 11 ? -34.574 -4.214 55.802 1.00 15.98 11 TRP C O 1
ATOM 12045 N N . ALA C 1 12 ? -32.462 -4.259 56.609 1.00 16.04 12 ALA C N 1
ATOM 12046 C CA . ALA C 1 12 ? -32.822 -3.767 57.937 1.00 17.32 12 ALA C CA 1
ATOM 12047 C C . ALA C 1 12 ? -33.118 -2.277 57.977 1.00 18.95 12 ALA C C 1
ATOM 12048 O O . ALA C 1 12 ? -33.655 -1.805 58.979 1.00 22.39 12 ALA C O 1
ATOM 12055 N N . GLY C 1 13 ? -32.813 -1.528 56.918 1.00 19.48 13 GLY C N 1
ATOM 12056 C CA . GLY C 1 13 ? -33.051 -0.098 56.903 1.00 20.90 13 GLY C CA 1
ATOM 12057 C C . GLY C 1 13 ? -34.485 0.311 56.698 1.00 20.16 13 GLY C C 1
ATOM 12058 O O . GLY C 1 13 ? -34.795 1.506 56.750 1.00 30.37 13 GLY C O 1
ATOM 12062 N N . ALA C 1 14 ? -35.368 -0.657 56.453 1.00 22.55 14 ALA C N 1
ATOM 12063 C CA . ALA C 1 14 ? -36.778 -0.375 56.227 1.00 26.26 14 ALA C CA 1
ATOM 12064 C C . ALA C 1 14 ? -37.474 0.001 57.530 1.00 23.19 14 ALA C C 1
ATOM 12065 O O . ALA C 1 14 ? -37.242 -0.610 58.577 1.00 30.18 14 ALA C O 1
ATOM 12072 N N . THR C 1 15 ? -38.348 1.001 57.457 1.00 17.71 15 THR C N 1
ATOM 12073 C CA . THR C 1 15 ? -39.134 1.434 58.608 1.00 24.34 15 THR C CA 1
ATOM 12074 C C . THR C 1 15 ? -40.571 0.937 58.568 1.00 20.75 15 THR C C 1
ATOM 12075 O O . THR C 1 15 ? -41.357 1.256 59.468 1.00 22.44 15 THR C O 1
ATOM 12086 N N . VAL C 1 16 ? -40.941 0.186 57.535 1.00 18.36 16 VAL C N 1
ATOM 12087 C CA . VAL C 1 16 ? -42.212 -0.515 57.490 1.00 17.17 16 VAL C CA 1
ATOM 12088 C C . VAL C 1 16 ? -41.935 -1.899 56.926 1.00 12.81 16 VAL C C 1
ATOM 12089 O O . VAL C 1 16 ? -40.952 -2.121 56.214 1.00 15.72 16 VAL C O 1
ATOM 12102 N N . SER C 1 17 ? -42.810 -2.826 57.270 1.00 13.83 17 SER C N 1
ATOM 12103 C CA . SER C 1 17 ? -42.721 -4.165 56.734 1.00 11.42 17 SER C CA 1
ATOM 12104 C C . SER C 1 17 ? -43.043 -4.167 55.241 1.00 11.92 17 SER C C 1
ATOM 12105 O O . SER C 1 17 ? -44.011 -3.527 54.816 1.00 12.87 17 SER C O 1
ATOM 12113 N N . PRO C 1 18 ? -42.281 -4.910 54.426 1.00 11.39 18 PRO C N 1
ATOM 12114 C CA . PRO C 1 18 ? -42.658 -5.056 53.011 1.00 12.53 18 PRO C CA 1
ATOM 12115 C C . PRO C 1 18 ? -43.973 -5.768 52.805 1.00 10.58 18 PRO C C 1
ATOM 12116 O O . PRO C 1 18 ? -44.600 -5.596 51.755 1.00 10.57 18 PRO C O 1
ATOM 12127 N N . TYR C 1 19 ? -44.414 -6.583 53.758 1.00 9.59 19 TYR C N 1
ATOM 12128 C CA . TYR C 1 19 ? -45.700 -7.250 53.620 1.00 10.05 19 TYR C CA 1
ATOM 12129 C C . TYR C 1 19 ? -46.831 -6.260 53.772 1.00 8.91 19 TYR C C 1
ATOM 12130 O O . TYR C 1 19 ? -47.916 -6.444 53.183 1.00 10.64 19 TYR C O 1
ATOM 12148 N N . VAL C 1 20 ? -46.587 -5.185 54.528 1.00 10.03 20 VAL C N 1
ATOM 12149 C CA . VAL C 1 20 ? -47.578 -4.133 54.729 1.00 10.95 20 VAL C CA 1
ATOM 12150 C C . VAL C 1 20 ? -47.541 -3.096 53.613 1.00 9.59 20 VAL C C 1
ATOM 12151 O O . VAL C 1 20 ? -48.587 -2.677 53.102 1.00 9.85 20 VAL C O 1
ATOM 12164 N N . ASP C 1 21 ? -46.343 -2.625 53.249 1.00 9.99 21 ASP C N 1
ATOM 12165 C CA . ASP C 1 21 ? -46.222 -1.685 52.140 1.00 8.90 21 ASP C CA 1
ATOM 12166 C C . ASP C 1 21 ? -44.853 -1.853 51.490 1.00 10.06 21 ASP C C 1
ATOM 12167 O O . ASP C 1 21 ? -43.906 -1.128 51.807 1.00 8.81 21 ASP C O 1
ATOM 12176 N N . ILE C 1 22 ? -44.784 -2.749 50.501 1.00 8.96 22 ILE C N 1
ATOM 12177 C CA . ILE C 1 22 ? -43.540 -2.970 49.780 1.00 7.98 22 ILE C CA 1
ATOM 12178 C C . ILE C 1 22 ? -43.170 -1.742 48.952 1.00 11.73 22 ILE C C 1
ATOM 12179 O O . ILE C 1 22 ? -41.999 -1.541 48.625 1.00 10.20 22 ILE C O 1
ATOM 12195 N N . GLY C 1 23 ? -44.148 -0.901 48.609 1.00 8.93 23 GLY C N 1
ATOM 12196 C CA . GLY C 1 23 ? -43.830 0.311 47.869 1.00 10.25 23 GLY C CA 1
ATOM 12197 C C . GLY C 1 23 ? -42.997 1.264 48.699 1.00 10.42 23 GLY C C 1
ATOM 12198 O O . GLY C 1 23 ? -42.004 1.833 48.216 1.00 10.29 23 GLY C O 1
ATOM 12202 N N . ALA C 1 24 ? -43.362 1.426 49.963 1.00 9.33 24 ALA C N 1
ATOM 12203 C CA . ALA C 1 24 ? -42.558 2.248 50.857 1.00 10.59 24 ALA C CA 1
ATOM 12204 C C . ALA C 1 24 ? -41.175 1.654 51.038 1.00 11.36 24 ALA C C 1
ATOM 12205 O O . ALA C 1 24 ? -40.173 2.370 51.016 1.00 11.03 24 ALA C O 1
ATOM 12212 N N . VAL C 1 25 ? -41.084 0.334 51.188 1.00 8.56 25 VAL C N 1
ATOM 12213 C CA . VAL C 1 25 ? -39.774 -0.282 51.369 1.00 9.57 25 VAL C CA 1
ATOM 12214 C C . VAL C 1 25 ? -38.893 -0.034 50.155 1.00 9.13 25 VAL C C 1
ATOM 12215 O O . VAL C 1 25 ? -37.708 0.285 50.288 1.00 11.26 25 VAL C O 1
ATOM 12228 N N . ILE C 1 26 ? -39.439 -0.230 48.950 1.00 9.08 26 ILE C N 1
ATOM 12229 C CA . ILE C 1 26 ? -38.635 -0.048 47.749 1.00 8.71 26 ILE C CA 1
ATOM 12230 C C . ILE C 1 26 ? -38.217 1.407 47.600 1.00 9.75 26 ILE C C 1
ATOM 12231 O O . ILE C 1 26 ? -37.079 1.699 47.228 1.00 10.16 26 ILE C O 1
ATOM 12247 N N . ASN C 1 27 ? -39.117 2.341 47.898 1.00 10.46 27 ASN C N 1
ATOM 12248 C CA . ASN C 1 27 ? -38.721 3.748 47.864 1.00 10.24 27 ASN C CA 1
ATOM 12249 C C . ASN C 1 27 ? -37.595 4.038 48.846 1.00 11.10 27 ASN C C 1
ATOM 12250 O O . ASN C 1 27 ? -36.698 4.842 48.553 1.00 10.29 27 ASN C O 1
ATOM 12261 N N . GLN C 1 28 ? -37.643 3.425 50.023 1.00 9.63 28 GLN C N 1
ATOM 12262 C CA . GLN C 1 28 ? -36.570 3.602 50.993 1.00 10.61 28 GLN C CA 1
ATOM 12263 C C . GLN C 1 28 ? -35.266 3.008 50.489 1.00 10.06 28 GLN C C 1
ATOM 12264 O O . GLN C 1 28 ? -34.197 3.594 50.696 1.00 10.73 28 GLN C O 1
ATOM 12278 N N . ILE C 1 29 ? -35.325 1.849 49.824 1.00 10.75 29 ILE C N 1
ATOM 12279 C CA . ILE C 1 29 ? -34.131 1.291 49.206 1.00 8.34 29 ILE C CA 1
ATOM 12280 C C . ILE C 1 29 ? -33.588 2.235 48.146 1.00 10.20 29 ILE C C 1
ATOM 12281 O O . ILE C 1 29 ? -32.374 2.425 48.042 1.00 11.40 29 ILE C O 1
ATOM 12297 N N . ILE C 1 30 ? -34.467 2.818 47.324 1.00 10.09 30 ILE C N 1
ATOM 12298 C CA . ILE C 1 30 ? -34.017 3.751 46.290 1.00 10.27 30 ILE C CA 1
ATOM 12299 C C . ILE C 1 30 ? -33.329 4.963 46.907 1.00 11.57 30 ILE C C 1
ATOM 12300 O O . ILE C 1 30 ? -32.302 5.439 46.399 1.00 10.41 30 ILE C O 1
ATOM 12316 N N . ALA C 1 31 ? -33.876 5.484 48.003 1.00 10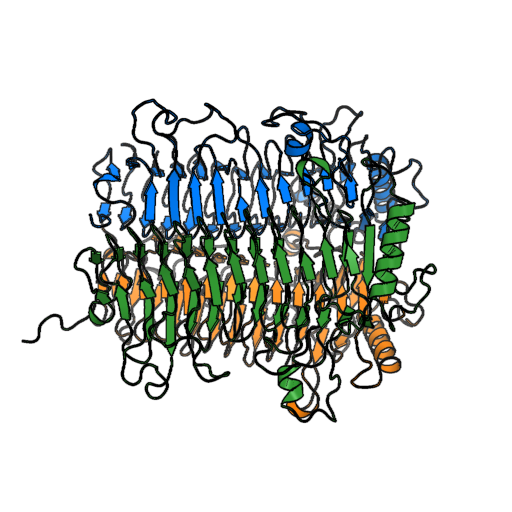.94 31 ALA C N 1
ATOM 12317 C CA . ALA C 1 31 ? -33.206 6.580 48.691 1.00 11.35 31 ALA C CA 1
ATOM 12318 C C . ALA C 1 31 ? -31.829 6.154 49.181 1.00 11.99 31 ALA C C 1
ATOM 12319 O O . ALA C 1 31 ? -30.872 6.936 49.122 1.00 11.69 31 ALA C O 1
ATOM 12326 N N . ASP C 1 32 ? -31.712 4.922 49.688 1.00 10.81 32 ASP C N 1
ATOM 12327 C CA . ASP C 1 32 ? -30.418 4.414 50.132 1.00 8.99 32 ASP C CA 1
ATOM 12328 C C . ASP C 1 32 ? -29.438 4.311 48.972 1.00 10.97 32 ASP C C 1
ATOM 12329 O O . ASP C 1 32 ? -28.255 4.658 49.113 1.00 12.28 32 ASP C O 1
ATOM 12338 N N . ILE C 1 33 ? -29.904 3.824 47.820 1.00 10.31 33 ILE C N 1
ATOM 12339 C CA . ILE C 1 33 ? -29.055 3.782 46.635 1.00 9.35 33 ILE C CA 1
ATOM 12340 C C . ILE C 1 33 ? -28.535 5.176 46.301 1.00 11.85 33 ILE C C 1
ATOM 12341 O O . ILE C 1 33 ? -27.343 5.368 46.023 1.00 10.83 33 ILE C O 1
ATOM 12357 N N . LYS C 1 34 ? -29.429 6.166 46.293 1.00 11.15 34 LYS C N 1
ATOM 12358 C CA . LYS C 1 34 ? -29.025 7.518 45.924 1.00 9.99 34 LYS C CA 1
ATOM 12359 C C . LYS C 1 34 ? -28.012 8.093 46.904 1.00 9.05 34 LYS C C 1
ATOM 12360 O O . LYS C 1 34 ? -27.145 8.872 46.497 1.00 11.19 34 LYS C O 1
ATOM 12379 N N . SER C 1 35 ? -28.101 7.738 48.190 1.00 9.62 35 SER C N 1
ATOM 12380 C CA . SER C 1 35 ? -27.149 8.231 49.186 1.00 10.51 35 SER C CA 1
ATOM 12381 C C . SER C 1 35 ? -25.767 7.617 49.020 1.00 12.47 35 SER C C 1
ATOM 12382 O O . SER C 1 35 ? -24.773 8.194 49.485 1.00 12.31 35 SER C O 1
ATOM 12390 N N . LYS C 1 36 ? -25.672 6.471 48.366 1.00 10.97 36 LYS C N 1
ATOM 12391 C CA . LYS C 1 36 ? -24.410 5.785 48.134 1.00 11.62 36 LYS C CA 1
ATOM 12392 C C . LYS C 1 36 ? -23.843 6.015 46.742 1.00 11.66 36 LYS C C 1
ATOM 12393 O O . LYS C 1 36 ? -22.630 5.871 46.555 1.00 12.23 36 LYS C O 1
ATOM 12412 N N . GLN C 1 37 ? -24.690 6.335 45.769 1.00 10.41 37 GLN C N 1
ATOM 12413 C CA . GLN C 1 37 ? -24.321 6.433 44.353 1.00 10.03 37 GLN C CA 1
ATOM 12414 C C . GLN C 1 37 ? -24.572 7.870 43.937 1.00 9.85 37 GLN C C 1
ATOM 12415 O O . GLN C 1 37 ? -25.672 8.236 43.523 1.00 10.16 37 GLN C O 1
ATOM 12429 N N . THR C 1 38 ? -23.534 8.703 44.068 1.00 10.82 38 THR C N 1
ATOM 12430 C CA . THR C 1 38 ? -23.717 10.135 44.200 1.00 9.44 38 THR C CA 1
ATOM 12431 C C . THR C 1 38 ? -23.097 10.982 43.102 1.00 10.73 38 THR C C 1
ATOM 12432 O O . THR C 1 38 ? -23.179 12.215 43.188 1.00 12.20 38 THR C O 1
ATOM 12443 N N . THR C 1 39 ? -22.481 10.376 42.085 1.00 11.32 39 THR C N 1
ATOM 12444 C CA . THR C 1 39 ? -21.965 11.131 40.952 1.00 10.84 39 THR C CA 1
ATOM 12445 C C . THR C 1 39 ? -22.274 10.384 39.667 1.00 12.06 39 THR C C 1
ATOM 12446 O O . THR C 1 39 ? -22.642 9.214 39.689 1.00 10.91 39 THR C O 1
ATOM 12457 N N . GLN C 1 40 ? -22.124 11.073 38.532 1.00 11.72 40 GLN C N 1
ATOM 12458 C CA . GLN C 1 40 ? -22.528 10.462 37.266 1.00 10.28 40 GLN C CA 1
ATOM 12459 C C . GLN C 1 40 ? -21.657 9.281 36.874 1.00 11.56 40 GLN C C 1
ATOM 12460 O O . GLN C 1 40 ? -22.071 8.501 36.009 1.00 11.81 40 GLN C O 1
ATOM 12474 N N . THR C 1 41 ? -20.477 9.126 37.465 1.00 10.63 41 THR C N 1
ATOM 12475 C CA . THR C 1 41 ? -19.628 7.969 37.207 1.00 11.20 41 THR C CA 1
ATOM 12476 C C . THR C 1 41 ? -19.680 6.931 38.323 1.00 9.27 41 THR C C 1
ATOM 12477 O O . THR C 1 41 ? -18.974 5.918 38.255 1.00 12.08 41 THR C O 1
ATOM 12488 N N . THR C 1 42 ? -20.531 7.120 39.323 1.00 9.12 42 THR C N 1
ATOM 12489 C CA . THR C 1 42 ? -20.605 6.180 40.434 1.00 10.16 42 THR C CA 1
ATOM 12490 C C . THR C 1 42 ? -22.040 5.717 40.668 1.00 11.41 42 THR C C 1
ATOM 12491 O O . THR C 1 42 ? -22.457 5.449 41.804 1.00 11.17 42 THR C O 1
ATOM 12502 N N . ARG C 1 43 ? -22.798 5.551 39.576 1.00 9.43 43 ARG C N 1
ATOM 12503 C CA . ARG C 1 43 ? -24.210 5.169 39.622 1.00 8.32 43 ARG C CA 1
ATOM 12504 C C . ARG C 1 43 ? -24.439 3.915 38.783 1.00 9.41 43 ARG C C 1
ATOM 12505 O O . ARG C 1 43 ? -25.237 3.917 37.834 1.00 10.24 43 ARG C O 1
ATOM 12526 N N . PRO C 1 44 ? -23.793 2.801 39.144 1.00 8.50 44 PRO C N 1
ATOM 12527 C CA . PRO C 1 44 ? -24.047 1.533 38.423 1.00 8.99 44 PRO C CA 1
ATOM 12528 C C . PRO C 1 44 ? -25.433 0.943 38.638 1.00 10.56 44 PRO C C 1
ATOM 12529 O O . PRO C 1 44 ? -25.833 0.059 37.866 1.00 10.82 44 PRO C O 1
ATOM 12540 N N . GLY C 1 45 ? -26.154 1.338 39.680 1.00 8.64 45 GLY C N 1
ATOM 12541 C CA . GLY C 1 45 ? -27.464 0.779 39.974 1.00 8.84 45 GLY C CA 1
ATOM 12542 C C . GLY C 1 45 ? -27.423 -0.300 41.035 1.00 9.49 45 GLY C C 1
ATOM 12543 O O . GLY C 1 45 ? -26.507 -0.389 41.854 1.00 9.94 45 GLY C O 1
ATOM 12547 N N . ALA C 1 46 ? -28.449 -1.146 41.022 1.00 7.77 46 ALA C N 1
ATOM 12548 C CA . ALA C 1 46 ? -28.635 -2.055 42.134 1.00 8.95 46 ALA C CA 1
ATOM 12549 C C . ALA C 1 46 ? -29.628 -3.130 41.719 1.00 8.54 46 ALA C C 1
ATOM 12550 O O . ALA C 1 46 ? -30.288 -3.025 40.680 1.00 10.85 46 ALA C O 1
ATOM 12557 N N . VAL C 1 47 ? -29.747 -4.143 42.565 1.00 9.49 47 VAL C N 1
ATOM 12558 C CA . VAL C 1 47 ? -30.768 -5.174 42.426 1.00 8.06 47 VAL C CA 1
ATOM 12559 C C . VAL C 1 47 ? -31.557 -5.279 43.716 1.00 10.20 47 VAL C C 1
ATOM 12560 O O . VAL C 1 47 ? -30.978 -5.280 44.812 1.00 10.04 47 VAL C O 1
ATOM 12573 N N . ILE C 1 48 ? -32.875 -5.331 43.577 1.00 9.33 48 ILE C N 1
ATOM 12574 C CA . ILE C 1 48 ? -33.802 -5.547 44.666 1.00 9.71 48 ILE C CA 1
ATOM 12575 C C . ILE C 1 48 ? -34.486 -6.877 44.393 1.00 10.41 48 ILE C C 1
ATOM 12576 O O . ILE C 1 48 ? -35.226 -7.010 43.405 1.00 10.21 48 ILE C O 1
ATOM 12592 N N . TYR C 1 49 ? -34.261 -7.844 45.266 1.00 9.74 49 TYR C N 1
ATOM 12593 C CA . TYR C 1 49 ? -34.899 -9.152 45.183 1.00 10.57 49 TYR C CA 1
ATOM 12594 C C . TYR C 1 49 ? -36.140 -9.197 46.062 1.00 9.74 49 TYR C C 1
ATOM 12595 O O . TYR C 1 49 ? -36.140 -8.709 47.206 1.00 9.99 49 TYR C O 1
ATOM 12613 N N . ILE C 1 50 ? -37.215 -9.750 45.513 1.00 8.98 50 ILE C N 1
ATOM 12614 C CA . ILE C 1 50 ? -38.470 -9.970 46.214 1.00 9.66 50 ILE C CA 1
ATOM 12615 C C . ILE C 1 50 ? -38.648 -11.479 46.331 1.00 9.96 50 ILE C C 1
ATOM 12616 O O . ILE C 1 50 ? -38.948 -12.135 45.327 1.00 9.73 50 ILE C O 1
ATOM 12632 N N . PRO C 1 51 ? -38.515 -12.059 47.511 1.00 8.57 51 PRO C N 1
ATOM 12633 C CA . PRO C 1 51 ? -38.750 -13.492 47.657 1.00 10.54 51 PRO C CA 1
ATOM 12634 C C . PRO C 1 51 ? -40.221 -13.820 47.493 1.00 10.36 51 PRO C C 1
ATOM 12635 O O . PRO C 1 51 ? -41.079 -12.919 47.544 1.00 9.77 51 PRO C O 1
ATOM 12646 N N . PRO C 1 52 ? -40.565 -15.097 47.332 1.00 9.25 52 PRO C N 1
ATOM 12647 C CA . PRO C 1 52 ? -41.980 -15.468 47.336 1.00 8.54 52 PRO C CA 1
ATOM 12648 C C . PRO C 1 52 ? -42.673 -14.972 48.604 1.00 8.95 52 PRO C C 1
ATOM 12649 O O . PRO C 1 52 ? -42.118 -15.037 49.705 1.00 10.31 52 PRO C O 1
ATOM 12660 N N . GLY C 1 53 ? -43.885 -14.473 48.436 1.00 9.75 53 GLY C N 1
ATOM 12661 C CA . GLY C 1 53 ? -44.631 -13.875 49.525 1.00 9.41 53 GLY C CA 1
ATOM 12662 C C . GLY C 1 53 ? -45.781 -13.067 48.984 1.00 8.38 53 GLY C C 1
ATOM 12663 O O . GLY C 1 53 ? -45.874 -12.774 47.787 1.00 10.63 53 GLY C O 1
ATOM 12667 N N . HIS C 1 54 ? -46.708 -12.737 49.876 1.00 8.35 54 HIS C N 1
ATOM 12668 C CA . HIS C 1 54 ? -47.830 -11.860 49.568 1.00 9.70 54 HIS C CA 1
ATOM 12669 C C . HIS C 1 54 ? -47.514 -10.496 50.156 1.00 11.05 54 HIS C C 1
ATOM 12670 O O . HIS C 1 54 ? -47.467 -10.349 51.382 1.00 12.09 54 HIS C O 1
ATOM 12684 N N . TYR C 1 55 ? -47.289 -9.509 49.298 1.00 8.70 55 TYR C N 1
ATOM 12685 C CA . TYR C 1 55 ? -46.911 -8.171 49.720 1.00 8.78 55 TYR C CA 1
ATOM 12686 C C . TYR C 1 55 ? -47.971 -7.173 49.280 1.00 8.95 55 TYR C C 1
ATOM 12687 O O . TYR C 1 55 ? -48.306 -7.095 48.096 1.00 11.26 55 TYR C O 1
ATOM 12705 N N . ASP C 1 56 ? -48.457 -6.366 50.209 1.00 8.95 56 ASP C N 1
ATOM 12706 C CA . ASP C 1 56 ? -49.299 -5.242 49.829 1.00 10.05 56 ASP C CA 1
ATOM 12707 C C . ASP C 1 56 ? -48.418 -4.066 49.422 1.00 9.11 56 ASP C C 1
ATOM 12708 O O . ASP C 1 56 ? -47.368 -3.822 50.036 1.00 9.91 56 ASP C O 1
ATOM 12717 N N . LEU C 1 57 ? -48.844 -3.333 48.387 1.00 8.74 57 LEU C N 1
ATOM 12718 C CA . LEU C 1 57 ? -48.243 -2.053 48.011 1.00 9.72 57 LEU C CA 1
ATOM 12719 C C . LEU C 1 57 ? -49.295 -0.991 48.281 1.00 8.86 57 LEU C C 1
ATOM 12720 O O . LEU C 1 57 ? -50.365 -0.997 47.665 1.00 8.26 57 LEU C O 1
ATOM 12736 N N . LEU C 1 58 ? -48.965 -0.056 49.180 1.00 10.49 58 LEU C N 1
ATOM 12737 C CA . LEU C 1 58 ? -49.816 1.080 49.485 1.00 9.22 58 LEU C CA 1
ATOM 12738 C C . LEU C 1 58 ? -49.300 2.375 48.890 1.00 10.11 58 LEU C C 1
ATOM 12739 O O . LEU C 1 58 ? -50.097 3.278 48.629 1.00 10.48 58 LEU C O 1
ATOM 12755 N N . THR C 1 59 ? -47.987 2.464 48.687 1.00 9.40 59 THR C N 1
ATOM 12756 C CA . THR C 1 59 ? -47.317 3.657 48.183 1.00 11.20 59 THR C CA 1
ATOM 12757 C C . THR C 1 59 ? -46.739 3.388 46.796 1.00 8.35 59 THR C C 1
ATOM 12758 O O . THR C 1 59 ? -46.000 2.424 46.602 1.00 10.12 59 THR C O 1
ATOM 12769 N N . ARG C 1 60 ? -47.048 4.271 45.850 1.00 8.76 60 ARG C N 1
ATOM 12770 C CA . ARG C 1 60 ? -46.440 4.178 44.532 1.00 9.43 60 ARG C CA 1
ATOM 12771 C C . ARG C 1 60 ? -44.921 4.262 44.638 1.00 10.51 60 ARG C C 1
ATOM 12772 O O . ARG C 1 60 ? -44.366 5.137 45.314 1.00 10.87 60 ARG C O 1
ATOM 12793 N N . VAL C 1 61 ? -44.248 3.358 43.942 1.00 7.56 61 VAL C N 1
ATOM 12794 C CA . VAL C 1 61 ? -42.793 3.406 43.829 1.00 7.19 61 VAL C CA 1
ATOM 12795 C C . VAL C 1 61 ? -42.431 4.342 42.694 1.00 8.66 61 VAL C C 1
ATOM 12796 O O . VAL C 1 61 ? -43.013 4.258 41.603 1.00 9.31 61 VAL C O 1
ATOM 12809 N N . VAL C 1 62 ? -41.480 5.243 42.944 1.00 8.42 62 VAL C N 1
ATOM 12810 C CA . VAL C 1 62 ? -40.972 6.154 41.924 1.00 8.72 62 VAL C CA 1
ATOM 12811 C C . VAL C 1 62 ? -39.517 5.807 41.650 1.00 9.82 62 VAL C C 1
ATOM 12812 O O . VAL C 1 62 ? -38.661 5.891 42.541 1.00 10.77 62 VAL C O 1
ATOM 12825 N N . ILE C 1 63 ? -39.224 5.429 40.408 1.00 9.09 63 ILE C N 1
ATOM 12826 C CA . ILE C 1 63 ? -37.877 5.064 39.990 1.00 10.03 63 ILE C CA 1
ATOM 12827 C C . ILE C 1 63 ? -37.355 6.122 39.033 1.00 10.97 63 ILE C C 1
ATOM 12828 O O . ILE C 1 63 ? -37.897 6.287 37.928 1.00 9.23 63 ILE C O 1
ATOM 12844 N N . ASP C 1 64 ? -36.253 6.772 39.415 1.00 10.96 64 ASP C N 1
ATOM 12845 C CA . ASP C 1 64 ? -35.539 7.689 38.532 1.00 10.35 64 ASP C CA 1
ATOM 12846 C C . ASP C 1 64 ? -34.062 7.341 38.495 1.00 13.21 64 ASP C C 1
ATOM 12847 O O . ASP C 1 64 ? -33.219 8.204 38.230 1.00 12.98 64 ASP C O 1
ATOM 12856 N N . VAL C 1 65 ? -33.750 6.077 38.758 1.00 11.98 65 VAL C N 1
ATOM 12857 C CA . VAL C 1 65 ? -32.392 5.545 38.793 1.00 10.79 65 VAL C CA 1
ATOM 12858 C C . VAL C 1 65 ? -32.244 4.574 37.624 1.00 13.11 65 VAL C C 1
ATOM 12859 O O . VAL C 1 65 ? -33.037 3.636 37.477 1.00 14.73 65 VAL C O 1
ATOM 12872 N N . SER C 1 66 ? -31.219 4.778 36.806 1.00 10.73 66 SER C N 1
ATOM 12873 C CA . SER C 1 66 ? -30.970 3.850 35.721 1.00 9.61 66 SER C CA 1
ATOM 12874 C C . SER C 1 66 ? -30.365 2.557 36.275 1.00 9.83 66 SER C C 1
ATOM 12875 O O . SER C 1 66 ? -29.742 2.537 37.340 1.00 10.39 66 SER C O 1
ATOM 12883 N N . PHE C 1 67 ? -30.549 1.465 35.536 1.00 9.31 67 PHE C N 1
ATOM 12884 C CA . PHE C 1 67 ? -29.897 0.193 35.835 1.00 8.92 67 PHE C CA 1
ATOM 12885 C C . PHE C 1 67 ? -30.380 -0.427 37.143 1.00 11.87 67 PHE C C 1
ATOM 12886 O O . PHE C 1 67 ? -29.629 -1.138 37.817 1.00 14.77 67 PHE C O 1
ATOM 12903 N N . LEU C 1 68 ? -31.598 -0.124 37.551 1.00 8.17 68 LEU C N 1
ATOM 12904 C CA . LEU C 1 68 ? -32.226 -0.790 38.672 1.00 8.77 68 LEU C CA 1
ATOM 12905 C C . LEU C 1 68 ? -32.896 -2.060 38.166 1.00 9.58 68 LEU C C 1
ATOM 12906 O O . LEU C 1 68 ? -33.680 -2.020 37.203 1.00 10.34 68 LEU C O 1
ATOM 12922 N N . GLN C 1 69 ? -32.590 -3.171 38.817 1.00 8.56 69 GLN C N 1
ATOM 12923 C CA . GLN C 1 69 ? -33.234 -4.448 38.579 1.00 7.88 69 GLN C CA 1
ATOM 12924 C C . GLN C 1 69 ? -34.109 -4.775 39.781 1.00 9.63 69 GLN C C 1
ATOM 12925 O O . GLN C 1 69 ? -33.633 -4.758 40.920 1.00 9.94 69 GLN C O 1
ATOM 12939 N N . ILE C 1 70 ? -35.385 -5.071 39.536 1.00 7.85 70 ILE C N 1
ATOM 12940 C CA . ILE C 1 70 ? -36.288 -5.593 40.550 1.00 7.67 70 ILE C CA 1
ATOM 12941 C C . ILE C 1 70 ? -36.709 -6.972 40.067 1.00 9.59 70 ILE C C 1
ATOM 12942 O O . ILE C 1 70 ? -37.294 -7.100 38.982 1.00 9.10 70 ILE C O 1
ATOM 12958 N N . LYS C 1 71 ? -36.396 -7.996 40.855 1.00 8.51 71 LYS C N 1
ATOM 12959 C CA . LYS C 1 71 ? -36.530 -9.380 40.421 1.00 9.54 71 LYS C CA 1
ATOM 12960 C C . LYS C 1 71 ? -37.159 -10.231 41.511 1.00 9.53 71 LYS C C 1
ATOM 12961 O O . LYS C 1 71 ? -36.953 -10.003 42.702 1.00 9.53 71 LYS C O 1
ATOM 12980 N N . GLY C 1 72 ? -37.928 -11.237 41.091 1.00 8.83 72 GLY C N 1
ATOM 12981 C CA . GLY C 1 72 ? -38.488 -12.188 42.031 1.00 9.47 72 GLY C CA 1
ATOM 12982 C C . GLY C 1 72 ? -38.347 -13.611 41.540 1.00 8.76 72 GLY C C 1
ATOM 12983 O O . GLY C 1 72 ? -37.445 -13.912 40.753 1.00 10.33 72 GLY C O 1
ATOM 12987 N N . ALA C 1 73 ? -39.242 -14.490 41.996 1.00 9.18 73 ALA C N 1
ATOM 12988 C CA . ALA C 1 73 ? -39.152 -15.928 41.793 1.00 9.11 73 ALA C CA 1
ATOM 12989 C C . ALA C 1 73 ? -40.098 -16.458 40.729 1.00 16.42 73 ALA C C 1
ATOM 12990 O O . ALA C 1 73 ? -40.115 -17.674 40.494 1.00 19.89 73 ALA C O 1
ATOM 12997 N N . GLY C 1 74 ? -40.858 -15.607 40.063 1.00 11.33 74 GLY C N 1
ATOM 12998 C CA . GLY C 1 74 ? -41.683 -16.088 38.973 1.00 12.56 74 GLY C CA 1
ATOM 12999 C C . GLY C 1 74 ? -42.920 -15.240 38.788 1.00 9.15 74 GLY C C 1
ATOM 13000 O O . GLY C 1 74 ? -43.180 -14.282 39.516 1.00 8.67 74 GLY C O 1
ATOM 13004 N N . HIS C 1 75 ? -43.687 -15.622 37.776 1.00 8.22 75 HIS C N 1
ATOM 13005 C CA . HIS C 1 75 ? -44.815 -14.814 37.344 1.00 7.51 75 HIS C CA 1
ATOM 13006 C C . HIS C 1 75 ? -46.047 -14.985 38.225 1.00 7.81 75 HIS C C 1
ATOM 13007 O O . HIS C 1 75 ? -46.899 -14.103 38.234 1.00 7.92 75 HIS C O 1
ATOM 13021 N N . GLY C 1 76 ? -46.175 -16.100 38.939 1.00 8.80 76 GLY C N 1
ATOM 13022 C CA . GLY C 1 76 ? -47.184 -16.242 39.986 1.00 8.11 76 GLY C CA 1
ATOM 13023 C C . GLY C 1 76 ? -48.634 -16.211 39.558 1.00 10.13 76 GLY C C 1
ATOM 13024 O O . GLY C 1 76 ? -49.505 -15.974 40.402 1.00 10.21 76 GLY C O 1
ATOM 13028 N N . PHE C 1 77 ? -48.936 -16.485 38.293 1.00 9.11 77 PHE C N 1
ATOM 13029 C CA . PHE C 1 77 ? -50.290 -16.270 37.810 1.00 8.94 77 PHE C CA 1
ATOM 13030 C C . PHE C 1 77 ? -51.256 -17.304 38.372 1.00 8.46 77 PHE C C 1
ATOM 13031 O O . PHE C 1 77 ? -50.959 -18.500 38.430 1.00 9.14 77 PHE C O 1
ATOM 13048 N N . LEU C 1 78 ? -52.441 -16.836 38.741 1.00 9.30 78 LEU C N 1
ATOM 13049 C CA . LEU C 1 78 ? -53.603 -17.685 38.970 1.00 10.46 78 LEU C CA 1
ATOM 13050 C C . LEU C 1 78 ? -54.786 -16.939 38.369 1.00 10.16 78 LEU C C 1
ATOM 13051 O O . LEU C 1 78 ? -54.858 -15.706 38.470 1.00 9.63 78 LEU C O 1
ATOM 13067 N N . SER C 1 79 ? -55.705 -17.668 37.725 1.00 8.93 79 SER C N 1
ATOM 13068 C CA . SER C 1 79 ? -56.840 -17.012 37.078 1.00 9.24 79 SER C CA 1
ATOM 13069 C C . SER C 1 79 ? -57.843 -16.567 38.129 1.00 9.90 79 SER C C 1
ATOM 13070 O O . SER C 1 79 ? -58.656 -17.364 38.620 1.00 10.26 79 SER C O 1
ATOM 13078 N N . GLU C 1 80 ? -57.786 -15.283 38.459 1.00 9.89 80 GLU C N 1
ATOM 13079 C CA . GLU C 1 80 ? -58.778 -14.704 39.350 1.00 10.31 80 GLU C CA 1
ATOM 13080 C C . GLU C 1 80 ? -60.137 -14.626 38.676 1.00 11.27 80 GLU C C 1
ATOM 13081 O O . GLU C 1 80 ? -61.163 -14.670 39.363 1.00 11.90 80 GLU C O 1
ATOM 13093 N N . ALA C 1 81 ? -60.179 -14.518 37.347 1.00 10.96 81 ALA C N 1
ATOM 13094 C CA . ALA C 1 81 ? -61.468 -14.502 36.660 1.00 11.29 81 ALA C CA 1
ATOM 13095 C C . ALA C 1 81 ? -62.197 -15.826 36.864 1.00 14.47 81 ALA C C 1
ATOM 13096 O O . ALA C 1 81 ? -63.393 -15.847 37.175 1.00 12.95 81 ALA C O 1
ATOM 13103 N N . ILE C 1 82 ? -61.489 -16.946 36.711 1.00 11.08 82 ILE C N 1
ATOM 13104 C CA . ILE C 1 82 ? -62.110 -18.243 36.950 1.00 11.16 82 ILE C CA 1
ATOM 13105 C C . ILE C 1 82 ? -62.460 -18.388 38.420 1.00 12.98 82 ILE C C 1
ATOM 13106 O O . ILE C 1 82 ? -63.567 -18.812 38.766 1.00 14.63 82 ILE C O 1
ATOM 13122 N N . ARG C 1 83 ? -61.561 -17.969 39.305 1.00 12.66 83 ARG C N 1
ATOM 13123 C CA . ARG C 1 83 ? -61.846 -18.037 40.733 1.00 13.50 83 ARG C CA 1
ATOM 13124 C C . ARG C 1 83 ? -63.167 -17.357 41.040 1.00 16.41 83 ARG C C 1
ATOM 13125 O O . ARG C 1 83 ? -64.011 -17.906 41.763 1.00 14.59 83 ARG C O 1
ATOM 13146 N N . ASP C 1 84 ? -63.364 -16.161 40.484 1.00 12.16 84 ASP C N 1
ATOM 13147 C CA . ASP C 1 84 ? -64.499 -15.308 40.823 1.00 13.51 84 ASP C CA 1
ATOM 13148 C C . ASP C 1 84 ? -65.807 -15.834 40.239 1.00 18.75 84 ASP C C 1
ATOM 13149 O O . ASP C 1 84 ? -66.878 -15.329 40.601 1.00 23.19 84 ASP C O 1
ATOM 13158 N N . GLU C 1 85 ? -65.734 -16.828 39.358 1.00 15.32 85 GLU C N 1
ATOM 13159 C CA . GLU C 1 85 ? -66.882 -17.523 38.792 1.00 17.34 85 GLU C CA 1
ATOM 13160 C C . GLU C 1 85 ? -67.042 -18.939 39.341 1.00 19.38 85 GLU C C 1
ATOM 13161 O O . GLU C 1 85 ? -67.898 -19.686 38.858 1.00 22.84 85 GLU C O 1
ATOM 13173 N N . SER C 1 86 ? -66.246 -19.328 40.331 1.00 17.56 86 SER C N 1
ATOM 13174 C CA . SER C 1 86 ? -66.183 -20.691 40.826 1.00 17.21 86 SER C CA 1
ATOM 13175 C C . SER C 1 86 ? -66.584 -20.711 42.294 1.00 17.65 86 SER C C 1
ATOM 13176 O O . SER C 1 86 ? -66.675 -19.677 42.955 1.00 16.72 86 SER C O 1
ATOM 13185 N N . GLN C 1 87 ? -66.805 -21.917 42.813 1.00 16.91 87 GLN C N 1
ATOM 13186 C CA . GLN C 1 87 ? -67.020 -22.133 44.238 1.00 16.82 87 GLN C CA 1
ATOM 13187 C C . GLN C 1 87 ? -65.686 -22.562 44.830 1.00 16.14 87 GLN C C 1
ATOM 13188 O O . GLN C 1 87 ? -65.234 -23.687 44.598 1.00 16.84 87 GLN C O 1
ATOM 13202 N N . THR C 1 88 ? -65.068 -21.683 45.609 1.00 13.22 88 THR C N 1
ATOM 13203 C CA . THR C 1 88 ? -63.652 -21.821 45.925 1.00 15.00 88 THR C CA 1
ATOM 13204 C C . THR C 1 88 ? -63.369 -22.190 47.377 1.00 15.84 88 THR C C 1
ATOM 13205 O O . THR C 1 88 ? -62.212 -22.121 47.805 1.00 14.62 88 THR C O 1
ATOM 13216 N N . GLY C 1 89 ? -64.377 -22.631 48.136 1.00 17.20 89 GLY C N 1
ATOM 13217 C CA . GLY C 1 89 ? -64.160 -22.901 49.545 1.00 15.55 89 GLY C CA 1
ATOM 13218 C C . GLY C 1 89 ? -63.102 -23.952 49.805 1.00 14.46 89 GLY C C 1
ATOM 13219 O O . GLY C 1 89 ? -62.378 -23.876 50.805 1.00 17.57 89 GLY C O 1
ATOM 13223 N N . SER C 1 90 ? -62.983 -24.928 48.908 1.00 14.98 90 SER C N 1
ATOM 13224 C CA . SER C 1 90 ? -62.000 -25.988 49.046 1.00 14.66 90 SER C CA 1
ATOM 13225 C C . SER C 1 90 ? -60.794 -25.810 48.131 1.00 14.00 90 SER C C 1
ATOM 13226 O O . SER C 1 90 ? -59.952 -26.707 48.062 1.00 14.38 90 SER C O 1
ATOM 13234 N N . TRP C 1 91 ? -60.680 -24.682 47.437 1.00 13.69 91 TRP C N 1
ATOM 13235 C CA . TRP C 1 91 ? -59.476 -24.463 46.642 1.00 11.93 91 TRP C CA 1
ATOM 13236 C C . TRP C 1 91 ? -58.253 -24.428 47.547 1.00 12.47 91 TRP C C 1
ATOM 13237 O O . TRP C 1 91 ? -58.260 -23.799 48.609 1.00 13.77 91 TRP C O 1
ATOM 13258 N N . VAL C 1 92 ? -57.163 -25.057 47.092 1.00 10.12 92 VAL C N 1
ATOM 13259 C CA . VAL C 1 92 ? -55.937 -25.057 47.885 1.00 11.09 92 VAL C CA 1
ATOM 13260 C C . VAL C 1 92 ? -55.366 -23.645 47.969 1.00 11.38 92 VAL C C 1
ATOM 13261 O O . VAL C 1 92 ? -54.818 -23.240 49.001 1.00 12.26 92 VAL C O 1
ATOM 13274 N N . GLU C 1 93 ? -55.478 -22.884 46.893 1.00 10.80 93 GLU C N 1
ATOM 13275 C CA . GLU C 1 93 ? -55.043 -21.501 46.929 1.00 9.36 93 GLU C CA 1
ATOM 13276 C C . GLU C 1 93 ? -56.013 -20.660 46.125 1.00 9.93 93 GLU C C 1
ATOM 13277 O O . GLU C 1 93 ? -56.577 -21.121 45.130 1.00 11.30 93 GLU C O 1
ATOM 13289 N N . THR C 1 94 ? -56.239 -19.424 46.577 1.00 12.37 94 THR C N 1
ATOM 13290 C CA . THR C 1 94 ? -57.167 -18.548 45.887 1.00 11.77 94 THR C CA 1
ATOM 13291 C C . THR C 1 94 ? -56.530 -17.238 45.451 1.00 13.48 94 THR C C 1
ATOM 13292 O O . THR C 1 94 ? -57.238 -16.385 44.900 1.00 13.26 94 THR C O 1
ATOM 13303 N N . LEU C 1 95 ? -55.224 -17.056 45.678 1.00 9.81 95 LEU C N 1
ATOM 13304 C CA . LEU C 1 95 ? -54.539 -15.850 45.279 1.00 9.79 95 LEU C CA 1
ATOM 13305 C C . LEU C 1 95 ? -53.397 -16.203 44.337 1.00 10.47 95 LEU C C 1
ATOM 13306 O O . LEU C 1 95 ? -52.775 -17.262 44.485 1.00 10.45 95 LEU C O 1
ATOM 13322 N N . PRO C 1 96 ? -53.082 -15.317 43.372 1.00 8.75 96 PRO C N 1
ATOM 13323 C CA . PRO C 1 96 ? -51.789 -15.398 42.690 1.00 9.22 96 PRO C CA 1
ATOM 13324 C C . PRO C 1 96 ? -50.678 -15.424 43.716 1.00 9.53 96 PRO C C 1
ATOM 13325 O O . PRO C 1 96 ? -50.850 -14.975 44.854 1.00 11.00 96 PRO C O 1
ATOM 13336 N N . GLY C 1 97 ? -49.525 -15.917 43.309 1.00 8.12 97 GLY C N 1
ATOM 13337 C CA . GLY C 1 97 ? -48.424 -16.122 44.223 1.00 8.49 97 GLY C CA 1
ATOM 13338 C C . GLY C 1 97 ? -47.062 -15.780 43.665 1.00 8.60 97 GLY C C 1
ATOM 13339 O O . GLY C 1 97 ? -46.883 -14.769 42.972 1.00 9.26 97 GLY C O 1
ATOM 13343 N N . ALA C 1 98 ? -46.089 -16.613 44.008 1.00 8.65 98 ALA C N 1
ATOM 13344 C CA . ALA C 1 98 ? -44.670 -16.352 43.779 1.00 8.39 98 ALA C CA 1
ATOM 13345 C C . ALA C 1 98 ? -44.330 -15.041 44.481 1.00 9.50 98 ALA C C 1
ATOM 13346 O O . ALA C 1 98 ? -44.727 -14.863 45.647 1.00 10.18 98 ALA C O 1
ATOM 13353 N N . SER C 1 99 ? -43.620 -14.120 43.836 1.00 8.24 99 SER C N 1
ATOM 13354 C CA . SER C 1 99 ? -43.246 -12.836 44.422 1.00 9.67 99 SER C CA 1
ATOM 13355 C C . SER C 1 99 ? -44.382 -11.885 44.096 1.00 10.53 99 SER C C 1
ATOM 13356 O O . SER C 1 99 ? -44.395 -11.230 43.058 1.00 9.23 99 SER C O 1
ATOM 13364 N N . HIS C 1 100 ? -45.381 -11.846 44.976 1.00 9.81 100 HIS C N 1
ATOM 13365 C CA . HIS C 1 100 ? -46.717 -11.380 44.634 1.00 8.78 100 HIS C CA 1
ATOM 13366 C C . HIS C 1 100 ? -46.987 -10.010 45.246 1.00 8.55 100 HIS C C 1
ATOM 13367 O O . HIS C 1 100 ? -47.198 -9.892 46.463 1.00 8.94 100 HIS C O 1
ATOM 13381 N N . ILE C 1 101 ? -47.032 -8.978 44.409 1.00 8.33 101 ILE C N 1
ATOM 13382 C CA . ILE C 1 101 ? -47.387 -7.633 44.858 1.00 8.84 101 ILE C CA 1
ATOM 13383 C C . ILE C 1 101 ? -48.863 -7.401 44.593 1.00 9.20 101 ILE C C 1
ATOM 13384 O O . ILE C 1 101 ? -49.332 -7.467 43.443 1.00 9.53 101 ILE C O 1
ATOM 13400 N N . ARG C 1 102 ? -49.590 -7.148 45.671 1.00 8.98 102 ARG C N 1
ATOM 13401 C CA . ARG C 1 102 ? -50.991 -6.750 45.627 1.00 10.80 102 ARG C CA 1
ATOM 13402 C C . ARG C 1 102 ? -51.027 -5.227 45.545 1.00 10.47 102 ARG C C 1
ATOM 13403 O O . ARG C 1 102 ? -50.675 -4.536 46.513 1.00 9.63 102 ARG C O 1
ATOM 13424 N N . VAL C 1 103 ? -51.439 -4.712 44.393 1.00 8.86 103 VAL C N 1
ATOM 13425 C CA . VAL C 1 103 ? -51.441 -3.282 44.108 1.00 9.32 103 VAL C CA 1
ATOM 13426 C C . VAL C 1 103 ? -52.647 -2.690 44.820 1.00 10.82 103 VAL C C 1
ATOM 13427 O O . VAL C 1 103 ? -53.790 -2.928 44.412 1.00 10.96 103 VAL C O 1
ATOM 13441 N N . ARG C 1 104 ? -52.391 -1.945 45.898 1.00 8.53 104 ARG C N 1
ATOM 13442 C CA . ARG C 1 104 ? -53.423 -1.444 46.807 1.00 9.75 104 ARG C CA 1
ATOM 13443 C C . ARG C 1 104 ? -53.171 0.017 47.191 1.00 9.39 104 ARG C C 1
ATOM 13444 O O . ARG C 1 104 ? -53.362 0.411 48.350 1.00 11.10 104 ARG C O 1
ATOM 13465 N N . ASN C 1 105 ? -52.746 0.845 46.231 1.00 9.64 105 ASN C N 1
ATOM 13466 C CA . ASN C 1 105 ? -52.399 2.227 46.546 1.00 10.09 105 ASN C CA 1
ATOM 13467 C C . ASN C 1 105 ? -53.460 2.884 47.418 1.00 8.76 105 ASN C C 1
ATOM 13468 O O . ASN C 1 105 ? -54.661 2.782 47.150 1.00 10.26 105 ASN C O 1
ATOM 13479 N N . ASN C 1 106 ? -53.001 3.624 48.418 1.00 9.30 106 ASN C N 1
ATOM 13480 C CA . ASN C 1 106 ? -53.872 4.523 49.163 1.00 9.68 106 ASN C CA 1
ATOM 13481 C C . ASN C 1 106 ? -53.334 5.946 49.144 1.00 11.89 106 ASN C C 1
ATOM 13482 O O . ASN C 1 106 ? -53.680 6.747 50.016 1.00 10.81 106 ASN C O 1
ATOM 13493 N N . ASP C 1 107 ? -52.498 6.271 48.157 1.00 9.65 107 ASP C N 1
ATOM 13494 C CA . ASP C 1 107 ? -51.783 7.538 48.082 1.00 11.07 107 ASP C CA 1
ATOM 13495 C C . ASP C 1 107 ? -52.278 8.457 46.962 1.00 9.86 107 ASP C C 1
ATOM 13496 O O . ASP C 1 107 ? -51.595 9.422 46.613 1.00 10.54 107 ASP C O 1
ATOM 13505 N N . GLY C 1 108 ? -53.453 8.197 46.407 1.00 10.05 108 GLY C N 1
ATOM 13506 C CA . GLY C 1 108 ? -54.003 9.034 45.357 1.00 10.32 108 GLY C CA 1
ATOM 13507 C C . GLY C 1 108 ? -53.477 8.740 43.972 1.00 9.37 108 GLY C C 1
ATOM 13508 O O . GLY C 1 108 ? -53.829 9.458 43.022 1.00 12.25 108 GLY C O 1
ATOM 13512 N N . HIS C 1 109 ? -52.651 7.705 43.818 1.00 10.34 109 HIS C N 1
ATOM 13513 C CA . HIS C 1 109 ? -52.032 7.370 42.551 1.00 12.03 109 HIS C CA 1
ATOM 13514 C C . HIS C 1 109 ? -52.457 5.961 42.172 1.00 10.75 109 HIS C C 1
ATOM 13515 O O . HIS C 1 109 ? -52.778 5.148 43.034 1.00 11.63 109 HIS C O 1
ATOM 13529 N N A ASN C 1 110 ? -52.483 5.663 40.875 0.60 11.49 110 ASN C N 1
ATOM 13530 N N B ASN C 1 110 ? -52.465 5.687 40.863 0.40 11.52 110 ASN C N 1
ATOM 13531 C CA A ASN C 1 110 ? -53.005 4.379 40.440 0.60 12.56 110 ASN C CA 1
ATOM 13532 C CA B ASN C 1 110 ? -53.002 4.439 40.342 0.40 12.57 110 ASN C CA 1
ATOM 13533 C C A ASN C 1 110 ? -51.922 3.397 40.009 0.60 10.09 110 ASN C C 1
ATOM 13534 C C B ASN C 1 110 ? -51.928 3.417 39.989 0.40 10.15 110 ASN C C 1
ATOM 13535 O O A ASN C 1 110 ? -52.241 2.227 39.777 0.60 10.94 110 ASN C O 1
ATOM 13536 O O B ASN C 1 110 ? -52.260 2.244 39.790 0.40 10.96 110 ASN C O 1
ATOM 13557 N N . GLU C 1 111 ? -50.665 3.822 39.941 1.00 12.27 111 GLU C N 1
ATOM 13558 C CA . GLU C 1 111 ? -49.576 2.963 39.493 1.00 11.12 111 GLU C CA 1
ATOM 13559 C C . GLU C 1 111 ? -48.855 2.353 40.678 1.00 11.69 111 GLU C C 1
ATOM 13560 O O . GLU C 1 111 ? -48.555 3.040 41.657 1.00 10.31 111 GLU C O 1
ATOM 13573 N N . ALA C 1 112 ? -48.500 1.078 40.549 1.00 9.59 112 ALA C N 1
ATOM 13574 C CA . ALA C 1 112 ? -47.597 0.480 41.517 1.00 9.33 112 ALA C CA 1
ATOM 13575 C C . ALA C 1 112 ? -46.183 1.021 41.344 1.00 10.25 112 ALA C C 1
ATOM 13576 O O . ALA C 1 112 ? -45.522 1.380 42.326 1.00 9.55 112 ALA C O 1
ATOM 13583 N N . PHE C 1 113 ? -45.713 1.102 40.090 1.00 8.80 113 PHE C N 1
ATOM 13584 C CA . PHE C 1 113 ? -44.375 1.561 39.746 1.00 10.08 113 PHE C CA 1
ATOM 13585 C C . PHE C 1 113 ? -44.505 2.673 38.723 1.00 10.30 113 PHE C C 1
ATOM 13586 O O . PHE C 1 113 ? -45.103 2.474 37.659 1.00 10.33 113 PHE C O 1
ATOM 13603 N N . LEU C 1 114 ? -43.935 3.830 39.036 1.00 8.92 114 LEU C N 1
ATOM 13604 C CA . LEU C 1 114 ? -43.816 4.928 38.089 1.00 7.32 114 LEU C CA 1
ATOM 13605 C C . LEU C 1 114 ? -42.332 5.143 37.863 1.00 9.23 114 LEU C C 1
ATOM 13606 O O . LEU C 1 114 ? -41.590 5.406 38.816 1.00 10.46 114 LEU C O 1
ATOM 13622 N N . VAL C 1 115 ? -41.895 5.005 36.613 1.00 9.00 115 VAL C N 1
ATOM 13623 C CA . VAL C 1 115 ? -40.506 5.149 36.226 1.00 9.34 115 VAL C CA 1
ATOM 13624 C C . VAL C 1 115 ? -40.439 6.459 35.461 1.00 8.70 115 VAL C C 1
ATOM 13625 O O . VAL C 1 115 ? -40.951 6.561 34.342 1.00 9.25 115 VAL C O 1
ATOM 13638 N N . SER C 1 116 ? -39.840 7.482 36.069 1.00 8.18 116 SER C N 1
ATOM 13639 C CA . SER C 1 116 ? -39.915 8.809 35.489 1.00 8.99 116 SER C CA 1
ATOM 13640 C C . SER C 1 116 ? -38.832 9.704 36.062 1.00 9.56 116 SER C C 1
ATOM 13641 O O . SER C 1 116 ? -38.625 9.746 37.283 1.00 12.54 116 SER C O 1
ATOM 13649 N N . ARG C 1 117 ? -38.170 10.420 35.170 1.00 9.40 117 ARG C N 1
ATOM 13650 C CA . ARG C 1 117 ? -37.156 11.417 35.480 1.00 10.28 117 ARG C CA 1
ATOM 13651 C C . ARG C 1 117 ? -37.550 12.702 34.771 1.00 13.00 117 ARG C C 1
ATOM 13652 O O . ARG C 1 117 ? -37.839 12.687 33.577 1.00 13.93 117 ARG C O 1
ATOM 13673 N N . THR C 1 118 ? -37.567 13.811 35.508 1.00 16.71 118 THR C N 1
ATOM 13674 C CA . THR C 1 118 ? -37.881 15.120 34.950 1.00 17.41 118 THR C CA 1
ATOM 13675 C C . THR C 1 118 ? -36.651 15.699 34.263 1.00 12.86 118 THR C C 1
ATOM 13676 O O . THR C 1 118 ? -35.514 15.382 34.617 1.00 20.00 118 THR C O 1
ATOM 13687 N N . GLY C 1 119 ? -36.890 16.545 33.274 1.00 17.92 119 GLY C N 1
ATOM 13688 C CA . GLY C 1 119 ? -35.826 17.251 32.587 1.00 17.62 119 GLY C CA 1
ATOM 13689 C C . GLY C 1 119 ? -35.777 16.922 31.107 1.00 13.74 119 GLY C C 1
ATOM 13690 O O . GLY C 1 119 ? -36.409 15.986 30.619 1.00 18.85 119 GLY C O 1
ATOM 13694 N N . ALA C 1 120 ? -35.013 17.739 30.392 1.00 12.69 120 ALA C N 1
ATOM 13695 C CA . ALA C 1 120 ? -34.747 17.436 28.988 1.00 16.76 120 ALA C CA 1
ATOM 13696 C C . ALA C 1 120 ? -33.741 16.289 28.873 1.00 13.56 120 ALA C C 1
ATOM 13697 O O . ALA C 1 120 ? -32.634 16.382 29.410 1.00 12.44 120 ALA C O 1
ATOM 13704 N N . PRO C 1 121 ? -34.053 15.210 28.150 1.00 12.64 121 PRO C N 1
ATOM 13705 C CA . PRO C 1 121 ? -33.081 14.111 28.063 1.00 14.09 121 PRO C CA 1
ATOM 13706 C C . PRO C 1 121 ? -31.691 14.501 27.565 1.00 14.24 121 PRO C C 1
ATOM 13707 O O . PRO C 1 121 ? -30.712 13.906 28.014 1.00 15.28 121 PRO C O 1
ATOM 13718 N N . ALA C 1 122 ? -31.560 15.454 26.642 1.00 13.43 122 ALA C N 1
ATOM 13719 C CA . ALA C 1 122 ? -30.225 15.865 26.217 1.00 12.43 122 ALA C CA 1
ATOM 13720 C C . ALA C 1 122 ? -29.407 16.478 27.353 1.00 15.26 122 ALA C C 1
ATOM 13721 O O . ALA C 1 122 ? -28.172 16.493 27.280 1.00 17.85 122 ALA C O 1
ATOM 13728 N N . THR C 1 123 ? -30.068 17.009 28.378 1.00 13.82 123 THR C N 1
ATOM 13729 C CA . THR C 1 123 ? -29.440 17.701 29.499 1.00 14.59 123 THR C CA 1
ATOM 13730 C C . THR C 1 123 ? -29.228 16.798 30.705 1.00 12.10 123 THR C C 1
ATOM 13731 O O . THR C 1 123 ? -28.179 16.882 31.361 1.00 12.58 123 THR C O 1
ATOM 13742 N N . VAL C 1 124 ? -30.206 15.955 31.035 1.00 13.87 124 VAL C N 1
ATOM 13743 C CA . VAL C 1 124 ? -30.138 15.138 32.247 1.00 13.24 124 VAL C CA 1
ATOM 13744 C C . VAL C 1 124 ? -29.928 13.658 31.968 1.00 13.44 124 VAL C C 1
ATOM 13745 O O . VAL C 1 124 ? -29.659 12.895 32.916 1.00 11.40 124 VAL C O 1
ATOM 13758 N N . GLY C 1 125 ? -30.015 13.229 30.719 1.00 11.34 125 GLY C N 1
ATOM 13759 C CA . GLY C 1 125 ? -29.882 11.826 30.373 1.00 11.46 125 GLY C CA 1
ATOM 13760 C C . GLY C 1 125 ? -31.216 11.114 30.464 1.00 13.65 125 GLY C C 1
ATOM 13761 O O . GLY C 1 125 ? -32.108 11.485 31.236 1.00 12.42 125 GLY C O 1
ATOM 13765 N N . ARG C 1 126 ? -31.365 10.085 29.640 1.00 10.54 126 ARG C N 1
ATOM 13766 C CA . ARG C 1 126 ? -32.550 9.244 29.714 1.00 10.35 126 ARG C CA 1
ATOM 13767 C C . ARG C 1 126 ? -32.412 8.228 30.841 1.00 11.09 126 ARG C C 1
ATOM 13768 O O . ARG C 1 126 ? -31.333 7.994 31.387 1.00 11.48 126 ARG C O 1
ATOM 13789 N N . LEU C 1 127 ? -33.527 7.605 31.181 1.00 9.36 127 LEU C N 1
ATOM 13790 C CA . LEU C 1 127 ? -33.491 6.419 32.026 1.00 7.34 127 LEU C CA 1
ATOM 13791 C C . LEU C 1 127 ? -33.138 5.209 31.167 1.00 8.19 127 LEU C C 1
ATOM 13792 O O . LEU C 1 127 ? -33.744 4.979 30.115 1.00 10.73 127 LEU C O 1
ATOM 13808 N N . ASN C 1 128 ? -32.160 4.434 31.619 1.00 7.69 128 ASN C N 1
ATOM 13809 C CA . ASN C 1 128 ? -31.531 3.394 30.822 1.00 8.45 128 ASN C CA 1
ATOM 13810 C C . ASN C 1 128 ? -31.607 2.050 31.514 1.00 8.29 128 ASN C C 1
ATOM 13811 O O . ASN C 1 128 ? -31.275 1.943 32.691 1.00 8.10 128 ASN C O 1
ATOM 13822 N N . SER C 1 129 ? -32.031 1.027 30.767 1.00 8.45 129 SER C N 1
ATOM 13823 C CA . SER C 1 129 ? -31.825 -0.371 31.130 1.00 7.98 129 SER C CA 1
ATOM 13824 C C . SER C 1 129 ? -32.276 -0.683 32.548 1.00 6.35 129 SER C C 1
ATOM 13825 O O . SER C 1 129 ? -31.580 -1.368 33.309 1.00 10.45 129 SER C O 1
ATOM 13833 N N . ILE C 1 130 ? -33.464 -0.200 32.887 1.00 7.00 130 ILE C N 1
ATOM 13834 C CA . ILE C 1 130 ? -34.180 -0.640 34.068 1.00 7.67 130 ILE C CA 1
ATOM 13835 C C . ILE C 1 130 ? -34.806 -1.985 33.753 1.00 7.91 130 ILE C C 1
ATOM 13836 O O . ILE C 1 130 ? -35.295 -2.201 32.644 1.00 9.25 130 ILE C O 1
ATOM 13852 N N . VAL C 1 131 ? -34.774 -2.898 34.712 1.00 7.39 131 VAL C N 1
ATOM 13853 C CA . VAL C 1 131 ? -35.104 -4.310 34.483 1.00 8.32 131 VAL C CA 1
ATOM 13854 C C . VAL C 1 131 ? -36.140 -4.746 35.512 1.00 8.15 131 VAL C C 1
ATOM 13855 O O . VAL C 1 131 ? -35.855 -4.744 36.717 1.00 9.30 131 VAL C O 1
ATOM 13868 N N . PHE C 1 132 ? -37.317 -5.174 35.046 1.00 7.20 132 PHE C N 1
ATOM 13869 C CA . PHE C 1 132 ? -38.316 -5.815 35.892 1.00 8.54 132 PHE C CA 1
ATOM 13870 C C . PHE C 1 132 ? -38.366 -7.268 35.451 1.00 8.30 132 PHE C C 1
ATOM 13871 O O . PHE C 1 132 ? -38.670 -7.542 34.282 1.00 8.50 132 PHE C O 1
ATOM 13888 N N A GLN C 1 133 ? -38.082 -8.196 36.370 0.41 8.35 133 GLN C N 1
ATOM 13889 N N B GLN C 1 133 ? -38.128 -8.199 36.378 0.59 8.36 133 GLN C N 1
ATOM 13890 C CA A GLN C 1 133 ? -38.023 -9.610 36.032 0.41 8.55 133 GLN C CA 1
ATOM 13891 C CA B GLN C 1 133 ? -38.035 -9.603 36.007 0.59 8.53 133 GLN C CA 1
ATOM 13892 C C A GLN C 1 133 ? -38.787 -10.455 37.043 0.41 7.62 133 GLN C C 1
ATOM 13893 C C B GLN C 1 133 ? -38.695 -10.518 37.028 0.59 7.79 133 GLN C C 1
ATOM 13894 O O A GLN C 1 133 ? -38.707 -10.231 38.253 0.41 8.54 133 GLN C O 1
ATOM 13895 O O B GLN C 1 133 ? -38.421 -10.437 38.227 0.59 7.68 133 GLN C O 1
ATOM 13922 N N . ASP C 1 134 ? -39.515 -11.448 36.536 1.00 7.73 134 ASP C N 1
ATOM 13923 C CA . ASP C 1 134 ? -39.954 -12.589 37.334 1.00 6.74 134 ASP C CA 1
ATOM 13924 C C . ASP C 1 134 ? -40.629 -12.211 38.659 1.00 8.57 134 ASP C C 1
ATOM 13925 O O . ASP C 1 134 ? -40.335 -12.785 39.708 1.00 8.71 134 ASP C O 1
ATOM 13935 N N . PHE C 1 135 ? -41.590 -11.291 38.615 1.00 8.26 135 PHE C N 1
ATOM 13936 C CA . PHE C 1 135 ? -42.484 -11.099 39.754 1.00 8.40 135 PHE C CA 1
ATOM 13937 C C . PHE C 1 135 ? -43.892 -10.818 39.262 1.00 9.73 135 PHE C C 1
ATOM 13938 O O . PHE C 1 135 ? -44.147 -10.714 38.066 1.00 8.45 135 PHE C O 1
ATOM 13955 N N . CYS C 1 136 ? -44.825 -10.804 40.205 1.00 7.73 136 CYS C N 1
ATOM 13956 C CA . CYS C 1 136 ? -46.248 -10.734 39.914 1.00 7.68 136 CYS C CA 1
ATOM 13957 C C . CYS C 1 136 ? -46.848 -9.432 40.424 1.00 10.47 136 CYS C C 1
ATOM 13958 O O . CYS C 1 136 ? -46.669 -9.068 41.594 1.00 10.21 136 CYS C O 1
ATOM 13966 N N . LEU C 1 137 ? -47.552 -8.737 39.540 1.00 7.86 137 LEU C N 1
ATOM 13967 C CA . LEU C 1 137 ? -48.327 -7.550 39.885 1.00 8.94 137 LEU C CA 1
ATOM 13968 C C . LEU C 1 137 ? -49.807 -7.843 39.715 1.00 8.23 137 LEU C C 1
ATOM 13969 O O . LEU C 1 137 ? -50.247 -8.235 38.628 1.00 8.89 137 LEU C O 1
ATOM 13985 N N . ASP C 1 138 ? -50.576 -7.614 40.780 1.00 8.64 138 ASP C N 1
ATOM 13986 C CA . ASP C 1 138 ? -51.959 -8.061 40.885 1.00 6.89 138 ASP C CA 1
ATOM 13987 C C . ASP C 1 138 ? -52.864 -6.975 41.447 1.00 9.41 138 ASP C C 1
ATOM 13988 O O . ASP C 1 138 ? -52.599 -6.443 42.526 1.00 8.79 138 ASP C O 1
ATOM 13997 N N . GLY C 1 139 ? -53.946 -6.668 40.733 1.00 9.07 139 GLY C N 1
ATOM 13998 C CA . GLY C 1 139 ? -54.929 -5.687 41.178 1.00 10.56 139 GLY C CA 1
ATOM 13999 C C . GLY C 1 139 ? -55.950 -6.186 42.176 1.00 12.27 139 GLY C C 1
ATOM 14000 O O . GLY C 1 139 ? -56.781 -5.389 42.620 1.00 11.51 139 GLY C O 1
ATOM 14004 N N A VAL C 1 140 ? -55.929 -7.479 42.501 0.50 9.79 140 VAL C N 1
ATOM 14005 N N B VAL C 1 140 ? -55.927 -7.478 42.504 0.50 9.79 140 VAL C N 1
ATOM 14006 C CA A VAL C 1 140 ? -56.626 -8.075 43.641 0.50 10.90 140 VAL C CA 1
ATOM 14007 C CA B VAL C 1 140 ? -56.627 -8.071 43.644 0.50 10.90 140 VAL C CA 1
ATOM 14008 C C A VAL C 1 140 ? -58.105 -8.333 43.364 0.50 10.77 140 VAL C C 1
ATOM 14009 C C B VAL C 1 140 ? -58.104 -8.332 43.363 0.50 10.77 140 VAL C C 1
ATOM 14010 O O A VAL C 1 140 ? -58.601 -9.446 43.576 0.50 11.38 140 VAL C O 1
ATOM 14011 O O B VAL C 1 140 ? -58.598 -9.447 43.570 0.50 11.39 140 VAL C O 1
ATOM 14036 N N . ASN C 1 141 ? -58.831 -7.308 42.935 1.00 9.39 141 ASN C N 1
ATOM 14037 C CA . ASN C 1 141 ? -60.243 -7.456 42.604 1.00 11.26 141 ASN C CA 1
ATOM 14038 C C . ASN C 1 141 ? -60.550 -6.595 41.392 1.00 9.69 141 ASN C C 1
ATOM 14039 O O . ASN C 1 141 ? -60.113 -5.446 41.324 1.00 11.33 141 ASN C O 1
ATOM 14051 N N . ALA C 1 142 ? -61.298 -7.160 40.446 1.00 11.36 142 ALA C N 1
ATOM 14052 C CA . ALA C 1 142 ? -61.671 -6.475 39.216 1.00 11.69 142 ALA C CA 1
ATOM 14053 C C . ALA C 1 142 ? -62.797 -7.261 38.560 1.00 10.98 142 ALA C C 1
ATOM 14054 O O . ALA C 1 142 ? -63.010 -8.440 38.862 1.00 13.82 142 ALA C O 1
ATOM 14061 N N . SER C 1 143 ? -63.526 -6.586 37.676 1.00 12.06 143 SER C N 1
ATOM 14062 C CA . SER C 1 143 ? -64.612 -7.182 36.911 1.00 12.66 143 SER C CA 1
ATOM 14063 C C . SER C 1 143 ? -64.387 -6.931 35.429 1.00 10.61 143 SER C C 1
ATOM 14064 O O . SER C 1 143 ? -63.916 -5.863 35.030 1.00 12.74 143 SER C O 1
ATOM 14072 N N . LYS C 1 144 ? -64.770 -7.911 34.615 1.00 11.71 144 LYS C N 1
ATOM 14073 C CA . LYS C 1 144 ? -64.597 -7.802 33.176 1.00 11.99 144 LYS C CA 1
ATOM 14074 C C . LYS C 1 144 ? -65.357 -6.595 32.654 1.00 12.66 144 LYS C C 1
ATOM 14075 O O . LYS C 1 144 ? -66.483 -6.339 33.100 1.00 12.99 144 LYS C O 1
ATOM 14094 N N . PRO C 1 145 ? -64.812 -5.864 31.663 1.00 11.75 145 PRO C N 1
ATOM 14095 C CA . PRO C 1 145 ? -63.542 -6.093 30.941 1.00 9.73 145 PRO C CA 1
ATOM 14096 C C . PRO C 1 145 ? -62.336 -5.387 31.551 1.00 13.10 145 PRO C C 1
ATOM 14097 O O . PRO C 1 145 ? -61.326 -5.179 30.863 1.00 10.59 145 PRO C O 1
ATOM 14108 N N . TYR C 1 146 ? -62.392 -4.980 32.814 1.00 11.30 146 TYR C N 1
ATOM 14109 C CA . TYR C 1 146 ? -61.239 -4.510 33.565 1.00 7.56 146 TYR C CA 1
ATOM 14110 C C . TYR C 1 146 ? -60.792 -3.120 33.143 1.00 12.02 146 TYR C C 1
ATOM 14111 O O . TYR C 1 146 ? -59.714 -2.676 33.557 1.00 11.61 146 TYR C O 1
ATOM 14129 N N . LEU C 1 147 ? -61.607 -2.401 32.362 1.00 11.22 147 LEU C N 1
ATOM 14130 C CA . LEU C 1 147 ? -61.283 -1.080 31.872 1.00 12.95 147 LEU C CA 1
ATOM 14131 C C . LEU C 1 147 ? -62.598 -0.340 31.670 1.00 13.28 147 LEU C C 1
ATOM 14132 O O . LEU C 1 147 ? -63.396 -0.740 30.808 1.00 15.87 147 LEU C O 1
ATOM 14148 N N . PRO C 1 148 ? -62.866 0.731 32.445 1.00 12.72 148 PRO C N 1
ATOM 14149 C CA . PRO C 1 148 ? -61.987 1.365 33.444 1.00 13.51 148 PRO C CA 1
ATOM 14150 C C . PRO C 1 148 ? -61.647 0.459 34.622 1.00 13.35 148 PRO C C 1
ATOM 14151 O O . PRO C 1 148 ? -60.612 0.638 35.261 1.00 13.61 148 PRO C O 1
ATOM 14162 N N . GLY C 1 149 ? -62.521 -0.493 34.921 1.00 13.29 149 GLY C N 1
ATOM 14163 C CA . GLY C 1 149 ? -62.237 -1.483 35.949 1.00 13.48 149 GLY C CA 1
ATOM 14164 C C . GLY C 1 149 ? -61.847 -0.864 37.268 1.00 12.41 149 GLY C C 1
ATOM 14165 O O . GLY C 1 149 ? -62.490 0.079 37.756 1.00 14.15 149 GLY C O 1
ATOM 14169 N N . ASN C 1 150 ? -60.791 -1.409 37.877 1.00 9.88 150 ASN C N 1
ATOM 14170 C CA . ASN C 1 150 ? -60.247 -0.908 39.123 1.00 11.31 150 ASN C CA 1
ATOM 14171 C C . ASN C 1 150 ? -59.243 0.211 38.910 1.00 11.43 150 ASN C C 1
ATOM 14172 O O . ASN C 1 150 ? -58.714 0.730 39.891 1.00 12.22 150 ASN C O 1
ATOM 14183 N N . GLY C 1 151 ? -58.976 0.600 37.661 1.00 11.61 151 GLY C N 1
ATOM 14184 C CA . GLY C 1 151 ? -58.128 1.736 37.387 1.00 11.66 151 GLY C CA 1
ATOM 14185 C C . GLY C 1 151 ? -56.662 1.543 37.709 1.00 12.07 151 GLY C C 1
ATOM 14186 O O . GLY C 1 151 ? -55.887 2.489 37.581 1.00 13.43 151 GLY C O 1
ATOM 14190 N N . LYS C 1 152 ? -56.238 0.340 38.097 1.00 9.50 152 LYS C N 1
ATOM 14191 C CA . LYS C 1 152 ? -54.890 0.141 38.606 1.00 9.16 152 LYS C CA 1
ATOM 14192 C C . LYS C 1 152 ? -53.915 -0.126 37.468 1.00 10.27 152 LYS C C 1
ATOM 14193 O O . LYS C 1 152 ? -54.253 -0.816 36.499 1.00 9.69 152 LYS C O 1
ATOM 14212 N N . THR C 1 153 ? -52.698 0.402 37.601 1.00 9.62 153 THR C N 1
ATOM 14213 C CA . THR C 1 153 ? -51.625 0.178 36.631 1.00 9.35 153 THR C CA 1
ATOM 14214 C C . THR C 1 153 ? -50.460 -0.539 37.293 1.00 9.82 153 THR C C 1
ATOM 14215 O O . THR C 1 153 ? -50.076 -0.222 38.414 1.00 9.94 153 THR C O 1
ATOM 14226 N N . GLY C 1 154 ? -49.871 -1.493 36.580 1.00 7.44 154 GLY C N 1
ATOM 14227 C CA . GLY C 1 154 ? -48.708 -2.187 37.105 1.00 9.93 154 GLY C CA 1
ATOM 14228 C C . GLY C 1 154 ? -47.417 -1.380 37.064 1.00 7.69 154 GLY C C 1
ATOM 14229 O O . GLY C 1 154 ? -46.854 -0.968 38.098 1.00 8.44 154 GLY C O 1
ATOM 14233 N N . ILE C 1 155 ? -46.939 -1.116 35.849 1.00 8.85 155 ILE C N 1
ATOM 14234 C CA . ILE C 1 155 ? -45.697 -0.393 35.632 1.00 8.57 155 ILE C CA 1
ATOM 14235 C C . ILE C 1 155 ? -45.931 0.652 34.560 1.00 7.87 155 ILE C C 1
ATOM 14236 O O . ILE C 1 155 ? -46.415 0.328 33.471 1.00 8.86 155 ILE C O 1
ATOM 14252 N N . SER C 1 156 ? -45.533 1.888 34.840 1.00 9.24 156 SER C N 1
ATOM 14253 C CA . SER C 1 156 ? -45.704 2.979 33.894 1.00 8.02 156 SER C CA 1
ATOM 14254 C C . SER C 1 156 ? -44.397 3.746 33.810 1.00 9.12 156 SER C C 1
ATOM 14255 O O . SER C 1 156 ? -43.925 4.277 34.820 1.00 9.77 156 SER C O 1
ATOM 14263 N N . PHE C 1 157 ? -43.816 3.805 32.614 1.00 8.41 157 PHE C N 1
ATOM 14264 C CA . PHE C 1 157 ? -42.660 4.651 32.334 1.00 8.38 157 PHE C CA 1
ATOM 14265 C C . PHE C 1 157 ? -43.169 5.953 31.695 1.00 8.38 157 PHE C C 1
ATOM 14266 O O . PHE C 1 157 ? -43.832 5.917 30.650 1.00 9.49 157 PHE C O 1
ATOM 14283 N N . GLN C 1 158 ? -42.883 7.099 32.313 1.00 9.66 158 GLN C N 1
ATOM 14284 C CA . GLN C 1 158 ? -43.438 8.373 31.854 1.00 9.28 158 GLN C CA 1
ATOM 14285 C C . GLN C 1 158 ? -42.395 9.414 31.470 1.00 12.26 158 GLN C C 1
ATOM 14286 O O . GLN C 1 158 ? -42.720 10.611 31.368 1.00 10.73 158 GLN C O 1
ATOM 14300 N N . SER C 1 159 ? -41.160 8.993 31.225 1.00 9.31 159 SER C N 1
ATOM 14301 C CA . SER C 1 159 ? -40.139 9.864 30.654 1.00 9.26 159 SER C CA 1
ATOM 14302 C C . SER C 1 159 ? -39.299 9.030 29.698 1.00 9.62 159 SER C C 1
ATOM 14303 O O . SER C 1 159 ? -39.321 7.799 29.744 1.00 9.39 159 SER C O 1
ATOM 14311 N N . ASP C 1 160 ? -38.555 9.703 28.823 1.00 8.38 160 ASP C N 1
ATOM 14312 C CA . ASP C 1 160 ? -37.888 8.998 27.729 1.00 9.09 160 ASP C CA 1
ATOM 14313 C C . ASP C 1 160 ? -36.876 7.988 28.266 1.00 9.97 160 ASP C C 1
ATOM 14314 O O . ASP C 1 160 ? -36.140 8.259 29.215 1.00 10.04 160 ASP C O 1
ATOM 14323 N N . ASN C 1 161 ? -36.831 6.815 27.640 1.00 7.69 161 ASN C N 1
ATOM 14324 C CA . ASN C 1 161 ? -36.093 5.694 28.202 1.00 8.28 161 ASN C CA 1
ATOM 14325 C C . ASN C 1 161 ? -35.480 4.873 27.080 1.00 10.28 161 ASN C C 1
ATOM 14326 O O . ASN C 1 161 ? -35.989 4.863 25.956 1.00 9.16 161 ASN C O 1
ATOM 14337 N N . ASP C 1 162 ? -34.380 4.178 27.397 1.00 8.66 162 ASP C N 1
ATOM 14338 C CA . ASP C 1 162 ? -33.626 3.411 26.421 1.00 7.32 162 ASP C CA 1
ATOM 14339 C C . ASP C 1 162 ? -33.291 2.049 27.014 1.00 8.97 162 ASP C C 1
ATOM 14340 O O . ASP C 1 162 ? -32.808 1.963 28.152 1.00 8.46 162 ASP C O 1
ATOM 14349 N N . ALA C 1 163 ? -33.548 0.996 26.232 1.00 7.05 163 ALA C N 1
ATOM 14350 C CA . ALA C 1 163 ? -33.148 -0.376 26.536 1.00 7.82 163 ALA C CA 1
ATOM 14351 C C . ALA C 1 163 ? -33.745 -0.902 27.840 1.00 6.85 163 ALA C C 1
ATOM 14352 O O . ALA C 1 163 ? -33.142 -1.728 28.525 1.00 8.16 163 ALA C O 1
ATOM 14359 N N . VAL C 1 164 ? -34.969 -0.497 28.186 1.00 6.49 164 VAL C N 1
ATOM 14360 C CA . VAL C 1 164 ? -35.611 -1.065 29.360 1.00 7.06 164 VAL C CA 1
ATOM 14361 C C . VAL C 1 164 ? -36.030 -2.496 29.041 1.00 6.77 164 VAL C C 1
ATOM 14362 O O . VAL C 1 164 ? -36.077 -2.911 27.866 1.00 7.69 164 VAL C O 1
ATOM 14375 N N . ARG C 1 165 ? -36.357 -3.246 30.086 1.00 7.36 165 ARG C N 1
ATOM 14376 C CA . ARG C 1 165 ? -36.536 -4.683 29.956 1.00 7.48 165 ARG C CA 1
ATOM 14377 C C . ARG C 1 165 ? -37.561 -5.169 30.954 1.00 8.09 165 ARG C C 1
ATOM 14378 O O . ARG C 1 165 ? -37.401 -5.007 32.175 1.00 8.78 165 ARG C O 1
ATOM 14399 N N A ILE C 1 166 ? -38.609 -5.787 30.439 0.73 6.02 166 ILE C N 1
ATOM 14400 N N B ILE C 1 166 ? -38.637 -5.742 30.425 0.27 6.18 166 ILE C N 1
ATOM 14401 C CA A ILE C 1 166 ? -39.686 -6.330 31.255 0.73 7.59 166 ILE C CA 1
ATOM 14402 C CA B ILE C 1 166 ? -39.707 -6.349 31.208 0.27 7.57 166 ILE C CA 1
ATOM 14403 C C A ILE C 1 166 ? -39.797 -7.788 30.831 0.73 6.78 166 ILE C C 1
ATOM 14404 C C B ILE C 1 166 ? -39.727 -7.811 30.792 0.27 6.89 166 ILE C C 1
ATOM 14405 O O A ILE C 1 166 ? -40.209 -8.071 29.699 0.73 8.34 166 ILE C O 1
ATOM 14406 O O B ILE C 1 166 ? -40.039 -8.123 29.636 0.27 8.44 166 ILE C O 1
ATOM 14437 N N . GLU C 1 167 ? -39.398 -8.709 31.717 1.00 7.64 167 GLU C N 1
ATOM 14438 C CA . GLU C 1 167 ? -39.177 -10.112 31.358 1.00 7.28 167 GLU C CA 1
ATOM 14439 C C . GLU C 1 167 ? -39.713 -11.087 32.406 1.00 6.54 167 GLU C C 1
ATOM 14440 O O . GLU C 1 167 ? -39.425 -10.942 33.596 1.00 7.02 167 GLU C O 1
ATOM 14453 N N . GLY C 1 168 ? -40.439 -12.105 31.972 1.00 6.94 168 GLY C N 1
ATOM 14454 C CA . GLY C 1 168 ? -40.785 -13.185 32.882 1.00 8.44 168 GLY C CA 1
ATOM 14455 C C . GLY C 1 168 ? -41.824 -12.839 33.922 1.00 8.05 168 GLY C C 1
ATOM 14456 O O . GLY C 1 168 ? -42.048 -13.635 34.855 1.00 8.55 168 GLY C O 1
ATOM 14460 N N . MET C 1 169 ? -42.476 -11.687 33.780 1.00 7.08 169 MET C N 1
ATOM 14461 C CA . MET C 1 169 ? -43.439 -11.216 34.763 1.00 6.22 169 MET C CA 1
ATOM 14462 C C . MET C 1 169 ? -44.817 -11.812 34.603 1.00 8.41 169 MET C C 1
ATOM 14463 O O . MET C 1 169 ? -45.182 -12.353 33.567 1.00 9.05 169 MET C O 1
ATOM 14477 N N . GLY C 1 170 ? -45.569 -11.714 35.691 1.00 8.25 170 GLY C N 1
ATOM 14478 C CA . GLY C 1 170 ? -47.012 -11.890 35.682 1.00 6.60 170 GLY C CA 1
ATOM 14479 C C . GLY C 1 170 ? -47.717 -10.587 36.018 1.00 8.07 170 GLY C C 1
ATOM 14480 O O . GLY C 1 170 ? -47.288 -9.848 36.908 1.00 9.10 170 GLY C O 1
ATOM 14484 N N . PHE C 1 171 ? -48.786 -10.297 35.284 1.00 7.98 171 PHE C N 1
ATOM 14485 C CA . PHE C 1 171 ? -49.645 -9.153 35.546 1.00 8.75 171 PHE C CA 1
ATOM 14486 C C . PHE C 1 171 ? -51.071 -9.675 35.451 1.00 9.43 171 PHE C C 1
ATOM 14487 O O . PHE C 1 171 ? -51.411 -10.335 34.464 1.00 9.61 171 PHE C O 1
ATOM 14504 N N . VAL C 1 172 ? -51.901 -9.382 36.453 1.00 8.40 172 VAL C N 1
ATOM 14505 C CA . VAL C 1 172 ? -53.267 -9.910 36.524 1.00 8.14 172 VAL C CA 1
ATOM 14506 C C . VAL C 1 172 ? -54.161 -8.889 37.224 1.00 8.48 172 VAL C C 1
ATOM 14507 O O . VAL C 1 172 ? -53.755 -8.256 38.201 1.00 9.19 172 VAL C O 1
ATOM 14520 N N . TYR C 1 173 ? -55.365 -8.695 36.689 1.00 8.57 173 TYR C N 1
ATOM 14521 C CA . TYR C 1 173 ? -56.424 -7.939 37.369 1.00 8.76 173 TYR C CA 1
ATOM 14522 C C . TYR C 1 173 ? -56.022 -6.472 37.497 1.00 8.62 173 TYR C C 1
ATOM 14523 O O . TYR C 1 173 ? -56.308 -5.815 38.492 1.00 10.75 173 TYR C O 1
ATOM 14541 N N . LEU C 1 174 ? -55.374 -5.945 36.456 1.00 7.69 174 LEU C N 1
ATOM 14542 C CA . LEU C 1 174 ? -55.016 -4.538 36.362 1.00 8.69 174 LEU C CA 1
ATOM 14543 C C . LEU C 1 174 ? -55.737 -3.896 35.186 1.00 11.39 174 LEU C C 1
ATOM 14544 O O . LEU C 1 174 ? -56.000 -4.537 34.171 1.00 10.66 174 LEU C O 1
ATOM 14560 N N . ALA C 1 175 ? -56.072 -2.618 35.323 1.00 9.75 175 ALA C N 1
ATOM 14561 C CA . ALA C 1 175 ? -56.596 -1.891 34.170 1.00 8.29 175 ALA C CA 1
ATOM 14562 C C . ALA C 1 175 ? -55.546 -1.775 33.073 1.00 9.32 175 ALA C C 1
ATOM 14563 O O . ALA C 1 175 ? -55.869 -1.925 31.891 1.00 9.59 175 ALA C O 1
ATOM 14570 N N . HIS C 1 176 ? -54.299 -1.488 33.454 1.00 8.15 176 HIS C N 1
ATOM 14571 C CA . HIS C 1 176 ? -53.193 -1.336 32.517 1.00 9.39 176 HIS C CA 1
ATOM 14572 C C . HIS C 1 176 ? -52.018 -2.093 33.095 1.00 9.75 176 HIS C C 1
ATOM 14573 O O . HIS C 1 176 ? -51.506 -1.733 34.157 1.00 10.46 176 HIS C O 1
ATOM 14587 N N . ALA C 1 177 ? -51.568 -3.135 32.417 1.00 8.14 177 ALA C N 1
ATOM 14588 C CA . ALA C 1 177 ? -50.430 -3.879 32.942 1.00 8.57 177 ALA C CA 1
ATOM 14589 C C . ALA C 1 177 ? -49.140 -3.076 32.823 1.00 10.67 177 ALA C C 1
ATOM 14590 O O . ALA C 1 177 ? -48.479 -2.775 33.827 1.00 8.92 177 ALA C O 1
ATOM 14597 N N . LEU C 1 178 ? -48.783 -2.691 31.599 1.00 8.34 178 LEU C N 1
ATOM 14598 C CA . LEU C 1 178 ? -47.527 -2.020 31.290 1.00 7.59 178 LEU C CA 1
ATOM 14599 C C . LEU C 1 178 ? -47.765 -0.860 30.334 1.00 9.13 178 LEU C C 1
ATOM 14600 O O . LEU C 1 178 ? -48.361 -1.033 29.267 1.00 8.95 178 LEU C O 1
ATOM 14616 N N . ILE C 1 179 ? -47.286 0.320 30.717 1.00 8.93 179 ILE C N 1
ATOM 14617 C CA . ILE C 1 179 ? -47.325 1.514 29.888 1.00 7.65 179 ILE C CA 1
ATOM 14618 C C . ILE C 1 179 ? -45.896 2.035 29.787 1.00 8.23 179 ILE C C 1
ATOM 14619 O O . ILE C 1 179 ? -45.215 2.161 30.811 1.00 8.79 179 ILE C O 1
ATOM 14635 N N . ILE C 1 180 ? -45.430 2.317 28.563 1.00 8.14 180 ILE C N 1
ATOM 14636 C CA . ILE C 1 180 ? -44.105 2.888 28.350 1.00 7.90 180 ILE C CA 1
ATOM 14637 C C . ILE C 1 180 ? -44.258 4.054 27.397 1.00 8.16 180 ILE C C 1
ATOM 14638 O O . ILE C 1 180 ? -44.577 3.853 26.223 1.00 8.67 180 ILE C O 1
ATOM 14654 N N . LYS C 1 181 ? -43.990 5.267 27.880 1.00 9.09 181 LYS C N 1
ATOM 14655 C CA . LYS C 1 181 ? -44.007 6.468 27.052 1.00 7.21 181 LYS C CA 1
ATOM 14656 C C . LYS C 1 181 ? -42.592 6.773 26.575 1.00 7.49 181 LYS C C 1
ATOM 14657 O O . LYS C 1 181 ? -41.651 6.752 27.374 1.00 8.88 181 LYS C O 1
ATOM 14676 N N . GLY C 1 182 ? -42.445 7.055 25.283 1.00 7.52 182 GLY C N 1
ATOM 14677 C CA . GLY C 1 182 ? -41.147 7.470 24.779 1.00 8.00 182 GLY C CA 1
ATOM 14678 C C . GLY C 1 182 ? -40.091 6.390 24.875 1.00 8.89 182 GLY C C 1
ATOM 14679 O O . GLY C 1 182 ? -38.921 6.677 25.198 1.00 8.85 182 GLY C O 1
ATOM 14683 N N . ALA C 1 183 ? -40.463 5.156 24.544 1.00 8.64 183 ALA C N 1
ATOM 14684 C CA . ALA C 1 183 ? -39.557 4.024 24.659 1.00 8.35 183 ALA C CA 1
ATOM 14685 C C . ALA C 1 183 ? -38.639 3.918 23.445 1.00 8.38 183 ALA C C 1
ATOM 14686 O O . ALA C 1 183 ? -39.095 3.967 22.298 1.00 9.06 183 ALA C O 1
ATOM 14693 N N . ASP C 1 184 ? -37.359 3.698 23.704 1.00 8.10 184 ASP C N 1
ATOM 14694 C CA . ASP C 1 184 ? -36.364 3.416 22.675 1.00 8.53 184 ASP C CA 1
ATOM 14695 C C . ASP C 1 184 ? -35.802 2.034 22.981 1.00 8.63 184 ASP C C 1
ATOM 14696 O O . ASP C 1 184 ? -35.253 1.808 24.067 1.00 7.83 184 ASP C O 1
ATOM 14705 N N . ALA C 1 185 ? -35.958 1.096 22.036 1.00 8.65 185 ALA C N 1
ATOM 14706 C CA . ALA C 1 185 ? -35.441 -0.269 22.148 1.00 8.24 185 ALA C CA 1
ATOM 14707 C C . ALA C 1 185 ? -35.853 -0.967 23.452 1.00 8.71 185 ALA C C 1
ATOM 14708 O O . ALA C 1 185 ? -35.050 -1.684 24.054 1.00 8.40 185 ALA C O 1
ATOM 14715 N N . PRO C 1 186 ? -37.099 -0.843 23.902 1.00 7.20 186 PRO C N 1
ATOM 14716 C CA . PRO C 1 186 ? -37.541 -1.650 25.046 1.00 6.36 186 PRO C CA 1
ATOM 14717 C C . PRO C 1 186 ? -37.664 -3.109 24.641 1.00 7.75 186 PRO C C 1
ATOM 14718 O O . PRO C 1 186 ? -37.944 -3.431 23.483 1.00 7.67 186 PRO C O 1
ATOM 14729 N N . ASN C 1 187 ? -37.465 -3.994 25.621 1.00 8.35 187 ASN C N 1
ATOM 14730 C CA . ASN C 1 187 ? -37.505 -5.442 25.443 1.00 7.51 187 ASN C CA 1
ATOM 14731 C C . ASN C 1 187 ? -38.601 -5.954 26.363 1.00 7.59 187 ASN C C 1
ATOM 14732 O O . ASN C 1 187 ? -38.439 -5.934 27.587 1.00 7.05 187 ASN C O 1
ATOM 14743 N N . ILE C 1 188 ? -39.729 -6.380 25.791 1.00 6.48 188 ILE C N 1
ATOM 14744 C CA . ILE C 1 188 ? -40.874 -6.876 26.558 1.00 6.79 188 ILE C CA 1
ATOM 14745 C C . ILE C 1 188 ? -41.045 -8.339 26.164 1.00 6.06 188 ILE C C 1
ATOM 14746 O O . ILE C 1 188 ? -41.540 -8.644 25.074 1.00 6.74 188 ILE C O 1
ATOM 14762 N N . THR C 1 189 ? -40.595 -9.241 27.016 1.00 7.45 189 THR C N 1
ATOM 14763 C CA . THR C 1 189 ? -40.386 -10.613 26.577 1.00 6.23 189 THR C CA 1
ATOM 14764 C C . THR C 1 189 ? -40.700 -11.628 27.673 1.00 6.91 189 THR C C 1
ATOM 14765 O O . THR C 1 189 ? -40.395 -11.411 28.843 1.00 7.52 189 THR C O 1
ATOM 14776 N N . ASN C 1 190 ? -41.302 -12.753 27.273 1.00 6.57 190 ASN C N 1
ATOM 14777 C CA . ASN C 1 190 ? -41.530 -13.891 28.171 1.00 6.14 190 ASN C CA 1
ATOM 14778 C C . ASN C 1 190 ? -42.455 -13.587 29.345 1.00 9.53 190 ASN C C 1
ATOM 14779 O O . ASN C 1 190 ? -42.368 -14.251 30.384 1.00 8.90 190 ASN C O 1
ATOM 14790 N N . ASN C 1 191 ? -43.363 -12.632 29.180 1.00 6.72 191 ASN C N 1
ATOM 14791 C CA . ASN C 1 191 ? -44.295 -12.268 30.236 1.00 7.04 191 ASN C CA 1
ATOM 14792 C C . ASN C 1 191 ? -45.616 -13.013 30.100 1.00 7.72 191 ASN C C 1
ATOM 14793 O O . ASN C 1 191 ? -45.928 -13.628 29.078 1.00 8.24 191 ASN C O 1
ATOM 14804 N N . PHE C 1 192 ? -46.411 -12.933 31.166 1.00 7.80 192 PHE C N 1
ATOM 14805 C CA . PHE C 1 192 ? -47.731 -13.557 31.265 1.00 9.51 192 PHE C CA 1
ATOM 14806 C C . PHE C 1 192 ? -48.661 -12.459 31.761 1.00 9.46 192 PHE C C 1
ATOM 14807 O O . PHE C 1 192 ? -48.716 -12.165 32.961 1.00 8.57 192 PHE C O 1
ATOM 14824 N N . ILE C 1 193 ? -49.352 -11.825 30.829 1.00 7.84 193 ILE C N 1
ATOM 14825 C CA . ILE C 1 193 ? -50.249 -10.713 31.122 1.00 6.49 193 ILE C CA 1
ATOM 14826 C C . ILE C 1 193 ? -51.655 -11.197 30.815 1.00 10.14 193 ILE C C 1
ATOM 14827 O O . ILE C 1 193 ? -51.965 -11.524 29.666 1.00 9.91 193 ILE C O 1
ATOM 14843 N N . ALA C 1 194 ? -52.507 -11.265 31.829 1.00 8.68 194 ALA C N 1
ATOM 14844 C CA . ALA C 1 194 ? -53.819 -11.862 31.613 1.00 8.94 194 ALA C CA 1
ATOM 14845 C C . ALA C 1 194 ? -54.853 -11.210 32.519 1.00 8.59 194 ALA C C 1
ATOM 14846 O O . ALA C 1 194 ? -54.552 -10.758 33.626 1.00 9.15 194 ALA C O 1
ATOM 14853 N N . GLU C 1 195 ? -56.086 -11.172 32.033 1.00 8.72 195 GLU C N 1
ATOM 14854 C CA . GLU C 1 195 ? -57.202 -10.667 32.828 1.00 9.14 195 GLU C CA 1
ATOM 14855 C C . GLU C 1 195 ? -56.912 -9.237 33.274 1.00 8.32 195 GLU C C 1
ATOM 14856 O O . GLU C 1 195 ? -57.107 -8.850 34.424 1.00 8.47 195 GLU C O 1
ATOM 14868 N N . CYS C 1 196 ? -56.436 -8.444 32.310 1.00 8.18 196 CYS C N 1
ATOM 14869 C CA . CYS C 1 196 ? -56.196 -7.017 32.460 1.00 9.25 196 CYS C CA 1
ATOM 14870 C C . CYS C 1 196 ? -56.986 -6.262 31.395 1.00 7.49 196 CYS C C 1
ATOM 14871 O O . CYS C 1 196 ? -57.444 -6.838 30.404 1.00 8.47 196 CYS C O 1
ATOM 14879 N N . GLY C 1 197 ? -57.138 -4.945 31.603 1.00 9.17 197 GLY C N 1
ATOM 14880 C CA . GLY C 1 197 ? -57.858 -4.134 30.635 1.00 7.89 197 GLY C CA 1
ATOM 14881 C C . GLY C 1 197 ? -57.105 -3.996 29.331 1.00 9.15 197 GLY C C 1
ATOM 14882 O O . GLY C 1 197 ? -57.652 -4.262 28.248 1.00 8.99 197 GLY C O 1
ATOM 14886 N N . SER C 1 198 ? -55.852 -3.565 29.430 1.00 8.66 198 SER C N 1
ATOM 14887 C CA . SER C 1 198 ? -54.882 -3.553 28.354 1.00 8.73 198 SER C CA 1
ATOM 14888 C C . SER C 1 198 ? -53.594 -4.184 28.856 1.00 8.70 198 SER C C 1
ATOM 14889 O O . SER C 1 198 ? -53.293 -4.162 30.057 1.00 9.07 198 SER C O 1
ATOM 14897 N N . SER C 1 199 ? -52.810 -4.724 27.928 1.00 9.01 199 SER C N 1
ATOM 14898 C CA . SER C 1 199 ? -51.569 -5.401 28.284 1.00 8.55 199 SER C CA 1
ATOM 14899 C C . SER C 1 199 ? -50.345 -4.502 28.136 1.00 7.74 199 SER C C 1
ATOM 14900 O O . SER C 1 199 ? -49.579 -4.327 29.097 1.00 8.24 199 SER C O 1
ATOM 14908 N N . ILE C 1 200 ? -50.111 -3.970 26.927 1.00 8.05 200 ILE C N 1
ATOM 14909 C CA . ILE C 1 200 ? -48.931 -3.159 26.629 1.00 7.71 200 ILE C CA 1
ATOM 14910 C C . ILE C 1 200 ? -49.375 -1.914 25.885 1.00 8.54 200 ILE C C 1
ATOM 14911 O O . ILE C 1 200 ? -50.026 -2.012 24.838 1.00 7.56 200 ILE C O 1
ATOM 14927 N N . GLU C 1 201 ? -48.994 -0.742 26.398 1.00 8.19 201 GLU C N 1
ATOM 14928 C CA . GLU C 1 201 ? -49.255 0.535 25.753 1.00 7.80 201 GLU C CA 1
ATOM 14929 C C . GLU C 1 201 ? -47.929 1.255 25.588 1.00 9.17 201 GLU C C 1
ATOM 14930 O O . GLU C 1 201 ? -47.277 1.597 26.582 1.00 9.53 201 GLU C O 1
ATOM 14942 N N . LEU C 1 202 ? -47.541 1.483 24.349 1.00 8.41 202 LEU C N 1
ATOM 14943 C CA . LEU C 1 202 ? -46.348 2.245 23.998 1.00 7.15 202 LEU C CA 1
ATOM 14944 C C . LEU C 1 202 ? -46.817 3.622 23.539 1.00 7.27 202 LEU C C 1
ATOM 14945 O O . LEU C 1 202 ? -47.251 3.803 22.400 1.00 9.08 202 LEU C O 1
ATOM 14961 N N . THR C 1 203 ? -46.755 4.596 24.439 1.00 9.34 203 THR C N 1
ATOM 14962 C CA . THR C 1 203 ? -47.406 5.877 24.216 1.00 8.00 203 THR C CA 1
ATOM 14963 C C . THR C 1 203 ? -46.404 6.952 23.810 1.00 8.24 203 THR C C 1
ATOM 14964 O O . THR C 1 203 ? -45.188 6.827 24.018 1.00 8.61 203 THR C O 1
ATOM 14975 N N . GLY C 1 204 ? -46.948 8.045 23.261 1.00 9.16 204 GLY C N 1
ATOM 14976 C CA . GLY C 1 204 ? -46.171 9.186 22.823 1.00 9.51 204 GLY C CA 1
ATOM 14977 C C . GLY C 1 204 ? -45.538 8.930 21.479 1.00 11.33 204 GLY C C 1
ATOM 14978 O O . GLY C 1 204 ? -45.939 9.488 20.454 1.00 10.34 204 GLY C O 1
ATOM 14982 N N . ALA C 1 205 ? -44.523 8.079 21.500 1.00 9.21 205 ALA C N 1
ATOM 14983 C CA . ALA C 1 205 ? -43.805 7.609 20.331 1.00 9.31 205 ALA C CA 1
ATOM 14984 C C . ALA C 1 205 ? -42.909 6.501 20.835 1.00 8.69 205 ALA C C 1
ATOM 14985 O O . ALA C 1 205 ? -42.628 6.421 22.037 1.00 8.43 205 ALA C O 1
ATOM 14992 N N . SER C 1 206 ? -42.430 5.665 19.913 1.00 7.81 206 SER C N 1
ATOM 14993 C CA . SER C 1 206 ? -41.450 4.657 20.276 1.00 7.35 206 SER C CA 1
ATOM 14994 C C . SER C 1 206 ? -40.559 4.365 19.084 1.00 7.66 206 SER C C 1
ATOM 14995 O O . SER C 1 206 ? -40.917 4.620 17.929 1.00 9.35 206 SER C O 1
ATOM 15003 N N . GLN C 1 207 ? -39.380 3.841 19.391 1.00 7.96 207 GLN C N 1
ATOM 15004 C CA . GLN C 1 207 ? -38.434 3.393 18.387 1.00 5.88 207 GLN C CA 1
ATOM 15005 C C . GLN C 1 207 ? -38.067 1.962 18.723 1.00 6.99 207 GLN C C 1
ATOM 15006 O O . GLN C 1 207 ? -37.706 1.658 19.870 1.00 8.23 207 GLN C O 1
ATOM 15020 N N . VAL C 1 208 ? -38.196 1.085 17.729 1.00 8.40 208 VAL C N 1
ATOM 15021 C CA . VAL C 1 208 ? -37.693 -0.288 17.730 1.00 7.67 208 VAL C CA 1
ATOM 15022 C C . VAL C 1 208 ? -37.982 -1.078 19.000 1.00 8.37 208 VAL C C 1
ATOM 15023 O O . VAL C 1 208 ? -37.129 -1.818 19.522 1.00 8.25 208 VAL C O 1
ATOM 15036 N N . ALA C 1 209 ? -39.217 -1.025 19.451 1.00 7.24 209 ALA C N 1
ATOM 15037 C CA . ALA C 1 209 ? -39.629 -1.885 20.542 1.00 6.96 209 ALA C CA 1
ATOM 15038 C C . ALA C 1 209 ? -39.661 -3.335 20.097 1.00 7.11 209 ALA C C 1
ATOM 15039 O O . ALA C 1 209 ? -40.022 -3.646 18.955 1.00 9.45 209 ALA C O 1
ATOM 15046 N N . LYS C 1 210 ? -39.263 -4.227 21.007 1.00 7.51 210 LYS C N 1
ATOM 15047 C CA . LYS C 1 210 ? -39.256 -5.666 20.762 1.00 6.50 210 LYS C CA 1
ATOM 15048 C C . LYS C 1 210 ? -40.230 -6.323 21.735 1.00 8.32 210 LYS C C 1
ATOM 15049 O O . LYS C 1 210 ? -39.993 -6.321 22.950 1.00 8.50 210 LYS C O 1
ATOM 15068 N N . ILE C 1 211 ? -41.317 -6.891 21.204 1.00 8.53 211 ILE C N 1
ATOM 15069 C CA . ILE C 1 211 ? -42.358 -7.539 21.998 1.00 6.63 211 ILE C CA 1
ATOM 15070 C C . ILE C 1 211 ? -42.382 -8.996 21.554 1.00 5.41 211 ILE C C 1
ATOM 15071 O O . ILE C 1 211 ? -42.911 -9.319 20.486 1.00 7.09 211 ILE C O 1
ATOM 15087 N N . THR C 1 212 ? -41.808 -9.886 22.355 1.00 7.62 212 THR C N 1
ATOM 15088 C CA . THR C 1 212 ? -41.602 -11.267 21.915 1.00 6.76 212 THR C CA 1
ATOM 15089 C C . THR C 1 212 ? -41.971 -12.273 22.995 1.00 8.27 212 THR C C 1
ATOM 15090 O O . THR C 1 212 ? -41.771 -12.037 24.191 1.00 8.28 212 THR C O 1
ATOM 15101 N N . ASN C 1 213 ? -42.479 -13.430 22.552 1.00 7.28 213 ASN C N 1
ATOM 15102 C CA . ASN C 1 213 ? -42.567 -14.596 23.423 1.00 7.10 213 ASN C CA 1
ATOM 15103 C C . ASN C 1 213 ? -43.430 -14.353 24.667 1.00 8.94 213 ASN C C 1
ATOM 15104 O O . ASN C 1 213 ? -43.183 -14.937 25.715 1.00 7.88 213 ASN C O 1
ATOM 15115 N N . ASN C 1 214 ? -44.495 -13.562 24.532 1.00 6.87 214 ASN C N 1
ATOM 15116 C CA . ASN C 1 214 ? -45.387 -13.268 25.646 1.00 7.05 214 ASN C CA 1
ATOM 15117 C C . ASN C 1 214 ? -46.720 -13.992 25.495 1.00 8.18 214 ASN C C 1
ATOM 15118 O O . ASN C 1 214 ? -47.163 -14.286 24.385 1.00 7.90 214 ASN C O 1
ATOM 15129 N N . PHE C 1 215 ? -47.380 -14.222 26.633 1.00 7.04 215 PHE C N 1
ATOM 15130 C CA . PHE C 1 215 ? -48.822 -14.425 26.677 1.00 6.96 215 PHE C CA 1
ATOM 15131 C C . PHE C 1 215 ? -49.467 -13.076 26.971 1.00 6.98 215 PHE C C 1
ATOM 15132 O O . PHE C 1 215 ? -49.139 -12.441 27.981 1.00 8.58 215 PHE C O 1
ATOM 15149 N N . LEU C 1 216 ? -50.345 -12.616 26.079 1.00 7.46 216 LEU C N 1
ATOM 15150 C CA . LEU C 1 216 ? -51.101 -11.375 26.254 1.00 7.75 216 LEU C CA 1
ATOM 15151 C C . LEU C 1 216 ? -52.584 -11.683 26.168 1.00 8.78 216 LEU C C 1
ATOM 15152 O O . LEU C 1 216 ? -53.081 -12.075 25.107 1.00 8.80 216 LEU C O 1
ATOM 15168 N N . ILE C 1 217 ? -53.271 -11.519 27.288 1.00 7.14 217 ILE C N 1
ATOM 15169 C CA . ILE C 1 217 ? -54.625 -12.031 27.477 1.00 8.60 217 ILE C CA 1
ATOM 15170 C C . ILE C 1 217 ? -55.506 -10.972 28.111 1.00 7.90 217 ILE C C 1
ATOM 15171 O O . ILE C 1 217 ? -56.191 -11.235 29.112 1.00 8.90 217 ILE C O 1
ATOM 15187 N N . SER C 1 218 ? -55.412 -9.749 27.616 1.00 8.14 218 SER C N 1
ATOM 15188 C CA . SER C 1 218 ? -56.296 -8.678 28.039 1.00 9.12 218 SER C CA 1
ATOM 15189 C C . SER C 1 218 ? -57.636 -8.756 27.309 1.00 9.20 218 SER C C 1
ATOM 15190 O O . SER C 1 218 ? -57.778 -9.398 26.261 1.00 9.08 218 SER C O 1
ATOM 15198 N N . ALA C 1 219 ? -58.629 -8.076 27.882 1.00 9.54 219 ALA C N 1
ATOM 15199 C CA . ALA C 1 219 ? -60.013 -8.174 27.437 1.00 8.44 219 ALA C CA 1
ATOM 15200 C C . ALA C 1 219 ? -60.388 -7.089 26.414 1.00 9.96 219 ALA C C 1
ATOM 15201 O O . ALA C 1 219 ? -59.534 -6.425 25.802 1.00 10.41 219 ALA C O 1
ATOM 15208 N N . TRP C 1 220 ? -61.695 -6.955 26.166 1.00 8.30 220 TRP C N 1
ATOM 15209 C CA . TRP C 1 220 ? -62.208 -6.400 24.923 1.00 8.85 220 TRP C CA 1
ATOM 15210 C C . TRP C 1 220 ? -62.392 -4.890 24.936 1.00 8.16 220 TRP C C 1
ATOM 15211 O O . TRP C 1 220 ? -62.729 -4.325 23.892 1.00 10.04 220 TRP C O 1
ATOM 15232 N N . ALA C 1 221 ? -62.177 -4.224 26.064 1.00 9.57 221 ALA C N 1
ATOM 15233 C CA . ALA C 1 221 ? -62.301 -2.777 26.108 1.00 9.79 221 ALA C CA 1
ATOM 15234 C C . ALA C 1 221 ? -60.994 -2.053 25.848 1.00 9.77 221 ALA C C 1
ATOM 15235 O O . ALA C 1 221 ? -61.002 -0.842 25.591 1.00 12.22 221 ALA C O 1
ATOM 15242 N N . GLY C 1 222 ? -59.873 -2.758 25.916 1.00 8.96 222 GLY C N 1
ATOM 15243 C CA . GLY C 1 222 ? -58.589 -2.127 25.724 1.00 8.51 222 GLY C CA 1
ATOM 15244 C C . GLY C 1 222 ? -57.817 -2.736 24.582 1.00 10.92 222 GLY C C 1
ATOM 15245 O O . GLY C 1 222 ? -58.396 -3.128 23.569 1.00 11.10 222 GLY C O 1
ATOM 15249 N N . TYR C 1 223 ? -56.504 -2.818 24.740 1.00 8.00 223 TYR C N 1
ATOM 15250 C CA . TYR C 1 223 ? -55.633 -3.293 23.681 1.00 8.92 223 TYR C CA 1
ATOM 15251 C C . TYR C 1 223 ? -54.628 -4.282 24.238 1.00 8.85 223 TYR C C 1
ATOM 15252 O O . TYR C 1 223 ? -54.123 -4.109 25.348 1.00 8.30 223 TYR C O 1
ATOM 15270 N N . SER C 1 224 ? -54.314 -5.314 23.448 1.00 8.14 224 SER C N 1
ATOM 15271 C CA . SER C 1 224 ? -53.194 -6.182 23.778 1.00 7.62 224 SER C CA 1
ATOM 15272 C C . SER C 1 224 ? -51.888 -5.429 23.615 1.00 7.55 224 SER C C 1
ATOM 15273 O O . SER C 1 224 ? -51.010 -5.475 24.487 1.00 7.71 224 SER C O 1
ATOM 15281 N N . ILE C 1 225 ? -51.748 -4.735 22.486 1.00 8.41 225 ILE C N 1
ATOM 15282 C CA . ILE C 1 225 ? -50.631 -3.840 22.197 1.00 7.72 225 ILE C CA 1
ATOM 15283 C C . ILE C 1 225 ? -51.226 -2.593 21.562 1.00 10.64 225 ILE C C 1
ATOM 15284 O O . ILE C 1 225 ? -51.857 -2.676 20.497 1.00 9.59 225 ILE C O 1
ATOM 15300 N N . PHE C 1 226 ? -51.057 -1.448 22.217 1.00 7.95 226 PHE C N 1
ATOM 15301 C CA . PHE C 1 226 ? -51.411 -0.153 21.652 1.00 7.08 226 PHE C CA 1
ATOM 15302 C C . PHE C 1 226 ? -50.110 0.592 21.459 1.00 8.46 226 PHE C C 1
ATOM 15303 O O . PHE C 1 226 ? -49.329 0.697 22.403 1.00 10.62 226 PHE C O 1
ATOM 15320 N N . ALA C 1 227 ? -49.871 1.091 20.255 1.00 8.84 227 ALA C N 1
ATOM 15321 C CA . ALA C 1 227 ? -48.615 1.762 19.962 1.00 7.90 227 ALA C CA 1
ATOM 15322 C C . ALA C 1 227 ? -48.908 3.010 19.161 1.00 8.93 227 ALA C C 1
ATOM 15323 O O . ALA C 1 227 ? -49.412 2.927 18.040 1.00 11.15 227 ALA C O 1
ATOM 15330 N N . GLU C 1 228 ? -48.523 4.154 19.723 1.00 10.18 228 GLU C N 1
ATOM 15331 C CA . GLU C 1 228 ? -48.764 5.481 19.174 1.00 12.64 228 GLU C CA 1
ATOM 15332 C C . GLU C 1 228 ? -47.439 5.958 18.585 1.00 8.89 228 GLU C C 1
ATOM 15333 O O . GLU C 1 228 ? -46.437 6.012 19.296 1.00 9.67 228 GLU C O 1
ATOM 15345 N N . ASN C 1 229 ? -47.426 6.329 17.307 1.00 10.41 229 ASN C N 1
ATOM 15346 C CA . ASN C 1 229 ? -46.234 6.883 16.666 1.00 8.19 229 ASN C CA 1
ATOM 15347 C C . ASN C 1 229 ? -45.016 5.968 16.838 1.00 9.29 229 ASN C C 1
ATOM 15348 O O . ASN C 1 229 ? -43.910 6.397 17.192 1.00 9.99 229 ASN C O 1
ATOM 15360 N N . ALA C 1 230 ? -45.228 4.689 16.548 1.00 9.99 230 ALA C N 1
ATOM 15361 C CA . ALA C 1 230 ? -44.210 3.658 16.733 1.00 8.36 230 ALA C CA 1
ATOM 15362 C C . ALA C 1 230 ? -43.487 3.418 15.421 1.00 10.20 230 ALA C C 1
ATOM 15363 O O . ALA C 1 230 ? -44.118 3.077 14.409 1.00 10.88 230 ALA C O 1
ATOM 15370 N N . GLU C 1 231 ? -42.176 3.613 15.427 1.00 8.40 231 GLU C N 1
ATOM 15371 C CA . GLU C 1 231 ? -41.329 3.217 14.312 1.00 8.44 231 GLU C CA 1
ATOM 15372 C C . GLU C 1 231 ? -40.651 1.898 14.631 1.00 8.51 231 GLU C C 1
ATOM 15373 O O . GLU C 1 231 ? -40.033 1.749 15.694 1.00 8.15 231 GLU C O 1
ATOM 15385 N N . GLY C 1 232 ? -40.734 0.953 13.700 1.00 7.91 232 GLY C N 1
ATOM 15386 C CA . GLY C 1 232 ? -39.908 -0.242 13.781 1.00 9.19 232 GLY C CA 1
ATOM 15387 C C . GLY C 1 232 ? -40.273 -1.263 14.836 1.00 8.23 232 GLY C C 1
ATOM 15388 O O . GLY C 1 232 ? -39.399 -2.026 15.254 1.00 9.37 232 GLY C O 1
ATOM 15392 N N . LEU C 1 233 ? -41.542 -1.325 15.251 1.00 8.59 233 LEU C N 1
ATOM 15393 C CA . LEU C 1 233 ? -41.987 -2.294 16.236 1.00 10.11 233 LEU C CA 1
ATOM 15394 C C . LEU C 1 233 ? -41.725 -3.696 15.714 1.00 11.15 233 LEU C C 1
ATOM 15395 O O . LEU C 1 233 ? -41.932 -3.976 14.534 1.00 15.33 233 LEU C O 1
ATOM 15411 N N . GLN C 1 234 ? -41.277 -4.586 16.589 1.00 7.00 234 GLN C N 1
ATOM 15412 C CA . GLN C 1 234 ? -41.198 -6.008 16.293 1.00 8.26 234 GLN C CA 1
ATOM 15413 C C . GLN C 1 234 ? -42.106 -6.744 17.268 1.00 10.82 234 GLN C C 1
ATOM 15414 O O . GLN C 1 234 ? -41.920 -6.663 18.491 1.00 11.42 234 GLN C O 1
ATOM 15428 N N . ILE C 1 235 ? -43.077 -7.474 16.732 1.00 9.16 235 ILE C N 1
ATOM 15429 C CA . ILE C 1 235 ? -44.002 -8.255 17.531 1.00 7.81 235 ILE C CA 1
ATOM 15430 C C . ILE C 1 235 ? -43.938 -9.671 16.981 1.00 6.12 235 ILE C C 1
ATOM 15431 O O . ILE C 1 235 ? -44.424 -9.930 15.879 1.00 7.88 235 ILE C O 1
ATOM 15447 N N . SER C 1 236 ? -43.356 -10.593 17.742 1.00 7.75 236 SER C N 1
ATOM 15448 C CA . SER C 1 236 ? -43.175 -11.940 17.213 1.00 6.88 236 SER C CA 1
ATOM 15449 C C . SER C 1 236 ? -43.153 -12.990 18.318 1.00 7.35 236 SER C C 1
ATOM 15450 O O . SER C 1 236 ? -42.732 -12.731 19.445 1.00 7.34 236 SER C O 1
ATOM 15458 N N . GLY C 1 237 ? -43.646 -14.184 17.984 1.00 8.45 237 GLY C N 1
ATOM 15459 C CA . GLY C 1 237 ? -43.628 -15.302 18.896 1.00 8.51 237 GLY C CA 1
ATOM 15460 C C . GLY C 1 237 ? -44.543 -15.169 20.082 1.00 7.06 237 GLY C C 1
ATOM 15461 O O . GLY C 1 237 ? -44.387 -15.890 21.066 1.00 9.34 237 GLY C O 1
ATOM 15465 N N . ASN C 1 238 ? -45.537 -14.299 20.004 1.00 6.63 238 ASN C N 1
ATOM 15466 C CA . ASN C 1 238 ? -46.472 -14.114 21.098 1.00 7.11 238 ASN C CA 1
ATOM 15467 C C . ASN C 1 238 ? -47.698 -14.972 20.884 1.00 7.56 238 ASN C C 1
ATOM 15468 O O . ASN C 1 238 ? -48.088 -15.274 19.749 1.00 9.45 238 ASN C O 1
ATOM 15479 N N . THR C 1 239 ? -48.316 -15.338 21.991 1.00 7.14 239 THR C N 1
ATOM 15480 C CA . THR C 1 239 ? -49.665 -15.900 22.019 1.00 7.52 239 THR C CA 1
ATOM 15481 C C . THR C 1 239 ? -50.572 -14.838 22.615 1.00 7.33 239 THR C C 1
ATOM 15482 O O . THR C 1 239 ? -50.471 -14.516 23.805 1.00 8.68 239 THR C O 1
ATOM 15493 N N . ILE C 1 240 ? -51.450 -14.293 21.780 1.00 7.55 240 ILE C N 1
ATOM 15494 C CA . ILE C 1 240 ? -52.314 -13.179 22.143 1.00 7.21 240 ILE C CA 1
ATOM 15495 C C . ILE C 1 240 ? -53.753 -13.648 22.014 1.00 8.59 240 ILE C C 1
ATOM 15496 O O . ILE C 1 240 ? -54.197 -14.021 20.921 1.00 8.85 240 ILE C O 1
ATOM 15512 N N . LEU C 1 241 ? -54.487 -13.600 23.120 1.00 7.83 241 LEU C N 1
ATOM 15513 C CA . LEU C 1 241 ? -55.720 -14.355 23.284 1.00 7.41 241 LEU C CA 1
ATOM 15514 C C . LEU C 1 241 ? -56.840 -13.467 23.816 1.00 9.18 241 LEU C C 1
ATOM 15515 O O . LEU C 1 241 ? -56.632 -12.311 24.221 1.00 8.82 241 LEU C O 1
ATOM 15531 N N A TRP C 1 242 ? -58.038 -14.065 23.832 0.99 9.06 242 TRP C N 1
ATOM 15532 C CA A TRP C 1 242 ? -59.291 -13.517 24.363 0.99 9.51 242 TRP C CA 1
ATOM 15533 C C A TRP C 1 242 ? -59.825 -12.394 23.492 0.99 10.76 242 TRP C C 1
ATOM 15534 O O A TRP C 1 242 ? -60.879 -12.534 22.855 0.99 9.30 242 TRP C O 1
ATOM 15555 N N . ALA C 1 243 ? -59.105 -11.274 23.495 1.00 9.11 243 ALA C N 1
ATOM 15556 C CA . ALA C 1 243 ? -59.478 -10.067 22.768 1.00 8.19 243 ALA C CA 1
ATOM 15557 C C . ALA C 1 243 ? -58.240 -9.462 22.121 1.00 8.16 243 ALA C C 1
ATOM 15558 O O . ALA C 1 243 ? -57.945 -8.275 22.270 1.00 10.97 243 ALA C O 1
ATOM 15565 N N . CYS C 1 244 ? -57.498 -10.292 21.396 1.00 9.56 244 CYS C N 1
ATOM 15566 C CA . CYS C 1 244 ? -56.315 -9.827 20.687 1.00 8.42 244 CYS C CA 1
ATOM 15567 C C . CYS C 1 244 ? -56.644 -8.564 19.923 1.00 9.09 244 CYS C C 1
ATOM 15568 O O . CYS C 1 244 ? -57.521 -8.570 19.059 1.00 8.97 244 CYS C O 1
ATOM 15576 N N . ASN C 1 245 ? -55.916 -7.492 20.215 1.00 8.32 245 ASN C N 1
ATOM 15577 C CA . ASN C 1 245 ? -56.083 -6.215 19.527 1.00 9.11 245 ASN C CA 1
ATOM 15578 C C . ASN C 1 245 ? -54.721 -5.547 19.569 1.00 8.10 245 ASN C C 1
ATOM 15579 O O . ASN C 1 245 ? -54.263 -5.096 20.626 1.00 8.07 245 ASN C O 1
ATOM 15590 N N . ILE C 1 246 ? -54.056 -5.542 18.425 1.00 7.73 246 ILE C N 1
ATOM 15591 C CA . ILE C 1 246 ? -52.820 -4.814 18.199 1.00 7.90 246 ILE C CA 1
ATOM 15592 C C . ILE C 1 246 ? -53.199 -3.592 17.382 1.00 8.23 246 ILE C C 1
ATOM 15593 O O . ILE C 1 246 ? -53.575 -3.712 16.216 1.00 9.87 246 ILE C O 1
ATOM 15609 N N . THR C 1 247 ? -53.155 -2.413 17.990 1.00 7.61 247 THR C N 1
ATOM 15610 C CA . THR C 1 247 ? -53.512 -1.184 17.300 1.00 9.03 247 THR C CA 1
ATOM 15611 C C . THR C 1 247 ? -52.269 -0.307 17.194 1.00 8.94 247 THR C C 1
ATOM 15612 O O . THR C 1 247 ? -51.649 0.035 18.214 1.00 8.70 247 THR C O 1
ATOM 15623 N N . LEU C 1 248 ? -51.917 0.052 15.966 1.00 7.64 248 LEU C N 1
ATOM 15624 C CA . LEU C 1 248 ? -50.896 1.053 15.689 1.00 8.54 248 LEU C CA 1
ATOM 15625 C C . LEU C 1 248 ? -51.602 2.314 15.220 1.00 9.45 248 LEU C C 1
ATOM 15626 O O . LEU C 1 248 ? -52.428 2.259 14.307 1.00 10.40 248 LEU C O 1
ATOM 15642 N N . SER C 1 249 ? -51.300 3.441 15.844 1.00 10.06 249 SER C N 1
ATOM 15643 C CA . SER C 1 249 ? -51.753 4.742 15.370 1.00 8.89 249 SER C CA 1
ATOM 15644 C C . SER C 1 249 ? -50.520 5.449 14.808 1.00 9.73 249 SER C C 1
ATOM 15645 O O . SER C 1 249 ? -49.591 5.758 15.555 1.00 10.35 249 SER C O 1
ATOM 15653 N N A SER C 1 250 ? -50.532 5.719 13.508 0.66 9.14 250 SER C N 1
ATOM 15654 N N B SER C 1 250 ? -50.514 5.690 13.496 0.34 9.23 250 SER C N 1
ATOM 15655 C CA A SER C 1 250 ? -49.384 6.293 12.819 0.66 10.70 250 SER C CA 1
ATOM 15656 C CA B SER C 1 250 ? -49.385 6.320 12.806 0.34 10.72 250 SER C CA 1
ATOM 15657 C C A SER C 1 250 ? -48.115 5.526 13.158 0.66 10.77 250 SER C C 1
ATOM 15658 C C B SER C 1 250 ? -48.086 5.539 12.999 0.34 10.64 250 SER C C 1
ATOM 15659 O O A SER C 1 250 ? -47.099 6.092 13.577 0.66 12.49 250 SER C O 1
ATOM 15660 O O B SER C 1 250 ? -47.005 6.121 13.138 0.34 11.40 250 SER C O 1
ATOM 15675 N N . GLY C 1 251 ? -48.189 4.213 12.990 1.00 9.87 251 GLY C N 1
ATOM 15676 C CA . GLY C 1 251 ? -47.033 3.338 13.139 1.00 12.23 251 GLY C CA 1
ATOM 15677 C C . GLY C 1 251 ? -46.537 2.870 11.782 1.00 10.35 251 GLY C C 1
ATOM 15678 O O . GLY C 1 251 ? -47.329 2.599 10.886 1.00 9.59 251 GLY C O 1
ATOM 15683 N N . ASN C 1 252 ? -45.218 2.743 11.652 1.00 8.74 252 ASN C N 1
ATOM 15684 C CA . ASN C 1 252 ? -44.598 2.419 10.378 1.00 9.10 252 ASN C CA 1
ATOM 15685 C C . ASN C 1 252 ? -43.445 1.442 10.554 1.00 7.85 252 ASN C C 1
ATOM 15686 O O . ASN C 1 252 ? -42.767 1.431 11.582 1.00 7.64 252 ASN C O 1
ATOM 15697 N N . ARG C 1 253 ? -43.222 0.622 9.518 1.00 8.21 253 ARG C N 1
ATOM 15698 C CA . ARG C 1 253 ? -42.092 -0.313 9.449 1.00 8.37 253 ARG C CA 1
ATOM 15699 C C . ARG C 1 253 ? -42.122 -1.344 10.586 1.00 8.23 253 ARG C C 1
ATOM 15700 O O . ARG C 1 253 ? -41.083 -1.860 11.015 1.00 8.97 253 ARG C O 1
ATOM 15721 N N . ALA C 1 254 ? -43.319 -1.663 11.071 1.00 8.45 254 ALA C N 1
ATOM 15722 C CA . ALA C 1 254 ? -43.470 -2.756 12.024 1.00 7.34 254 ALA C CA 1
ATOM 15723 C C . ALA C 1 254 ? -43.308 -4.105 11.346 1.00 9.65 254 ALA C C 1
ATOM 15724 O O . ALA C 1 254 ? -43.647 -4.289 10.171 1.00 9.64 254 ALA C O 1
ATOM 15731 N N . SER C 1 255 ? -42.832 -5.069 12.136 1.00 8.01 255 SER C N 1
ATOM 15732 C CA . SER C 1 255 ? -42.710 -6.465 11.741 1.00 6.99 255 SER C CA 1
ATOM 15733 C C . SER C 1 255 ? -43.537 -7.296 12.711 1.00 8.34 255 SER C C 1
ATOM 15734 O O . SER C 1 255 ? -43.138 -7.499 13.858 1.00 8.66 255 SER C O 1
ATOM 15742 N N . ILE C 1 256 ? -44.686 -7.776 12.254 1.00 8.40 256 ILE C N 1
ATOM 15743 C CA . ILE C 1 256 ? -45.626 -8.521 13.085 1.00 7.53 256 ILE C CA 1
ATOM 15744 C C . ILE C 1 256 ? -45.679 -9.915 12.481 1.00 7.02 256 ILE C C 1
ATOM 15745 O O . ILE C 1 256 ? -46.391 -10.151 11.494 1.00 8.05 256 ILE C O 1
ATOM 15761 N N . THR C 1 257 ? -44.935 -10.849 13.073 1.00 6.14 257 THR C N 1
ATOM 15762 C CA . THR C 1 257 ? -44.657 -12.123 12.438 1.00 7.28 257 THR C CA 1
ATOM 15763 C C . THR C 1 257 ? -44.688 -13.251 13.456 1.00 7.54 257 THR C C 1
ATOM 15764 O O . THR C 1 257 ? -44.356 -13.072 14.626 1.00 8.19 257 THR C O 1
ATOM 15775 N N . SER C 1 258 ? -45.089 -14.437 12.995 1.00 9.51 258 SER C N 1
ATOM 15776 C CA . SER C 1 258 ? -44.924 -15.642 13.797 1.00 7.60 258 SER C CA 1
ATOM 15777 C C . SER C 1 258 ? -45.618 -15.535 15.151 1.00 7.76 258 SER C C 1
ATOM 15778 O O . SER C 1 258 ? -45.074 -15.953 16.180 1.00 8.81 258 SER C O 1
ATOM 15786 N N . ASN C 1 259 ? -46.854 -15.025 15.152 1.00 7.71 259 ASN C N 1
ATOM 15787 C CA . ASN C 1 259 ? -47.658 -14.966 16.358 1.00 7.17 259 ASN C CA 1
ATOM 15788 C C . ASN C 1 259 ? -48.910 -15.814 16.204 1.00 6.53 259 ASN C C 1
ATOM 15789 O O . ASN C 1 259 ? -49.412 -16.008 15.099 1.00 7.33 259 ASN C O 1
ATOM 15801 N N . LYS C 1 260 ? -49.398 -16.278 17.344 1.00 7.31 260 LYS C N 1
ATOM 15802 C CA . LYS C 1 260 ? -50.706 -16.916 17.488 1.00 6.92 260 LYS C CA 1
ATOM 15803 C C . LYS C 1 260 ? -51.661 -15.854 18.020 1.00 8.12 260 LYS C C 1
ATOM 15804 O O . LYS C 1 260 ? -51.475 -15.357 19.137 1.00 8.71 260 LYS C O 1
ATOM 15823 N N . LEU C 1 261 ? -52.679 -15.507 17.223 1.00 9.14 261 LEU C N 1
ATOM 15824 C CA . LEU C 1 261 ? -53.538 -14.363 17.507 1.00 7.77 261 LEU C CA 1
ATOM 15825 C C . LEU C 1 261 ? -55.000 -14.793 17.535 1.00 8.94 261 LEU C C 1
ATOM 15826 O O . LEU C 1 261 ? -55.499 -15.357 16.555 1.00 11.05 261 LEU C O 1
ATOM 15842 N N . LEU C 1 262 ? -55.692 -14.520 18.638 1.00 7.86 262 LEU C N 1
ATOM 15843 C CA . LEU C 1 262 ? -57.064 -14.995 18.821 1.00 7.87 262 LEU C CA 1
ATOM 15844 C C . LEU C 1 262 ? -57.899 -13.912 19.484 1.00 7.45 262 LEU C C 1
ATOM 15845 O O . LEU C 1 262 ? -57.476 -13.300 20.472 1.00 9.55 262 LEU C O 1
ATOM 15861 N N . SER C 1 263 ? -59.093 -13.696 18.948 1.00 7.97 263 SER C N 1
ATOM 15862 C CA . SER C 1 263 ? -60.026 -12.776 19.571 1.00 8.55 263 SER C CA 1
ATOM 15863 C C . SER C 1 263 ? -61.451 -13.279 19.433 1.00 10.70 263 SER C C 1
ATOM 15864 O O . SER C 1 263 ? -61.784 -13.981 18.482 1.00 9.43 263 SER C O 1
ATOM 15872 N N . ASN C 1 264 ? -62.291 -12.876 20.385 1.00 9.42 264 ASN C N 1
ATOM 15873 C CA . ASN C 1 264 ? -63.736 -13.017 20.279 1.00 8.22 264 ASN C CA 1
ATOM 15874 C C . ASN C 1 264 ? -64.385 -11.773 19.679 1.00 9.84 264 ASN C C 1
ATOM 15875 O O . ASN C 1 264 ? -65.614 -11.670 19.667 1.00 11.35 264 ASN C O 1
ATOM 15886 N N . PHE C 1 265 ? -63.588 -10.841 19.166 1.00 9.10 265 PHE C N 1
ATOM 15887 C CA . PHE C 1 265 ? -64.021 -9.532 18.706 1.00 8.58 265 PHE C CA 1
ATOM 15888 C C . PHE C 1 265 ? -63.242 -9.135 17.467 1.00 9.35 265 PHE C C 1
ATOM 15889 O O . PHE C 1 265 ? -62.177 -9.700 17.183 1.00 10.16 265 PHE C O 1
ATOM 15906 N N . PRO C 1 266 ? -63.746 -8.153 16.710 1.00 8.61 266 PRO C N 1
ATOM 15907 C CA . PRO C 1 266 ? -62.986 -7.600 15.585 1.00 9.29 266 PRO C CA 1
ATOM 15908 C C . PRO C 1 266 ? -61.719 -6.881 16.035 1.00 10.85 266 PRO C C 1
ATOM 15909 O O . PRO C 1 266 ? -61.473 -6.725 17.234 1.00 10.77 266 PRO C O 1
ATOM 15920 N N A SER C 1 267 ? -60.943 -6.393 15.068 0.23 8.31 267 SER C N 1
ATOM 15921 N N B SER C 1 267 ? -60.920 -6.432 15.062 0.77 8.17 267 SER C N 1
ATOM 15922 C CA A SER C 1 267 ? -59.753 -5.588 15.337 0.23 9.37 267 SER C CA 1
ATOM 15923 C CA B SER C 1 267 ? -59.756 -5.563 15.297 0.77 9.37 267 SER C CA 1
ATOM 15924 C C A SER C 1 267 ? -58.677 -6.406 16.038 0.23 8.10 267 SER C C 1
ATOM 15925 C C B SER C 1 267 ? -58.574 -6.303 15.914 0.77 8.30 267 SER C C 1
ATOM 15926 O O A SER C 1 267 ? -58.219 -6.070 17.140 0.23 7.17 267 SER C O 1
ATOM 15927 O O B SER C 1 267 ? -57.908 -5.781 16.815 0.77 8.94 267 SER C O 1
ATOM 15942 N N . GLN C 1 268 ? -58.273 -7.502 15.401 1.00 8.00 268 GLN C N 1
ATOM 15943 C CA . GLN C 1 268 ? -57.085 -8.204 15.861 1.00 9.17 268 GLN C CA 1
ATOM 15944 C C . GLN C 1 268 ? -55.815 -7.417 15.546 1.00 6.81 268 GLN C C 1
ATOM 15945 O O . GLN C 1 268 ? -54.928 -7.328 16.395 1.00 8.37 268 GLN C O 1
ATOM 15960 N N . ILE C 1 269 ? -55.720 -6.820 14.355 1.00 7.61 269 ILE C N 1
ATOM 15961 C CA . ILE C 1 269 ? -54.702 -5.818 14.044 1.00 7.53 269 ILE C CA 1
ATOM 15962 C C . ILE C 1 269 ? -55.373 -4.635 13.366 1.00 8.63 269 ILE C C 1
ATOM 15963 O O . ILE C 1 269 ? -56.095 -4.813 12.380 1.00 10.19 269 ILE C O 1
ATOM 15979 N N . ALA C 1 270 ? -55.161 -3.440 13.902 1.00 7.96 270 ALA C N 1
ATOM 15980 C CA . ALA C 1 270 ? -55.653 -2.207 13.309 1.00 9.17 270 ALA C CA 1
ATOM 15981 C C . ALA C 1 270 ? -54.455 -1.319 13.054 1.00 8.85 270 ALA C C 1
ATOM 15982 O O . ALA C 1 270 ? -53.762 -0.924 14.007 1.00 9.25 270 ALA C O 1
ATOM 15989 N N . LEU C 1 271 ? -54.203 -1.032 11.782 1.00 9.45 271 LEU C N 1
ATOM 15990 C CA . LEU C 1 271 ? -53.179 -0.092 11.335 1.00 7.98 271 LEU C CA 1
ATOM 15991 C C . LEU C 1 271 ? -53.923 1.197 11.026 1.00 10.00 271 LEU C C 1
ATOM 15992 O O . LEU C 1 271 ? -54.552 1.334 9.971 1.00 11.18 271 LEU C O 1
ATOM 16008 N N . LEU C 1 272 ? -53.860 2.141 11.953 1.00 10.87 272 LEU C N 1
ATOM 16009 C CA . LEU C 1 272 ? -54.717 3.314 11.908 1.00 8.94 272 LEU C CA 1
ATOM 16010 C C . LEU C 1 272 ? -53.929 4.589 11.649 1.00 10.34 272 LEU C C 1
ATOM 16011 O O . LEU C 1 272 ? -52.720 4.665 11.857 1.00 10.02 272 LEU C O 1
ATOM 16027 N N . ASN C 1 273 ? -54.642 5.617 11.193 1.00 10.85 273 ASN C N 1
ATOM 16028 C CA . ASN C 1 273 ? -54.078 6.967 11.117 1.00 11.75 273 ASN C CA 1
ATOM 16029 C C . ASN C 1 273 ? -52.791 6.978 10.301 1.00 11.99 273 ASN C C 1
ATOM 16030 O O . ASN C 1 273 ? -51.744 7.485 10.728 1.00 14.97 273 ASN C O 1
ATOM 16041 N N . ASN C 1 274 ? -52.887 6.425 9.094 1.00 10.57 274 ASN C N 1
ATOM 16042 C CA . ASN C 1 274 ? -51.813 6.423 8.114 1.00 11.76 274 ASN C CA 1
ATOM 16043 C C . ASN C 1 274 ? -50.598 5.667 8.650 1.00 13.86 274 ASN C C 1
ATOM 16044 O O . ASN C 1 274 ? -49.525 6.233 8.861 1.00 16.96 274 ASN C O 1
ATOM 16055 N N . SER C 1 275 ? -50.819 4.377 8.902 1.00 10.11 275 SER C N 1
ATOM 16056 C CA . SER C 1 275 ? -49.770 3.449 9.313 1.00 8.11 275 SER C CA 1
ATOM 16057 C C . SER C 1 275 ? -49.309 2.699 8.073 1.00 10.02 275 SER C C 1
ATOM 16058 O O . SER C 1 275 ? -50.127 2.035 7.422 1.00 10.00 275 SER C O 1
ATOM 16066 N N . SER C 1 276 ? -48.008 2.784 7.755 1.00 9.21 276 SER C N 1
ATOM 16067 C CA . SER C 1 276 ? -47.517 2.346 6.456 1.00 9.56 276 SER C CA 1
ATOM 16068 C C . SER C 1 276 ? -46.314 1.417 6.571 1.00 8.44 276 SER C C 1
ATOM 16069 O O . SER C 1 276 ? -45.561 1.430 7.548 1.00 8.87 276 SER C O 1
ATOM 16077 N N . GLU C 1 277 ? -46.157 0.607 5.532 1.00 7.50 277 GLU C N 1
ATOM 16078 C CA . GLU C 1 277 ? -44.985 -0.251 5.347 1.00 7.79 277 GLU C CA 1
ATOM 16079 C C . GLU C 1 277 ? -44.778 -1.185 6.527 1.00 8.26 277 GLU C C 1
ATOM 16080 O O . GLU C 1 277 ? -43.650 -1.462 6.949 1.00 9.09 277 GLU C O 1
ATOM 16092 N N . ASN C 1 278 ? -45.878 -1.709 7.041 1.00 7.70 278 ASN C N 1
ATOM 16093 C CA . ASN C 1 278 ? -45.854 -2.698 8.107 1.00 6.56 278 ASN C CA 1
ATOM 16094 C C . ASN C 1 278 ? -46.052 -4.087 7.520 1.00 7.92 278 ASN C C 1
ATOM 16095 O O . ASN C 1 278 ? -46.873 -4.277 6.614 1.00 8.86 278 ASN C O 1
ATOM 16107 N N . LEU C 1 279 ? -45.320 -5.065 8.064 1.00 8.76 279 LEU C N 1
ATOM 16108 C CA . LEU C 1 279 ? -45.411 -6.452 7.634 1.00 8.01 279 LEU C CA 1
ATOM 16109 C C . LEU C 1 279 ? -46.236 -7.238 8.643 1.00 6.85 279 LEU C C 1
ATOM 16110 O O . LEU C 1 279 ? -45.954 -7.190 9.851 1.00 7.39 279 LEU C O 1
ATOM 16126 N N . ILE C 1 280 ? -47.214 -8.011 8.132 1.00 8.24 280 ILE C N 1
ATOM 16127 C CA . ILE C 1 280 ? -48.007 -8.961 8.898 1.00 7.88 280 ILE C CA 1
ATOM 16128 C C . ILE C 1 280 ? -47.792 -10.284 8.175 1.00 6.67 280 ILE C C 1
ATOM 16129 O O . ILE C 1 280 ? -48.380 -10.510 7.117 1.00 7.44 280 ILE C O 1
ATOM 16145 N N . SER C 1 281 ? -46.929 -11.146 8.704 1.00 8.48 281 SER C N 1
ATOM 16146 C CA . SER C 1 281 ? -46.536 -12.341 7.972 1.00 7.66 281 SER C CA 1
ATOM 16147 C C . SER C 1 281 ? -46.434 -13.552 8.887 1.00 8.79 281 SER C C 1
ATOM 16148 O O . SER C 1 281 ? -45.925 -13.472 10.001 1.00 8.28 281 SER C O 1
ATOM 16156 N N . ALA C 1 282 ? -46.928 -14.694 8.408 1.00 8.15 282 ALA C N 1
ATOM 16157 C CA . ALA C 1 282 ? -46.769 -15.974 9.108 1.00 7.90 282 ALA C CA 1
ATOM 16158 C C . ALA C 1 282 ? -47.386 -15.943 10.508 1.00 7.62 282 ALA C C 1
ATOM 16159 O O . ALA C 1 282 ? -46.781 -16.390 11.476 1.00 8.86 282 ALA C O 1
ATOM 16166 N N . ASN C 1 283 ? -48.609 -15.423 10.602 1.00 6.97 283 ASN C N 1
ATOM 16167 C CA . ASN C 1 283 ? -49.376 -15.429 11.832 1.00 6.84 283 ASN C CA 1
ATOM 16168 C C . ASN C 1 283 ? -50.628 -16.260 11.628 1.00 7.53 283 ASN C C 1
ATOM 16169 O O . ASN C 1 283 ? -51.196 -16.293 10.529 1.00 7.17 283 ASN C O 1
ATOM 16180 N N . HIS C 1 284 ? -51.080 -16.878 12.704 1.00 7.91 284 HIS C N 1
ATOM 16181 C CA . HIS C 1 284 ? -52.368 -17.549 12.718 1.00 7.82 284 HIS C CA 1
ATOM 16182 C C . HIS C 1 284 ? -53.371 -16.625 13.395 1.00 8.26 284 HIS C C 1
ATOM 16183 O O . HIS C 1 284 ? -53.186 -16.263 14.558 1.00 8.64 284 HIS C O 1
ATOM 16197 N N . PHE C 1 285 ? -54.426 -16.243 12.670 1.00 7.57 285 PHE C N 1
ATOM 16198 C CA . PHE C 1 285 ? -55.502 -15.434 13.214 1.00 7.34 285 PHE C CA 1
ATOM 16199 C C . PHE C 1 285 ? -56.730 -16.316 13.386 1.00 8.15 285 PHE C C 1
ATOM 16200 O O . PHE C 1 285 ? -57.151 -16.996 12.436 1.00 9.05 285 PHE C O 1
ATOM 16217 N N . ARG C 1 286 ? -57.347 -16.250 14.559 1.00 9.11 286 ARG C N 1
ATOM 16218 C CA . ARG C 1 286 ? -58.580 -16.972 14.852 1.00 8.10 286 ARG C CA 1
ATOM 16219 C C . ARG C 1 286 ? -59.574 -15.989 15.452 1.00 8.05 286 ARG C C 1
ATOM 16220 O O . ARG C 1 286 ? -59.275 -15.350 16.461 1.00 9.51 286 ARG C O 1
ATOM 16241 N N . ARG C 1 287 ? -60.748 -15.872 14.828 1.00 8.94 287 ARG C N 1
ATOM 16242 C CA . ARG C 1 287 ? -61.866 -15.102 15.358 1.00 9.16 287 ARG C CA 1
ATOM 16243 C C . ARG C 1 287 ? -62.959 -16.072 15.762 1.00 11.04 287 ARG C C 1
ATOM 16244 O O . ARG C 1 287 ? -63.390 -16.900 14.945 1.00 9.73 287 ARG C O 1
ATOM 16265 N N . VAL C 1 288 ? -63.393 -15.975 17.018 1.00 10.56 288 VAL C N 1
ATOM 16266 C CA . VAL C 1 288 ? -64.466 -16.798 17.576 1.00 10.09 288 VAL C CA 1
ATOM 16267 C C . VAL C 1 288 ? -65.453 -15.865 18.268 1.00 10.38 288 VAL C C 1
ATOM 16268 O O . VAL C 1 288 ? -65.339 -14.641 18.167 1.00 10.77 288 VAL C O 1
ATOM 16281 N N . HIS C 1 289 ? -66.455 -16.434 18.941 1.00 12.78 289 HIS C N 1
ATOM 16282 C CA . HIS C 1 289 ? -67.491 -15.631 19.567 1.00 12.38 289 HIS C CA 1
ATOM 16283 C C . HIS C 1 289 ? -67.883 -16.229 20.909 1.00 11.21 289 HIS C C 1
ATOM 16284 O O . HIS C 1 289 ? -67.840 -17.437 21.107 1.00 12.97 289 HIS C O 1
ATOM 16298 N N . GLY C 1 290 ? -68.228 -15.355 21.849 1.00 13.31 290 GLY C N 1
ATOM 16299 C CA . GLY C 1 290 ? -68.972 -15.742 23.030 1.00 12.90 290 GLY C CA 1
ATOM 16300 C C . GLY C 1 290 ? -68.248 -15.576 24.349 1.00 15.83 290 GLY C C 1
ATOM 16301 O O . GLY C 1 290 ? -68.905 -15.581 25.404 1.00 15.63 290 GLY C O 1
ATOM 16305 N N . ASP C 1 291 ? -66.921 -15.454 24.350 1.00 14.83 291 ASP C N 1
ATOM 16306 C CA . ASP C 1 291 ? -66.174 -15.237 25.590 1.00 12.57 291 ASP C CA 1
ATOM 16307 C C . ASP C 1 291 ? -66.186 -13.746 25.906 1.00 13.54 291 ASP C C 1
ATOM 16308 O O . ASP C 1 291 ? -65.209 -13.015 25.710 1.00 13.24 291 ASP C O 1
ATOM 16317 N N . GLY C 1 292 ? -67.320 -13.285 26.426 1.00 13.22 292 GLY C N 1
ATOM 16318 C CA . GLY C 1 292 ? -67.599 -11.867 26.496 1.00 13.43 292 GLY C CA 1
ATOM 16319 C C . GLY C 1 292 ? -68.259 -11.371 25.224 1.00 13.96 292 GLY C C 1
ATOM 16320 O O . GLY C 1 292 ? -68.111 -11.945 24.146 1.00 18.52 292 GLY C O 1
ATOM 16324 N N . THR C 1 293 ? -68.970 -10.256 25.346 1.00 16.22 293 THR C N 1
ATOM 16325 C CA . THR C 1 293 ? -69.599 -9.648 24.182 1.00 18.95 293 THR C CA 1
ATOM 16326 C C . THR C 1 293 ? -69.459 -8.140 24.272 1.00 16.65 293 THR C C 1
ATOM 16327 O O . THR C 1 293 ? -69.365 -7.559 25.362 1.00 18.73 293 THR C O 1
ATOM 16338 N N . SER C 1 294 ? -69.404 -7.513 23.104 1.00 16.32 294 SER C N 1
ATOM 16339 C CA . SER C 1 294 ? -69.169 -6.086 23.040 1.00 15.89 294 SER C CA 1
ATOM 16340 C C . SER C 1 294 ? -69.678 -5.568 21.708 1.00 16.26 294 SER C C 1
ATOM 16341 O O . SER C 1 294 ? -69.676 -6.289 20.704 1.00 16.66 294 SER C O 1
ATOM 16349 N N . THR C 1 295 ? -70.089 -4.299 21.705 1.00 15.45 295 THR C N 1
ATOM 16350 C CA . THR C 1 295 ? -70.388 -3.593 20.467 1.00 16.06 295 THR C CA 1
ATOM 16351 C C . THR C 1 295 ? -69.357 -2.511 20.146 1.00 16.05 295 THR C C 1
ATOM 16352 O O . THR C 1 295 ? -69.607 -1.639 19.318 1.00 16.26 295 THR C O 1
ATOM 16363 N N . ARG C 1 296 ? -68.181 -2.568 20.769 1.00 14.04 296 ARG C N 1
ATOM 16364 C CA . ARG C 1 296 ? -67.132 -1.612 20.453 1.00 12.61 296 ARG C CA 1
ATOM 16365 C C . ARG C 1 296 ? -66.858 -1.548 18.953 1.00 13.63 296 ARG C C 1
ATOM 16366 O O . ARG C 1 296 ? -66.710 -0.466 18.370 1.00 14.91 296 ARG C O 1
ATOM 16387 N N . PHE C 1 297 ? -66.754 -2.708 18.320 1.00 13.22 297 PHE C N 1
ATOM 16388 C CA . PHE C 1 297 ? -66.632 -2.821 16.881 1.00 10.89 297 PHE C CA 1
ATOM 16389 C C . PHE C 1 297 ? -67.736 -3.733 16.369 1.00 12.26 297 PHE C C 1
ATOM 16390 O O . PHE C 1 297 ? -68.178 -4.642 17.078 1.00 17.35 297 PHE C O 1
ATOM 16407 N N . ASP C 1 298 ? -68.163 -3.521 15.130 1.00 12.61 298 ASP C N 1
ATOM 16408 C CA . ASP C 1 298 ? -68.962 -4.534 14.451 1.00 12.30 298 ASP C CA 1
ATOM 16409 C C . ASP C 1 298 ? -68.069 -5.366 13.540 1.00 13.10 298 ASP C C 1
ATOM 16410 O O . ASP C 1 298 ? -66.870 -5.110 13.393 1.00 11.32 298 ASP C O 1
ATOM 16419 N N . ASP C 1 299 ? -68.654 -6.416 12.963 1.00 12.84 299 ASP C N 1
ATOM 16420 C CA . ASP C 1 299 ? -67.851 -7.381 12.229 1.00 12.64 299 ASP C CA 1
ATOM 16421 C C . ASP C 1 299 ? -67.465 -6.905 10.844 1.00 12.32 299 ASP C C 1
ATOM 16422 O O . ASP C 1 299 ? -66.766 -7.627 10.140 1.00 12.83 299 ASP C O 1
ATOM 16431 N N . LYS C 1 300 ? -67.880 -5.714 10.439 1.00 11.23 300 LYS C N 1
ATOM 16432 C CA . LYS C 1 300 ? -67.349 -5.103 9.235 1.00 11.71 300 LYS C CA 1
ATOM 16433 C C . LYS C 1 300 ? -66.067 -4.333 9.499 1.00 12.62 300 LYS C C 1
ATOM 16434 O O . LYS C 1 300 ? -65.495 -3.768 8.560 1.00 11.87 300 LYS C O 1
ATOM 16453 N N . PHE C 1 301 ? -65.599 -4.289 10.754 1.00 11.04 301 PHE C N 1
ATOM 16454 C CA . PHE C 1 301 ? -64.378 -3.540 11.036 1.00 9.69 301 PHE C CA 1
ATOM 16455 C C . PHE C 1 301 ? -63.142 -4.246 10.491 1.00 10.11 301 PHE C C 1
ATOM 16456 O O . PHE C 1 301 ? -62.174 -3.575 10.103 1.00 10.42 301 PHE C O 1
ATOM 16473 N N . GLY C 1 302 ? -63.157 -5.567 10.470 1.00 9.93 302 GLY C N 1
ATOM 16474 C CA . GLY C 1 302 ? -62.085 -6.416 9.982 1.00 10.71 302 GLY C CA 1
ATOM 16475 C C . GLY C 1 302 ? -61.364 -7.141 11.109 1.00 10.19 302 GLY C C 1
ATOM 16476 O O . GLY C 1 302 ? -61.156 -6.595 12.205 1.00 9.70 302 GLY C O 1
ATOM 16480 N N . MET C 1 303 ? -60.969 -8.393 10.840 1.00 10.63 303 MET C N 1
ATOM 16481 C CA . MET C 1 303 ? -59.923 -8.991 11.653 1.00 9.98 303 MET C CA 1
ATOM 16482 C C . MET C 1 303 ? -58.648 -8.167 11.568 1.00 8.86 303 MET C C 1
ATOM 16483 O O . MET C 1 303 ? -57.981 -7.948 12.587 1.00 8.60 303 MET C O 1
ATOM 16497 N N . VAL C 1 304 ? -58.303 -7.707 10.363 1.00 10.43 304 VAL C N 1
ATOM 16498 C CA . VAL C 1 304 ? -57.240 -6.738 10.122 1.00 9.42 304 VAL C CA 1
ATOM 16499 C C . VAL C 1 304 ? -57.882 -5.550 9.441 1.00 8.47 304 VAL C C 1
ATOM 16500 O O . VAL C 1 304 ? -58.661 -5.728 8.496 1.00 10.18 304 VAL C O 1
ATOM 16513 N N . HIS C 1 305 ? -57.581 -4.353 9.940 1.00 8.23 305 HIS C N 1
ATOM 16514 C CA . HIS C 1 305 ? -58.098 -3.090 9.422 1.00 9.06 305 HIS C CA 1
ATOM 16515 C C . HIS C 1 305 ? -56.897 -2.249 9.046 1.00 9.09 305 HIS C C 1
ATOM 16516 O O . HIS C 1 305 ? -55.996 -2.048 9.877 1.00 10.43 305 HIS C O 1
ATOM 16530 N N . ILE C 1 306 ? -56.886 -1.726 7.817 1.00 9.80 306 ILE C N 1
ATOM 16531 C CA . ILE C 1 306 ? -55.724 -1.028 7.273 1.00 8.59 306 ILE C CA 1
ATOM 16532 C C . ILE C 1 306 ? -56.116 0.366 6.799 1.00 9.16 306 ILE C C 1
ATOM 16533 O O . ILE C 1 306 ? -56.917 0.515 5.866 1.00 11.12 306 ILE C O 1
ATOM 16549 N N . ALA C 1 307 ? -55.490 1.375 7.386 1.00 9.35 307 ALA C N 1
ATOM 16550 C CA . ALA C 1 307 ? -55.616 2.769 6.956 1.00 9.89 307 ALA C CA 1
ATOM 16551 C C . ALA C 1 307 ? -54.192 3.298 6.832 1.00 8.48 307 ALA C C 1
ATOM 16552 O O . ALA C 1 307 ? -53.617 3.803 7.801 1.00 10.09 307 ALA C O 1
ATOM 16559 N N . GLY C 1 308 ? -53.611 3.176 5.648 1.00 10.07 308 GLY C N 1
ATOM 16560 C CA . GLY C 1 308 ? -52.211 3.491 5.438 1.00 8.48 308 GLY C CA 1
ATOM 16561 C C . GLY C 1 308 ? -51.747 2.897 4.133 1.00 8.91 308 GLY C C 1
ATOM 16562 O O . GLY C 1 308 ? -52.526 2.290 3.397 1.00 10.28 308 GLY C O 1
ATOM 16566 N N . ASN C 1 309 ? -50.446 3.072 3.854 1.00 7.94 309 ASN C N 1
ATOM 16567 C CA . ASN C 1 309 ? -49.891 2.734 2.555 1.00 8.71 309 ASN C CA 1
ATOM 16568 C C . ASN C 1 309 ? -48.899 1.583 2.641 1.00 9.08 309 ASN C C 1
ATOM 16569 O O . ASN C 1 309 ? -48.177 1.436 3.626 1.00 9.30 309 ASN C O 1
ATOM 16580 N N . LYS C 1 310 ? -48.835 0.786 1.571 1.00 10.34 310 LYS C N 1
ATOM 16581 C CA . LYS C 1 310 ? -47.659 -0.053 1.322 1.00 8.85 310 LYS C CA 1
ATOM 16582 C C . LYS C 1 310 ? -47.452 -1.100 2.409 1.00 9.52 310 LYS C C 1
ATOM 16583 O O . LYS C 1 310 ? -46.324 -1.560 2.634 1.00 9.22 310 LYS C O 1
ATOM 16602 N N . ASN C 1 311 ? -48.524 -1.504 3.078 1.00 8.02 311 ASN C N 1
ATOM 16603 C CA . ASN C 1 311 ? -48.463 -2.594 4.045 1.00 7.69 311 ASN C CA 1
ATOM 16604 C C . ASN C 1 311 ? -48.469 -3.942 3.327 1.00 9.54 311 ASN C C 1
ATOM 16605 O O . ASN C 1 311 ? -48.843 -4.053 2.156 1.00 10.31 311 ASN C O 1
ATOM 16616 N N . THR C 1 312 ? -48.003 -4.971 4.041 1.00 7.84 312 THR C N 1
ATOM 16617 C CA . THR C 1 312 ? -47.749 -6.290 3.466 1.00 8.41 312 THR C CA 1
ATOM 16618 C C . THR C 1 312 ? -48.361 -7.354 4.359 1.00 8.53 312 THR C C 1
ATOM 16619 O O . THR C 1 312 ? -47.966 -7.480 5.521 1.00 10.02 312 THR C O 1
ATOM 16630 N N . VAL C 1 313 ? -49.263 -8.160 3.808 1.00 8.47 313 VAL C N 1
ATOM 16631 C CA . VAL C 1 313 ? -49.977 -9.192 4.564 1.00 9.43 313 VAL C CA 1
ATOM 16632 C C . VAL C 1 313 ? -49.786 -10.495 3.811 1.00 8.89 313 VAL C C 1
ATOM 16633 O O . VAL C 1 313 ? -50.412 -10.698 2.761 1.00 9.63 313 VAL C O 1
ATOM 16646 N N . THR C 1 314 ? -48.931 -11.377 4.333 1.00 8.23 314 THR C N 1
ATOM 16647 C CA . THR C 1 314 ? -48.476 -12.555 3.602 1.00 7.73 314 THR C CA 1
ATOM 16648 C C . THR C 1 314 ? -48.400 -13.796 4.476 1.00 9.31 314 THR C C 1
ATOM 16649 O O . THR C 1 314 ? -47.925 -13.735 5.615 1.00 8.63 314 THR C O 1
ATOM 16660 N N . GLY C 1 315 ? -48.849 -14.932 3.935 1.00 9.65 315 GLY C N 1
ATOM 16661 C CA . GLY C 1 315 ? -48.546 -16.209 4.545 1.00 9.76 315 GLY C CA 1
ATOM 16662 C C . GLY C 1 315 ? -49.298 -16.514 5.812 1.00 11.20 315 GLY C C 1
ATOM 16663 O O . GLY C 1 315 ? -48.857 -17.353 6.604 1.00 15.78 315 GLY C O 1
ATOM 16667 N N . ASN C 1 316 ? -50.391 -15.824 6.052 1.00 7.77 316 ASN C N 1
ATOM 16668 C CA . ASN C 1 316 ? -51.177 -15.991 7.258 1.00 7.55 316 ASN C CA 1
ATOM 16669 C C . ASN C 1 316 ? -52.361 -16.914 7.018 1.00 8.43 316 ASN C C 1
ATOM 16670 O O . ASN C 1 316 ? -52.811 -17.107 5.894 1.00 9.23 316 ASN C O 1
ATOM 16681 N N . GLN C 1 317 ? -52.917 -17.425 8.112 1.00 8.26 317 GLN C N 1
ATOM 16682 C CA . GLN C 1 317 ? -54.261 -17.996 8.075 1.00 7.84 317 GLN C CA 1
ATOM 16683 C C . GLN C 1 317 ? -55.229 -17.068 8.801 1.00 6.97 317 GLN C C 1
ATOM 16684 O O . GLN C 1 317 ? -54.934 -16.584 9.901 1.00 7.55 317 GLN C O 1
ATOM 16698 N N . PHE C 1 318 ? -56.399 -16.829 8.185 1.00 7.44 318 PHE C N 1
ATOM 16699 C CA . PHE C 1 318 ? -57.512 -16.118 8.805 1.00 9.42 318 PHE C CA 1
ATOM 16700 C C . PHE C 1 318 ? -58.629 -17.131 8.957 1.00 8.37 318 PHE C C 1
ATOM 16701 O O . PHE C 1 318 ? -59.252 -17.520 7.960 1.00 9.84 318 PHE C O 1
ATOM 16718 N N . SER C 1 319 ? -58.859 -17.570 10.189 1.00 7.84 319 SER C N 1
ATOM 16719 C CA . SER C 1 319 ? -59.868 -18.561 10.533 1.00 7.80 319 SER C CA 1
ATOM 16720 C C . SER C 1 319 ? -60.966 -17.864 11.327 1.00 8.77 319 SER C C 1
ATOM 16721 O O . SER C 1 319 ? -60.704 -17.286 12.384 1.00 8.89 319 SER C O 1
ATOM 16729 N N . PHE C 1 320 ? -62.197 -17.914 10.821 1.00 10.43 320 PHE C N 1
ATOM 16730 C CA . PHE C 1 320 ? -63.306 -17.148 11.376 1.00 10.35 320 PHE C CA 1
ATOM 16731 C C . PHE C 1 320 ? -64.453 -18.109 11.654 1.00 10.56 320 PHE C C 1
ATOM 16732 O O . PHE C 1 320 ? -64.860 -18.857 10.761 1.00 11.74 320 PHE C O 1
ATOM 16749 N N . ASP C 1 321 ? -64.984 -18.081 12.878 1.00 11.45 321 ASP C N 1
ATOM 16750 C CA . ASP C 1 321 ? -66.093 -18.969 13.270 1.00 10.57 321 ASP C CA 1
ATOM 16751 C C . ASP C 1 321 ? -66.978 -18.189 14.246 1.00 13.69 321 ASP C C 1
ATOM 16752 O O . ASP C 1 321 ? -66.746 -18.208 15.457 1.00 11.46 321 ASP C O 1
ATOM 16761 N N . VAL C 1 322 ? -67.998 -17.531 13.699 1.00 13.12 322 VAL C N 1
ATOM 16762 C CA . VAL C 1 322 ? -68.985 -16.799 14.489 1.00 12.14 322 VAL C CA 1
ATOM 16763 C C . VAL C 1 322 ? -70.366 -17.189 13.979 1.00 11.42 322 VAL C C 1
ATOM 16764 O O . VAL C 1 322 ? -70.609 -17.087 12.775 1.00 12.60 322 VAL C O 1
ATOM 16777 N N . PRO C 1 323 ? -71.299 -17.602 14.837 1.00 14.02 323 PRO C N 1
ATOM 16778 C CA . PRO C 1 323 ? -72.634 -17.969 14.340 1.00 17.04 323 PRO C CA 1
ATOM 16779 C C . PRO C 1 323 ? -73.286 -16.800 13.620 1.00 15.15 323 PRO C C 1
ATOM 16780 O O . PRO C 1 323 ? -73.175 -15.645 14.042 1.00 14.35 323 PRO C O 1
ATOM 16791 N N A SER C 1 324 ? -73.995 -17.117 12.532 0.73 17.31 324 SER C N 1
ATOM 16792 N N B SER C 1 324 ? -73.994 -17.120 12.532 0.27 17.34 324 SER C N 1
ATOM 16793 C CA A SER C 1 324 ? -74.558 -16.070 11.686 0.73 16.90 324 SER C CA 1
ATOM 16794 C CA B SER C 1 324 ? -74.573 -16.083 11.682 0.27 16.98 324 SER C CA 1
ATOM 16795 C C A SER C 1 324 ? -75.485 -15.141 12.462 0.73 15.60 324 SER C C 1
ATOM 16796 C C B SER C 1 324 ? -75.471 -15.141 12.475 0.27 15.74 324 SER C C 1
ATOM 16797 O O A SER C 1 324 ? -75.537 -13.936 12.189 0.73 18.74 324 SER C O 1
ATOM 16798 O O B SER C 1 324 ? -75.487 -13.929 12.228 0.27 18.76 324 SER C O 1
ATOM 16813 N N . GLN C 1 325 ? -76.235 -15.679 13.427 1.00 16.81 325 GLN C N 1
ATOM 16814 C CA . GLN C 1 325 ? -77.157 -14.845 14.194 1.00 20.76 325 GLN C CA 1
ATOM 16815 C C . GLN C 1 325 ? -76.434 -13.818 15.065 1.00 19.74 325 GLN C C 1
ATOM 16816 O O . GLN C 1 325 ? -77.051 -12.843 15.494 1.00 23.09 325 GLN C O 1
ATOM 16831 N N . ASN C 1 326 ? -75.144 -14.017 15.344 1.00 18.83 326 ASN C N 1
ATOM 16832 C CA . ASN C 1 326 ? -74.370 -13.111 16.179 1.00 16.84 326 ASN C CA 1
ATOM 16833 C C . ASN C 1 326 ? -73.509 -12.137 15.388 1.00 19.59 326 ASN C C 1
ATOM 16834 O O . ASN C 1 326 ? -72.775 -11.356 15.994 1.00 20.24 326 ASN C O 1
ATOM 16845 N N . ILE C 1 327 ? -73.555 -12.176 14.068 1.00 15.55 327 ILE C N 1
ATOM 16846 C CA . ILE C 1 327 ? -72.743 -11.283 13.254 1.00 13.73 327 ILE C CA 1
ATOM 16847 C C . ILE C 1 327 ? -73.440 -9.935 13.159 1.00 16.48 327 ILE C C 1
ATOM 16848 O O . ILE C 1 327 ? -74.679 -9.852 13.066 1.00 17.57 327 ILE C O 1
ATOM 16864 N N . THR C 1 328 ? -72.650 -8.867 13.225 1.00 14.74 328 THR C N 1
ATOM 16865 C CA . THR C 1 328 ? -73.156 -7.507 13.159 1.00 16.44 328 THR C CA 1
ATOM 16866 C C . THR C 1 328 ? -72.417 -6.745 12.071 1.00 14.52 328 THR C C 1
ATOM 16867 O O . THR C 1 328 ? -71.253 -7.044 11.776 1.00 15.36 328 THR C O 1
ATOM 16878 N N . PRO C 1 329 ? -73.087 -5.812 11.399 1.00 14.30 329 PRO C N 1
ATOM 16879 C CA . PRO C 1 329 ? -74.529 -5.539 11.462 1.00 16.46 329 PRO C CA 1
ATOM 16880 C C . PRO C 1 329 ? -75.293 -6.779 11.013 1.00 15.21 329 PRO C C 1
ATOM 16881 O O . PRO C 1 329 ? -74.794 -7.626 10.253 1.00 15.48 329 PRO C O 1
ATOM 16892 N N . ALA C 1 330 ? -76.520 -6.899 11.508 1.00 17.79 330 ALA C N 1
ATOM 16893 C CA . ALA C 1 330 ? -77.314 -8.089 11.269 1.00 17.63 330 ALA C CA 1
ATOM 16894 C C . ALA C 1 330 ? -77.453 -8.357 9.779 1.00 14.91 330 ALA C C 1
ATOM 16895 O O . ALA C 1 330 ? -77.752 -7.455 8.990 1.00 19.89 330 ALA C O 1
ATOM 16902 N N . GLY C 1 331 ? -77.210 -9.606 9.397 1.00 16.26 331 GLY C N 1
ATOM 16903 C CA . GLY C 1 331 ? -77.377 -10.038 8.029 1.00 16.26 331 GLY C CA 1
ATOM 16904 C C . GLY C 1 331 ? -76.209 -9.762 7.111 1.00 16.34 331 GLY C C 1
ATOM 16905 O O . GLY C 1 331 ? -76.212 -10.246 5.974 1.00 17.39 331 GLY C O 1
ATOM 16909 N N A GLN C 1 332 ? -75.207 -9.016 7.560 0.66 15.10 332 GLN C N 1
ATOM 16910 N N B GLN C 1 332 ? -75.201 -9.023 7.562 0.34 15.15 332 GLN C N 1
ATOM 16911 C CA A GLN C 1 332 ? -74.097 -8.629 6.707 0.66 15.23 332 GLN C CA 1
ATOM 16912 C CA B GLN C 1 332 ? -74.101 -8.627 6.700 0.34 15.31 332 GLN C CA 1
ATOM 16913 C C A GLN C 1 332 ? -73.020 -9.703 6.701 0.66 13.18 332 GLN C C 1
ATOM 16914 C C B GLN C 1 332 ? -72.991 -9.668 6.720 0.34 13.30 332 GLN C C 1
ATOM 16915 O O A GLN C 1 332 ? -72.911 -10.510 7.624 0.66 17.69 332 GLN C O 1
ATOM 16916 O O B GLN C 1 332 ? -72.831 -10.418 7.686 0.34 17.45 332 GLN C O 1
ATOM 16943 N N . ASP C 1 333 ? -72.216 -9.696 5.639 1.00 13.15 333 ASP C N 1
ATOM 16944 C CA . ASP C 1 333 ? -71.040 -10.565 5.569 1.00 13.87 333 ASP C CA 1
ATOM 16945 C C . ASP C 1 333 ? -69.912 -9.970 6.402 1.00 15.29 333 ASP C C 1
ATOM 16946 O O . ASP C 1 333 ? -69.581 -8.789 6.227 1.00 16.20 333 ASP C O 1
ATOM 16956 N N . PRO C 1 334 ? -69.288 -10.747 7.295 1.00 13.45 334 PRO C N 1
ATOM 16957 C CA . PRO C 1 334 ? -68.169 -10.214 8.084 1.00 12.35 334 PRO C CA 1
ATOM 16958 C C . PRO C 1 334 ? -66.924 -9.986 7.231 1.00 10.77 334 PRO C C 1
ATOM 16959 O O . P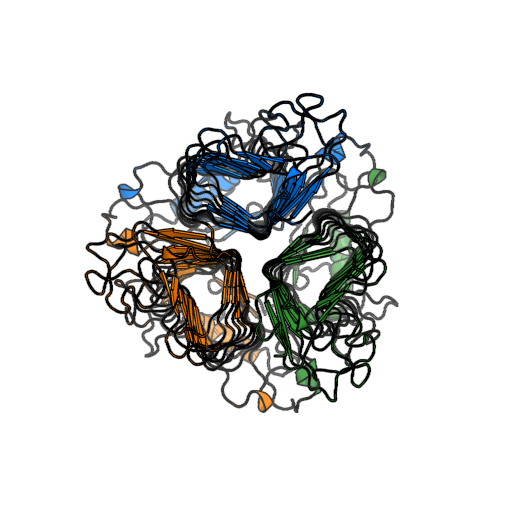RO C 1 334 ? -66.713 -10.619 6.192 1.00 12.06 334 PRO C O 1
ATOM 16970 N N . THR C 1 335 ? -66.103 -9.047 7.683 1.00 11.03 335 THR C N 1
ATOM 16971 C CA . THR C 1 335 ? -64.903 -8.646 6.963 1.00 9.88 335 THR C CA 1
ATOM 16972 C C . THR C 1 335 ? -63.663 -9.289 7.579 1.00 9.26 335 THR C C 1
ATOM 16973 O O . THR C 1 335 ? -63.414 -9.167 8.790 1.00 10.08 335 THR C O 1
ATOM 16984 N N . ILE C 1 336 ? -62.881 -9.951 6.730 1.00 9.27 336 ILE C N 1
ATOM 16985 C CA . ILE C 1 336 ? -61.593 -10.504 7.141 1.00 9.41 336 ILE C CA 1
ATOM 16986 C C . ILE C 1 336 ? -60.529 -9.408 7.181 1.00 8.17 336 ILE C C 1
ATOM 16987 O O . ILE C 1 336 ? -59.946 -9.119 8.227 1.00 9.18 336 ILE C O 1
ATOM 17003 N N . VAL C 1 337 ? -60.240 -8.790 6.038 1.00 9.00 337 VAL C N 1
ATOM 17004 C CA . VAL C 1 337 ? -59.370 -7.623 5.959 1.00 8.64 337 VAL C CA 1
ATOM 17005 C C . VAL C 1 337 ? -60.175 -6.479 5.363 1.00 9.97 337 VAL C C 1
ATOM 17006 O O . VAL C 1 337 ? -60.774 -6.637 4.294 1.00 10.38 337 VAL C O 1
ATOM 17019 N N . LEU C 1 338 ? -60.188 -5.339 6.045 1.00 8.93 338 LEU C N 1
ATOM 17020 C CA . LEU C 1 338 ? -60.735 -4.102 5.499 1.00 10.11 338 LEU C CA 1
ATOM 17021 C C . LEU C 1 338 ? -59.556 -3.207 5.169 1.00 9.07 338 LEU C C 1
ATOM 17022 O O . LEU C 1 338 ? -58.862 -2.756 6.084 1.00 9.33 338 LEU C O 1
ATOM 17038 N N . VAL C 1 339 ? -59.333 -2.948 3.883 1.00 10.32 339 VAL C N 1
ATOM 17039 C CA . VAL C 1 339 ? -58.401 -1.916 3.450 1.00 9.03 339 VAL C CA 1
ATOM 17040 C C . VAL C 1 339 ? -59.263 -0.659 3.359 1.00 10.46 339 VAL C C 1
ATOM 17041 O O . VAL C 1 339 ? -60.023 -0.472 2.395 1.00 10.41 339 VAL C O 1
ATOM 17054 N N . LYS C 1 340 ? -59.208 0.146 4.415 1.00 9.27 340 LYS C N 1
ATOM 17055 C CA . LYS C 1 340 ? -60.112 1.281 4.593 1.00 9.19 340 LYS C CA 1
ATOM 17056 C C . LYS C 1 340 ? -59.663 2.482 3.783 1.00 12.29 340 LYS C C 1
ATOM 17057 O O . LYS C 1 340 ? -60.497 3.240 3.279 1.00 12.34 340 LYS C O 1
ATOM 17076 N N . SER C 1 341 ? -58.358 2.686 3.675 1.00 11.05 341 SER C N 1
ATOM 17077 C CA . SER C 1 341 ? -57.809 3.804 2.925 1.00 11.35 341 SER C CA 1
ATOM 17078 C C . SER C 1 341 ? -56.347 3.478 2.670 1.00 10.77 341 SER C C 1
ATOM 17079 O O . SER C 1 341 ? -55.747 2.685 3.400 1.00 11.54 341 SER C O 1
ATOM 17087 N N . GLY C 1 342 ? -55.781 4.085 1.639 1.00 12.46 342 GLY C N 1
ATOM 17088 C CA . GLY C 1 342 ? -54.356 4.017 1.379 1.00 13.13 342 GLY C CA 1
ATOM 17089 C C . GLY C 1 342 ? -54.029 3.371 0.049 1.00 10.32 342 GLY C C 1
ATOM 17090 O O . GLY C 1 342 ? -54.895 2.881 -0.677 1.00 11.07 342 GLY C O 1
ATOM 17094 N N . ASP C 1 343 ? -52.726 3.363 -0.245 1.00 8.50 343 ASP C N 1
ATOM 17095 C CA . ASP C 1 343 ? -52.185 3.095 -1.560 1.00 9.65 343 ASP C CA 1
ATOM 17096 C C . ASP C 1 343 ? -51.170 1.951 -1.503 1.00 10.24 343 ASP C C 1
ATOM 17097 O O . ASP C 1 343 ? -50.313 1.902 -0.605 1.00 9.18 343 ASP C O 1
ATOM 17106 N N . ASN C 1 344 ? -51.259 1.052 -2.481 1.00 9.13 344 ASN C N 1
ATOM 17107 C CA . ASN C 1 344 ? -50.225 0.043 -2.729 1.00 9.50 344 ASN C CA 1
ATOM 17108 C C . ASN C 1 344 ? -50.074 -0.949 -1.575 1.00 9.29 344 ASN C C 1
ATOM 17109 O O . ASN C 1 344 ? -49.003 -1.521 -1.363 1.00 9.56 344 ASN C O 1
ATOM 17120 N N . ASN C 1 345 ? -51.147 -1.195 -0.839 1.00 9.14 345 ASN C N 1
ATOM 17121 C CA . ASN C 1 345 ? -51.170 -2.323 0.096 1.00 8.72 345 ASN C CA 1
ATOM 17122 C C . ASN C 1 345 ? -51.137 -3.638 -0.669 1.00 7.99 345 ASN C C 1
ATOM 17123 O O . ASN C 1 345 ? -51.577 -3.726 -1.816 1.00 8.74 345 ASN C O 1
ATOM 17134 N N . TYR C 1 346 ? -50.615 -4.677 -0.010 1.00 8.93 346 TYR C N 1
ATOM 17135 C CA . TYR C 1 346 ? -50.289 -5.946 -0.657 1.00 7.18 346 TYR C CA 1
ATOM 17136 C C . TYR C 1 346 ? -50.733 -7.087 0.237 1.00 8.40 346 TYR C C 1
ATOM 17137 O O . TYR C 1 346 ? -50.297 -7.180 1.390 1.00 8.52 346 TYR C O 1
ATOM 17155 N N . LEU C 1 347 ? -51.578 -7.962 -0.303 1.00 9.04 347 LEU C N 1
ATOM 17156 C CA . LEU C 1 347 ? -52.009 -9.187 0.352 1.00 8.99 347 LEU C CA 1
ATOM 17157 C C . LEU C 1 347 ? -51.642 -10.343 -0.560 1.00 9.68 347 LEU C C 1
ATOM 17158 O O . LEU C 1 347 ? -52.053 -10.365 -1.725 1.00 10.48 347 LEU C O 1
ATOM 17174 N N . ALA C 1 348 ? -50.896 -11.314 -0.041 1.00 7.37 348 ALA C N 1
ATOM 17175 C CA . ALA C 1 348 ? -50.525 -12.461 -0.863 1.00 8.74 348 ALA C CA 1
ATOM 17176 C C . ALA C 1 348 ? -50.432 -13.722 -0.026 1.00 10.39 348 ALA C C 1
ATOM 17177 O O . ALA C 1 348 ? -49.930 -13.702 1.102 1.00 9.32 348 ALA C O 1
ATOM 17184 N N . SER C 1 349 ? -50.842 -14.843 -0.629 1.00 10.57 349 SER C N 1
ATOM 17185 C CA . SER C 1 349 ? -50.610 -16.170 -0.054 1.00 10.40 349 SER C CA 1
ATOM 17186 C C . SER C 1 349 ? -51.131 -16.260 1.373 1.00 9.49 349 SER C C 1
ATOM 17187 O O . SER C 1 349 ? -50.442 -16.728 2.283 1.00 9.79 349 SER C O 1
ATOM 17195 N N . ASN C 1 350 ? -52.377 -15.833 1.555 1.00 7.78 350 ASN C N 1
ATOM 17196 C CA . ASN C 1 350 ? -53.122 -16.013 2.791 1.00 9.42 350 ASN C CA 1
ATOM 17197 C C . ASN C 1 350 ? -54.317 -16.916 2.535 1.00 9.80 350 ASN C C 1
ATOM 17198 O O . ASN C 1 350 ? -54.946 -16.845 1.485 1.00 10.91 350 ASN C O 1
ATOM 17209 N N . HIS C 1 351 ? -54.642 -17.746 3.520 1.00 8.70 351 HIS C N 1
ATOM 17210 C CA . HIS C 1 351 ? -55.764 -18.677 3.425 1.00 8.60 351 HIS C CA 1
ATOM 17211 C C . HIS C 1 351 ? -56.864 -18.201 4.353 1.00 8.36 351 HIS C C 1
ATOM 17212 O O . HIS C 1 351 ? -56.619 -17.997 5.546 1.00 10.76 351 HIS C O 1
ATOM 17226 N N . ILE C 1 352 ? -58.055 -17.981 3.803 1.00 8.48 352 ILE C N 1
ATOM 17227 C CA . ILE C 1 352 ? -59.211 -17.516 4.561 1.00 10.64 352 ILE C CA 1
ATOM 17228 C C . ILE C 1 352 ? -60.202 -18.668 4.673 1.00 9.20 352 ILE C C 1
ATOM 17229 O O . ILE C 1 352 ? -60.701 -19.173 3.652 1.00 10.59 352 ILE C O 1
ATOM 17245 N N . THR C 1 353 ? -60.476 -19.095 5.899 1.00 10.40 353 THR C N 1
ATOM 17246 C CA . THR C 1 353 ? -61.419 -20.171 6.190 1.00 9.27 353 THR C CA 1
ATOM 17247 C C . THR C 1 353 ? -62.459 -19.645 7.166 1.00 12.90 353 THR C C 1
ATOM 17248 O O . THR C 1 353 ? -62.112 -19.185 8.254 1.00 14.67 353 THR C O 1
ATOM 17259 N N . SER C 1 354 ? -63.726 -19.671 6.770 1.00 11.14 354 SER C N 1
ATOM 17260 C CA . SER C 1 354 ? -64.769 -19.066 7.576 1.00 11.91 354 SER C CA 1
ATOM 17261 C C . SER C 1 354 ? -66.012 -19.935 7.528 1.00 12.57 354 SER C C 1
ATOM 17262 O O . SER C 1 354 ? -66.253 -20.658 6.555 1.00 15.34 354 SER C O 1
ATOM 17270 N N . ASN C 1 355 ? -66.793 -19.869 8.606 1.00 11.63 355 ASN C N 1
ATOM 17271 C CA . ASN C 1 355 ? -68.017 -20.657 8.682 1.00 13.11 355 ASN C CA 1
ATOM 17272 C C . ASN C 1 355 ? -69.141 -20.089 7.834 1.00 12.73 355 ASN C C 1
ATOM 17273 O O . ASN C 1 355 ? -70.048 -20.843 7.454 1.00 17.38 355 ASN C O 1
ATOM 17284 N N . VAL C 1 356 ? -69.134 -18.781 7.580 1.00 12.43 356 VAL C N 1
ATOM 17285 C CA . VAL C 1 356 ? -70.052 -18.101 6.683 1.00 13.62 356 VAL C CA 1
ATOM 17286 C C . VAL C 1 356 ? -69.206 -17.367 5.654 1.00 15.28 356 VAL C C 1
ATOM 17287 O O . VAL C 1 356 ? -68.004 -17.156 5.841 1.00 15.11 356 VAL C O 1
ATOM 17300 N N . ALA C 1 357 ? -69.846 -16.966 4.564 1.00 13.53 357 ALA C N 1
ATOM 17301 C CA . ALA C 1 357 ? -69.139 -16.174 3.563 1.00 14.71 357 ALA C CA 1
ATOM 17302 C C . ALA C 1 357 ? -68.542 -14.936 4.216 1.00 13.08 357 ALA C C 1
ATOM 17303 O O . ALA C 1 357 ? -69.230 -14.217 4.943 1.00 15.45 357 ALA C O 1
ATOM 17310 N N . ALA C 1 358 ? -67.258 -14.675 3.948 1.00 14.22 358 ALA C N 1
ATOM 17311 C CA . ALA C 1 358 ? -66.566 -13.520 4.514 1.00 13.23 358 ALA C CA 1
ATOM 17312 C C . ALA C 1 358 ? -65.739 -12.857 3.422 1.00 13.74 358 ALA C C 1
ATOM 17313 O O . ALA C 1 358 ? -65.468 -13.461 2.377 1.00 14.41 358 ALA C O 1
ATOM 17320 N N . LYS C 1 359 ? -65.351 -11.591 3.650 1.00 12.82 359 LYS C N 1
ATOM 17321 C CA . LYS C 1 359 ? -64.802 -10.772 2.584 1.00 11.77 359 LYS C CA 1
ATOM 17322 C C . LYS C 1 359 ? -63.535 -10.015 2.980 1.00 11.79 359 LYS C C 1
ATOM 17323 O O . LYS C 1 359 ? -63.386 -9.541 4.107 1.00 13.02 359 LYS C O 1
ATOM 17342 N N . VAL C 1 360 ? -62.655 -9.871 1.993 1.00 10.00 360 VAL C N 1
ATOM 17343 C CA . VAL C 1 360 ? -61.660 -8.803 1.944 1.00 10.29 360 VAL C CA 1
ATOM 17344 C C . VAL C 1 360 ? -62.345 -7.629 1.262 1.00 11.69 360 VAL C C 1
ATOM 17345 O O . VAL C 1 360 ? -62.790 -7.749 0.120 1.00 12.12 360 VAL C O 1
ATOM 17358 N N . VAL C 1 361 ? -62.474 -6.509 1.968 1.00 10.88 361 VAL C N 1
ATOM 17359 C CA . VAL C 1 361 ? -63.159 -5.326 1.466 1.00 9.29 361 VAL C CA 1
ATOM 17360 C C . VAL C 1 361 ? -62.113 -4.276 1.120 1.00 10.33 361 VAL C C 1
ATOM 17361 O O . VAL C 1 361 ? -61.278 -3.928 1.968 1.00 11.48 361 VAL C O 1
ATOM 17374 N N . LEU C 1 362 ? -62.170 -3.752 -0.113 1.00 11.28 362 LEU C N 1
ATOM 17375 C CA . LEU C 1 362 ? -61.350 -2.621 -0.544 1.00 10.31 362 LEU C CA 1
ATOM 17376 C C . LEU C 1 362 ? -62.245 -1.389 -0.619 1.00 11.69 362 LEU C C 1
ATOM 17377 O O . LEU C 1 362 ? -63.124 -1.301 -1.485 1.00 11.95 362 LEU C O 1
ATOM 17393 N N . ASP C 1 363 ? -62.039 -0.449 0.289 1.00 11.05 363 ASP C N 1
ATOM 17394 C CA . ASP C 1 363 ? -62.813 0.785 0.277 1.00 11.13 363 ASP C CA 1
ATOM 17395 C C . ASP C 1 363 ? -62.651 1.512 -1.053 1.00 12.69 363 ASP C C 1
ATOM 17396 O O . ASP C 1 363 ? -61.608 1.459 -1.703 1.00 11.14 363 ASP C O 1
ATOM 17405 N N . ALA C 1 364 ? -63.709 2.238 -1.442 1.00 12.73 364 ALA C N 1
ATOM 17406 C CA . ALA C 1 364 ? -63.698 2.972 -2.701 1.00 13.98 364 ALA C CA 1
ATOM 17407 C C . ALA C 1 364 ? -62.540 3.946 -2.818 1.00 11.33 364 ALA C C 1
ATOM 17408 O O . ALA C 1 364 ? -62.145 4.275 -3.944 1.00 14.18 364 ALA C O 1
ATOM 17415 N N . SER C 1 365 ? -61.964 4.394 -1.691 1.00 13.20 365 SER C N 1
ATOM 17416 C CA . SER C 1 365 ? -60.861 5.348 -1.728 1.00 12.36 365 SER C CA 1
ATOM 17417 C C . SER C 1 365 ? -59.493 4.714 -1.944 1.00 11.77 365 SER C C 1
ATOM 17418 O O . SER C 1 365 ? -58.525 5.453 -2.148 1.00 14.27 365 SER C O 1
ATOM 17426 N N . THR C 1 366 ? -59.382 3.385 -1.888 1.00 12.57 366 THR C N 1
ATOM 17427 C CA . THR C 1 366 ? -58.072 2.748 -1.924 1.00 11.74 366 THR C CA 1
ATOM 17428 C C . THR C 1 366 ? -57.547 2.653 -3.351 1.00 13.98 366 THR C C 1
ATOM 17429 O O . THR C 1 366 ? -58.304 2.650 -4.324 1.00 13.06 366 THR C O 1
ATOM 17440 N N . THR C 1 367 ? -56.223 2.570 -3.470 1.00 11.21 367 THR C N 1
ATOM 17441 C CA . THR C 1 367 ? -55.568 2.555 -4.767 1.00 11.48 367 THR C CA 1
ATOM 17442 C C . THR C 1 367 ? -54.455 1.525 -4.792 1.00 12.00 367 THR C C 1
ATOM 17443 O O . THR C 1 367 ? -53.727 1.360 -3.808 1.00 10.97 367 THR C O 1
ATOM 17454 N N . ALA C 1 368 ? -54.364 0.812 -5.913 1.00 11.02 368 ALA C N 1
ATOM 17455 C CA . ALA C 1 368 ? -53.249 -0.081 -6.207 1.00 9.81 368 ALA C CA 1
ATOM 17456 C C . ALA C 1 368 ? -53.111 -1.194 -5.183 1.00 9.70 368 ALA C C 1
ATOM 17457 O O . ALA C 1 368 ? -52.006 -1.685 -4.964 1.00 12.25 368 ALA C O 1
ATOM 17464 N N . THR C 1 369 ? -54.221 -1.632 -4.574 1.00 10.53 369 THR C N 1
ATOM 17465 C CA . THR C 1 369 ? -54.143 -2.768 -3.662 1.00 9.47 369 THR C CA 1
ATOM 17466 C C . THR C 1 369 ? -53.946 -4.033 -4.483 1.00 10.18 369 THR C C 1
ATOM 17467 O O . THR C 1 369 ? -54.637 -4.244 -5.480 1.00 11.03 369 THR C O 1
ATOM 17478 N N . ARG C 1 370 ? -53.047 -4.907 -4.045 1.00 9.19 370 ARG C N 1
ATOM 17479 C CA . ARG C 1 370 ? -52.820 -6.193 -4.681 1.00 9.21 370 ARG C CA 1
ATOM 17480 C C . ARG C 1 370 ? -53.351 -7.296 -3.778 1.00 8.92 370 ARG C C 1
ATOM 17481 O O . ARG C 1 370 ? -53.107 -7.282 -2.564 1.00 10.16 370 ARG C O 1
ATOM 17502 N N . VAL C 1 371 ? -54.097 -8.228 -4.360 1.00 10.20 371 VAL C N 1
ATOM 17503 C CA . VAL C 1 371 ? -54.718 -9.336 -3.634 1.00 9.97 371 VAL C CA 1
ATOM 17504 C C . VAL C 1 371 ? -54.392 -10.571 -4.463 1.00 10.90 371 VAL C C 1
ATOM 17505 O O . VAL C 1 371 ? -55.029 -10.825 -5.498 1.00 10.37 371 VAL C O 1
ATOM 17518 N N . LEU C 1 372 ? -53.393 -11.340 -4.022 1.00 9.11 372 LEU C N 1
ATOM 17519 C CA . LEU C 1 372 ? -52.730 -12.341 -4.845 1.00 7.15 372 LEU C CA 1
ATOM 17520 C C . LEU C 1 372 ? -52.789 -13.675 -4.108 1.00 8.87 372 LEU C C 1
ATOM 17521 O O . LEU C 1 372 ? -52.083 -13.879 -3.114 1.00 10.32 372 LEU C O 1
ATOM 17537 N N . HIS C 1 373 ? -53.622 -14.594 -4.575 1.00 7.90 373 HIS C N 1
ATOM 17538 C CA . HIS C 1 373 ? -53.828 -15.867 -3.866 1.00 9.84 373 HIS C CA 1
ATOM 17539 C C . HIS C 1 373 ? -54.128 -15.622 -2.385 1.00 8.42 373 HIS C C 1
ATOM 17540 O O . HIS C 1 373 ? -53.623 -16.307 -1.494 1.00 10.09 373 HIS C O 1
ATOM 17554 N N . SER C 1 374 ? -54.942 -14.602 -2.125 1.00 9.69 374 SER C N 1
ATOM 17555 C CA . SER C 1 374 ? -55.291 -14.197 -0.778 1.00 8.78 374 SER C CA 1
ATOM 17556 C C . SER C 1 374 ? -56.791 -13.980 -0.644 1.00 10.09 374 SER C C 1
ATOM 17557 O O . SER C 1 374 ? -57.235 -13.317 0.308 1.00 11.17 374 SER C O 1
ATOM 17565 N N A ALA C 1 375 ? -57.578 -14.459 -1.608 0.80 9.85 375 ALA C N 1
ATOM 17566 N N B ALA C 1 375 ? -57.563 -14.427 -1.631 0.20 10.01 375 ALA C N 1
ATOM 17567 C CA A ALA C 1 375 ? -59.033 -14.372 -1.608 0.80 11.35 375 ALA C CA 1
ATOM 17568 C CA B ALA C 1 375 ? -59.016 -14.408 -1.603 0.20 11.35 375 ALA C CA 1
ATOM 17569 C C A ALA C 1 375 ? -59.519 -15.042 -2.883 0.80 10.40 375 ALA C C 1
ATOM 17570 C C B ALA C 1 375 ? -59.498 -15.075 -2.882 0.20 10.41 375 ALA C C 1
ATOM 17571 O O A ALA C 1 375 ? -58.978 -14.763 -3.956 0.80 9.81 375 ALA C O 1
ATOM 17572 O O B ALA C 1 375 ? -58.919 -14.852 -3.951 0.20 9.89 375 ALA C O 1
ATOM 17585 N N . THR C 1 376 ? -60.551 -15.878 -2.796 1.00 11.03 376 THR C N 1
ATOM 17586 C CA . THR C 1 376 ? -61.260 -16.282 -3.997 1.00 11.20 376 THR C CA 1
ATOM 17587 C C . THR C 1 376 ? -62.095 -15.095 -4.480 1.00 12.06 376 THR C C 1
ATOM 17588 O O . THR C 1 376 ? -62.247 -14.091 -3.775 1.00 11.78 376 THR C O 1
ATOM 17600 N N . THR C 1 377 ? -62.665 -15.215 -5.680 1.00 11.10 377 THR C N 1
ATOM 17601 C CA . THR C 1 377 ? -63.568 -14.175 -6.165 1.00 9.97 377 THR C CA 1
ATOM 17602 C C . THR C 1 377 ? -64.665 -13.882 -5.147 1.00 11.61 377 THR C C 1
ATOM 17603 O O . THR C 1 377 ? -64.995 -12.713 -4.889 1.00 12.26 377 THR C O 1
ATOM 17614 N N . ALA C 1 378 ? -65.258 -14.932 -4.577 1.00 13.34 378 ALA C N 1
ATOM 17615 C CA . ALA C 1 378 ? -66.337 -14.762 -3.615 1.00 12.99 378 ALA C CA 1
ATOM 17616 C C . ALA C 1 378 ? -65.879 -14.088 -2.333 1.00 13.82 378 ALA C C 1
ATOM 17617 O O . ALA C 1 378 ? -66.715 -13.573 -1.588 1.00 17.26 378 ALA C O 1
ATOM 17624 N N . GLN C 1 379 ? -64.583 -14.109 -2.043 1.00 11.09 379 GLN C N 1
ATOM 17625 C CA . GLN C 1 379 ? -64.049 -13.522 -0.831 1.00 11.62 379 GLN C CA 1
ATOM 17626 C C . GLN C 1 379 ? -63.552 -12.103 -1.029 1.00 14.72 379 GLN C C 1
ATOM 17627 O O . GLN C 1 379 ? -62.992 -11.534 -0.090 1.00 17.83 379 GLN C O 1
ATOM 17641 N N . LEU C 1 380 ? -63.673 -11.541 -2.223 1.00 11.51 380 LEU C N 1
ATOM 17642 C CA . LEU C 1 380 ? -63.242 -10.171 -2.480 1.00 10.47 380 LEU C CA 1
ATOM 17643 C C . LEU C 1 380 ? -64.462 -9.295 -2.714 1.00 11.54 380 LEU C C 1
ATOM 17644 O O . LEU C 1 380 ? -65.298 -9.607 -3.568 1.00 14.72 380 LEU C O 1
ATOM 17660 N N . ASP C 1 381 ? -64.550 -8.190 -1.980 1.00 12.69 381 ASP C N 1
ATOM 17661 C CA . ASP C 1 381 ? -65.557 -7.152 -2.191 1.00 12.09 381 ASP C CA 1
ATOM 17662 C C . ASP C 1 381 ? -64.783 -5.869 -2.488 1.00 10.77 381 ASP C C 1
ATOM 17663 O O . ASP C 1 381 ? -64.496 -5.066 -1.589 1.00 12.99 381 ASP C O 1
ATOM 17672 N N . ALA C 1 382 ? -64.422 -5.678 -3.758 1.00 11.05 382 ALA C N 1
ATOM 17673 C CA . ALA C 1 382 ? -63.652 -4.512 -4.175 1.00 10.60 382 ALA C CA 1
ATOM 17674 C C . ALA C 1 382 ? -64.614 -3.392 -4.550 1.00 15.38 382 ALA C C 1
ATOM 17675 O O . ALA C 1 382 ? -65.388 -3.530 -5.506 1.00 16.54 382 ALA C O 1
ATOM 17682 N N . LEU C 1 383 ? -64.567 -2.295 -3.804 1.00 12.58 383 LEU C N 1
ATOM 17683 C CA . LEU C 1 383 ? -65.453 -1.154 -4.040 1.00 13.43 383 LEU C CA 1
ATOM 17684 C C . LEU C 1 383 ? -64.792 -0.092 -4.912 1.00 13.68 383 LEU C C 1
ATOM 17685 O O . LEU C 1 383 ? -65.354 0.997 -5.107 1.00 16.25 383 LEU C O 1
ATOM 17701 N N . THR C 1 384 ? -63.611 -0.399 -5.453 1.00 13.83 384 THR C N 1
ATOM 17702 C CA . THR C 1 384 ? -62.954 0.374 -6.486 1.00 11.25 384 THR C CA 1
ATOM 17703 C C . THR C 1 384 ? -62.336 -0.587 -7.493 1.00 13.98 384 THR C C 1
ATOM 17704 O O . THR C 1 384 ? -61.890 -1.682 -7.137 1.00 12.66 384 THR C O 1
ATOM 17715 N N . THR C 1 385 ? -62.293 -0.162 -8.754 1.00 14.01 385 THR C N 1
ATOM 17716 C CA . THR C 1 385 ? -61.588 -0.914 -9.785 1.00 13.69 385 THR C CA 1
ATOM 17717 C C . THR C 1 385 ? -60.079 -0.728 -9.710 1.00 13.86 385 THR C C 1
ATOM 17718 O O . THR C 1 385 ? -59.348 -1.419 -10.430 1.00 15.66 385 THR C O 1
ATOM 17729 N N . ASN C 1 386 ? -59.603 0.168 -8.845 1.00 11.82 386 ASN C N 1
ATOM 17730 C CA . ASN C 1 386 ? -58.175 0.468 -8.726 1.00 12.70 386 ASN C CA 1
ATOM 17731 C C . ASN C 1 386 ? -57.522 -0.521 -7.760 1.00 11.12 386 ASN C C 1
ATOM 17732 O O . ASN C 1 386 ? -57.176 -0.207 -6.622 1.00 11.56 386 ASN C O 1
ATOM 17743 N N . HIS C 1 387 ? -57.403 -1.752 -8.238 1.00 12.15 387 HIS C N 1
ATOM 17744 C CA . HIS C 1 387 ? -56.788 -2.846 -7.502 1.00 10.93 387 HIS C CA 1
ATOM 17745 C C . HIS C 1 387 ? -56.371 -3.881 -8.531 1.00 9.49 387 HIS C C 1
ATOM 17746 O O . HIS C 1 387 ? -56.762 -3.818 -9.704 1.00 12.21 387 HIS C O 1
ATOM 17760 N N . PHE C 1 388 ? -55.587 -4.858 -8.073 1.00 10.50 388 PHE C N 1
ATOM 17761 C CA . PHE C 1 388 ? -55.140 -5.976 -8.890 1.00 9.92 388 PHE C CA 1
ATOM 17762 C C . PHE C 1 388 ? -55.505 -7.243 -8.143 1.00 11.91 388 PHE C C 1
ATOM 17763 O O . PHE C 1 388 ? -55.083 -7.423 -6.999 1.00 13.10 388 PHE C O 1
ATOM 17780 N N . MET C 1 389 ? -56.257 -8.122 -8.784 1.00 10.61 389 MET C N 1
ATOM 17781 C CA . MET C 1 389 ? -56.686 -9.381 -8.194 1.00 10.65 389 MET C CA 1
ATOM 17782 C C . MET C 1 389 ? -56.062 -10.514 -8.991 1.00 12.26 389 MET C C 1
ATOM 17783 O O . MET C 1 389 ? -56.176 -10.556 -10.220 1.00 13.56 389 MET C O 1
ATOM 17797 N N . VAL C 1 390 ? -55.404 -11.431 -8.299 1.00 11.21 390 VAL C N 1
ATOM 17798 C CA . VAL C 1 390 ? -55.063 -12.737 -8.837 1.00 9.01 390 VAL C CA 1
ATOM 17799 C C . VAL C 1 390 ? -55.749 -13.713 -7.890 1.00 10.80 390 VAL C C 1
ATOM 17800 O O . VAL C 1 390 ? -55.285 -13.949 -6.764 1.00 10.39 390 VAL C O 1
ATOM 17813 N N . ALA C 1 391 ? -56.869 -14.269 -8.321 1.00 11.84 391 ALA C N 1
ATOM 17814 C CA . ALA C 1 391 ? -57.763 -14.932 -7.389 1.00 8.80 391 ALA C CA 1
ATOM 17815 C C . ALA C 1 391 ? -57.187 -16.240 -6.891 1.00 10.73 391 ALA C C 1
ATOM 17816 O O . ALA C 1 391 ? -56.566 -17.000 -7.638 1.00 10.51 391 ALA C O 1
ATOM 17823 N N . THR C 1 392 ? -57.440 -16.530 -5.626 1.00 9.45 392 THR C N 1
ATOM 17824 C CA . THR C 1 392 ? -57.310 -17.898 -5.183 1.00 8.20 392 THR C CA 1
ATOM 17825 C C . THR C 1 392 ? -58.316 -18.723 -5.980 1.00 9.72 392 THR C C 1
ATOM 17826 O O . THR C 1 392 ? -59.487 -18.325 -6.082 1.00 11.04 392 THR C O 1
ATOM 17837 N N . PRO C 1 393 ? -57.911 -19.841 -6.580 1.00 9.94 393 PRO C N 1
ATOM 17838 C CA . PRO C 1 393 ? -58.843 -20.565 -7.458 1.00 8.92 393 PRO C CA 1
ATOM 17839 C C . PRO C 1 393 ? -60.125 -21.005 -6.755 1.00 9.65 393 PRO C C 1
ATOM 17840 O O . PRO C 1 393 ? -60.144 -21.364 -5.576 1.00 10.82 393 PRO C O 1
ATOM 17851 N N . SER C 1 394 ? -61.212 -20.990 -7.524 1.00 10.74 394 SER C N 1
ATOM 17852 C CA . SER C 1 394 ? -62.514 -21.439 -7.059 1.00 10.63 394 SER C CA 1
ATOM 17853 C C . SER C 1 394 ? -63.309 -21.873 -8.285 1.00 12.77 394 SER C C 1
ATOM 17854 O O . SER C 1 394 ? -62.927 -21.596 -9.421 1.00 15.72 394 SER C O 1
ATOM 17862 N N . HIS C 1 395 ? -64.426 -22.550 -8.048 1.00 14.45 395 HIS C N 1
ATOM 17863 C CA . HIS C 1 395 ? -65.206 -23.137 -9.132 1.00 16.39 395 HIS C CA 1
ATOM 17864 C C . HIS C 1 395 ? -66.389 -22.260 -9.523 1.00 16.01 395 HIS C C 1
ATOM 17865 O O . HIS C 1 395 ? -66.746 -21.298 -8.846 1.00 17.79 395 HIS C O 1
ATOM 17879 N N . HIS C 1 396 ? -66.993 -22.607 -10.664 1.00 16.89 396 HIS C N 1
ATOM 17880 C CA . HIS C 1 396 ? -68.285 -22.057 -11.087 1.00 16.48 396 HIS C CA 1
ATOM 17881 C C . HIS C 1 396 ? -68.186 -20.570 -11.445 1.00 15.16 396 HIS C C 1
ATOM 17882 O O . HIS C 1 396 ? -69.019 -19.766 -11.033 1.00 20.68 396 HIS C O 1
ATOM 17896 N N . HIS C 1 397 ? -67.174 -20.224 -12.247 1.00 19.50 397 HIS C N 1
ATOM 17897 C CA . HIS C 1 397 ? -67.090 -18.865 -12.780 1.00 28.49 397 HIS C CA 1
ATOM 17898 C C . HIS C 1 397 ? -68.327 -18.540 -13.613 1.00 22.72 397 HIS C C 1
ATOM 17899 O O . HIS C 1 397 ? -68.856 -17.421 -13.560 1.00 28.52 397 HIS C O 1
ATOM 17913 N N . HIS C 1 398 ? -68.798 -19.507 -14.390 1.00 15.35 398 HIS C N 1
ATOM 17914 C CA . HIS C 1 398 ? -69.905 -19.309 -15.310 1.00 13.53 398 HIS C CA 1
ATOM 17915 C C . HIS C 1 398 ? -71.164 -19.968 -14.775 1.00 12.51 398 HIS C C 1
ATOM 17916 O O . HIS C 1 398 ? -71.115 -20.866 -13.929 1.00 14.39 398 HIS C O 1
ATOM 17930 N N . HIS C 1 399 ? -72.306 -19.467 -15.250 1.00 15.58 399 HIS C N 1
ATOM 17931 C CA . HIS C 1 399 ? -73.597 -19.946 -14.791 1.00 14.50 399 HIS C CA 1
ATOM 17932 C C . HIS C 1 399 ? -74.225 -20.981 -15.709 1.00 12.10 399 HIS C C 1
ATOM 17933 O O . HIS C 1 399 ? -75.164 -21.678 -15.283 1.00 13.82 399 HIS C O 1
ATOM 17947 N N . HIS C 1 400 ? -73.733 -21.104 -16.941 1.00 13.05 400 HIS C N 1
ATOM 17948 C CA . HIS C 1 400 ? -74.260 -22.040 -17.952 1.00 11.23 400 HIS C CA 1
ATOM 17949 C C . HIS C 1 400 ? -73.261 -22.089 -19.126 1.00 14.92 400 HIS C C 1
ATOM 17950 O O . HIS C 1 400 ? -72.229 -21.393 -19.050 1.00 14.87 400 HIS C O 1
#

Solvent-accessible surface area: 32061 Å² total; per-residue (Å²): 42,93,13,68,10,30,2,35,92,58,104,38,30,116,55,47,13,98,86,10,0,0,17,0,0,42,45,0,8,60,26,3,95,78,106,16,80,66,54,68,66,72,12,0,0,9,0,54,0,0,1,4,36,0,28,0,36,44,43,0,62,0,39,17,4,4,0,7,0,27,3,2,1,6,0,6,3,9,1,12,74,27,80,122,31,158,32,73,74,20,46,4,9,25,0,0,3,0,0,0,45,0,106,35,111,49,82,81,64,26,0,0,24,0,32,18,133,43,58,52,78,69,25,4,51,1,7,1,0,4,0,12,3,0,0,0,1,0,18,99,18,86,89,33,2,40,117,47,47,33,44,2,0,0,3,0,62,18,56,0,8,1,0,6,0,10,0,0,0,0,0,4,0,1,41,0,0,26,0,69,17,0,40,5,0,11,0,3,11,3,11,0,2,15,0,0,1,0,0,23,0,29,35,44,8,79,13,0,1,0,6,22,0,2,0,26,0,1,38,35,1,61,1,0,32,0,52,79,2,46,0,0,0,0,4,12,0,0,0,14,20,4,0,6,0,4,0,18,39,0,32,41,0,0,0,0,2,0,0,0,26,1,8,14,10,0,0,0,1,0,51,98,92,0,10,15,0,0,0,3,1,0,0,0,18,10,32,62,46,71,23,94,43,137,88,44,62,7,64,42,1,4,0,11,0,16,3,42,66,0,0,0,1,7,0,0,2,0,5,64,0,56,70,149,57,7,60,49,92,80,87,57,2,3,0,1,21,0,95,42,17,52,43,0,1,1,0,4,2,10,12,8,40,72,40,66,3,42,0,14,0,36,66,71,1,49,16,0,22,0,1,6,2,2,15,96,71,32,28,50,36,99,25,134,70,43,56,56,46,36,7,29,100,41,93,14,66,10,31,2,34,91,57,105,36,33,117,54,47,12,96,88,9,0,0,19,0,0,44,46,0,8,61,27,3,95,78,107,15,79,65,53,68,64,67,12,0,0,9,0,56,0,0,1,4,34,0,28,0,37,44,41,0,59,0,40,18,3,4,0,5,0,25,3,3,1,7,0,6,2,9,1,12,71,26,81,122,34,164,30,75,71,20,42,5,10,25,0,0,3,0,0,0,47,0,100,36,113,49,81,76,91,33,0,0,23,0,21,19,118,54,55,53,77,69,32,3,50,1,8,1,0,4,0,12,2,0,0,0,1,0,22,101,17,87,96,34,2,32,115,48,45,26,44,8,0,0,3,0,64,17,57,0,6,0,0,6,0,11,0,0,1,0,0,4,0,0,45,0,0,27,0,70,18,2,26,3,0,11,0,2,10,3,10,0,2,14,0,0,1,0,0,22,0,29,38,46,5,103,16,0,1,0,5,20,0,2,0,24,0,0,39,35,1,58,1,0,34,0,51,77,2,53,0,1,0,0,4,11,0,0,0,14,21,4,1,6,0,5,0,20,38,0,32,41,1,0,0,0,3,0,0,0,26,0,6,13,11,0,0,0,1,0,46,96,94,0,13,20,0,0,0,2,1,0,0,0,16,9,32,60,44,73,23,93,43,133,88,44,59,8,66,43,1,3,0,14,0,15,3,47,61,0,0,0,1,7,0,0,1,1,5,63,0,52,69,156,59,10,60,58,91,79,93,58,2,2,0,1,16,0,96,43,18,48,40,0,1,2,0,4,3,10,12,10,43,74,36,66,2,42,0,12,0,33,69,72,1,48,17,0,22,0,0,6,2,2,16,98,69,31,26,48,35,100,22,137,64,42,22,57,48,37,8,30,99,42,94,11,69,10,29,2,34,91,58,102,44,29,113,61,48,14,95,88,12,0,0,17,0,0,41,48,0,6,61,30,2,93,80,102,14,78,66,54,66,63,66,11,0,0,10,0,56,0,0,0,4,35,0,30,0,39,44,46,0,63,0,41,17,2,3,0,4,0,29,4,2,1,6,0,6,2,7,1,10,80,25,78,127,34,155,31,74,71,20,45,3,9,26,0,0,4,0,0,0,47,0,103,34,114,48,82,77,68,26,0,0,23,0,29,22,125,53,59,50,74,69,30,4,48,1,8,1,0,3,0,8,7,0,0,0,1,0,20,98,18,87,83,34,2,41,119,45,44,32,44,1,0,0,2,0,60,17,59,0,7,1,0,6,0,16,0,0,0,0,0,4,0,1,42,0,0,25,0,70,19,2,25,3,0,11,0,2,10,2,10,0,2,15,0,0,2,0,0,23,0,27,33,47,6,106,19,0,1,0,6,20,0,2,0,26,0,0,36,34,1,60,0,0,42,0,61,70,2,56,0,1,0,0,4,11,0,0,0,15,21,4,0,5,0,5,0,23,38,0,32,42,0,0,0,0,2,0,0,0,27,0,8,15,9,1,0,0,0,0,46,94,95,0,11,10,0,0,0,2,1,0,0,0,17,10,32,64,46,72,23,93,42,132,88,43,57,8,60,44,1,3,0,14,0,15,3,42,72,0,0,0,1,7,0,0,1,0,5,63,0,55,73,148,56,8,59,59,97,78,86,57,2,2,0,1,17,0,95,43,19,52,44,0,0,1,0,4,2,10,13,7,26,72,42,68,2,41,0,12,0,32,69,70,1,50,15,0,22,0,0,8,2,2,16,96,70,30,27,46,36,98,24,134,69,44,56,56,47,37,8,28,30,112,167,143,151,177,211

Nearest PDB structures (foldseek):
  8hui-assembly1_B  TM=1.002E+00  e=5.393E-65  Streptomyces peucetius subsp. caesius ATCC 27952
  2inv-assembly1_B  TM=9.644E-01  e=8.811E-35  Bacillus sp. snu-7
  9j4l-assembly1_B  TM=9.617E-01  e=4.514E-34  Paenarthrobacter aurescens
  5zkw-assembly1_B  TM=9.349E-01  e=2.263E-31  Pseudarthrobacter chlorophenolicus A6
  5zla-assembly1_D  TM=9.267E-01  e=1.390E-30  Pseudarthrobacter chlorophenolicus A6